Protein AF-A0AAD8YBR2-F1 (afdb_monomer_lite)

Radius of gyration: 37.61 Å; chains: 1; bounding box: 119×108×100 Å

Foldseek 3Di:
DDDDDDDDDDPPPPPVPPDDDDDFDDDPPPDFDWPQKAFDTWDDQDPQFTWTWIAGNVPRAIKIKGKGDDPPPPPVLDDDPQVVVVVVLQQVDDDQAAWHFDDWTQGPPPGIIMTITHDFDAFQLCVLVVPQPDPPPVRRAADDQVLLVQVLLSLLVQLLSCVVSQWAQQADDRRQWGAHPVRRGIHGHDSSQIDGDDDPDFFDDLPRYDLLQAALLSLLAPSDDGSLRSLSSSLQRSLCNLGVDGQQPAPDSVSSLVSLCQAAWHDDCPPQAPCSVVRNRDDPPPDTDDGDQNCVRRPCNSQVDPQSSVLSVLSRGNHSVSRDRSVPSSCTVPDPLPVVVVVVVVVVVVVVPPPPDDDDDDDDDDDDDDDDPQDVVVVVVVLVVLVCLVVPDADFDPPDPPVDDDPVVVDDDDDDDDDDDDDDPDDPVVVVVVVPPPPPDQKPFFPDFAPLVLVLCCQQVPQDDDDDDDDDDDDDDDDDDDDDDDDDDDDDDDDDDDDDFDDRRDYPQQPPVVCQFQKEAEDDDRVVVQVKTKDWQKAAFLALLEIEGMSCCDPPDRNNVSVVVSCVSVCVSVVHDPVFWRTKMKIKHAAFDKNHKDFDGGPCLQFKKKKKAWNDDPDQVQKFKWKALDPVGTDGDRRDHRTIIIHRRNIIIMIGRNDSGMTMMIMTIGGDPVVQVVCVVVVRHRHYYYDDRNWYWYDGSGGIDTPVLQLVDWDQQEEEEEAQQLCLVVLVVQLCLASQEDEFQDAQLCLQHDPPDPVDPDLVSSLCSVCVRHPSVVCNHDVSHHYYHYHHVCLLPVVRRLVNCVSNTVDQHQYEYGYEDLLVQLQVLLCLQLDPDDDPVSNFQSHNVPVPPASVRQVVVQVVLLVVLPQCPQADPVVRDGHPVCVVVCPPDPNNLNSSNSSCVPFPPVRHNRHNSRVSNLNCSSCVVVPVSDPLLSYDYDYSVCLPQDLVSQLVVSQVVCVSSVHDRDRRPDSHDPPDDDDDRSCVVVVVVVVSSCVVCVVSLCVVLCCCCVVNVDDCVVRNQPPPD

Structure (mmCIF, N/CA/C/O backbone):
data_AF-A0AAD8YBR2-F1
#
_entry.id   AF-A0AAD8YBR2-F1
#
loop_
_atom_site.group_PDB
_atom_site.id
_atom_site.type_symbol
_atom_site.label_atom_id
_atom_site.label_alt_id
_atom_site.label_comp_id
_atom_site.label_asym_id
_atom_site.label_entity_id
_atom_site.label_seq_id
_atom_site.pdbx_PDB_ins_code
_atom_site.Cartn_x
_atom_site.Cartn_y
_atom_site.Cartn_z
_atom_site.occupancy
_atom_site.B_iso_or_equiv
_atom_site.auth_seq_id
_atom_site.auth_comp_id
_atom_site.auth_asym_id
_atom_site.auth_atom_id
_atom_site.pdbx_PDB_model_num
ATOM 1 N N . MET A 1 1 ? 20.752 -57.326 47.178 1.00 35.69 1 MET A N 1
ATOM 2 C CA . MET A 1 1 ? 19.973 -57.870 46.045 1.00 35.69 1 MET A CA 1
ATOM 3 C C . MET A 1 1 ? 18.969 -56.809 45.617 1.00 35.69 1 MET A C 1
ATOM 5 O O . MET A 1 1 ? 17.951 -56.674 46.276 1.00 35.69 1 MET A O 1
ATOM 9 N N . ALA A 1 2 ? 19.213 -55.949 44.635 1.00 31.86 2 ALA A N 1
ATOM 10 C CA . ALA A 1 2 ? 20.202 -55.920 43.551 1.00 31.86 2 ALA A CA 1
ATOM 11 C C . ALA A 1 2 ? 20.981 -54.585 43.624 1.00 31.86 2 ALA A C 1
ATOM 13 O O . ALA A 1 2 ? 20.373 -53.575 43.964 1.00 31.86 2 ALA A O 1
ATOM 14 N N . ASP A 1 3 ? 22.307 -54.487 43.525 1.00 27.64 3 ASP A N 1
ATOM 15 C CA . ASP A 1 3 ? 23.320 -55.049 42.609 1.00 27.64 3 ASP A CA 1
ATOM 16 C C . ASP A 1 3 ? 23.183 -54.628 41.136 1.00 27.64 3 ASP A C 1
ATOM 18 O O . ASP A 1 3 ? 22.472 -55.237 40.344 1.00 27.64 3 ASP A O 1
ATOM 22 N N . ASP A 1 4 ? 23.917 -53.545 40.855 1.00 29.38 4 ASP A N 1
ATOM 23 C CA . ASP A 1 4 ? 24.996 -53.433 39.866 1.00 29.38 4 ASP A CA 1
ATOM 24 C C . ASP A 1 4 ? 24.680 -53.411 38.360 1.00 29.38 4 ASP A C 1
ATOM 26 O O . ASP A 1 4 ? 24.530 -54.434 37.698 1.00 29.38 4 ASP A O 1
ATOM 30 N N . MET A 1 5 ? 24.744 -52.196 37.798 1.00 25.94 5 MET A N 1
ATOM 31 C CA . MET A 1 5 ? 25.585 -51.901 36.630 1.00 25.94 5 MET A CA 1
ATOM 32 C C . MET A 1 5 ? 25.817 -50.381 36.515 1.00 25.94 5 MET A C 1
ATOM 34 O O . MET A 1 5 ? 24.972 -49.634 36.022 1.00 25.94 5 MET A O 1
ATOM 38 N N . ARG A 1 6 ? 26.982 -49.916 36.988 1.00 34.50 6 ARG A N 1
ATOM 39 C CA . ARG A 1 6 ? 27.623 -48.666 36.541 1.00 34.50 6 ARG A CA 1
ATOM 40 C C . ARG A 1 6 ? 28.458 -48.978 35.298 1.00 34.50 6 ARG A C 1
ATOM 42 O O . ARG A 1 6 ? 29.219 -49.935 35.347 1.00 34.50 6 ARG A O 1
ATOM 49 N N . MET A 1 7 ? 28.361 -48.160 34.248 1.00 27.19 7 MET A N 1
ATOM 50 C CA . MET A 1 7 ? 29.358 -48.060 33.171 1.00 27.19 7 MET A CA 1
ATOM 51 C C . MET A 1 7 ? 29.301 -46.664 32.527 1.00 27.19 7 MET A C 1
ATOM 53 O O . MET A 1 7 ? 28.348 -46.306 31.839 1.00 27.19 7 MET A O 1
ATOM 57 N N . ASP A 1 8 ? 30.339 -45.909 32.867 1.00 32.56 8 ASP A N 1
ATOM 58 C CA . ASP A 1 8 ? 31.021 -44.775 32.241 1.00 32.56 8 ASP A CA 1
ATOM 59 C C . ASP A 1 8 ? 30.672 -44.346 30.805 1.00 32.56 8 ASP A C 1
ATOM 61 O O . ASP A 1 8 ? 30.575 -45.152 29.880 1.00 32.56 8 ASP A O 1
ATOM 65 N N . GLY A 1 9 ? 30.678 -43.017 30.612 1.00 30.86 9 GLY A N 1
ATOM 66 C CA . GLY A 1 9 ? 31.096 -42.406 29.348 1.00 30.86 9 GLY A CA 1
ATOM 67 C C . GLY A 1 9 ? 30.270 -41.221 28.854 1.00 30.86 9 GLY A C 1
ATOM 68 O O . GLY A 1 9 ? 29.710 -41.334 27.769 1.00 30.86 9 GLY A O 1
ATOM 69 N N . GLN A 1 10 ? 30.214 -40.084 29.575 1.00 30.28 10 GLN A N 1
ATOM 70 C CA . GLN A 1 10 ? 29.824 -38.789 28.967 1.00 30.28 10 GLN A CA 1
ATOM 71 C C . GLN A 1 10 ? 30.054 -37.523 29.826 1.00 30.28 10 GLN A C 1
ATOM 73 O O . GLN A 1 10 ? 29.297 -36.567 29.701 1.00 30.28 10 GLN A O 1
ATOM 78 N N . ASP A 1 11 ? 31.119 -37.464 30.636 1.00 29.09 11 ASP A N 1
ATOM 79 C CA . ASP A 1 11 ? 31.440 -36.270 31.454 1.00 29.09 11 ASP A CA 1
ATOM 80 C C . ASP A 1 11 ? 32.510 -35.320 30.856 1.00 29.09 11 ASP A C 1
ATOM 82 O O . ASP A 1 11 ? 32.863 -34.316 31.470 1.00 29.09 11 ASP A O 1
ATOM 86 N N . ASP A 1 12 ? 32.986 -35.545 29.622 1.00 29.53 12 ASP A N 1
ATOM 87 C CA . ASP A 1 12 ? 34.165 -34.824 29.087 1.00 29.53 12 ASP A CA 1
ATOM 88 C C . ASP A 1 12 ? 33.893 -33.702 28.060 1.00 29.53 12 ASP A C 1
ATOM 90 O O . ASP A 1 12 ? 34.827 -33.213 27.425 1.00 29.53 12 ASP A O 1
ATOM 94 N N . ARG A 1 13 ? 32.648 -33.234 27.871 1.00 30.56 13 ARG A N 1
ATOM 95 C CA . ARG A 1 13 ? 32.380 -32.083 26.963 1.00 30.56 13 ARG A CA 1
ATOM 96 C C . ARG A 1 13 ? 31.852 -30.817 27.629 1.00 30.56 13 ARG A C 1
ATOM 98 O O . ARG A 1 13 ? 32.119 -29.738 27.111 1.00 30.56 13 ARG A O 1
ATOM 105 N N . ASP A 1 14 ? 31.211 -30.920 28.792 1.00 30.62 14 ASP A N 1
ATOM 106 C CA . ASP A 1 14 ? 30.659 -29.753 29.502 1.00 30.62 14 ASP A CA 1
ATOM 107 C C . ASP A 1 14 ? 31.616 -29.166 30.558 1.00 30.62 14 ASP A C 1
ATOM 109 O O . ASP A 1 14 ? 31.382 -28.072 31.077 1.00 30.62 14 ASP A O 1
ATOM 113 N N . ASN A 1 15 ? 32.744 -29.828 30.844 1.00 25.48 15 ASN A N 1
ATOM 114 C CA . ASN A 1 15 ? 33.683 -29.370 31.873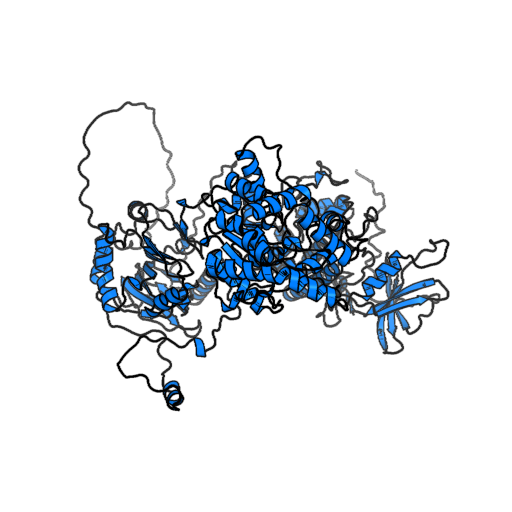 1.00 25.48 15 ASN A CA 1
ATOM 115 C C . ASN A 1 15 ? 34.735 -28.357 31.370 1.00 25.48 15 ASN A C 1
ATOM 117 O O . ASN A 1 15 ? 35.458 -27.770 32.173 1.00 25.48 15 ASN A O 1
ATOM 121 N N . ASN A 1 16 ? 34.799 -28.089 30.057 1.00 27.78 16 ASN A N 1
ATOM 122 C CA . ASN A 1 16 ? 35.773 -27.147 29.480 1.00 27.78 16 ASN A CA 1
ATOM 123 C C . ASN A 1 16 ? 35.244 -25.705 29.322 1.00 27.78 16 ASN A C 1
ATOM 125 O O . ASN A 1 16 ? 35.978 -24.826 28.882 1.00 27.78 16 ASN A O 1
ATOM 129 N N . GLN A 1 17 ? 33.989 -25.439 29.706 1.00 31.44 17 GLN A N 1
ATOM 130 C CA . GLN A 1 17 ? 33.370 -24.102 29.652 1.00 31.44 17 GLN A CA 1
ATOM 131 C C . GLN A 1 17 ? 33.153 -23.452 31.029 1.00 31.44 17 GLN A C 1
ATOM 133 O O . GLN A 1 17 ? 32.717 -22.308 31.105 1.00 31.44 17 GLN A O 1
ATOM 138 N N . ARG A 1 18 ? 33.516 -24.132 32.128 1.00 29.11 18 ARG A N 1
ATOM 139 C CA . ARG A 1 18 ? 33.425 -23.612 33.510 1.00 29.11 18 ARG A CA 1
ATOM 140 C C . ARG A 1 18 ? 34.768 -23.167 34.111 1.00 29.11 18 ARG A C 1
ATOM 142 O O . ARG A 1 18 ? 34.954 -23.203 35.324 1.00 29.11 18 ARG A O 1
ATOM 149 N N . ARG A 1 19 ? 35.711 -22.704 33.284 1.00 30.70 19 ARG A N 1
ATOM 150 C CA . ARG A 1 19 ? 36.956 -22.057 33.743 1.00 30.70 19 ARG A CA 1
ATOM 151 C C . ARG A 1 19 ? 37.280 -20.799 32.939 1.00 30.70 19 ARG A C 1
ATOM 153 O O . ARG A 1 19 ? 38.269 -20.770 32.225 1.00 30.70 19 ARG A O 1
ATOM 160 N N . THR A 1 20 ? 36.498 -19.735 33.097 1.00 31.95 20 THR A N 1
ATOM 161 C CA . THR A 1 20 ? 36.950 -18.382 32.724 1.00 31.95 20 THR A CA 1
ATOM 162 C C . THR A 1 20 ? 36.345 -17.334 33.653 1.00 31.95 20 THR A C 1
ATOM 164 O O . THR A 1 20 ? 35.490 -16.551 33.261 1.00 31.95 20 THR A O 1
ATOM 167 N N . ASN A 1 21 ? 36.823 -17.305 34.895 1.00 31.05 21 ASN A N 1
ATOM 168 C CA . ASN A 1 21 ? 37.020 -16.045 35.602 1.00 31.05 21 ASN A CA 1
ATOM 169 C C . ASN A 1 21 ? 38.521 -15.951 35.923 1.00 31.05 21 ASN A C 1
ATOM 171 O O . ASN A 1 21 ? 39.060 -16.821 36.599 1.00 31.05 21 ASN A O 1
ATOM 175 N N . ALA A 1 22 ? 39.158 -14.902 35.391 1.00 38.25 22 ALA A N 1
ATOM 176 C CA . ALA A 1 22 ? 40.510 -14.401 35.678 1.00 38.25 22 ALA A CA 1
ATOM 177 C C . ALA A 1 22 ? 41.739 -15.286 35.338 1.00 38.25 22 ALA A C 1
ATOM 179 O O . ALA A 1 22 ? 42.266 -15.988 36.194 1.00 38.25 22 ALA A O 1
ATOM 180 N N . ALA A 1 23 ? 42.272 -15.127 34.117 1.00 31.94 23 ALA A N 1
ATOM 181 C CA . ALA A 1 23 ? 43.707 -14.940 33.821 1.00 31.94 23 ALA A CA 1
ATOM 182 C C . ALA A 1 23 ? 43.877 -14.603 32.324 1.00 31.94 23 ALA A C 1
ATOM 184 O O . ALA A 1 23 ? 43.419 -15.362 31.472 1.00 31.94 23 ALA A O 1
ATOM 185 N N . ALA A 1 24 ? 44.519 -13.478 31.990 1.00 42.22 24 ALA A N 1
ATOM 186 C CA . ALA A 1 24 ? 44.941 -13.200 30.617 1.00 42.22 24 ALA A CA 1
ATOM 187 C C . ALA A 1 24 ? 46.003 -14.239 30.221 1.00 42.22 24 ALA A C 1
ATOM 189 O O . ALA A 1 24 ? 47.031 -14.353 30.890 1.00 42.22 24 ALA A O 1
ATOM 190 N N . GLN A 1 25 ? 45.742 -15.040 29.187 1.00 52.16 25 GLN A N 1
ATOM 191 C CA . GLN A 1 25 ? 46.745 -15.963 28.657 1.00 52.16 25 GLN A CA 1
ATOM 192 C C . GLN A 1 25 ? 47.764 -15.171 27.830 1.00 52.16 25 GLN A C 1
ATOM 194 O O . GLN A 1 25 ? 47.381 -14.383 26.962 1.00 52.16 25 GLN A O 1
ATOM 199 N N . ALA A 1 26 ? 49.052 -15.374 28.123 1.00 59.03 26 ALA A N 1
ATOM 200 C CA . ALA A 1 26 ? 50.154 -14.777 27.377 1.00 59.03 26 ALA A CA 1
ATOM 201 C C . ALA A 1 26 ? 50.135 -15.243 25.910 1.00 59.03 26 ALA A C 1
ATOM 203 O O . ALA A 1 26 ? 49.759 -16.379 25.613 1.00 59.03 26 ALA A O 1
ATOM 204 N N . ILE A 1 27 ? 50.517 -14.350 24.995 1.00 64.56 27 ILE A N 1
ATOM 205 C CA . ILE A 1 27 ? 50.578 -14.631 23.555 1.00 64.56 27 ILE A CA 1
ATOM 206 C C . ILE A 1 27 ? 51.658 -15.703 23.303 1.00 64.56 27 ILE A C 1
ATOM 208 O O . ILE A 1 27 ? 52.748 -15.564 23.855 1.00 64.56 27 ILE A O 1
ATOM 212 N N . PRO A 1 28 ? 51.397 -16.740 22.483 1.00 64.31 28 PRO A N 1
ATOM 213 C CA . PRO A 1 28 ? 52.424 -17.700 22.069 1.00 64.31 28 PRO A CA 1
ATOM 214 C C . PRO A 1 28 ? 53.612 -17.005 21.375 1.00 64.31 28 PRO A C 1
ATOM 216 O O . PRO A 1 28 ? 53.400 -16.135 20.526 1.00 64.31 28 PRO A O 1
ATOM 219 N N . ASP A 1 29 ? 54.850 -17.376 21.726 1.00 59.06 29 ASP A N 1
ATOM 220 C CA . ASP A 1 29 ? 56.096 -16.735 21.248 1.00 59.06 29 ASP A CA 1
ATOM 221 C C . ASP A 1 29 ? 56.323 -16.854 19.721 1.00 59.06 29 ASP A C 1
ATOM 223 O O . ASP A 1 29 ? 57.160 -16.161 19.143 1.00 59.06 29 ASP A O 1
ATOM 227 N N . ASP A 1 30 ? 55.573 -17.729 19.057 1.00 66.38 30 ASP A N 1
ATOM 228 C CA . ASP A 1 30 ? 55.678 -18.150 17.658 1.00 66.38 30 ASP A CA 1
ATOM 229 C C . ASP A 1 30 ? 54.711 -17.427 16.695 1.00 66.38 30 ASP A C 1
ATOM 231 O O . ASP A 1 30 ? 54.693 -17.691 15.491 1.00 66.38 30 ASP A O 1
ATOM 235 N N . GLU A 1 31 ? 53.923 -16.470 17.185 1.00 71.69 31 GLU A N 1
ATOM 236 C CA . GLU A 1 31 ? 52.949 -15.735 16.375 1.00 71.69 31 GLU A CA 1
ATOM 237 C C . GLU A 1 31 ? 53.570 -14.505 15.646 1.00 71.69 31 GLU A C 1
ATOM 239 O O . GLU A 1 31 ? 54.184 -13.646 16.286 1.00 71.69 31 GLU A O 1
ATOM 244 N N . PRO A 1 32 ? 53.341 -1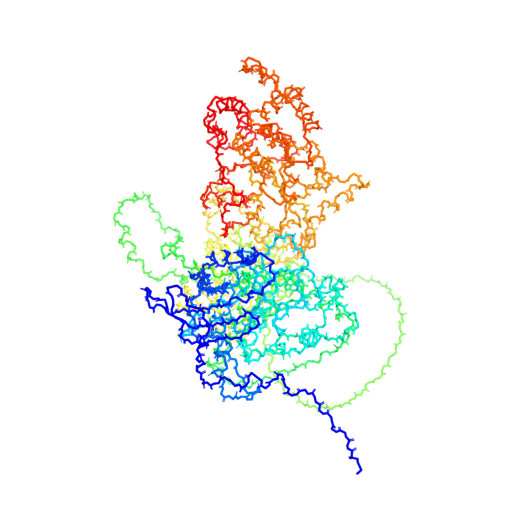4.300 14.328 1.00 76.56 32 PRO A N 1
ATOM 245 C CA . PRO A 1 32 ? 54.050 -13.295 13.519 1.00 76.56 32 PRO A CA 1
ATOM 246 C C . PRO A 1 32 ? 53.717 -11.843 13.891 1.00 76.56 32 PRO A C 1
ATOM 248 O O . PRO A 1 32 ? 52.577 -11.512 14.213 1.00 76.56 32 PRO A O 1
ATOM 251 N N . ALA A 1 33 ? 54.699 -10.940 13.797 1.00 79.19 33 ALA A N 1
ATOM 252 C CA . ALA A 1 33 ? 54.479 -9.509 14.013 1.00 79.19 33 ALA A CA 1
ATOM 253 C C . ALA A 1 33 ? 53.460 -8.935 13.007 1.00 79.19 33 ALA A C 1
ATOM 255 O O . ALA A 1 33 ? 53.516 -9.231 11.816 1.00 79.19 33 ALA A O 1
ATOM 256 N N . LEU A 1 34 ? 52.551 -8.083 13.490 1.00 84.69 34 LEU A N 1
ATOM 257 C CA . LEU A 1 34 ? 51.539 -7.421 12.664 1.00 84.69 34 LEU A CA 1
ATOM 258 C C . LEU A 1 34 ? 51.956 -5.972 12.404 1.00 84.69 34 LEU A C 1
ATOM 260 O O . LEU A 1 34 ? 52.207 -5.207 13.338 1.00 84.69 34 LEU A O 1
ATOM 264 N N . GLU A 1 35 ? 52.047 -5.588 11.134 1.00 82.94 35 GLU A N 1
ATOM 265 C CA . GLU A 1 35 ? 52.431 -4.232 10.744 1.00 82.94 35 GLU A CA 1
ATOM 266 C C . GLU A 1 35 ? 51.429 -3.207 11.293 1.00 82.94 35 GLU A C 1
ATOM 268 O O . GLU A 1 35 ? 50.228 -3.345 11.108 1.00 82.94 35 GLU A O 1
ATOM 273 N N . GLY A 1 36 ? 51.910 -2.186 12.009 1.00 86.19 36 GLY A N 1
ATOM 274 C CA . GLY A 1 36 ? 51.059 -1.121 12.556 1.00 86.19 36 GLY A CA 1
ATOM 275 C C . GLY A 1 36 ? 50.274 -1.459 13.834 1.00 86.19 36 GLY A C 1
ATOM 276 O O . GLY A 1 36 ? 49.681 -0.546 14.414 1.00 86.19 36 GLY A O 1
ATOM 277 N N . TYR A 1 37 ? 50.319 -2.698 14.344 1.00 90.44 37 TYR A N 1
ATOM 278 C CA . TYR A 1 37 ? 49.555 -3.118 15.531 1.00 90.44 37 TYR A CA 1
ATOM 279 C C . TYR A 1 37 ? 50.405 -3.894 16.543 1.00 90.44 37 TYR A C 1
ATOM 281 O O . TYR A 1 37 ? 51.305 -4.651 16.192 1.00 90.44 37 TYR A O 1
ATOM 289 N N . ASN A 1 38 ? 50.096 -3.725 17.827 1.00 88.50 38 ASN A N 1
ATOM 290 C CA . ASN A 1 38 ? 50.655 -4.525 18.916 1.00 88.50 38 ASN A CA 1
ATOM 291 C C . ASN A 1 38 ? 49.548 -5.393 19.508 1.00 88.50 38 ASN A C 1
ATOM 293 O O . ASN A 1 38 ? 48.553 -4.858 19.987 1.00 88.50 38 ASN A O 1
ATOM 297 N N . ARG A 1 39 ? 49.707 -6.718 19.485 1.00 88.06 39 ARG A N 1
ATOM 298 C CA . ARG A 1 39 ? 48.807 -7.629 20.208 1.00 88.06 39 ARG A CA 1
ATOM 299 C C . ARG A 1 39 ? 49.142 -7.583 21.695 1.00 88.06 39 ARG A C 1
ATOM 301 O O . ARG A 1 39 ? 50.319 -7.521 22.039 1.00 88.06 39 ARG A O 1
ATOM 308 N N . THR A 1 40 ? 48.123 -7.591 22.546 1.00 84.12 40 THR A N 1
ATOM 309 C CA . THR A 1 40 ? 48.283 -7.533 24.004 1.00 84.12 40 THR A CA 1
ATOM 310 C C . THR A 1 40 ? 47.897 -8.857 24.648 1.00 84.12 40 THR A C 1
ATOM 312 O O . THR A 1 40 ? 48.755 -9.523 25.213 1.00 84.12 40 THR A O 1
ATOM 315 N N . ASP A 1 41 ? 46.642 -9.282 24.497 1.00 84.25 41 ASP A N 1
ATOM 316 C CA . ASP A 1 41 ? 46.085 -10.418 25.236 1.00 84.25 41 ASP A CA 1
ATOM 317 C C . ASP A 1 41 ? 45.169 -11.255 24.344 1.00 84.25 41 ASP A C 1
ATOM 319 O O . ASP A 1 41 ? 44.483 -10.727 23.464 1.00 84.25 41 ASP A O 1
ATOM 323 N N . LEU A 1 42 ? 45.107 -12.561 24.593 1.00 85.06 42 LEU A N 1
ATOM 324 C CA . LEU A 1 42 ? 44.117 -13.437 23.973 1.00 85.06 42 LEU A CA 1
ATOM 325 C C . LEU A 1 42 ? 42.732 -13.192 24.602 1.00 85.06 42 LEU A C 1
ATOM 327 O O . LEU A 1 42 ? 42.578 -13.339 25.813 1.00 85.06 42 LEU A O 1
ATOM 331 N N . ILE A 1 43 ? 41.727 -12.833 23.793 1.00 80.81 43 ILE A N 1
ATOM 332 C CA . ILE A 1 43 ? 40.358 -12.542 24.271 1.00 80.81 43 ILE A CA 1
ATOM 333 C C . ILE A 1 43 ? 39.310 -13.567 23.829 1.00 80.81 43 ILE A C 1
ATOM 335 O O . ILE A 1 43 ? 38.221 -13.593 24.394 1.00 80.81 43 ILE A O 1
ATOM 339 N N . GLY A 1 44 ? 39.619 -14.437 22.865 1.00 71.81 44 GLY A N 1
ATOM 340 C CA . GLY A 1 44 ? 38.733 -15.540 22.492 1.00 71.81 44 GLY A CA 1
ATOM 341 C C . GLY A 1 44 ? 39.396 -16.547 21.556 1.00 71.81 44 GLY A C 1
ATOM 342 O O . GLY A 1 44 ? 40.178 -16.174 20.686 1.00 71.81 44 GLY A O 1
ATOM 343 N N . GLN A 1 45 ? 39.072 -17.829 21.717 1.00 69.19 45 GLN A N 1
ATOM 344 C CA . GLN A 1 45 ? 39.540 -18.913 20.852 1.00 69.19 45 GLN A CA 1
ATOM 345 C C . GLN A 1 45 ? 38.381 -19.882 20.594 1.00 69.19 45 GLN A C 1
ATOM 347 O O . GLN A 1 45 ? 37.752 -20.361 21.536 1.00 69.19 45 GLN A O 1
ATOM 352 N N . GLY A 1 46 ? 38.071 -20.155 19.325 1.00 60.81 46 GLY A N 1
ATOM 353 C CA . GLY A 1 46 ? 36.960 -21.032 18.948 1.00 60.81 46 GLY A CA 1
ATOM 354 C C . GLY A 1 46 ? 37.089 -21.604 17.537 1.00 60.81 46 GLY A C 1
ATOM 355 O O . GLY A 1 46 ? 38.113 -21.440 16.878 1.00 60.81 46 GLY A O 1
ATOM 356 N N . ALA A 1 47 ? 36.024 -22.253 17.055 1.00 52.50 47 ALA A N 1
ATOM 357 C CA . ALA A 1 47 ? 35.982 -22.909 15.740 1.00 52.50 47 ALA A CA 1
ATOM 358 C C . ALA A 1 47 ? 36.281 -21.967 14.552 1.00 52.50 47 ALA A C 1
ATOM 360 O O . ALA A 1 47 ? 36.701 -22.422 13.494 1.00 52.50 47 ALA A O 1
ATOM 361 N N . TYR A 1 48 ? 36.089 -20.658 14.738 1.00 57.53 48 TYR A N 1
ATOM 362 C CA . TYR A 1 48 ? 36.233 -19.627 13.705 1.00 57.53 48 TYR A CA 1
ATOM 363 C C . TYR A 1 48 ? 37.551 -18.843 13.787 1.00 57.53 48 TYR A C 1
ATOM 365 O O . TYR A 1 48 ? 37.693 -17.813 13.125 1.00 57.53 48 TYR A O 1
ATOM 373 N N . GLY A 1 49 ? 38.497 -19.300 14.611 1.00 69.50 49 GLY A N 1
ATOM 374 C CA . GLY A 1 49 ? 39.817 -18.694 14.766 1.00 69.50 49 GLY A CA 1
ATOM 375 C C . GLY A 1 49 ? 40.077 -18.085 16.141 1.00 69.50 49 GLY A C 1
ATOM 376 O O . GLY A 1 49 ? 39.305 -18.249 17.090 1.00 69.50 49 GLY A O 1
ATOM 377 N N . THR A 1 50 ? 41.202 -17.381 16.225 1.00 80.19 50 THR A N 1
ATOM 378 C CA . THR A 1 50 ? 41.743 -16.817 17.466 1.00 80.19 50 THR A CA 1
ATOM 379 C C . THR A 1 50 ? 41.618 -15.297 17.442 1.00 80.19 50 THR A C 1
ATOM 381 O O . THR A 1 50 ? 41.993 -14.663 16.456 1.00 80.19 50 THR A O 1
ATOM 384 N N . VAL A 1 51 ? 41.089 -14.703 18.510 1.00 86.38 51 VAL A N 1
ATOM 385 C CA . VAL A 1 51 ? 40.863 -13.261 18.642 1.00 86.38 51 VAL A CA 1
ATOM 386 C C . VAL A 1 51 ? 41.734 -12.702 19.759 1.00 86.38 51 VAL A C 1
ATOM 388 O O . VAL A 1 51 ? 41.650 -13.131 20.909 1.00 86.38 51 VAL A O 1
ATOM 391 N N . TYR A 1 52 ? 42.539 -11.703 19.421 1.00 88.94 52 TYR A N 1
ATOM 392 C CA . TYR A 1 52 ? 43.416 -10.987 20.338 1.00 88.94 52 TYR A CA 1
ATOM 393 C C . TYR A 1 52 ? 42.897 -9.569 20.565 1.00 88.94 52 TYR A C 1
ATOM 395 O O . TYR A 1 52 ? 42.382 -8.931 19.647 1.00 88.94 52 TYR A O 1
ATOM 403 N N . ARG A 1 53 ? 43.091 -9.031 21.765 1.00 90.81 53 ARG A N 1
ATOM 404 C CA . ARG A 1 53 ? 43.096 -7.585 21.971 1.00 90.81 53 ARG A CA 1
ATOM 405 C C . ARG A 1 53 ? 44.423 -7.035 21.458 1.00 90.81 53 ARG A C 1
ATOM 407 O O . ARG A 1 53 ? 45.466 -7.676 21.584 1.00 90.81 53 ARG A O 1
ATOM 414 N N . GLY A 1 54 ? 44.387 -5.855 20.860 1.00 92.56 54 GLY A N 1
ATOM 415 C CA . GLY A 1 54 ? 45.586 -5.155 20.428 1.00 92.56 54 GLY A CA 1
ATOM 416 C C . GLY A 1 54 ? 45.439 -3.644 20.487 1.00 92.56 54 GLY A C 1
ATOM 417 O O . GLY A 1 54 ? 44.371 -3.116 20.793 1.00 92.56 54 GLY A O 1
ATOM 418 N N . THR A 1 55 ? 46.521 -2.954 20.152 1.00 92.56 55 THR A N 1
ATOM 419 C CA . THR A 1 55 ? 46.602 -1.496 20.093 1.00 92.56 55 THR A CA 1
ATOM 420 C C . THR A 1 55 ? 47.198 -1.081 18.754 1.00 92.56 55 THR A C 1
ATOM 422 O O . THR A 1 55 ? 48.261 -1.568 18.363 1.00 92.56 55 THR A O 1
ATOM 425 N N . GLN A 1 56 ? 46.529 -0.174 18.045 1.00 92.81 56 GLN A N 1
ATOM 426 C CA . GLN A 1 56 ? 47.055 0.435 16.826 1.00 92.81 56 GLN A CA 1
ATOM 427 C C . GLN A 1 56 ? 48.183 1.410 17.182 1.00 92.81 56 GLN A C 1
ATOM 429 O O . GLN A 1 56 ? 47.968 2.359 17.934 1.00 92.81 56 GLN A O 1
ATOM 434 N N . ARG A 1 57 ? 49.383 1.214 16.622 1.00 89.75 57 ARG A N 1
ATOM 435 C CA . ARG A 1 57 ? 50.586 1.995 16.974 1.00 89.75 57 ARG A CA 1
ATOM 436 C C . ARG A 1 57 ? 50.448 3.486 16.670 1.00 89.75 57 ARG A C 1
ATOM 438 O O . ARG A 1 57 ? 50.948 4.305 17.428 1.00 89.75 57 ARG A O 1
ATOM 445 N N . ALA A 1 58 ? 49.781 3.835 15.570 1.00 88.56 58 ALA A N 1
ATOM 446 C CA . ALA A 1 58 ? 49.668 5.223 15.121 1.00 88.56 58 ALA A CA 1
ATOM 447 C C . ALA A 1 58 ? 48.732 6.077 15.993 1.00 88.56 58 ALA A C 1
ATOM 449 O O . ALA A 1 58 ? 48.953 7.273 16.146 1.00 88.56 58 ALA A O 1
ATOM 450 N N . THR A 1 59 ? 47.677 5.477 16.548 1.00 89.62 59 THR A N 1
ATOM 451 C CA . THR A 1 59 ? 46.583 6.201 17.223 1.00 89.62 59 THR A CA 1
ATOM 452 C C . THR A 1 59 ? 46.445 5.845 18.700 1.00 89.62 59 THR A C 1
ATOM 454 O O . THR A 1 59 ? 45.667 6.477 19.408 1.00 89.62 59 THR A O 1
ATOM 457 N N . ASN A 1 60 ? 47.150 4.809 19.167 1.00 88.81 60 ASN A N 1
ATOM 458 C CA . ASN A 1 60 ? 46.919 4.143 20.450 1.00 88.81 60 ASN A CA 1
ATOM 459 C C . ASN A 1 60 ? 45.477 3.634 20.651 1.00 88.81 60 ASN A C 1
ATOM 461 O O . ASN A 1 60 ? 45.059 3.375 21.779 1.00 88.81 60 ASN A O 1
ATOM 465 N N . ARG A 1 61 ? 44.706 3.444 19.571 1.00 90.50 61 ARG A N 1
ATOM 466 C CA . ARG A 1 61 ? 43.347 2.893 19.640 1.00 90.50 61 ARG A CA 1
ATOM 467 C C . ARG A 1 61 ? 43.383 1.401 19.979 1.00 90.50 61 ARG A C 1
ATOM 469 O O . ARG A 1 61 ? 44.087 0.637 19.319 1.00 90.50 61 ARG A O 1
ATOM 476 N N . THR A 1 62 ? 42.579 0.978 20.954 1.00 92.38 62 THR A N 1
ATOM 477 C CA . THR A 1 62 ? 42.343 -0.445 21.246 1.00 92.38 62 THR A CA 1
ATOM 478 C C . THR A 1 62 ? 41.499 -1.092 20.146 1.00 92.38 62 THR A C 1
ATOM 480 O O . THR A 1 62 ? 40.479 -0.542 19.725 1.00 92.38 62 THR A O 1
ATOM 483 N N . VAL A 1 63 ? 41.921 -2.267 19.687 1.00 93.94 63 VAL A N 1
ATOM 484 C CA . VAL A 1 63 ? 41.323 -3.020 18.576 1.00 93.94 63 VAL A CA 1
ATOM 485 C C . VAL A 1 63 ? 41.164 -4.501 18.928 1.00 93.94 63 VAL A C 1
ATOM 487 O O . VAL A 1 63 ? 41.834 -5.011 19.830 1.00 93.94 63 VAL A O 1
ATOM 490 N N . ALA A 1 64 ? 40.277 -5.191 18.215 1.00 92.25 64 ALA A N 1
ATOM 491 C CA . ALA A 1 64 ? 40.148 -6.644 18.250 1.00 92.25 64 ALA A CA 1
ATOM 492 C C . ALA A 1 64 ? 40.745 -7.231 16.964 1.00 92.25 64 ALA A C 1
ATOM 494 O O . ALA A 1 64 ? 40.356 -6.850 15.867 1.00 92.25 64 ALA A O 1
ATOM 495 N N . ILE A 1 65 ? 41.701 -8.146 17.083 1.00 90.50 65 ILE A N 1
ATOM 496 C CA . ILE A 1 65 ? 42.449 -8.718 15.962 1.00 90.50 65 ILE A CA 1
ATOM 497 C C . ILE A 1 65 ? 42.077 -10.192 15.849 1.00 90.50 65 ILE A C 1
ATOM 499 O O . ILE A 1 65 ? 42.483 -11.002 16.681 1.00 90.50 65 ILE A O 1
ATOM 503 N N . LYS A 1 66 ? 41.305 -10.544 14.822 1.00 86.50 66 LYS A N 1
ATOM 504 C CA . LYS A 1 66 ? 40.854 -11.913 14.561 1.00 86.50 66 LYS A CA 1
ATOM 505 C C . LYS A 1 66 ? 41.732 -12.571 13.500 1.00 86.50 66 LYS A C 1
ATOM 507 O O . LYS A 1 66 ? 41.775 -12.112 12.362 1.00 86.50 66 LYS A O 1
ATOM 512 N N . ARG A 1 67 ? 42.399 -13.667 13.857 1.00 82.56 67 ARG A N 1
ATOM 513 C CA . ARG A 1 67 ? 43.142 -14.524 12.927 1.00 82.56 67 ARG A CA 1
ATOM 514 C C . ARG A 1 67 ? 42.176 -15.477 12.228 1.00 82.56 67 ARG A C 1
ATOM 516 O O . ARG A 1 67 ? 41.463 -16.225 12.895 1.00 82.56 67 ARG A O 1
ATOM 523 N N . ILE A 1 68 ? 42.184 -15.474 10.898 1.00 75.44 68 ILE A N 1
ATOM 524 C CA . ILE A 1 68 ? 41.418 -16.412 10.078 1.00 75.44 68 ILE A CA 1
ATOM 525 C C . ILE A 1 68 ? 42.241 -17.696 9.902 1.00 75.44 68 ILE A C 1
ATOM 527 O O . ILE A 1 68 ? 43.355 -17.634 9.373 1.00 75.44 68 ILE A O 1
ATOM 531 N N . PRO A 1 69 ? 41.729 -18.860 10.338 1.00 60.09 69 PRO A N 1
ATOM 532 C CA . PRO A 1 69 ? 42.387 -20.134 10.111 1.00 60.09 69 PRO A CA 1
ATOM 533 C C . PRO A 1 69 ? 42.166 -20.533 8.651 1.00 60.09 69 PRO A C 1
ATOM 535 O O . PRO A 1 69 ? 41.120 -21.069 8.296 1.00 60.09 69 PRO A O 1
ATOM 538 N N . TYR A 1 70 ? 43.131 -20.244 7.783 1.00 61.09 70 TYR A N 1
ATOM 539 C CA . TYR A 1 70 ? 43.149 -20.834 6.453 1.00 61.09 70 TYR A CA 1
ATOM 540 C C . TYR A 1 70 ? 44.069 -22.054 6.480 1.00 61.09 70 TYR A C 1
ATOM 542 O O . TYR A 1 70 ? 45.263 -21.924 6.728 1.00 61.09 70 TYR A O 1
ATOM 550 N N . ALA A 1 71 ? 43.486 -23.245 6.320 1.00 46.91 71 ALA A N 1
ATOM 551 C CA . ALA A 1 71 ? 44.238 -24.486 6.187 1.00 46.91 71 ALA A CA 1
ATOM 552 C C . ALA A 1 71 ? 45.041 -24.455 4.881 1.00 46.91 71 ALA A C 1
ATOM 554 O O . ALA A 1 71 ? 44.534 -23.920 3.894 1.00 46.91 71 ALA A O 1
ATOM 555 N N . ASP A 1 72 ? 46.222 -25.078 4.871 1.00 47.38 72 ASP A N 1
ATOM 556 C CA . ASP A 1 72 ? 47.174 -25.269 3.755 1.00 47.38 72 ASP A CA 1
ATOM 557 C C . ASP A 1 72 ? 46.585 -26.018 2.528 1.00 47.38 72 ASP A C 1
ATOM 559 O O . ASP A 1 72 ? 47.163 -26.955 1.987 1.00 47.38 72 ASP A O 1
ATOM 563 N N . SER A 1 73 ? 45.378 -25.655 2.102 1.00 43.69 73 SER A N 1
ATOM 564 C CA . SER A 1 73 ? 44.455 -26.474 1.311 1.00 43.69 73 SER A CA 1
ATOM 565 C C . SER A 1 73 ? 44.198 -25.937 -0.097 1.00 43.69 73 SER A C 1
ATOM 567 O O . SER A 1 73 ? 43.532 -26.602 -0.889 1.00 43.69 73 SER A O 1
ATOM 569 N N . THR A 1 74 ? 44.796 -24.802 -0.470 1.00 49.12 74 THR A N 1
ATOM 570 C CA . THR A 1 74 ? 45.038 -24.492 -1.887 1.00 49.12 74 THR A CA 1
ATOM 571 C C . THR A 1 74 ? 46.466 -24.878 -2.253 1.00 49.12 74 THR A C 1
ATOM 573 O O . THR A 1 74 ? 47.386 -24.329 -1.643 1.00 49.12 74 THR A O 1
ATOM 576 N N . PRO A 1 75 ? 46.672 -25.712 -3.290 1.00 47.44 75 PRO A N 1
ATOM 577 C CA . PRO A 1 75 ? 47.997 -26.040 -3.831 1.00 47.44 75 PRO A CA 1
ATOM 578 C C . PRO A 1 75 ? 48.859 -24.815 -4.198 1.00 47.44 75 PRO A C 1
ATOM 580 O O . PRO A 1 75 ? 50.069 -24.938 -4.350 1.00 47.44 75 PRO A O 1
ATOM 583 N N . GLU A 1 76 ? 48.234 -23.640 -4.335 1.00 51.94 76 GLU A N 1
ATOM 584 C CA . GLU A 1 76 ? 48.819 -22.373 -4.794 1.00 51.94 76 GLU A CA 1
ATOM 585 C C . GLU A 1 76 ? 49.081 -21.349 -3.662 1.00 51.94 76 GLU A C 1
ATOM 587 O O . GLU A 1 76 ? 49.553 -20.249 -3.934 1.00 51.94 76 GLU A O 1
ATOM 592 N N . GLY A 1 77 ? 48.798 -21.678 -2.391 1.00 52.91 77 GLY A N 1
ATOM 593 C CA . GLY A 1 77 ? 49.202 -20.850 -1.236 1.00 52.91 77 GLY A CA 1
ATOM 594 C C . GLY A 1 77 ? 48.523 -19.473 -1.082 1.00 52.91 77 GLY A C 1
ATOM 595 O O . GLY A 1 77 ? 49.086 -18.596 -0.428 1.00 52.91 77 GLY A O 1
ATOM 596 N N . GLY A 1 78 ? 47.336 -19.255 -1.664 1.00 59.50 78 GLY A N 1
ATOM 597 C CA . GLY A 1 78 ? 46.609 -17.974 -1.622 1.00 59.50 78 GLY A CA 1
ATOM 598 C C . GLY A 1 78 ? 45.343 -17.973 -0.753 1.00 59.50 78 GLY A C 1
ATOM 599 O O . GLY A 1 78 ? 44.773 -19.020 -0.458 1.00 59.50 78 GLY A O 1
ATOM 600 N N . VAL A 1 79 ? 44.863 -16.780 -0.375 1.00 63.75 79 VAL A N 1
ATOM 601 C CA . VAL A 1 79 ? 43.562 -16.600 0.299 1.00 63.75 79 VAL A CA 1
ATOM 602 C C . VAL A 1 79 ? 42.425 -16.922 -0.690 1.00 63.75 79 VAL A C 1
ATOM 604 O O . VAL A 1 79 ? 42.406 -16.347 -1.781 1.00 63.75 79 VAL A O 1
ATOM 607 N N . PRO A 1 80 ? 41.441 -17.776 -0.347 1.00 61.25 80 PRO A N 1
ATOM 608 C CA . PRO A 1 80 ? 40.334 -18.107 -1.242 1.00 61.25 80 PRO A CA 1
ATOM 609 C C . PRO A 1 80 ? 39.533 -16.883 -1.694 1.00 61.25 80 PRO A C 1
ATOM 611 O O . PRO A 1 80 ? 39.211 -16.001 -0.895 1.00 61.25 80 PRO A O 1
ATOM 614 N N . CYS A 1 81 ? 39.111 -16.854 -2.962 1.00 62.41 81 CYS A N 1
ATOM 615 C CA . CYS A 1 81 ? 38.355 -15.725 -3.517 1.00 62.41 81 CYS A CA 1
ATOM 616 C C . CYS A 1 81 ? 37.027 -15.449 -2.787 1.00 62.41 81 CYS A C 1
ATOM 618 O O . CYS A 1 81 ? 36.570 -14.307 -2.760 1.00 62.41 81 CYS A O 1
ATOM 620 N N . ASN A 1 82 ? 36.396 -16.468 -2.190 1.00 58.38 82 ASN A N 1
ATOM 621 C CA . ASN A 1 82 ? 35.202 -16.281 -1.360 1.00 58.38 82 ASN A CA 1
ATOM 622 C C . ASN A 1 82 ? 35.518 -15.512 -0.071 1.00 58.38 82 ASN A C 1
ATOM 624 O O . ASN A 1 82 ? 34.750 -14.626 0.281 1.00 58.38 82 ASN A O 1
ATOM 628 N N . VAL A 1 83 ? 36.667 -15.772 0.561 1.00 67.00 83 VAL A N 1
ATOM 629 C CA . VAL A 1 83 ? 37.116 -15.055 1.765 1.00 67.00 83 VAL A CA 1
ATOM 630 C C . VAL A 1 83 ? 37.425 -13.594 1.433 1.00 67.00 83 VAL A C 1
ATOM 632 O O . VAL A 1 83 ? 36.985 -12.697 2.145 1.00 67.00 83 VAL A O 1
ATOM 635 N N . ILE A 1 84 ? 38.097 -13.330 0.306 1.00 70.19 84 ILE A N 1
ATOM 636 C CA . ILE A 1 84 ? 38.359 -11.957 -0.165 1.00 70.19 84 ILE A CA 1
ATOM 637 C C . ILE A 1 84 ? 37.043 -11.206 -0.406 1.00 70.19 84 ILE A C 1
ATOM 639 O O . ILE A 1 84 ? 36.879 -10.085 0.068 1.00 70.19 84 ILE A O 1
ATOM 643 N N . ARG A 1 85 ? 36.084 -11.832 -1.103 1.00 65.06 85 ARG A N 1
ATOM 644 C CA . ARG A 1 85 ? 34.772 -11.231 -1.382 1.00 65.06 85 ARG A CA 1
ATOM 645 C C . ARG A 1 85 ? 33.984 -10.943 -0.101 1.00 65.06 85 ARG A C 1
ATOM 647 O O . ARG A 1 85 ? 33.362 -9.890 -0.009 1.00 65.06 85 ARG A O 1
ATOM 654 N N . GLU A 1 86 ? 34.007 -11.852 0.869 1.00 66.44 86 GLU A N 1
ATOM 655 C CA . GLU A 1 86 ? 33.362 -11.659 2.173 1.00 66.44 86 GLU A CA 1
ATOM 656 C C . GLU A 1 86 ? 33.994 -10.485 2.935 1.00 66.44 86 GLU A C 1
ATOM 658 O O . GLU A 1 86 ? 33.276 -9.616 3.422 1.00 66.44 86 GLU A O 1
ATOM 663 N N . ILE A 1 87 ? 35.325 -10.378 2.945 1.00 75.88 87 ILE A N 1
ATOM 664 C CA . ILE A 1 87 ? 36.046 -9.258 3.568 1.00 75.88 87 ILE A CA 1
ATOM 665 C C . ILE A 1 87 ? 35.737 -7.921 2.881 1.00 75.88 87 ILE A C 1
ATOM 667 O O . ILE A 1 87 ? 35.533 -6.921 3.570 1.00 75.88 87 ILE A O 1
ATOM 671 N N . SER A 1 88 ? 35.666 -7.882 1.545 1.00 74.06 88 SER A N 1
ATOM 672 C CA . SER A 1 88 ? 35.293 -6.666 0.806 1.00 74.06 88 SER A CA 1
ATOM 673 C C . SER A 1 88 ? 33.904 -6.164 1.202 1.00 74.06 88 SER A C 1
ATOM 675 O O . SER A 1 88 ? 33.737 -4.971 1.426 1.00 74.06 88 SER A O 1
ATOM 677 N N . LEU A 1 89 ? 32.935 -7.068 1.369 1.00 70.69 89 LEU A N 1
ATOM 678 C CA . LEU A 1 89 ? 31.581 -6.714 1.805 1.00 70.69 89 LEU A CA 1
ATOM 679 C C . LEU A 1 89 ? 31.553 -6.259 3.265 1.00 70.69 89 LEU A C 1
ATOM 681 O O . LEU A 1 89 ? 30.888 -5.280 3.587 1.00 70.69 89 LEU A O 1
ATOM 685 N N . LEU A 1 90 ? 32.301 -6.927 4.149 1.00 76.19 90 LEU A N 1
ATOM 686 C CA . LEU A 1 90 ? 32.422 -6.517 5.551 1.00 76.19 90 LEU A CA 1
ATOM 687 C C . LEU A 1 90 ? 33.037 -5.122 5.698 1.00 76.19 90 LEU A C 1
ATOM 689 O O . LEU A 1 90 ? 32.672 -4.394 6.616 1.00 76.19 90 LEU A O 1
ATOM 693 N N . ARG A 1 91 ? 33.928 -4.729 4.781 1.00 80.75 91 ARG A N 1
ATOM 694 C CA . ARG A 1 91 ? 34.511 -3.382 4.741 1.00 80.75 91 ARG A CA 1
ATOM 695 C C . ARG A 1 91 ? 33.493 -2.304 4.352 1.00 80.75 91 ARG A C 1
ATOM 697 O O . ARG A 1 91 ? 33.647 -1.159 4.764 1.00 80.75 91 ARG A O 1
ATOM 704 N N . GLU A 1 92 ? 32.464 -2.657 3.584 1.00 80.50 92 GLU A N 1
ATOM 705 C CA . GLU A 1 92 ? 31.384 -1.743 3.188 1.00 80.50 92 GLU A CA 1
ATOM 706 C C . GLU A 1 92 ? 30.313 -1.577 4.282 1.00 80.50 92 GLU A C 1
ATOM 708 O O . GLU A 1 92 ? 29.574 -0.591 4.277 1.00 80.50 92 GLU A O 1
ATOM 713 N N . LEU A 1 93 ? 30.239 -2.491 5.259 1.00 85.56 93 LEU A N 1
ATOM 714 C CA . LEU A 1 93 ? 29.274 -2.403 6.356 1.00 85.56 93 LEU A CA 1
ATOM 715 C C . LEU A 1 93 ? 29.689 -1.341 7.383 1.00 85.56 93 LEU A C 1
ATOM 717 O O . LEU A 1 93 ? 30.496 -1.589 8.277 1.00 85.56 93 LEU A O 1
ATOM 721 N N . THR A 1 94 ? 29.072 -0.161 7.297 1.00 89.31 94 THR A N 1
ATOM 722 C CA . THR A 1 94 ? 29.271 0.935 8.255 1.00 89.31 94 THR A CA 1
ATOM 723 C C . THR A 1 94 ? 27.952 1.287 8.934 1.00 89.31 94 THR A C 1
ATOM 725 O O . THR A 1 94 ? 27.104 1.973 8.365 1.00 89.31 94 THR A O 1
ATOM 728 N N . HIS A 1 95 ? 27.766 0.815 10.168 1.00 93.19 95 HIS A N 1
ATOM 729 C CA . HIS A 1 95 ? 26.542 1.039 10.935 1.00 93.19 95 HIS A CA 1
ATOM 730 C C . HIS A 1 95 ? 26.808 1.047 12.446 1.00 93.19 95 HIS A C 1
ATOM 732 O O . HIS A 1 95 ? 27.644 0.299 12.945 1.00 93.19 95 HIS A O 1
ATOM 738 N N . ASN A 1 96 ? 26.050 1.846 13.204 1.00 93.62 96 ASN A N 1
ATOM 739 C CA . ASN A 1 96 ? 26.245 1.996 14.653 1.00 93.62 96 ASN A CA 1
ATOM 740 C C . ASN A 1 96 ? 26.098 0.679 15.428 1.00 93.62 96 ASN A C 1
ATOM 742 O O . ASN A 1 96 ? 26.777 0.489 16.432 1.00 93.62 96 ASN A O 1
ATOM 746 N N . ASN A 1 97 ? 25.254 -0.233 14.939 1.00 96.25 97 ASN A N 1
ATOM 747 C CA . ASN A 1 97 ? 25.001 -1.545 15.542 1.00 96.25 97 ASN A CA 1
ATOM 748 C C . ASN A 1 97 ? 25.703 -2.704 14.818 1.00 96.25 97 ASN A C 1
ATOM 750 O O . ASN A 1 97 ? 25.303 -3.851 14.980 1.00 96.25 97 ASN A O 1
ATOM 754 N N . VAL A 1 98 ? 26.731 -2.434 14.013 1.00 93.94 98 VAL A N 1
ATOM 755 C CA . VAL A 1 98 ? 27.593 -3.455 13.397 1.00 93.94 98 VAL A CA 1
ATOM 756 C C . VAL A 1 98 ? 29.040 -3.130 13.767 1.00 93.94 98 VAL A C 1
ATOM 758 O O . VAL A 1 98 ? 29.420 -1.960 13.772 1.00 93.94 98 VAL A O 1
ATOM 761 N N . VAL A 1 99 ? 29.830 -4.138 14.142 1.00 91.75 99 VAL A N 1
ATOM 762 C CA . VAL A 1 99 ? 31.255 -3.950 14.438 1.00 91.75 99 VAL A CA 1
ATOM 763 C C . VAL A 1 99 ? 31.998 -3.602 13.153 1.00 91.75 99 VAL A C 1
ATOM 765 O O . VAL A 1 99 ? 31.942 -4.339 12.169 1.00 91.75 99 VAL A O 1
ATOM 768 N N . GLN A 1 100 ? 32.714 -2.483 13.173 1.00 91.06 100 GLN A N 1
ATOM 769 C CA . GLN A 1 100 ? 33.455 -1.990 12.023 1.00 91.06 100 GLN A CA 1
ATOM 770 C C . GLN A 1 100 ? 34.755 -2.774 11.800 1.00 91.06 100 GLN A C 1
ATOM 772 O O . GLN A 1 100 ? 35.583 -2.892 12.709 1.00 91.06 100 GLN A O 1
ATOM 777 N N . LEU A 1 101 ? 34.960 -3.243 10.566 1.00 90.50 101 LEU A N 1
ATOM 778 C CA . LEU A 1 101 ? 36.257 -3.712 10.083 1.00 90.50 101 LEU A CA 1
ATOM 779 C C . LEU A 1 101 ? 37.142 -2.496 9.775 1.00 90.50 101 LEU A C 1
ATOM 781 O O . LEU A 1 101 ? 36.831 -1.697 8.894 1.00 90.50 101 LEU A O 1
ATOM 785 N N . LEU A 1 102 ? 38.230 -2.346 10.523 1.00 89.69 102 LEU A N 1
ATOM 786 C CA . LEU A 1 102 ? 39.169 -1.233 10.407 1.00 89.69 102 LEU A CA 1
ATOM 787 C C . LEU A 1 102 ? 40.282 -1.536 9.403 1.00 89.69 102 LEU A C 1
ATOM 789 O O . LEU A 1 102 ? 40.678 -0.647 8.654 1.00 89.69 102 LEU A O 1
ATOM 793 N N . ASP A 1 103 ? 40.788 -2.771 9.404 1.00 88.44 103 ASP A N 1
ATOM 794 C CA . ASP A 1 103 ? 41.961 -3.146 8.616 1.00 88.44 103 ASP A CA 1
ATOM 795 C C . ASP A 1 103 ? 42.024 -4.651 8.320 1.00 88.44 103 ASP A C 1
ATOM 797 O O . ASP A 1 103 ? 41.386 -5.464 8.996 1.00 88.44 103 ASP A O 1
ATOM 801 N N . VAL A 1 104 ? 42.816 -5.020 7.315 1.00 87.81 104 VAL A N 1
ATOM 802 C CA . VAL A 1 104 ? 43.048 -6.403 6.883 1.00 87.81 104 VAL A CA 1
ATOM 803 C C . VAL A 1 104 ? 44.542 -6.592 6.661 1.00 87.81 104 VAL A C 1
ATOM 805 O O . VAL A 1 104 ? 45.122 -5.986 5.765 1.00 87.81 104 VAL A O 1
ATOM 808 N N . ILE A 1 105 ? 45.163 -7.456 7.460 1.00 85.81 105 ILE A N 1
ATOM 809 C CA . ILE A 1 105 ? 46.612 -7.661 7.473 1.00 85.81 105 ILE A CA 1
ATOM 810 C C . ILE A 1 105 ? 46.923 -9.079 7.014 1.00 85.81 105 ILE A C 1
ATOM 812 O O . ILE A 1 105 ? 46.388 -10.050 7.549 1.00 85.81 105 ILE A O 1
ATOM 816 N N . GLN A 1 106 ? 47.838 -9.205 6.060 1.00 79.69 106 GLN A N 1
ATOM 817 C CA . GLN A 1 106 ? 48.423 -10.483 5.675 1.00 79.69 106 GLN A CA 1
ATOM 818 C C . GLN A 1 106 ? 49.816 -10.598 6.301 1.00 79.69 106 GLN A C 1
ATOM 820 O O . GLN A 1 106 ? 50.724 -9.847 5.951 1.00 79.69 106 GLN A O 1
ATOM 825 N N . ALA A 1 107 ? 49.987 -11.513 7.255 1.00 70.31 107 ALA A N 1
ATOM 826 C CA . ALA A 1 107 ? 51.258 -11.673 7.952 1.00 70.31 107 ALA A CA 1
ATOM 827 C C . ALA A 1 107 ? 52.286 -12.430 7.097 1.00 70.31 107 ALA A C 1
ATOM 829 O O . ALA A 1 107 ? 51.981 -13.462 6.493 1.00 70.31 107 ALA A O 1
ATOM 830 N N . THR A 1 108 ? 53.528 -11.937 7.099 1.00 62.38 108 THR A N 1
ATOM 831 C CA . THR A 1 108 ? 54.686 -12.576 6.456 1.00 62.38 108 THR A CA 1
ATOM 832 C C . THR A 1 108 ? 55.862 -12.594 7.442 1.00 62.38 108 THR A C 1
ATOM 834 O O . THR A 1 108 ? 56.174 -11.530 7.979 1.00 62.38 108 THR A O 1
ATOM 837 N N . PRO A 1 109 ? 56.539 -13.740 7.686 1.00 54.97 109 PRO A N 1
ATOM 838 C CA . PRO A 1 109 ? 56.299 -15.086 7.143 1.00 54.97 109 PRO A CA 1
ATOM 839 C C . PRO A 1 109 ? 55.095 -15.789 7.803 1.00 54.97 109 PRO A C 1
ATOM 841 O O . PRO A 1 109 ? 54.735 -15.464 8.929 1.00 54.97 109 PRO A O 1
ATOM 844 N N . GLY A 1 110 ? 54.491 -16.774 7.123 1.00 59.78 110 GLY A N 1
ATOM 845 C CA . GLY A 1 110 ? 53.464 -17.653 7.714 1.00 59.78 110 GLY A CA 1
ATOM 846 C C . GLY A 1 110 ? 52.039 -17.519 7.159 1.00 59.78 110 GLY A C 1
ATOM 847 O O . GLY A 1 110 ? 51.167 -18.267 7.585 1.00 59.78 110 GLY A O 1
ATOM 848 N N . GLY A 1 111 ? 51.783 -16.606 6.212 1.00 62.78 111 GLY A N 1
ATOM 849 C CA . GLY A 1 111 ? 50.587 -16.631 5.349 1.00 62.78 111 GLY A CA 1
ATOM 850 C C . GLY A 1 111 ? 49.232 -16.411 6.038 1.00 62.78 111 GLY A C 1
ATOM 851 O O . GLY A 1 111 ? 48.193 -16.599 5.408 1.00 62.78 111 GLY A O 1
ATOM 852 N N . GLY A 1 112 ? 49.214 -16.016 7.314 1.00 70.56 112 GLY A N 1
ATOM 853 C CA . GLY A 1 112 ? 47.985 -15.819 8.083 1.00 70.56 112 GLY A CA 1
ATOM 854 C C . GLY A 1 112 ? 47.259 -14.521 7.724 1.00 70.56 112 GLY A C 1
ATOM 855 O O . GLY A 1 112 ? 47.884 -13.464 7.620 1.00 70.56 112 GLY A O 1
ATOM 856 N N . LEU A 1 113 ? 45.934 -14.590 7.579 1.00 78.88 113 LEU A N 1
ATOM 857 C CA . LEU A 1 113 ? 45.072 -13.429 7.362 1.00 78.88 113 LEU A CA 1
ATOM 858 C C . LEU A 1 113 ? 44.475 -12.959 8.693 1.00 78.88 113 LEU A C 1
ATOM 860 O O . LEU A 1 113 ? 43.863 -13.745 9.417 1.00 78.88 113 LEU A O 1
ATOM 864 N N . TYR A 1 114 ? 44.640 -11.678 9.008 1.00 85.00 114 TYR A N 1
ATOM 865 C CA . TYR A 1 114 ? 44.189 -11.062 10.251 1.00 85.00 114 TYR A CA 1
ATOM 866 C C . TYR A 1 114 ? 43.224 -9.920 9.939 1.00 85.00 114 TYR A C 1
ATOM 868 O O . TYR A 1 114 ? 43.537 -9.015 9.170 1.00 85.00 114 TYR A O 1
ATOM 876 N N . LEU A 1 115 ? 42.049 -9.956 10.555 1.00 87.38 115 LEU A N 1
ATOM 877 C CA . LEU A 1 115 ? 41.034 -8.914 10.451 1.00 87.38 115 LEU A CA 1
ATOM 878 C C . LEU A 1 115 ? 41.073 -8.056 11.711 1.00 87.38 115 LEU A C 1
ATOM 880 O O . LEU A 1 115 ? 40.941 -8.576 12.822 1.00 87.38 115 LEU A O 1
ATOM 884 N N . VAL A 1 116 ? 41.260 -6.751 11.543 1.00 90.38 116 VAL A N 1
ATOM 885 C CA . VAL A 1 116 ? 41.291 -5.792 12.647 1.00 90.38 116 VAL A CA 1
ATOM 886 C C . VAL A 1 116 ? 39.941 -5.106 12.737 1.00 90.38 116 VAL A C 1
ATOM 888 O O . VAL A 1 116 ? 39.548 -4.365 11.842 1.00 90.38 116 VAL A O 1
ATOM 891 N N . PHE A 1 117 ? 39.244 -5.322 13.839 1.00 91.94 117 PHE A N 1
ATOM 892 C CA . PHE A 1 117 ? 37.955 -4.727 14.150 1.00 91.94 117 PHE A CA 1
ATOM 893 C C . PHE A 1 117 ? 38.081 -3.684 15.259 1.00 91.94 117 PHE A C 1
ATOM 895 O O . PHE A 1 117 ? 39.041 -3.675 16.039 1.00 91.94 117 PHE A O 1
ATOM 902 N N . GLU A 1 118 ? 37.079 -2.815 15.373 1.00 91.31 118 GLU A N 1
ATOM 903 C CA . GLU A 1 118 ? 36.915 -2.030 16.594 1.00 91.31 118 GLU A CA 1
ATOM 904 C C . GLU A 1 118 ? 36.750 -2.947 17.820 1.00 91.31 118 GLU A C 1
ATOM 906 O O . GLU A 1 118 ? 36.115 -4.001 17.752 1.00 91.31 118 GLU A O 1
ATOM 911 N N . TYR A 1 119 ? 37.345 -2.556 18.949 1.00 91.62 119 TYR A N 1
ATOM 912 C CA . TYR A 1 119 ? 37.196 -3.288 20.203 1.00 91.62 119 TYR A CA 1
ATOM 913 C C . TYR A 1 119 ? 35.922 -2.851 20.936 1.00 91.62 119 TYR A C 1
ATOM 915 O O . TYR A 1 119 ? 35.702 -1.656 21.141 1.00 91.62 119 TYR A O 1
ATOM 923 N N . VAL A 1 120 ? 35.121 -3.820 21.384 1.00 91.12 120 VAL A N 1
ATOM 924 C CA . VAL A 1 120 ? 33.924 -3.607 22.209 1.00 91.12 120 VAL A CA 1
ATOM 925 C C . VAL A 1 120 ? 34.048 -4.460 23.477 1.00 91.12 120 VAL A C 1
ATOM 927 O O . VAL A 1 120 ? 34.538 -5.585 23.422 1.00 91.12 120 VAL A O 1
ATOM 930 N N . SER A 1 121 ? 33.679 -3.898 24.631 1.00 85.12 121 SER A N 1
ATOM 931 C CA . SER A 1 121 ? 34.156 -4.364 25.942 1.00 85.12 121 SER A CA 1
ATOM 932 C C . SER A 1 121 ? 33.604 -5.700 26.424 1.00 85.12 121 SER A C 1
ATOM 934 O O . SER A 1 121 ? 34.353 -6.456 27.042 1.00 85.12 121 SER A O 1
ATOM 936 N N . HIS A 1 122 ? 32.320 -5.963 26.192 1.00 86.69 122 HIS A N 1
ATOM 937 C CA . HIS A 1 122 ? 31.619 -7.143 26.700 1.00 86.69 122 HIS A CA 1
ATOM 938 C C . HIS A 1 122 ? 30.835 -7.811 25.576 1.00 86.69 122 HIS A C 1
ATOM 940 O O . HIS A 1 122 ? 30.464 -7.146 24.614 1.00 86.69 122 HIS A O 1
ATOM 946 N N . ASP A 1 123 ? 30.535 -9.097 25.702 1.00 91.38 123 ASP A N 1
ATOM 947 C CA . ASP A 1 123 ? 29.498 -9.755 24.906 1.00 91.38 123 ASP A CA 1
ATOM 948 C C . ASP A 1 123 ? 28.201 -9.878 25.725 1.00 91.38 123 ASP A C 1
ATOM 950 O O . ASP A 1 123 ? 28.205 -9.794 26.956 1.00 91.38 123 ASP A O 1
ATOM 954 N N . LEU A 1 124 ? 27.060 -10.057 25.058 1.00 92.81 124 LEU A N 1
ATOM 955 C CA . LEU A 1 124 ? 25.760 -10.116 25.722 1.00 92.81 124 LEU A CA 1
ATOM 956 C C . LEU A 1 124 ? 25.666 -11.308 26.680 1.00 92.81 124 LEU A C 1
ATOM 958 O O . LEU A 1 124 ? 24.970 -11.200 27.689 1.00 92.81 124 LEU A O 1
ATOM 962 N N . LYS A 1 125 ? 26.363 -12.425 26.418 1.00 90.44 125 LYS A N 1
ATOM 963 C CA . LYS A 1 125 ? 26.330 -13.580 27.322 1.00 90.44 125 LYS A CA 1
ATOM 964 C C . LYS A 1 125 ? 26.991 -13.241 28.650 1.00 90.44 125 LYS A C 1
ATOM 966 O O . LYS A 1 125 ? 26.343 -13.351 29.691 1.00 90.44 125 LYS A O 1
ATOM 971 N N . THR A 1 126 ? 28.233 -12.767 28.607 1.00 89.38 126 THR A N 1
ATOM 972 C CA . THR A 1 126 ? 28.980 -12.381 29.811 1.00 89.38 126 THR A CA 1
ATOM 973 C C . THR A 1 126 ? 28.308 -11.223 30.549 1.00 89.38 126 THR A C 1
ATOM 975 O O . THR A 1 126 ? 28.266 -11.217 31.779 1.00 89.38 126 THR A O 1
ATOM 978 N N . PHE A 1 127 ? 27.686 -10.291 29.823 1.00 89.94 127 PHE A N 1
ATOM 979 C CA . PHE A 1 127 ? 26.904 -9.200 30.405 1.00 89.94 127 PHE A CA 1
ATOM 980 C C . PHE A 1 127 ? 25.638 -9.672 31.142 1.00 89.94 127 PHE A C 1
ATOM 982 O O . PHE A 1 127 ? 25.306 -9.134 32.200 1.00 89.94 127 PHE A O 1
ATOM 989 N N . MET A 1 128 ? 24.921 -10.667 30.606 1.00 91.38 128 MET A N 1
ATOM 990 C CA . MET A 1 128 ? 23.760 -11.264 31.280 1.00 91.38 128 MET A CA 1
ATOM 991 C C . MET A 1 128 ? 24.173 -12.113 32.483 1.00 91.38 128 MET A C 1
ATOM 993 O O . MET A 1 128 ? 23.525 -12.031 33.527 1.00 91.38 128 MET A O 1
ATOM 997 N N . ASP A 1 129 ? 25.239 -12.906 32.349 1.00 86.56 129 ASP A N 1
ATOM 998 C CA . ASP A 1 129 ? 25.732 -13.779 33.416 1.00 86.56 129 ASP A CA 1
ATOM 999 C C . ASP A 1 129 ? 26.292 -12.960 34.593 1.00 86.56 129 ASP A C 1
ATOM 1001 O O . ASP A 1 129 ? 25.974 -13.249 35.743 1.00 86.56 129 ASP A O 1
ATOM 1005 N N . GLY A 1 130 ? 27.010 -11.862 34.329 1.00 85.06 130 GLY A N 1
ATOM 1006 C CA . GLY A 1 130 ? 27.535 -10.961 35.366 1.00 85.06 130 GLY A CA 1
ATOM 1007 C C . GLY A 1 130 ? 26.473 -10.199 36.171 1.00 85.06 130 GLY A C 1
ATOM 1008 O O . GLY A 1 130 ? 26.806 -9.512 37.134 1.00 85.06 130 GLY A O 1
ATOM 1009 N N . ARG A 1 131 ? 25.196 -10.297 35.785 1.00 82.94 131 ARG A N 1
ATOM 1010 C CA . ARG A 1 131 ? 24.053 -9.699 36.496 1.00 82.94 131 ARG A CA 1
ATOM 1011 C C . ARG A 1 131 ? 23.214 -10.715 37.257 1.00 82.94 131 ARG A C 1
ATOM 1013 O O . ARG A 1 131 ? 22.260 -10.321 37.929 1.00 82.94 131 ARG A O 1
ATOM 1020 N N . GLN A 1 132 ? 23.549 -11.997 37.151 1.00 84.31 132 GLN A N 1
ATOM 1021 C CA . GLN A 1 132 ? 22.889 -13.031 37.929 1.00 84.31 132 GLN A CA 1
ATOM 1022 C C . GLN A 1 132 ? 23.364 -12.961 39.379 1.00 84.31 132 GLN A C 1
ATOM 1024 O O . GLN A 1 132 ? 24.541 -12.747 39.657 1.00 84.31 132 GLN A O 1
ATOM 1029 N N . GLN A 1 133 ? 22.427 -13.125 40.308 1.00 74.50 133 GLN A N 1
ATOM 1030 C CA . GLN A 1 133 ? 22.720 -13.170 41.745 1.00 74.50 133 GLN A CA 1
ATOM 1031 C C . GLN A 1 133 ? 22.955 -14.605 42.240 1.00 74.50 133 GLN A C 1
ATOM 1033 O O . GLN A 1 133 ? 23.442 -14.794 43.351 1.00 74.50 133 GLN A O 1
ATOM 1038 N N . SER A 1 134 ? 22.614 -15.602 41.417 1.00 74.56 134 SER A N 1
ATOM 1039 C CA . SER A 1 134 ? 22.711 -17.028 41.717 1.00 74.56 134 SER A CA 1
ATOM 1040 C C . SER A 1 134 ? 23.134 -17.804 40.471 1.00 74.56 134 SER A C 1
ATOM 1042 O O . SER A 1 134 ? 22.724 -17.483 39.352 1.00 74.56 134 SER A O 1
ATOM 1044 N N . ASP A 1 135 ? 23.945 -18.841 40.679 1.00 74.25 135 ASP A N 1
ATOM 1045 C CA . ASP A 1 135 ? 24.313 -19.805 39.640 1.00 74.25 135 ASP A CA 1
ATOM 1046 C C . ASP A 1 135 ? 23.222 -20.870 39.421 1.00 74.25 135 ASP A C 1
ATOM 1048 O O . ASP A 1 135 ? 23.278 -21.607 38.429 1.00 74.25 135 ASP A O 1
ATOM 1052 N N . ASP A 1 136 ? 22.216 -20.955 40.306 1.00 76.75 136 ASP A N 1
ATOM 1053 C CA . ASP A 1 136 ? 21.063 -21.828 40.091 1.00 76.75 136 ASP A CA 1
ATOM 1054 C C . ASP A 1 136 ? 20.222 -21.298 38.921 1.00 76.75 136 ASP A C 1
ATOM 1056 O O . ASP A 1 136 ? 19.694 -20.186 38.928 1.00 76.75 136 ASP A O 1
ATOM 1060 N N . ILE A 1 137 ? 20.065 -22.142 37.902 1.00 71.94 137 ILE A N 1
ATOM 1061 C CA . ILE A 1 137 ? 19.275 -21.888 36.694 1.00 71.94 137 ILE A CA 1
ATOM 1062 C C . ILE A 1 137 ? 17.834 -21.480 37.042 1.00 71.94 137 ILE A C 1
ATOM 1064 O O . ILE A 1 137 ? 17.235 -20.693 36.314 1.00 71.94 137 ILE A O 1
ATOM 1068 N N . ARG A 1 138 ? 17.274 -21.993 38.145 1.00 70.94 138 ARG A N 1
ATOM 1069 C CA . ARG A 1 138 ? 15.900 -21.693 38.589 1.00 70.94 138 ARG A CA 1
ATOM 1070 C C . ARG A 1 138 ? 15.740 -20.292 39.169 1.00 70.94 138 ARG A C 1
ATOM 1072 O O . ARG A 1 138 ? 14.619 -19.799 39.242 1.00 70.94 138 ARG A O 1
ATOM 1079 N N . GLU A 1 139 ? 16.843 -19.679 39.574 1.00 76.62 139 GLU A N 1
ATOM 1080 C CA . GLU A 1 139 ? 16.891 -18.357 40.199 1.00 76.62 139 GLU A CA 1
ATOM 1081 C C . GLU A 1 139 ? 17.433 -17.291 39.240 1.00 76.62 139 GLU A C 1
ATOM 1083 O O . GLU A 1 139 ? 17.589 -16.131 39.624 1.00 76.62 139 GLU A O 1
ATOM 1088 N N . ARG A 1 140 ? 17.713 -17.665 37.984 1.00 80.50 140 ARG A N 1
ATOM 1089 C CA . ARG A 1 140 ? 18.148 -16.720 36.957 1.00 80.50 140 ARG A CA 1
ATOM 1090 C C . ARG A 1 140 ? 17.036 -15.736 36.614 1.00 80.50 140 ARG A C 1
ATOM 1092 O O . ARG A 1 140 ? 15.871 -16.103 36.474 1.00 80.50 140 ARG A O 1
ATOM 1099 N N . ILE A 1 141 ? 17.428 -14.478 36.441 1.00 84.88 141 ILE A N 1
ATOM 1100 C CA . ILE A 1 141 ? 16.534 -13.365 36.123 1.00 84.88 141 ILE A CA 1
ATOM 1101 C C . ILE A 1 141 ? 17.009 -12.720 34.821 1.00 84.88 141 ILE A C 1
ATOM 1103 O O . ILE A 1 141 ? 18.207 -12.537 34.592 1.00 84.88 141 ILE A O 1
ATOM 1107 N N . GLY A 1 142 ? 16.062 -12.370 33.952 1.00 88.88 142 GLY A N 1
ATOM 1108 C CA . GLY A 1 142 ? 16.348 -11.635 32.724 1.00 88.88 142 GLY A CA 1
ATOM 1109 C C . GLY A 1 142 ? 16.828 -10.203 32.956 1.00 88.88 142 GLY A C 1
ATOM 1110 O O . GLY A 1 142 ? 16.842 -9.671 34.067 1.00 88.88 142 GLY A O 1
ATOM 1111 N N . LEU A 1 143 ? 17.213 -9.547 31.866 1.00 91.81 143 LEU A N 1
ATOM 1112 C CA . LEU A 1 143 ? 17.581 -8.139 31.881 1.00 91.81 143 LEU A CA 1
ATOM 1113 C C . LEU A 1 143 ? 16.352 -7.250 32.149 1.00 91.81 143 LEU A C 1
ATOM 1115 O O . LEU A 1 143 ? 15.226 -7.611 31.801 1.00 91.81 143 LEU A O 1
ATOM 1119 N N . PRO A 1 144 ? 16.548 -6.034 32.693 1.00 90.81 144 PRO A N 1
ATOM 1120 C CA . PRO A 1 144 ? 15.460 -5.076 32.850 1.00 90.81 144 PRO A CA 1
ATOM 1121 C C . PRO A 1 144 ? 14.761 -4.785 31.516 1.00 90.81 144 PRO A C 1
ATOM 1123 O O . PRO A 1 144 ? 15.421 -4.489 30.519 1.00 90.81 144 PRO A O 1
ATOM 1126 N N . GLN A 1 145 ? 13.427 -4.787 31.502 1.00 90.25 145 GLN A N 1
ATOM 1127 C CA . GLN A 1 145 ? 12.620 -4.625 30.282 1.00 90.25 145 GLN A CA 1
ATOM 1128 C C . GLN A 1 145 ? 12.998 -3.402 29.414 1.00 90.25 145 GLN A C 1
ATOM 1130 O O . GLN A 1 145 ? 13.061 -3.553 28.191 1.00 90.25 145 GLN A O 1
ATOM 1135 N N . PRO A 1 146 ? 13.311 -2.206 29.966 1.00 89.69 146 PRO A N 1
ATOM 1136 C CA . PRO A 1 146 ? 13.765 -1.078 29.146 1.00 89.69 146 PRO A CA 1
ATOM 1137 C C . PRO A 1 146 ? 15.070 -1.368 28.393 1.00 89.69 146 PRO A C 1
ATOM 1139 O O . PRO A 1 146 ? 15.246 -0.928 27.258 1.00 89.69 146 PRO A O 1
ATOM 1142 N N . MET A 1 147 ? 15.967 -2.146 29.004 1.00 92.31 147 MET A N 1
ATOM 1143 C CA . MET A 1 147 ? 17.223 -2.563 28.389 1.00 92.31 147 MET A CA 1
ATOM 1144 C C . MET A 1 147 ? 16.993 -3.624 27.320 1.00 92.31 147 MET A C 1
ATOM 1146 O O . MET A 1 147 ? 17.538 -3.494 26.230 1.00 92.31 147 MET A O 1
ATOM 1150 N N . VAL A 1 148 ? 16.128 -4.609 27.590 1.00 94.62 148 VAL A N 1
ATOM 1151 C CA . VAL A 1 148 ? 15.708 -5.598 26.584 1.00 94.62 148 VAL A CA 1
ATOM 1152 C C . VAL A 1 148 ? 15.137 -4.887 25.358 1.00 94.62 148 VAL A C 1
ATOM 1154 O O . VAL A 1 148 ? 15.546 -5.172 24.238 1.00 94.62 148 VAL A O 1
ATOM 1157 N N . LYS A 1 149 ? 14.255 -3.898 25.553 1.00 92.31 149 LYS A N 1
ATOM 1158 C CA . LYS A 1 149 ? 13.688 -3.097 24.459 1.00 92.31 149 LYS A CA 1
ATOM 1159 C C . LYS A 1 149 ? 14.763 -2.337 23.675 1.00 92.31 149 LYS A C 1
ATOM 1161 O O . LYS A 1 149 ? 14.736 -2.363 22.447 1.00 92.31 149 LYS A O 1
ATOM 1166 N N . SER A 1 150 ? 15.700 -1.685 24.368 1.00 94.25 150 SER A N 1
ATOM 1167 C CA . SER A 1 150 ? 16.814 -0.966 23.731 1.00 94.25 150 SER A CA 1
ATOM 1168 C C . SER A 1 150 ? 17.692 -1.908 22.901 1.00 94.25 150 SER A C 1
ATOM 1170 O O . SER A 1 150 ? 17.920 -1.663 21.717 1.00 94.25 150 SER A O 1
ATOM 1172 N N . PHE A 1 151 ? 18.125 -3.030 23.477 1.00 96.81 151 PHE A N 1
ATOM 1173 C CA . PHE A 1 151 ? 18.944 -4.016 22.775 1.00 96.81 151 PHE A CA 1
ATOM 1174 C C . PHE A 1 151 ? 18.202 -4.656 21.605 1.00 96.81 151 PHE A C 1
ATOM 1176 O O . PHE A 1 151 ? 18.790 -4.797 20.539 1.00 96.81 151 PHE A O 1
ATOM 1183 N N . MET A 1 152 ? 16.905 -4.941 21.731 1.00 97.12 152 MET A N 1
ATOM 1184 C CA . MET A 1 152 ? 16.100 -5.432 20.610 1.00 97.12 152 MET A CA 1
ATOM 1185 C C . MET A 1 152 ? 16.045 -4.445 19.444 1.00 97.12 152 MET A C 1
ATOM 1187 O O . MET A 1 152 ? 16.215 -4.856 18.299 1.00 97.12 152 MET A O 1
ATOM 1191 N N . GLN A 1 153 ? 15.866 -3.147 19.707 1.00 95.44 153 GLN A N 1
ATOM 1192 C CA . GLN A 1 153 ? 15.907 -2.127 18.652 1.00 95.44 153 GLN A CA 1
ATOM 1193 C C . GLN A 1 153 ? 17.274 -2.091 17.957 1.00 95.44 153 GLN A C 1
ATOM 1195 O O . GLN A 1 153 ? 17.346 -2.043 16.732 1.00 95.44 153 GLN A O 1
ATOM 1200 N N . GLN A 1 154 ? 18.358 -2.169 18.727 1.00 97.44 154 GLN A N 1
ATOM 1201 C CA . GLN A 1 154 ? 19.726 -2.144 18.208 1.00 97.44 154 GLN A CA 1
ATOM 1202 C C . GLN A 1 154 ? 20.078 -3.399 17.396 1.00 97.44 154 GLN A C 1
ATOM 1204 O O . GLN A 1 154 ? 20.639 -3.283 16.306 1.00 97.44 154 GLN A O 1
ATOM 1209 N N . ILE A 1 155 ? 19.681 -4.585 17.871 1.00 97.81 155 ILE A N 1
ATOM 1210 C CA . ILE A 1 155 ? 19.833 -5.856 17.148 1.00 97.81 155 ILE A CA 1
ATOM 1211 C C . ILE A 1 155 ? 19.056 -5.797 15.830 1.00 97.81 155 ILE A C 1
ATOM 1213 O O . ILE A 1 155 ? 19.622 -6.072 14.776 1.00 97.81 155 ILE A O 1
ATOM 1217 N N . LEU A 1 156 ? 17.781 -5.394 15.857 1.00 97.31 156 LEU A N 1
ATOM 1218 C CA . LEU A 1 156 ? 16.949 -5.327 14.653 1.00 97.31 156 LEU A CA 1
ATOM 1219 C C . LEU A 1 156 ? 17.452 -4.287 13.640 1.00 97.31 156 LEU A C 1
ATOM 1221 O O . LEU A 1 156 ? 17.406 -4.555 12.440 1.00 97.31 156 LEU A O 1
ATOM 1225 N N . ASN A 1 157 ? 17.967 -3.139 14.097 1.00 95.44 157 ASN A N 1
ATOM 1226 C CA . ASN A 1 157 ? 18.610 -2.148 13.228 1.00 95.44 157 ASN A CA 1
ATOM 1227 C C . ASN A 1 157 ? 19.879 -2.712 12.574 1.00 95.44 157 ASN A C 1
ATOM 1229 O O . ASN A 1 157 ? 20.040 -2.599 11.361 1.00 95.44 157 ASN A O 1
ATOM 1233 N N . GLY A 1 158 ? 20.757 -3.357 13.352 1.00 95.38 158 GLY A N 1
ATOM 1234 C CA . GLY A 1 158 ? 21.979 -3.976 12.833 1.00 95.38 158 GLY A CA 1
ATOM 1235 C C . GLY A 1 158 ? 21.692 -5.091 11.826 1.00 95.38 158 GLY A C 1
ATOM 1236 O O . GLY A 1 158 ? 22.220 -5.070 10.717 1.00 95.38 158 GLY A O 1
ATOM 1237 N N . VAL A 1 159 ? 20.804 -6.029 12.174 1.00 94.75 159 VAL A N 1
ATOM 1238 C CA . VAL A 1 159 ? 20.458 -7.171 11.310 1.00 94.75 159 VAL A CA 1
ATOM 1239 C C . VAL A 1 159 ? 19.735 -6.680 10.056 1.00 94.75 159 VAL A C 1
ATOM 1241 O O . VAL A 1 159 ? 20.075 -7.087 8.946 1.00 94.75 159 VAL A O 1
ATOM 1244 N N . GLY A 1 160 ? 18.794 -5.743 10.209 1.00 94.50 160 GLY A N 1
ATOM 1245 C CA . GLY A 1 160 ? 18.092 -5.122 9.089 1.00 94.50 160 GLY A CA 1
ATOM 1246 C C . GLY A 1 160 ? 19.040 -4.417 8.118 1.00 94.50 160 GLY A C 1
ATOM 1247 O O . GLY A 1 160 ? 18.888 -4.577 6.908 1.00 94.50 160 GLY A O 1
ATOM 1248 N N . TYR A 1 161 ? 20.046 -3.701 8.628 1.00 93.62 161 TYR A N 1
ATOM 1249 C CA . TYR A 1 161 ? 21.084 -3.072 7.809 1.00 93.62 161 TYR A CA 1
ATOM 1250 C C . TYR A 1 161 ? 21.916 -4.107 7.034 1.00 93.62 161 TYR A C 1
ATOM 1252 O O . TYR A 1 161 ? 22.139 -3.946 5.833 1.00 93.62 161 TYR A O 1
ATOM 1260 N N . CYS A 1 162 ? 22.329 -5.208 7.669 1.00 89.00 162 CYS A N 1
ATOM 1261 C CA . CYS A 1 162 ? 23.026 -6.296 6.975 1.00 89.00 162 CYS A CA 1
ATOM 1262 C C . CYS A 1 162 ? 22.163 -6.896 5.851 1.00 89.00 162 CYS A C 1
ATOM 1264 O O . CYS A 1 162 ? 22.640 -7.081 4.727 1.00 89.00 162 CYS A O 1
ATOM 1266 N N . HIS A 1 163 ? 20.870 -7.117 6.112 1.00 89.69 163 HIS A N 1
ATOM 1267 C CA . HIS A 1 163 ? 19.935 -7.673 5.130 1.00 89.69 163 HIS A CA 1
ATOM 1268 C C . HIS A 1 163 ? 19.743 -6.765 3.910 1.00 89.69 163 HIS A C 1
ATOM 1270 O O . HIS A 1 163 ? 19.694 -7.273 2.788 1.00 89.69 163 HIS A O 1
ATOM 1276 N N . THR A 1 164 ? 19.702 -5.435 4.075 1.00 85.25 164 THR A N 1
ATOM 1277 C CA . THR A 1 164 ? 19.616 -4.508 2.926 1.00 85.25 164 THR A CA 1
ATOM 1278 C C . THR A 1 164 ? 20.884 -4.500 2.072 1.00 85.25 164 THR A C 1
ATOM 1280 O O . THR A 1 164 ? 20.799 -4.239 0.874 1.00 85.25 164 THR A O 1
ATOM 1283 N N . HIS A 1 165 ? 22.033 -4.858 2.654 1.00 82.19 165 HIS A N 1
ATOM 1284 C CA . HIS A 1 165 ? 23.314 -5.029 1.956 1.00 82.19 165 HIS A CA 1
ATOM 1285 C C . HIS A 1 165 ? 23.544 -6.476 1.479 1.00 82.19 165 HIS A C 1
ATOM 1287 O O . HIS A 1 165 ? 24.642 -6.832 1.062 1.00 82.19 165 HIS A O 1
ATOM 1293 N N . ARG A 1 166 ? 22.497 -7.320 1.497 1.00 80.38 166 ARG A N 1
ATOM 1294 C CA . ARG A 1 166 ? 22.520 -8.732 1.057 1.00 80.38 166 ARG A CA 1
ATOM 1295 C C . ARG A 1 166 ? 23.487 -9.624 1.850 1.00 80.38 166 ARG A C 1
ATOM 1297 O O . ARG A 1 166 ? 23.896 -10.678 1.353 1.00 80.38 166 ARG A O 1
ATOM 1304 N N . VAL A 1 167 ? 23.798 -9.241 3.087 1.00 79.94 167 VAL A N 1
ATOM 1305 C CA . VAL A 1 167 ? 24.628 -10.003 4.027 1.00 79.94 167 VAL A CA 1
ATOM 1306 C C . VAL A 1 167 ? 23.723 -10.712 5.036 1.00 79.94 167 VAL A C 1
ATOM 1308 O O . VAL A 1 167 ? 22.896 -10.078 5.687 1.00 79.94 167 VAL A O 1
ATOM 1311 N N . LEU A 1 168 ? 23.875 -12.032 5.162 1.00 83.25 168 LEU A N 1
ATOM 1312 C CA . LEU A 1 168 ? 23.199 -12.852 6.175 1.00 83.25 168 LEU A CA 1
ATOM 1313 C C . LEU A 1 168 ? 24.177 -13.161 7.304 1.00 83.25 168 LEU A C 1
ATOM 1315 O O . LEU A 1 168 ? 25.294 -13.569 7.011 1.00 83.25 168 LEU A O 1
ATOM 1319 N N . HIS A 1 169 ? 23.776 -13.022 8.565 1.00 84.94 169 HIS A N 1
ATOM 1320 C CA . HIS A 1 169 ? 24.699 -13.213 9.688 1.00 84.94 169 HIS A CA 1
ATOM 1321 C C . HIS A 1 169 ? 24.959 -14.697 9.986 1.00 84.94 169 HIS A C 1
ATOM 1323 O O . HIS A 1 169 ? 26.104 -15.120 10.131 1.00 84.94 169 HIS A O 1
ATOM 1329 N N . ARG A 1 170 ? 23.892 -15.501 10.061 1.00 79.31 170 ARG A N 1
ATOM 1330 C CA . ARG A 1 170 ? 23.848 -16.964 10.246 1.00 79.31 170 ARG A CA 1
ATOM 1331 C C . ARG A 1 170 ? 24.355 -17.510 11.581 1.00 79.31 170 ARG A C 1
ATOM 1333 O O . ARG A 1 170 ? 23.925 -18.583 11.960 1.00 79.31 170 ARG A O 1
ATOM 1340 N N . ASP A 1 171 ? 25.182 -16.786 12.329 1.00 81.50 171 ASP A N 1
ATOM 1341 C CA . ASP A 1 171 ? 25.622 -17.196 13.678 1.00 81.50 171 ASP A CA 1
ATOM 1342 C C . ASP A 1 171 ? 25.190 -16.204 14.769 1.00 81.50 171 ASP A C 1
ATOM 1344 O O . ASP A 1 171 ? 25.973 -15.823 15.636 1.00 81.50 171 ASP A O 1
ATOM 1348 N N . LEU A 1 172 ? 23.951 -15.706 14.705 1.00 91.19 172 LEU A N 1
ATOM 1349 C CA . LEU A 1 172 ? 23.440 -14.813 15.748 1.00 91.19 172 LEU A CA 1
ATOM 1350 C C . LEU A 1 172 ? 23.242 -15.590 17.055 1.00 91.19 172 LEU A C 1
ATOM 1352 O O . LEU A 1 172 ? 22.449 -16.527 17.133 1.00 91.19 172 LEU A O 1
ATOM 1356 N N . LYS A 1 173 ? 23.963 -15.162 18.090 1.00 89.81 173 LYS A N 1
ATOM 1357 C CA . LYS A 1 173 ? 23.903 -15.674 19.465 1.00 89.81 173 LYS A CA 1
ATOM 1358 C C . LYS A 1 173 ? 24.428 -14.607 20.430 1.00 89.81 173 LYS A C 1
ATOM 1360 O O . LYS A 1 173 ? 25.173 -13.736 19.986 1.00 89.81 173 LYS A O 1
ATOM 1365 N N . PRO A 1 174 ? 24.143 -14.686 21.741 1.00 92.31 174 PRO A N 1
ATOM 1366 C CA . PRO A 1 174 ? 24.580 -13.680 22.710 1.00 92.31 174 PRO A CA 1
ATOM 1367 C C . PRO A 1 174 ? 26.095 -13.406 22.710 1.00 92.31 174 PRO A C 1
ATOM 1369 O O . PRO A 1 174 ? 26.503 -12.260 22.841 1.00 92.31 174 PRO A O 1
ATOM 1372 N N . HIS A 1 175 ? 26.934 -14.414 22.458 1.00 88.56 175 HIS A N 1
ATOM 1373 C CA . HIS A 1 175 ? 28.396 -14.250 22.363 1.00 88.56 175 HIS A CA 1
ATOM 1374 C C . HIS A 1 175 ? 28.855 -13.376 21.180 1.00 88.56 175 HIS A C 1
ATOM 1376 O O . HIS A 1 175 ? 29.946 -12.820 21.212 1.00 88.56 175 HIS A O 1
ATOM 1382 N N . ASN A 1 176 ? 28.021 -13.253 20.143 1.00 91.19 176 ASN A N 1
ATOM 1383 C CA . ASN A 1 176 ? 28.300 -12.480 18.931 1.00 91.19 176 ASN A CA 1
ATOM 1384 C C . ASN A 1 176 ? 27.608 -11.101 18.951 1.00 91.19 176 ASN A C 1
ATOM 1386 O O . ASN A 1 176 ? 27.616 -10.376 17.959 1.00 91.19 176 ASN A O 1
ATOM 1390 N N . LEU A 1 177 ? 26.992 -10.726 20.076 1.00 94.50 177 LEU A N 1
ATOM 1391 C CA . LEU A 1 177 ? 26.394 -9.413 20.294 1.00 94.50 177 LEU A CA 1
ATOM 1392 C C . LEU A 1 177 ? 27.243 -8.671 21.319 1.00 94.50 177 LEU A C 1
ATOM 1394 O O . LEU A 1 177 ? 27.196 -8.988 22.503 1.00 94.50 177 LEU A O 1
ATOM 1398 N N . LEU A 1 178 ? 28.040 -7.709 20.869 1.00 94.06 178 LEU A N 1
ATOM 1399 C CA . LEU A 1 178 ? 28.964 -6.985 21.734 1.00 94.06 178 LEU A CA 1
ATOM 1400 C C . LEU A 1 178 ? 28.312 -5.735 22.318 1.00 94.06 178 LEU A C 1
ATOM 1402 O O . LEU A 1 178 ? 27.538 -5.063 21.642 1.00 94.06 178 LEU A O 1
ATOM 1406 N N . ILE A 1 179 ? 28.651 -5.406 23.558 1.00 93.06 179 ILE A N 1
ATOM 1407 C CA . ILE A 1 179 ? 28.095 -4.307 24.342 1.00 93.06 179 ILE A CA 1
ATOM 1408 C C . ILE A 1 179 ? 29.228 -3.381 24.794 1.00 93.06 179 ILE A C 1
ATOM 1410 O O . ILE A 1 179 ? 30.262 -3.821 25.311 1.00 93.06 179 ILE A O 1
ATOM 1414 N N . SER A 1 180 ? 29.033 -2.080 24.592 1.00 89.44 180 SER A N 1
ATOM 1415 C CA . SER A 1 180 ? 29.953 -1.037 25.047 1.00 89.44 180 SER A CA 1
ATOM 1416 C C . SER A 1 180 ? 30.113 -1.033 26.573 1.00 89.44 180 SER A C 1
ATOM 1418 O O . SER A 1 180 ? 29.249 -1.499 27.312 1.00 89.44 180 SER A O 1
ATOM 1420 N N . ALA A 1 181 ? 31.228 -0.488 27.072 1.00 86.00 181 ALA A N 1
ATOM 1421 C CA . ALA A 1 181 ? 31.534 -0.465 28.509 1.00 86.00 181 ALA A CA 1
ATOM 1422 C C . ALA A 1 181 ? 30.449 0.218 29.368 1.00 86.00 181 ALA A C 1
ATOM 1424 O O . ALA A 1 181 ? 30.223 -0.169 30.509 1.00 86.00 181 ALA A O 1
ATOM 1425 N N . ASP A 1 182 ? 29.776 1.227 28.816 1.00 86.12 182 ASP A N 1
ATOM 1426 C CA . ASP A 1 182 ? 28.682 1.958 29.465 1.00 86.12 182 ASP A CA 1
ATOM 1427 C C . ASP A 1 182 ? 27.326 1.225 29.389 1.00 86.12 182 ASP A C 1
ATOM 1429 O O . ASP A 1 182 ? 26.338 1.683 29.962 1.00 86.12 182 ASP A O 1
ATOM 1433 N N . GLY A 1 183 ? 27.258 0.092 28.682 1.00 84.50 183 GLY A N 1
ATOM 1434 C CA . GLY A 1 183 ? 26.041 -0.696 28.501 1.00 84.50 183 GLY A CA 1
ATOM 1435 C C . GLY A 1 183 ? 24.988 -0.053 27.594 1.00 84.50 183 GLY A C 1
ATOM 1436 O O . GLY A 1 183 ? 23.851 -0.529 27.580 1.00 84.50 183 GLY A O 1
ATOM 1437 N N . SER A 1 184 ? 25.321 1.025 26.872 1.00 87.31 184 SER A N 1
ATOM 1438 C CA . SER A 1 184 ? 24.357 1.792 26.067 1.00 87.31 184 SER A CA 1
ATOM 1439 C C . SER A 1 184 ? 24.211 1.274 24.634 1.00 87.31 184 SER A C 1
ATOM 1441 O O . SER A 1 184 ? 23.114 1.311 24.069 1.00 87.31 184 SER A O 1
ATOM 1443 N N . THR A 1 185 ? 25.301 0.765 24.055 1.00 92.06 185 THR A N 1
ATOM 1444 C CA . THR A 1 185 ? 25.404 0.438 22.631 1.00 92.06 185 THR A CA 1
ATOM 1445 C C . THR A 1 185 ? 25.675 -1.047 22.431 1.00 92.06 185 THR A C 1
ATOM 1447 O O . THR A 1 185 ? 26.603 -1.599 23.018 1.00 92.06 185 THR A O 1
ATOM 1450 N N . LEU A 1 186 ? 24.888 -1.680 21.561 1.00 96.38 186 LEU A N 1
ATOM 1451 C CA . LEU A 1 186 ? 25.027 -3.069 21.138 1.00 96.38 186 LEU A CA 1
ATOM 1452 C C . LEU A 1 186 ? 25.418 -3.133 19.657 1.00 96.38 186 LEU A C 1
ATOM 1454 O O . LEU A 1 186 ? 24.802 -2.474 18.815 1.00 96.38 186 LEU A O 1
ATOM 1458 N N . LYS A 1 187 ? 26.426 -3.947 19.334 1.00 95.56 187 LYS A N 1
ATOM 1459 C CA . LYS A 1 187 ? 26.950 -4.160 17.979 1.00 95.56 187 LYS A CA 1
ATOM 1460 C C . LYS A 1 187 ? 27.002 -5.643 17.614 1.00 95.56 187 LYS A C 1
ATOM 1462 O O . LYS A 1 187 ? 27.427 -6.468 18.418 1.00 95.56 187 LYS A O 1
ATOM 1467 N N . LEU A 1 188 ? 26.604 -5.971 16.386 1.00 94.19 188 LEU A N 1
ATOM 1468 C CA . LEU A 1 188 ? 26.751 -7.310 15.810 1.00 94.19 188 LEU A CA 1
ATOM 1469 C C . LEU A 1 188 ? 28.216 -7.588 15.471 1.00 94.19 188 LEU A C 1
ATOM 1471 O O . LEU A 1 188 ? 28.852 -6.769 14.802 1.00 94.19 188 LEU A O 1
ATOM 1475 N N . ALA A 1 189 ? 28.723 -8.742 15.887 1.00 88.38 189 ALA A N 1
ATOM 1476 C CA . ALA A 1 189 ? 30.082 -9.193 15.631 1.00 88.38 189 ALA A CA 1
ATOM 1477 C C . ALA A 1 189 ? 30.107 -10.615 15.068 1.00 88.38 189 ALA A C 1
ATOM 1479 O O . ALA A 1 189 ? 29.140 -11.357 15.155 1.00 88.38 189 ALA A O 1
ATOM 1480 N N . ASP A 1 190 ? 31.267 -11.000 14.544 1.00 76.56 190 ASP A N 1
ATOM 1481 C CA . ASP A 1 190 ? 31.542 -12.346 14.046 1.00 76.56 190 ASP A CA 1
ATOM 1482 C C . ASP A 1 190 ? 30.591 -12.835 12.934 1.00 76.56 190 ASP A C 1
ATOM 1484 O O . ASP A 1 190 ? 29.847 -13.807 13.058 1.00 76.56 190 ASP A O 1
ATOM 1488 N N . PHE A 1 191 ? 30.707 -12.184 11.775 1.00 70.00 191 PHE A N 1
ATOM 1489 C CA . PHE A 1 191 ? 30.084 -12.584 10.509 1.00 70.00 191 PHE A CA 1
ATOM 1490 C C . PHE A 1 191 ? 30.731 -13.831 9.878 1.00 70.00 191 PHE A C 1
ATOM 1492 O O . PHE A 1 191 ? 30.635 -14.018 8.667 1.00 70.00 191 PHE A O 1
ATOM 1499 N N . GLY A 1 192 ? 31.406 -14.685 10.657 1.00 53.88 192 GLY A N 1
ATOM 1500 C CA . GLY A 1 192 ? 32.265 -15.786 10.194 1.00 53.88 192 GLY A CA 1
ATOM 1501 C C . GLY A 1 192 ? 31.592 -16.892 9.369 1.00 53.88 192 GLY A C 1
ATOM 1502 O O . GLY A 1 192 ? 32.229 -17.901 9.084 1.00 53.88 192 GLY A O 1
ATOM 1503 N N . LEU A 1 193 ? 30.324 -16.719 8.987 1.00 49.72 193 LEU A N 1
ATOM 1504 C CA . LEU A 1 193 ? 29.515 -17.622 8.163 1.00 49.72 193 LEU A CA 1
ATOM 1505 C C . LEU A 1 193 ? 28.701 -16.883 7.077 1.00 49.72 193 LEU A C 1
ATOM 1507 O O . LEU A 1 193 ? 27.867 -17.494 6.390 1.00 49.72 193 LEU A O 1
ATOM 1511 N N . ALA A 1 194 ? 28.909 -15.572 6.925 1.00 45.69 194 ALA A N 1
ATOM 1512 C CA . ALA A 1 194 ? 28.086 -14.695 6.109 1.00 45.69 194 ALA A CA 1
ATOM 1513 C C . ALA A 1 194 ? 28.323 -14.897 4.606 1.00 45.69 194 ALA A C 1
ATOM 1515 O O . ALA A 1 194 ? 29.165 -14.248 3.996 1.00 45.69 194 ALA A O 1
ATOM 1516 N N . ARG A 1 195 ? 27.527 -15.766 3.967 1.00 49.06 195 ARG A N 1
ATOM 1517 C CA . ARG A 1 195 ? 27.459 -15.808 2.496 1.00 49.06 195 ARG A CA 1
ATOM 1518 C C . ARG A 1 195 ? 26.468 -14.777 1.966 1.00 49.06 195 ARG A C 1
ATOM 1520 O O . ARG A 1 195 ? 25.400 -14.569 2.543 1.00 49.06 195 ARG A O 1
ATOM 1527 N N . LEU A 1 196 ? 26.792 -14.240 0.793 1.00 40.88 196 LEU A N 1
ATOM 1528 C CA . LEU A 1 196 ? 25.898 -13.431 -0.033 1.00 40.88 196 LEU A CA 1
ATOM 1529 C C . LEU A 1 196 ? 24.532 -14.102 -0.232 1.00 40.88 196 LEU A C 1
ATOM 1531 O O . LEU A 1 196 ? 24.440 -15.240 -0.702 1.00 40.88 196 LEU A O 1
ATOM 1535 N N . SER A 1 197 ? 23.468 -13.354 0.052 1.00 35.78 197 SER A N 1
ATOM 1536 C CA . SER A 1 197 ? 22.121 -13.685 -0.409 1.00 35.78 197 SER A CA 1
ATOM 1537 C C . SER A 1 197 ? 21.998 -13.319 -1.895 1.00 35.78 197 SER A C 1
ATOM 1539 O O . SER A 1 197 ? 22.156 -12.154 -2.262 1.00 35.78 197 SER A O 1
ATOM 1541 N N . GLY A 1 198 ? 21.733 -14.305 -2.762 1.00 35.44 198 GLY A N 1
ATOM 1542 C CA . GLY A 1 198 ? 21.331 -14.055 -4.155 1.00 35.44 198 GLY A CA 1
ATOM 1543 C C . GLY A 1 198 ? 22.319 -14.400 -5.279 1.00 35.44 198 GLY A C 1
ATOM 1544 O O . GLY A 1 198 ? 22.063 -14.001 -6.411 1.00 35.44 198 GLY A O 1
ATOM 1545 N N . LEU A 1 199 ? 23.399 -15.155 -5.036 1.00 31.69 199 LEU A N 1
ATOM 1546 C CA . LEU A 1 199 ? 24.180 -15.775 -6.123 1.00 31.69 199 LEU A CA 1
ATOM 1547 C C . LEU A 1 199 ? 23.853 -17.278 -6.236 1.00 31.69 199 LEU A C 1
ATOM 1549 O O . LEU A 1 199 ? 23.860 -17.970 -5.216 1.00 31.69 199 LEU A O 1
ATOM 1553 N N . PRO A 1 200 ? 23.574 -17.806 -7.444 1.00 28.89 200 PRO A N 1
ATOM 1554 C CA . PRO A 1 200 ? 23.186 -19.196 -7.642 1.00 28.89 200 PRO A CA 1
ATOM 1555 C C . PRO A 1 200 ? 24.424 -20.097 -7.631 1.00 28.89 200 PRO A C 1
ATOM 1557 O O . PRO A 1 200 ? 24.887 -20.486 -8.689 1.00 28.89 200 PRO A O 1
ATOM 1560 N N . ASN A 1 201 ? 24.977 -20.430 -6.462 1.00 31.83 201 ASN A N 1
ATOM 1561 C CA . ASN A 1 201 ? 26.046 -21.430 -6.363 1.00 31.83 201 ASN A CA 1
ATOM 1562 C C . ASN A 1 201 ? 25.848 -22.352 -5.147 1.00 31.83 201 ASN A C 1
ATOM 1564 O O . ASN A 1 201 ? 26.228 -22.010 -4.029 1.00 31.83 201 ASN A O 1
ATOM 1568 N N . GLY A 1 202 ? 25.307 -23.545 -5.424 1.00 35.34 202 GLY A N 1
ATOM 1569 C CA . GLY A 1 202 ? 25.444 -24.772 -4.626 1.00 35.34 202 GLY A CA 1
ATOM 1570 C C . GLY A 1 202 ? 24.587 -24.909 -3.354 1.00 35.34 202 GLY A C 1
ATOM 1571 O O . GLY A 1 202 ? 24.152 -23.908 -2.786 1.00 35.34 202 GLY A O 1
ATOM 1572 N N . PRO A 1 203 ? 24.340 -26.156 -2.893 1.00 32.97 203 PRO A N 1
ATOM 1573 C CA . PRO A 1 203 ? 23.694 -26.414 -1.611 1.00 32.97 203 PRO A CA 1
ATOM 1574 C C . PRO A 1 203 ? 24.519 -25.785 -0.484 1.00 32.97 203 PRO A C 1
ATOM 1576 O O . PRO A 1 203 ? 25.742 -25.929 -0.409 1.00 32.97 203 PRO A O 1
ATOM 1579 N N . TYR A 1 204 ? 23.842 -25.035 0.375 1.00 44.72 204 TYR A N 1
ATOM 1580 C CA . TYR A 1 204 ? 24.446 -24.454 1.563 1.00 44.72 204 TYR A CA 1
ATOM 1581 C C . TYR A 1 204 ? 24.787 -25.565 2.571 1.00 44.72 204 TYR A C 1
ATOM 1583 O O . TYR A 1 204 ? 24.018 -26.510 2.736 1.00 44.72 204 TYR A O 1
ATOM 1591 N N . THR A 1 205 ? 25.942 -25.475 3.234 1.00 43.69 205 THR A N 1
ATOM 1592 C CA . THR A 1 205 ? 26.336 -26.432 4.277 1.00 43.69 205 THR A CA 1
ATOM 1593 C C . THR A 1 205 ? 25.394 -26.307 5.477 1.00 43.69 205 THR A C 1
ATOM 1595 O O . THR A 1 205 ? 25.141 -25.209 5.966 1.00 43.69 205 THR A O 1
ATOM 1598 N N . TYR A 1 206 ? 24.859 -27.440 5.927 1.00 40.88 206 TYR A N 1
ATOM 1599 C CA . TYR A 1 206 ? 23.791 -27.564 6.929 1.00 40.88 206 TYR A CA 1
ATOM 1600 C C . TYR A 1 206 ? 24.261 -27.327 8.382 1.00 40.88 206 TYR A C 1
ATOM 1602 O O . TYR A 1 206 ? 23.446 -27.109 9.273 1.00 40.88 206 TYR A O 1
ATOM 1610 N N . GLU A 1 207 ? 25.573 -27.290 8.638 1.00 45.59 207 GLU A N 1
ATOM 1611 C CA . GLU A 1 207 ? 26.158 -27.281 9.996 1.00 45.59 207 GLU A CA 1
ATOM 1612 C C . GLU A 1 207 ? 26.377 -25.884 10.621 1.00 45.59 207 GLU A C 1
ATOM 1614 O O . GLU A 1 207 ? 27.178 -25.717 11.535 1.00 45.59 207 GLU A O 1
ATOM 1619 N N . VAL A 1 208 ? 25.686 -24.845 10.153 1.00 52.00 208 VAL A N 1
ATOM 1620 C CA . VAL A 1 208 ? 26.223 -23.468 10.203 1.00 52.00 208 VAL A CA 1
ATOM 1621 C C . VAL A 1 208 ? 25.585 -22.549 11.273 1.00 52.00 208 VAL A C 1
ATOM 1623 O O . VAL A 1 208 ? 25.560 -21.339 11.124 1.00 52.00 208 VAL A O 1
ATOM 1626 N N . VAL A 1 209 ? 25.084 -23.071 12.397 1.00 50.94 209 VAL A N 1
ATOM 1627 C CA . VAL A 1 209 ? 24.593 -22.221 13.519 1.00 50.94 209 VAL A CA 1
ATOM 1628 C C . VAL A 1 209 ? 24.855 -22.904 14.857 1.00 50.94 209 VAL A C 1
ATOM 1630 O O . VAL A 1 209 ? 24.642 -24.115 14.951 1.00 50.94 209 VAL A O 1
ATOM 1633 N N . THR A 1 210 ? 25.226 -22.171 15.914 1.00 63.38 210 THR A N 1
ATOM 1634 C CA . THR A 1 210 ? 25.116 -22.703 17.286 1.00 63.38 210 THR A CA 1
ATOM 1635 C C . THR A 1 210 ? 23.693 -23.227 17.527 1.00 63.38 210 THR A C 1
ATOM 1637 O O . THR A 1 210 ? 22.719 -22.489 17.386 1.00 63.38 210 THR A O 1
ATOM 1640 N N . LEU A 1 211 ? 23.580 -24.514 17.874 1.00 82.19 211 LEU A N 1
ATOM 1641 C CA . LEU A 1 211 ? 22.349 -25.310 17.788 1.00 82.19 211 LEU A CA 1
ATOM 1642 C C . LEU A 1 211 ? 21.106 -24.639 18.406 1.00 82.19 211 LEU A C 1
ATOM 1644 O O . LEU A 1 211 ? 20.027 -24.706 17.824 1.00 82.19 211 LEU A O 1
ATOM 1648 N N . TRP A 1 212 ? 21.263 -23.934 19.530 1.00 92.06 212 TRP A N 1
ATOM 1649 C CA . TRP A 1 212 ? 20.153 -23.342 20.291 1.00 92.06 212 TRP A CA 1
ATOM 1650 C C . TRP A 1 212 ? 19.399 -22.218 19.567 1.00 92.06 212 TRP A C 1
ATOM 1652 O O . TRP A 1 212 ? 18.229 -21.972 19.861 1.00 92.06 212 TRP A O 1
ATOM 1662 N N . TYR A 1 213 ? 20.049 -21.555 18.608 1.00 92.88 213 TYR A N 1
ATOM 1663 C CA . TYR A 1 213 ? 19.497 -20.419 17.855 1.00 92.88 213 TYR A CA 1
ATOM 1664 C C . TYR A 1 213 ? 19.196 -20.781 16.398 1.00 92.88 213 TYR A C 1
ATOM 1666 O O . TYR A 1 213 ? 18.850 -19.904 15.605 1.00 92.88 213 TYR A O 1
ATOM 1674 N N . ARG A 1 214 ? 19.345 -22.060 16.032 1.00 90.19 214 ARG A N 1
ATOM 1675 C CA . ARG A 1 214 ? 19.151 -22.558 14.670 1.00 90.19 214 ARG A CA 1
ATOM 1676 C C . ARG A 1 214 ? 17.663 -22.604 14.320 1.00 90.19 214 ARG A C 1
ATOM 1678 O O . ARG A 1 214 ? 16.853 -23.117 15.092 1.00 90.19 214 ARG A O 1
ATOM 1685 N N . ALA A 1 215 ? 17.326 -22.073 13.148 1.00 93.62 215 ALA A N 1
ATOM 1686 C CA . ALA A 1 215 ? 15.963 -22.054 12.630 1.00 93.62 215 ALA A CA 1
ATOM 1687 C C . ALA A 1 215 ? 15.485 -23.465 12.222 1.00 93.62 215 ALA A C 1
ATOM 1689 O O . ALA A 1 215 ? 16.300 -24.278 11.767 1.00 93.62 215 ALA A O 1
ATOM 1690 N N . PRO A 1 216 ? 14.184 -23.779 12.360 1.00 94.56 216 PRO A N 1
ATOM 1691 C CA . PRO A 1 216 ? 13.659 -25.117 12.102 1.00 94.56 216 PRO A CA 1
ATOM 1692 C C . PRO A 1 216 ? 13.822 -25.552 10.641 1.00 94.56 216 PRO A C 1
ATOM 1694 O O . PRO A 1 216 ? 14.023 -26.733 10.382 1.00 94.56 216 PRO A O 1
ATOM 1697 N N . GLU A 1 217 ? 13.810 -24.625 9.680 1.00 92.88 217 GLU A N 1
ATOM 1698 C CA . GLU A 1 217 ? 14.022 -24.939 8.262 1.00 92.88 217 GLU A CA 1
ATOM 1699 C C . GLU A 1 217 ? 15.426 -25.489 7.991 1.00 92.88 217 GLU A C 1
ATOM 1701 O O . GLU A 1 217 ? 15.587 -26.387 7.166 1.00 92.88 217 GLU A O 1
ATOM 1706 N N . LEU A 1 218 ? 16.434 -25.018 8.733 1.00 89.62 218 LEU A N 1
ATOM 1707 C CA . LEU A 1 218 ? 17.799 -25.533 8.637 1.00 89.62 218 LEU A CA 1
ATOM 1708 C C . LEU A 1 218 ? 17.898 -26.930 9.255 1.00 89.62 218 LEU A C 1
ATOM 1710 O O . LEU A 1 218 ? 18.489 -27.822 8.656 1.00 89.62 218 LEU A O 1
ATOM 1714 N N . LEU A 1 219 ? 17.266 -27.134 10.416 1.00 90.75 219 LEU A N 1
ATOM 1715 C CA . LEU A 1 219 ? 17.206 -28.433 11.097 1.00 90.75 219 LEU A CA 1
ATOM 1716 C C . LEU A 1 219 ? 16.473 -29.501 10.267 1.00 90.75 219 LEU A C 1
ATOM 1718 O O . LEU A 1 219 ? 16.803 -30.680 10.342 1.00 90.75 219 LEU A O 1
ATOM 1722 N N . LEU A 1 220 ? 15.494 -29.088 9.457 1.00 91.50 220 LEU A N 1
ATOM 1723 C CA . LEU A 1 220 ? 14.740 -29.967 8.560 1.00 91.50 220 LEU A CA 1
ATOM 1724 C C . LEU A 1 220 ? 15.408 -30.172 7.185 1.00 91.50 220 LEU A C 1
ATOM 1726 O O . LEU A 1 220 ? 14.853 -30.867 6.332 1.00 91.50 220 LEU A O 1
ATOM 1730 N N . GLY A 1 221 ? 16.601 -29.609 6.966 1.00 86.06 221 GLY A N 1
ATOM 1731 C CA . GLY A 1 221 ? 17.408 -29.847 5.766 1.00 86.06 221 GLY A CA 1
ATOM 1732 C C . GLY A 1 221 ? 17.054 -28.972 4.560 1.00 86.06 221 GLY A C 1
ATOM 1733 O O . GLY A 1 221 ? 17.297 -29.375 3.422 1.00 86.06 221 GLY A O 1
ATOM 1734 N N . ALA A 1 222 ? 16.464 -27.787 4.758 1.00 84.75 222 ALA A N 1
ATOM 1735 C CA . ALA A 1 222 ? 16.162 -26.880 3.652 1.00 84.75 222 ALA A CA 1
ATOM 1736 C C . ALA A 1 222 ? 17.445 -26.471 2.902 1.00 84.75 222 ALA A C 1
ATOM 1738 O O . ALA A 1 222 ? 18.352 -25.856 3.460 1.00 84.75 222 ALA A O 1
ATOM 1739 N N . SER A 1 223 ? 17.504 -26.765 1.599 1.00 69.69 223 SER A N 1
ATOM 1740 C CA . SER A 1 223 ? 18.667 -26.454 0.749 1.00 69.69 223 SER A CA 1
ATOM 1741 C C . SER A 1 223 ? 18.739 -24.989 0.309 1.00 69.69 223 SER A C 1
ATOM 1743 O O . SER A 1 223 ? 19.758 -24.554 -0.230 1.00 69.69 223 SER A O 1
ATOM 1745 N N . ARG A 1 224 ? 17.664 -24.222 0.525 1.00 71.44 224 ARG A N 1
ATOM 1746 C CA . ARG A 1 224 ? 17.558 -22.786 0.253 1.00 71.44 224 ARG A CA 1
ATOM 1747 C C . ARG A 1 224 ? 16.934 -22.104 1.461 1.00 71.44 224 ARG A C 1
ATOM 1749 O O . ARG A 1 224 ? 15.878 -22.525 1.919 1.00 71.44 224 ARG A O 1
ATOM 1756 N N . TYR A 1 225 ? 17.568 -21.043 1.940 1.00 74.88 225 TYR A N 1
ATOM 1757 C CA . TYR A 1 225 ? 17.086 -20.255 3.069 1.00 74.88 225 TYR A CA 1
ATOM 1758 C C . TYR A 1 225 ? 17.365 -18.767 2.847 1.00 74.88 225 TYR A C 1
ATOM 1760 O O . TYR A 1 225 ? 18.202 -18.390 2.023 1.00 74.88 225 TYR A O 1
ATOM 1768 N N . SER A 1 226 ? 16.627 -17.923 3.562 1.00 82.19 226 SER A N 1
ATOM 1769 C CA . SER A 1 226 ? 16.606 -16.470 3.387 1.00 82.19 226 SER A CA 1
ATOM 1770 C C . SER A 1 226 ? 17.080 -15.747 4.654 1.00 82.19 226 SER A C 1
ATOM 1772 O O . SER A 1 226 ? 17.544 -16.370 5.606 1.00 82.19 226 SER A O 1
ATOM 1774 N N . ALA A 1 227 ? 16.916 -14.423 4.680 1.00 87.88 227 ALA A N 1
ATOM 1775 C CA . ALA A 1 227 ? 17.072 -13.575 5.864 1.00 87.88 227 ALA A CA 1
ATOM 1776 C C . ALA A 1 227 ? 16.278 -14.047 7.097 1.00 87.88 227 ALA A C 1
ATOM 1778 O O . ALA A 1 227 ? 16.639 -13.711 8.224 1.00 87.88 227 ALA A O 1
ATOM 1779 N N . ALA A 1 228 ? 15.232 -14.857 6.904 1.00 91.19 228 ALA A N 1
ATOM 1780 C CA . ALA A 1 228 ? 14.393 -15.366 7.980 1.00 91.19 228 ALA A CA 1
ATOM 1781 C C . ALA A 1 228 ? 15.169 -16.185 9.029 1.00 91.19 228 ALA A C 1
ATOM 1783 O O . ALA A 1 228 ? 14.770 -16.182 10.195 1.00 91.19 228 ALA A O 1
ATOM 1784 N N . VAL A 1 229 ? 16.276 -16.850 8.666 1.00 91.94 229 VAL A N 1
ATOM 1785 C CA . VAL A 1 229 ? 17.068 -17.645 9.628 1.00 91.94 229 VAL A CA 1
ATOM 1786 C C . VAL A 1 229 ? 17.679 -16.771 10.725 1.00 91.94 229 VAL A C 1
ATOM 1788 O O . VAL A 1 229 ? 17.657 -17.156 11.890 1.00 91.94 229 VAL A O 1
ATOM 1791 N N . ASP A 1 230 ? 18.130 -15.562 10.373 1.00 92.62 230 ASP A N 1
ATOM 1792 C CA . ASP A 1 230 ? 18.673 -14.594 11.331 1.00 92.62 230 ASP A CA 1
ATOM 1793 C C . ASP A 1 230 ? 17.570 -14.073 12.258 1.00 92.62 230 ASP A C 1
ATOM 1795 O O . ASP A 1 230 ? 17.770 -13.930 13.463 1.00 92.62 230 ASP A O 1
ATOM 1799 N N . VAL A 1 231 ? 16.375 -13.832 11.711 1.00 96.69 231 VAL A N 1
ATOM 1800 C CA . VAL A 1 231 ? 15.211 -13.362 12.477 1.00 96.69 231 VAL A CA 1
ATOM 1801 C C . VAL A 1 231 ? 14.798 -14.378 13.545 1.00 96.69 231 VAL A C 1
ATOM 1803 O O . VAL A 1 231 ? 14.480 -13.988 14.669 1.00 96.69 231 VAL A O 1
ATOM 1806 N N . TRP A 1 232 ? 14.843 -15.677 13.231 1.00 96.69 232 TRP A N 1
ATOM 1807 C CA . TRP A 1 232 ? 14.572 -16.725 14.218 1.00 96.69 232 TRP A CA 1
ATOM 1808 C C . TRP A 1 232 ? 15.558 -16.657 15.386 1.00 96.69 232 TRP A C 1
ATOM 1810 O O . TRP A 1 232 ? 15.152 -16.656 16.549 1.00 96.69 232 TRP A O 1
ATOM 1820 N N . SER A 1 233 ? 16.853 -16.533 15.083 1.00 95.62 233 SER A N 1
ATOM 1821 C CA . SER A 1 233 ? 17.890 -16.381 16.103 1.00 95.62 233 SER A CA 1
ATOM 1822 C C . SER A 1 233 ? 17.658 -15.134 16.966 1.00 95.62 233 SER A C 1
ATOM 1824 O O . SER A 1 233 ? 17.784 -15.216 18.187 1.00 95.62 233 SER A O 1
ATOM 1826 N N . VAL A 1 234 ? 17.231 -14.010 16.371 1.00 97.75 234 VAL A N 1
ATOM 1827 C CA . VAL A 1 234 ? 16.821 -12.801 17.112 1.00 97.75 234 VAL A CA 1
ATOM 1828 C C . VAL A 1 234 ? 15.658 -13.093 18.068 1.00 97.75 234 VAL A C 1
ATOM 1830 O O . VAL A 1 234 ? 15.698 -12.649 19.214 1.00 97.75 234 VAL A O 1
ATOM 1833 N N . GLY A 1 235 ? 14.658 -13.875 17.651 1.00 97.31 235 GLY A N 1
ATOM 1834 C CA . GLY A 1 235 ? 13.561 -14.318 18.520 1.00 97.31 235 GLY A CA 1
ATOM 1835 C C . GLY A 1 235 ? 14.041 -15.145 19.720 1.00 97.31 235 GLY A C 1
ATOM 1836 O O . GLY A 1 235 ? 13.644 -14.885 20.856 1.00 97.31 235 GLY A O 1
ATOM 1837 N N . CYS A 1 236 ? 14.956 -16.093 19.504 1.00 97.25 236 CYS A N 1
ATOM 1838 C CA . CYS A 1 236 ? 15.558 -16.873 20.590 1.00 97.25 236 CYS A CA 1
ATOM 1839 C C . CYS A 1 236 ? 16.339 -15.990 21.579 1.00 97.25 236 CYS A C 1
ATOM 1841 O O . CYS A 1 236 ? 16.194 -16.149 22.791 1.00 97.25 236 CYS A O 1
ATOM 1843 N N . ILE A 1 237 ? 17.131 -15.039 21.071 1.00 97.38 237 ILE A N 1
ATOM 1844 C CA . ILE A 1 237 ? 17.916 -14.101 21.890 1.00 97.38 237 ILE A CA 1
ATOM 1845 C C . ILE A 1 237 ? 16.995 -13.164 22.678 1.00 97.38 237 ILE A C 1
ATOM 1847 O O . ILE A 1 237 ? 17.265 -12.881 23.841 1.00 97.38 237 ILE A O 1
ATOM 1851 N N . PHE A 1 238 ? 15.888 -12.714 22.083 1.00 97.69 238 PHE A N 1
ATOM 1852 C CA . PHE A 1 238 ? 14.895 -11.896 22.774 1.00 97.69 238 PHE A CA 1
ATOM 1853 C C . PHE A 1 238 ? 14.335 -12.614 24.009 1.00 97.69 238 PHE A C 1
ATOM 1855 O O . PHE A 1 238 ? 14.328 -12.053 25.106 1.00 97.69 238 PHE A O 1
ATOM 1862 N N . ALA A 1 239 ? 13.924 -13.873 23.848 1.00 96.31 239 ALA A N 1
ATOM 1863 C CA . ALA A 1 239 ? 13.434 -14.684 24.956 1.00 96.31 239 ALA A CA 1
ATOM 1864 C C . ALA A 1 239 ? 14.506 -14.911 26.037 1.00 96.31 239 ALA A C 1
ATOM 1866 O O . ALA A 1 239 ? 14.198 -14.828 27.228 1.00 96.31 239 ALA A O 1
ATOM 1867 N N . GLU A 1 240 ? 15.763 -15.142 25.644 1.00 95.62 240 GLU A N 1
ATOM 1868 C CA . GLU A 1 240 ? 16.869 -15.310 26.595 1.00 95.62 240 GLU A CA 1
ATOM 1869 C C . GLU A 1 240 ? 17.186 -14.019 27.353 1.00 95.62 240 GLU A C 1
ATOM 1871 O O . GLU A 1 240 ? 17.358 -14.063 28.566 1.00 95.62 240 GLU A O 1
ATOM 1876 N N . MET A 1 241 ? 17.162 -12.855 26.699 1.00 96.12 241 MET A N 1
ATOM 1877 C CA . MET A 1 241 ? 17.314 -11.571 27.391 1.00 96.12 241 MET A CA 1
ATOM 1878 C C . MET A 1 241 ? 16.174 -11.310 28.379 1.00 96.12 241 MET A C 1
ATOM 1880 O O . MET A 1 241 ? 16.417 -10.770 29.455 1.00 96.12 241 MET A O 1
ATOM 1884 N N . ALA A 1 242 ? 14.941 -11.686 28.030 1.00 94.81 242 ALA A N 1
ATOM 1885 C CA . ALA A 1 242 ? 13.773 -11.479 28.884 1.00 94.81 242 ALA A CA 1
ATOM 1886 C C . ALA A 1 242 ? 13.755 -12.409 30.110 1.00 94.81 242 ALA A C 1
ATOM 1888 O O . ALA A 1 242 ? 13.279 -12.018 31.174 1.00 94.81 242 ALA A O 1
ATOM 1889 N N . THR A 1 243 ? 14.272 -13.634 29.981 1.00 91.50 243 THR A N 1
ATOM 1890 C CA . THR A 1 243 ? 14.158 -14.679 31.021 1.00 91.50 243 THR A CA 1
ATOM 1891 C C . THR A 1 243 ? 15.472 -15.017 31.719 1.00 91.50 243 THR A C 1
ATOM 1893 O O . THR A 1 243 ? 15.452 -15.622 32.783 1.00 91.50 243 THR A O 1
ATOM 1896 N N . GLY A 1 244 ? 16.613 -14.651 31.137 1.00 90.62 244 GLY A N 1
ATOM 1897 C CA . GLY A 1 244 ? 17.941 -15.095 31.569 1.00 90.62 244 GLY A CA 1
ATOM 1898 C C . GLY A 1 244 ? 18.274 -16.538 31.163 1.00 90.62 244 GLY A C 1
ATOM 1899 O O . GLY A 1 244 ? 19.341 -17.041 31.531 1.00 90.62 244 GLY A O 1
ATOM 1900 N N . LEU A 1 245 ? 17.381 -17.211 30.422 1.00 89.75 245 LEU A N 1
ATOM 1901 C CA . LEU A 1 245 ? 17.475 -18.630 30.083 1.00 89.75 245 LEU A CA 1
ATOM 1902 C C . LEU A 1 245 ? 17.341 -18.878 28.573 1.00 89.75 245 LEU A C 1
ATOM 1904 O O . LEU A 1 245 ? 16.460 -18.304 27.931 1.00 89.75 245 LEU A O 1
ATOM 1908 N N . PRO A 1 246 ? 18.152 -19.780 27.990 1.00 91.69 246 PRO A N 1
ATOM 1909 C CA . PRO A 1 246 ? 18.041 -20.116 26.576 1.00 91.69 246 PRO A CA 1
ATOM 1910 C C . PRO A 1 246 ? 16.678 -20.746 26.265 1.00 91.69 246 PRO A C 1
ATOM 1912 O O . PRO A 1 246 ? 16.206 -21.646 26.968 1.00 91.69 246 PRO A O 1
ATOM 1915 N N . LEU A 1 247 ? 16.053 -20.299 25.171 1.00 93.81 247 LEU A N 1
ATOM 1916 C CA . LEU A 1 247 ? 14.700 -20.725 24.807 1.00 93.81 247 LEU A CA 1
ATOM 1917 C C . LEU A 1 247 ? 14.645 -22.192 24.348 1.00 93.81 247 LEU A C 1
ATOM 1919 O O . LEU A 1 247 ? 13.739 -22.927 24.734 1.00 93.81 247 LEU A O 1
ATOM 1923 N N . PHE A 1 248 ? 15.623 -22.645 23.562 1.00 94.62 248 PHE A N 1
ATOM 1924 C CA . PHE A 1 248 ? 15.661 -24.008 23.023 1.00 94.62 248 PHE A CA 1
ATOM 1925 C C . PHE A 1 248 ? 17.054 -24.630 23.213 1.00 94.62 248 PHE A C 1
ATOM 1927 O O . PHE A 1 248 ? 17.858 -24.623 22.286 1.00 94.62 248 PHE A O 1
ATOM 1934 N N . PRO A 1 249 ? 17.382 -25.158 24.406 1.00 91.56 249 PRO A N 1
ATOM 1935 C CA . PRO A 1 249 ? 18.724 -25.658 24.702 1.00 91.56 249 PRO A CA 1
ATOM 1936 C C . PRO A 1 249 ? 18.925 -27.111 24.235 1.00 91.56 249 PRO A C 1
ATOM 1938 O O . PRO A 1 249 ? 19.089 -28.010 25.061 1.00 91.56 249 PRO A O 1
ATOM 1941 N N . GLY A 1 250 ? 18.831 -27.392 22.932 1.00 90.50 250 GLY A N 1
ATOM 1942 C CA . GLY A 1 250 ? 19.020 -28.729 22.351 1.00 90.50 250 GLY A CA 1
ATOM 1943 C C . GLY A 1 250 ? 20.455 -29.252 22.416 1.00 90.50 250 GLY A C 1
ATOM 1944 O O . GLY A 1 250 ? 21.414 -28.482 22.456 1.00 90.50 250 GLY A O 1
ATOM 1945 N N . ARG A 1 251 ? 20.598 -30.581 22.438 1.00 87.50 251 ARG A N 1
ATOM 1946 C CA . ARG A 1 251 ? 21.881 -31.310 22.455 1.00 87.50 251 ARG A CA 1
ATOM 1947 C C . ARG A 1 251 ? 22.225 -31.963 21.111 1.00 87.50 251 ARG A C 1
ATOM 1949 O O . ARG A 1 251 ? 23.373 -32.326 20.885 1.00 87.50 251 ARG A O 1
ATOM 1956 N N . SER A 1 252 ? 21.242 -32.117 20.230 1.00 87.69 252 SER A N 1
ATOM 1957 C CA . SER A 1 252 ? 21.369 -32.635 18.861 1.00 87.69 252 SER A CA 1
ATOM 1958 C C . SER A 1 252 ? 20.314 -31.985 17.963 1.00 87.69 252 SER A C 1
ATOM 1960 O O . SER A 1 252 ? 19.367 -31.397 18.483 1.00 87.69 252 SER A O 1
ATOM 1962 N N . ASP A 1 253 ? 20.430 -32.094 16.636 1.00 87.25 253 ASP A N 1
ATOM 1963 C CA . ASP A 1 253 ? 19.440 -31.511 15.710 1.00 87.25 253 ASP A CA 1
ATOM 1964 C C . ASP A 1 253 ? 18.017 -32.017 15.987 1.00 87.25 253 ASP A C 1
ATOM 1966 O O . ASP A 1 253 ? 17.064 -31.238 16.018 1.00 87.25 253 ASP A O 1
ATOM 1970 N N . ILE A 1 254 ? 17.879 -33.312 16.287 1.00 90.25 254 ILE A N 1
ATOM 1971 C CA . ILE A 1 254 ? 16.586 -33.905 16.633 1.00 90.25 254 ILE A CA 1
ATOM 1972 C C . ILE A 1 254 ? 16.073 -33.432 17.998 1.00 90.25 254 ILE A C 1
ATOM 1974 O O . ILE A 1 254 ? 14.896 -33.113 18.129 1.00 90.25 254 ILE A O 1
ATOM 1978 N N . ASP A 1 255 ? 16.938 -33.325 19.011 1.00 91.31 255 ASP A N 1
ATOM 1979 C CA . ASP A 1 255 ? 16.553 -32.816 20.334 1.00 91.31 255 ASP A CA 1
ATOM 1980 C C . ASP A 1 255 ? 16.196 -31.320 20.278 1.00 91.31 255 ASP A C 1
ATOM 1982 O O . ASP A 1 255 ? 15.272 -30.863 20.950 1.00 91.31 255 ASP A O 1
ATOM 1986 N N . GLN A 1 256 ? 16.879 -30.557 19.423 1.00 94.06 256 GLN A N 1
ATOM 1987 C CA . GLN A 1 256 ? 16.562 -29.164 19.138 1.00 94.06 256 GLN A CA 1
ATOM 1988 C C . GLN A 1 256 ? 15.172 -29.041 18.502 1.00 94.06 256 GLN A C 1
ATOM 1990 O O . GLN A 1 256 ? 14.357 -28.259 18.991 1.00 94.06 256 GLN A O 1
ATOM 1995 N N . LEU A 1 257 ? 14.865 -29.848 17.477 1.00 93.94 257 LEU A N 1
ATOM 1996 C CA . LEU A 1 257 ? 13.525 -29.912 16.883 1.00 93.94 257 LEU A CA 1
ATOM 1997 C C . LEU A 1 257 ? 12.466 -30.297 17.918 1.00 93.94 257 LEU A C 1
ATOM 1999 O O . LEU A 1 257 ? 11.445 -29.625 18.013 1.00 93.94 257 LEU A O 1
ATOM 2003 N N . ILE A 1 258 ? 12.724 -31.315 18.744 1.00 92.12 258 ILE A N 1
ATOM 2004 C CA . ILE A 1 258 ? 11.804 -31.735 19.809 1.00 92.12 258 ILE A CA 1
ATOM 2005 C C . ILE A 1 258 ? 11.533 -30.586 20.785 1.00 92.12 258 ILE A C 1
ATOM 2007 O O . ILE A 1 258 ? 10.378 -30.340 21.119 1.00 92.12 258 ILE A O 1
ATOM 2011 N N . LYS A 1 259 ? 12.555 -29.839 21.215 1.00 93.44 259 LYS A N 1
ATOM 2012 C CA . LYS A 1 259 ? 12.385 -28.683 22.115 1.00 93.44 259 LYS A CA 1
ATOM 2013 C C . LYS A 1 259 ? 11.607 -27.544 21.471 1.00 93.44 259 LYS A C 1
ATOM 2015 O O . LYS A 1 259 ? 10.788 -26.916 22.146 1.00 93.44 259 LYS A O 1
ATOM 2020 N N . ILE A 1 260 ? 11.832 -27.293 20.182 1.00 95.19 260 ILE A N 1
ATOM 2021 C CA . ILE A 1 260 ? 11.040 -26.332 19.411 1.00 95.19 260 ILE A CA 1
ATOM 2022 C C . ILE A 1 260 ? 9.577 -26.797 19.375 1.00 95.19 260 ILE A C 1
ATOM 2024 O O . ILE A 1 260 ? 8.688 -26.035 19.753 1.00 95.19 260 ILE A O 1
ATOM 2028 N N . PHE A 1 261 ? 9.324 -28.066 19.041 1.00 94.00 261 PHE A N 1
ATOM 2029 C CA . PHE A 1 261 ? 7.974 -28.623 18.929 1.00 94.00 261 PHE A CA 1
ATOM 2030 C C . PHE A 1 261 ? 7.244 -28.677 20.275 1.00 94.00 261 PHE A C 1
ATOM 2032 O O . PHE A 1 261 ? 6.058 -28.376 20.344 1.00 94.00 261 PHE A O 1
ATOM 2039 N N . GLN A 1 262 ? 7.937 -28.981 21.373 1.00 90.00 262 GLN A N 1
ATOM 2040 C CA . GLN A 1 262 ? 7.357 -28.986 22.719 1.00 90.00 262 GLN A CA 1
ATOM 2041 C C . GLN A 1 262 ? 6.832 -27.612 23.150 1.00 90.00 262 GLN A C 1
ATOM 2043 O O . GLN A 1 262 ? 5.861 -27.542 23.904 1.00 90.00 262 GLN A O 1
ATOM 2048 N N . ARG A 1 263 ? 7.473 -26.526 22.695 1.00 88.75 263 ARG A N 1
ATOM 2049 C CA . ARG A 1 263 ? 7.090 -25.157 23.066 1.00 88.75 263 ARG A CA 1
ATOM 2050 C C . ARG A 1 263 ? 6.172 -24.483 22.046 1.00 88.75 263 ARG A C 1
ATOM 2052 O O . ARG A 1 263 ? 5.272 -23.752 22.438 1.00 88.75 263 ARG A O 1
ATOM 2059 N N . ARG A 1 264 ? 6.388 -24.701 20.745 1.00 88.62 264 ARG A N 1
ATOM 2060 C CA . ARG A 1 264 ? 5.626 -24.058 19.653 1.00 88.62 264 ARG A CA 1
ATOM 2061 C C . ARG A 1 264 ? 4.581 -24.976 19.004 1.00 88.62 264 ARG A C 1
ATOM 2063 O O . ARG A 1 264 ? 3.839 -24.518 18.146 1.00 88.62 264 ARG A O 1
ATOM 2070 N N . GLY A 1 265 ? 4.493 -26.240 19.416 1.00 90.81 265 GLY A N 1
ATOM 2071 C CA . GLY A 1 265 ? 3.686 -27.275 18.761 1.00 90.81 265 GLY A CA 1
ATOM 2072 C C . GLY A 1 265 ? 4.403 -27.891 17.558 1.00 90.81 265 GLY A C 1
ATOM 2073 O O . GLY A 1 265 ? 5.346 -27.309 17.034 1.00 90.81 265 GLY A O 1
ATOM 2074 N N . THR A 1 266 ? 3.994 -29.070 17.101 1.00 91.56 266 THR A N 1
ATOM 2075 C CA . THR A 1 266 ? 4.607 -29.726 15.928 1.00 91.56 266 THR A CA 1
ATOM 2076 C C . THR A 1 266 ? 4.129 -29.053 14.630 1.00 91.56 266 THR A C 1
ATOM 2078 O O . THR A 1 266 ? 2.925 -28.823 14.496 1.00 91.56 266 THR A O 1
ATOM 2081 N N . PRO A 1 267 ? 5.010 -28.740 13.656 1.00 91.00 267 PRO A N 1
ATOM 2082 C CA . PRO A 1 267 ? 4.599 -28.088 12.414 1.00 91.00 267 PRO A CA 1
ATOM 2083 C C . PRO A 1 267 ? 3.670 -28.982 11.583 1.00 91.00 267 PRO A C 1
ATOM 2085 O O . PRO A 1 267 ? 3.848 -30.202 11.510 1.00 91.00 267 PRO A O 1
ATOM 2088 N N . ASN A 1 268 ? 2.679 -28.358 10.950 1.00 83.38 268 ASN A N 1
ATOM 2089 C CA . ASN A 1 268 ? 1.642 -29.002 10.156 1.00 83.38 268 ASN A CA 1
ATOM 2090 C C . ASN A 1 268 ? 1.611 -28.392 8.737 1.00 83.38 268 ASN A C 1
ATOM 2092 O O . ASN A 1 268 ? 1.407 -27.178 8.610 1.00 83.38 268 ASN A O 1
ATOM 2096 N N . PRO A 1 269 ? 1.749 -29.220 7.678 1.00 83.50 269 PRO A N 1
ATOM 2097 C CA . PRO A 1 269 ? 1.697 -28.779 6.282 1.00 83.50 269 PRO A CA 1
ATOM 2098 C C . PRO A 1 269 ? 0.445 -27.991 5.882 1.00 83.50 269 PRO A C 1
ATOM 2100 O O . PRO A 1 269 ? 0.498 -27.237 4.915 1.00 83.50 269 PRO A O 1
ATOM 2103 N N . ASN A 1 270 ? -0.671 -28.169 6.596 1.00 77.38 270 ASN A N 1
ATOM 2104 C CA . ASN A 1 270 ? -1.977 -27.625 6.222 1.00 77.38 270 ASN A CA 1
ATOM 2105 C C . ASN A 1 270 ? -2.389 -26.359 6.988 1.00 77.38 270 ASN A C 1
ATOM 2107 O O . ASN A 1 270 ? -3.438 -25.810 6.669 1.00 77.38 270 ASN A O 1
ATOM 2111 N N . SER A 1 271 ? -1.625 -25.912 7.992 1.00 76.81 271 SER A N 1
ATOM 2112 C CA . SER A 1 271 ? -2.010 -24.749 8.814 1.00 76.81 271 SER A CA 1
ATOM 2113 C C . SER A 1 271 ? -0.865 -23.756 9.034 1.00 76.81 271 SER A C 1
ATOM 2115 O O . SER A 1 271 ? -0.912 -22.606 8.579 1.00 76.81 271 SER A O 1
ATOM 2117 N N . ASN A 1 272 ? 0.207 -24.188 9.706 1.00 77.94 272 ASN A N 1
ATOM 2118 C CA . ASN A 1 272 ? 1.250 -23.284 10.204 1.00 77.94 272 ASN A CA 1
ATOM 2119 C C . ASN A 1 272 ? 2.565 -23.300 9.404 1.00 77.94 272 ASN A C 1
ATOM 2121 O O . ASN A 1 272 ? 3.352 -22.366 9.560 1.00 77.94 272 ASN A O 1
ATOM 2125 N N . TRP A 1 273 ? 2.790 -24.287 8.525 1.00 89.62 273 TRP A N 1
ATOM 2126 C CA . TRP A 1 273 ? 3.954 -24.308 7.633 1.00 89.62 273 TRP A CA 1
ATOM 2127 C C . TRP A 1 273 ? 3.706 -25.084 6.336 1.00 89.62 273 TRP A C 1
ATOM 2129 O O . TRP A 1 273 ? 3.939 -26.290 6.247 1.00 89.62 273 TRP A O 1
ATOM 2139 N N . HIS A 1 274 ? 3.282 -24.371 5.291 1.00 83.94 274 HIS A N 1
ATOM 2140 C CA . HIS A 1 274 ? 3.034 -24.978 3.985 1.00 83.94 274 HIS A CA 1
ATOM 2141 C C . HIS A 1 274 ? 4.324 -25.520 3.357 1.00 83.94 274 HIS A C 1
ATOM 2143 O O . HIS A 1 274 ? 5.326 -24.817 3.253 1.00 83.94 274 HIS A O 1
ATOM 2149 N N . GLY A 1 275 ? 4.289 -26.773 2.899 1.00 83.81 275 GLY A N 1
ATOM 2150 C CA . GLY A 1 275 ? 5.427 -27.418 2.238 1.00 83.81 275 GLY A CA 1
ATOM 2151 C C . GLY A 1 275 ? 6.492 -27.986 3.181 1.00 83.81 275 GLY A C 1
ATOM 2152 O O . GLY A 1 275 ? 7.521 -28.454 2.691 1.00 83.81 275 GLY A O 1
ATOM 2153 N N . VAL A 1 276 ? 6.267 -27.984 4.503 1.00 89.81 276 VAL A N 1
ATOM 2154 C CA . VAL A 1 276 ? 7.183 -28.610 5.478 1.00 89.81 276 VAL A CA 1
ATOM 2155 C C . VAL A 1 276 ? 7.366 -30.113 5.224 1.00 89.81 276 VAL A C 1
ATOM 2157 O O . VAL A 1 276 ? 8.451 -30.644 5.427 1.00 89.81 276 VAL A O 1
ATOM 2160 N N . ASP A 1 277 ? 6.342 -30.780 4.687 1.00 89.75 277 ASP A N 1
ATOM 2161 C CA . ASP A 1 277 ? 6.345 -32.187 4.268 1.00 89.75 277 ASP A CA 1
ATOM 2162 C C . ASP A 1 277 ? 7.317 -32.500 3.123 1.00 89.75 277 ASP A C 1
ATOM 2164 O O . ASP A 1 277 ? 7.665 -33.658 2.904 1.00 89.75 277 ASP A O 1
ATOM 2168 N N . ARG A 1 278 ? 7.774 -31.472 2.403 1.00 88.56 278 ARG A N 1
ATOM 2169 C CA . ARG A 1 278 ? 8.745 -31.595 1.309 1.00 88.56 278 ARG A CA 1
ATOM 2170 C C . ARG A 1 278 ? 10.186 -31.405 1.774 1.00 88.56 278 ARG A C 1
ATOM 2172 O O . ARG A 1 278 ? 11.099 -31.533 0.956 1.00 88.56 278 ARG A O 1
ATOM 2179 N N . LEU A 1 279 ? 10.403 -31.051 3.043 1.00 90.25 279 LEU A N 1
ATOM 2180 C CA . LEU A 1 279 ? 11.745 -30.858 3.576 1.00 90.25 279 LEU A CA 1
ATOM 2181 C C . LEU A 1 279 ? 12.425 -32.214 3.828 1.00 90.25 279 LEU A C 1
ATOM 2183 O O . LEU A 1 279 ? 11.781 -33.120 4.357 1.00 90.25 279 LEU A O 1
ATOM 2187 N N . PRO A 1 280 ? 13.721 -32.365 3.489 1.00 91.38 280 PRO A N 1
ATOM 2188 C CA . PRO A 1 280 ? 14.405 -33.661 3.502 1.00 91.38 280 PRO A CA 1
ATOM 2189 C C . PRO A 1 280 ? 14.357 -34.430 4.823 1.00 91.38 280 PRO A C 1
ATOM 2191 O O . PRO A 1 280 ? 14.439 -35.656 4.814 1.00 91.38 280 PRO A O 1
ATOM 2194 N N . HIS A 1 281 ? 14.280 -33.732 5.957 1.00 90.56 281 HIS A N 1
ATOM 2195 C CA . HIS A 1 281 ? 14.308 -34.350 7.284 1.00 90.56 281 HIS A CA 1
ATOM 2196 C C . HIS A 1 281 ? 12.979 -34.219 8.032 1.00 90.56 281 HIS A C 1
ATOM 2198 O O . HIS A 1 281 ? 12.919 -34.472 9.236 1.00 90.56 281 HIS A O 1
ATOM 2204 N N . PHE A 1 282 ? 11.898 -33.838 7.345 1.00 91.31 282 PHE A N 1
ATOM 2205 C CA . PHE A 1 282 ? 10.572 -33.889 7.943 1.00 91.31 282 PHE A CA 1
ATOM 2206 C C . PHE A 1 282 ? 10.076 -35.334 8.038 1.00 91.31 282 PHE A C 1
ATOM 2208 O O . PHE A 1 282 ? 10.020 -36.052 7.043 1.00 91.31 282 PHE A O 1
ATOM 2215 N N . ASN A 1 283 ? 9.675 -35.750 9.241 1.00 88.62 283 ASN A N 1
ATOM 2216 C CA . ASN A 1 283 ? 9.061 -37.047 9.482 1.00 88.62 283 ASN A CA 1
ATOM 2217 C C . ASN A 1 283 ? 7.612 -36.863 9.983 1.00 88.62 283 ASN A C 1
ATOM 2219 O O . ASN A 1 283 ? 7.400 -36.289 11.057 1.00 88.62 283 ASN A O 1
ATOM 2223 N N . PRO A 1 284 ? 6.598 -37.379 9.261 1.00 83.94 284 PRO A N 1
ATOM 2224 C CA . PRO A 1 284 ? 5.210 -37.375 9.719 1.00 83.94 284 PRO A CA 1
ATOM 2225 C C . PRO A 1 284 ? 5.002 -38.026 11.094 1.00 83.94 284 PRO A C 1
ATOM 2227 O O . PRO A 1 284 ? 4.071 -37.639 11.801 1.00 83.94 284 PRO A O 1
ATOM 2230 N N . GLU A 1 285 ? 5.875 -38.953 11.494 1.00 86.19 285 GLU A N 1
ATOM 2231 C CA . GLU A 1 285 ? 5.850 -39.662 12.779 1.00 86.19 285 GLU A CA 1
ATOM 2232 C C . GLU A 1 285 ? 6.435 -38.858 13.948 1.00 86.19 285 GLU A C 1
ATOM 2234 O O . GLU A 1 285 ? 6.436 -39.345 15.080 1.00 86.19 285 GLU A O 1
ATOM 2239 N N . PHE A 1 286 ? 6.915 -37.626 13.726 1.00 89.06 286 PHE A N 1
ATOM 2240 C CA . PHE A 1 286 ? 7.324 -36.776 14.843 1.00 89.06 286 PHE A CA 1
ATOM 2241 C C . PHE A 1 286 ? 6.195 -36.661 15.873 1.00 89.06 286 PHE A C 1
ATOM 2243 O O . PHE A 1 286 ? 5.032 -36.488 15.471 1.00 89.06 286 PHE A O 1
ATOM 2250 N N . PRO A 1 287 ? 6.513 -36.705 17.184 1.00 89.00 287 PRO A N 1
ATOM 2251 C CA . PRO A 1 287 ? 5.479 -36.618 18.198 1.00 89.00 287 PRO A CA 1
ATOM 2252 C C . PRO A 1 287 ? 4.681 -35.326 18.024 1.00 89.00 287 PRO A C 1
ATOM 2254 O O . PRO A 1 287 ? 5.214 -34.292 17.611 1.00 89.00 287 PRO A O 1
ATOM 2257 N N . LYS A 1 288 ? 3.374 -35.407 18.270 1.00 89.69 288 LYS A N 1
ATOM 2258 C CA . LYS A 1 288 ? 2.435 -34.311 18.026 1.00 89.69 288 LYS A CA 1
ATOM 2259 C C . LYS A 1 288 ? 2.220 -33.533 19.316 1.00 89.69 288 LYS A C 1
ATOM 2261 O O . LYS A 1 288 ? 1.553 -34.009 20.230 1.00 89.69 288 LYS A O 1
ATOM 2266 N N . TRP A 1 289 ? 2.796 -32.340 19.381 1.00 91.56 289 TRP A N 1
ATOM 2267 C CA . TRP A 1 289 ? 2.537 -31.366 20.431 1.00 91.56 289 TRP A CA 1
ATOM 2268 C C . TRP A 1 289 ? 1.588 -30.292 19.909 1.00 91.56 289 TRP A C 1
ATOM 2270 O O . TRP A 1 289 ? 1.733 -29.827 18.778 1.00 91.56 289 TRP A O 1
ATOM 2280 N N . ASN A 1 290 ? 0.632 -29.893 20.744 1.00 85.62 290 ASN A N 1
ATOM 2281 C CA . ASN A 1 290 ? -0.266 -28.783 20.438 1.00 85.62 290 ASN A CA 1
ATOM 2282 C C . ASN A 1 290 ? 0.494 -27.458 20.511 1.00 85.62 290 ASN A C 1
ATOM 2284 O O . ASN A 1 290 ? 1.378 -27.297 21.358 1.00 85.62 290 ASN A O 1
ATOM 2288 N N . GLU A 1 291 ? 0.121 -26.506 19.657 1.00 81.94 291 GLU A N 1
ATOM 2289 C CA . GLU A 1 291 ? 0.610 -25.138 19.787 1.00 81.94 291 GLU A CA 1
ATOM 2290 C C . GLU A 1 291 ? 0.146 -24.545 21.122 1.00 81.94 291 GLU A C 1
ATOM 2292 O O . GLU A 1 291 ? -0.989 -24.745 21.561 1.00 81.94 291 GLU A O 1
ATOM 2297 N N . ARG A 1 292 ? 1.060 -23.839 21.785 1.00 81.06 292 ARG A N 1
ATOM 2298 C CA . ARG A 1 292 ? 0.818 -23.160 23.054 1.00 81.06 292 ARG A CA 1
ATOM 2299 C C . ARG A 1 292 ? 1.203 -21.687 22.931 1.00 81.06 292 ARG A C 1
ATOM 2301 O O . ARG A 1 292 ? 2.125 -21.369 22.169 1.00 81.06 292 ARG A O 1
ATOM 2308 N N . PRO A 1 293 ? 0.529 -20.789 23.669 1.00 82.25 293 PRO A N 1
ATOM 2309 C CA . PRO A 1 293 ? 0.919 -19.388 23.740 1.00 82.25 293 PRO A CA 1
ATOM 2310 C C . PRO A 1 293 ? 2.384 -19.244 24.156 1.00 82.25 293 PRO A C 1
ATOM 2312 O O . PRO A 1 293 ? 2.860 -19.950 25.045 1.00 82.25 293 PRO A O 1
ATOM 2315 N N . ILE A 1 294 ? 3.105 -18.292 23.556 1.00 85.31 294 ILE A N 1
ATOM 2316 C CA . ILE A 1 294 ? 4.521 -18.078 23.891 1.00 85.31 294 ILE A CA 1
ATOM 2317 C C . ILE A 1 294 ? 4.724 -17.724 25.375 1.00 85.31 294 ILE A C 1
ATOM 2319 O O . ILE A 1 294 ? 5.763 -18.035 25.958 1.00 85.31 294 ILE A O 1
ATOM 2323 N N . THR A 1 295 ? 3.696 -17.132 25.991 1.00 87.69 295 THR A N 1
ATOM 2324 C CA . THR A 1 295 ? 3.651 -16.742 27.402 1.00 87.69 295 THR A CA 1
ATOM 2325 C C . THR A 1 295 ? 3.707 -17.912 28.381 1.00 87.69 295 THR A C 1
ATOM 2327 O O . THR A 1 295 ? 4.069 -17.701 29.533 1.00 87.69 295 THR A O 1
ATOM 2330 N N . ASP A 1 296 ? 3.420 -19.141 27.937 1.00 85.81 296 ASP A N 1
ATOM 2331 C CA . ASP A 1 296 ? 3.536 -20.344 28.775 1.00 85.81 296 ASP A CA 1
ATOM 2332 C C . ASP A 1 296 ? 5.002 -20.691 29.087 1.00 85.81 296 ASP A C 1
ATOM 2334 O O . ASP A 1 296 ? 5.295 -21.367 30.073 1.00 85.81 296 ASP A O 1
ATOM 2338 N N . PHE A 1 297 ? 5.932 -20.241 28.239 1.00 85.38 297 PHE A N 1
ATOM 2339 C CA . PHE A 1 297 ? 7.363 -20.548 28.348 1.00 85.38 297 PHE A CA 1
ATOM 2340 C C . PHE A 1 297 ? 8.238 -19.310 28.513 1.00 85.38 297 PHE A C 1
ATOM 2342 O O . PHE A 1 297 ? 9.398 -19.429 28.906 1.00 85.38 297 PHE A O 1
ATOM 2349 N N . VAL A 1 298 ? 7.697 -18.138 28.189 1.00 89.25 298 VAL A N 1
ATOM 2350 C CA . VAL A 1 298 ? 8.325 -16.837 28.394 1.00 89.25 298 VAL A CA 1
ATOM 2351 C C . VAL A 1 298 ? 7.320 -15.976 29.158 1.00 89.25 298 VAL A C 1
ATOM 2353 O O . VAL A 1 298 ? 6.451 -15.375 28.526 1.00 89.25 298 VAL A O 1
ATOM 2356 N N . PRO A 1 299 ? 7.390 -15.947 30.502 1.00 87.00 299 PRO A N 1
ATOM 2357 C CA . PRO A 1 299 ? 6.366 -15.325 31.333 1.00 87.00 299 PRO A CA 1
ATOM 2358 C C . PRO A 1 299 ? 6.075 -13.879 30.934 1.00 87.00 299 PRO A C 1
ATOM 2360 O O . PRO A 1 299 ? 6.967 -13.126 30.524 1.00 87.00 299 PRO A O 1
ATOM 2363 N N . TYR A 1 300 ? 4.817 -13.471 31.076 1.00 85.12 300 TYR A N 1
ATOM 2364 C CA . TYR A 1 300 ? 4.388 -12.118 30.729 1.00 85.12 300 TYR A CA 1
ATOM 2365 C C . TYR A 1 300 ? 5.170 -11.054 31.516 1.00 85.12 300 TYR A C 1
ATOM 2367 O O . TYR A 1 300 ? 5.521 -10.003 30.981 1.00 85.12 300 TYR A O 1
ATOM 2375 N N . GLU A 1 301 ? 5.509 -11.357 32.766 1.00 82.81 301 GLU A N 1
ATOM 2376 C CA . GLU A 1 301 ? 6.291 -10.520 33.672 1.00 82.81 301 GLU A CA 1
ATOM 2377 C C . GLU A 1 301 ? 7.711 -10.274 33.141 1.00 82.81 301 GLU A C 1
ATOM 2379 O O . GLU A 1 301 ? 8.250 -9.177 33.294 1.00 82.81 301 GLU A O 1
ATOM 2384 N N . SER A 1 302 ? 8.295 -11.262 32.459 1.00 86.12 302 SER A N 1
ATOM 2385 C CA . SER A 1 302 ? 9.604 -11.158 31.808 1.00 86.12 302 SER A CA 1
ATOM 2386 C C . SER A 1 302 ? 9.558 -10.282 30.551 1.00 86.12 302 SER A C 1
ATOM 2388 O O . SER A 1 302 ? 10.471 -9.496 30.306 1.00 86.12 302 SER A O 1
ATOM 2390 N N . LEU A 1 303 ? 8.483 -10.373 29.759 1.00 85.00 303 LEU A N 1
ATOM 2391 C CA . LEU A 1 303 ? 8.316 -9.613 28.509 1.00 85.00 303 LEU A CA 1
ATOM 2392 C C . LEU A 1 303 ? 7.812 -8.179 28.725 1.00 85.00 303 LEU A C 1
ATOM 2394 O O . LEU A 1 303 ? 8.075 -7.292 27.912 1.00 85.00 303 LEU A O 1
ATOM 2398 N N . GLY A 1 304 ? 7.055 -7.945 29.796 1.00 79.31 304 GLY A N 1
ATOM 2399 C CA . GLY A 1 304 ? 6.554 -6.635 30.212 1.00 79.31 304 GLY A CA 1
ATOM 2400 C C . GLY A 1 304 ? 5.348 -6.090 29.450 1.00 79.31 304 GLY A C 1
ATOM 2401 O O . GLY A 1 304 ? 4.715 -5.145 29.920 1.00 79.31 304 GLY A O 1
ATOM 2402 N N . SER A 1 305 ? 4.999 -6.645 28.284 1.00 81.69 305 SER A N 1
ATOM 2403 C CA . SER A 1 305 ? 3.834 -6.196 27.510 1.00 81.69 305 SER A CA 1
ATOM 2404 C C . SER A 1 305 ? 3.308 -7.245 26.528 1.00 81.69 305 SER A C 1
ATOM 2406 O O . SER A 1 305 ? 4.059 -8.084 26.034 1.00 81.69 305 SER A O 1
ATOM 2408 N N . ASN A 1 306 ? 2.026 -7.135 26.161 1.00 77.38 306 ASN A N 1
ATOM 2409 C CA . ASN A 1 306 ? 1.422 -7.974 25.117 1.00 77.38 306 ASN A CA 1
ATOM 2410 C C . ASN A 1 306 ? 2.086 -7.760 23.749 1.00 77.38 306 ASN A C 1
ATOM 2412 O O . ASN A 1 306 ? 2.236 -8.709 22.991 1.00 77.38 306 ASN A O 1
ATOM 2416 N N . ASN A 1 307 ? 2.539 -6.537 23.453 1.00 83.12 307 ASN A N 1
ATOM 2417 C CA . ASN A 1 307 ? 3.245 -6.242 22.205 1.00 83.12 307 ASN A CA 1
ATOM 2418 C C . ASN A 1 307 ? 4.592 -6.976 22.141 1.00 83.12 307 ASN A C 1
ATOM 2420 O O . ASN A 1 307 ? 4.964 -7.479 21.091 1.00 83.12 307 ASN A O 1
ATOM 2424 N N . ALA A 1 308 ? 5.303 -7.085 23.266 1.00 85.06 308 ALA A N 1
ATOM 2425 C CA . ALA A 1 308 ? 6.538 -7.861 23.346 1.00 85.06 308 ALA A CA 1
ATOM 2426 C C . ALA A 1 308 ? 6.289 -9.364 23.114 1.00 85.06 308 ALA A C 1
ATOM 2428 O O . ALA A 1 308 ? 7.045 -10.000 22.382 1.00 85.06 308 ALA A O 1
ATOM 2429 N N . ALA A 1 309 ? 5.210 -9.919 23.677 1.00 87.44 309 ALA A N 1
ATOM 2430 C CA . ALA A 1 309 ? 4.811 -11.309 23.437 1.00 87.44 309 ALA A CA 1
ATOM 2431 C C . ALA A 1 309 ? 4.393 -11.562 21.977 1.00 87.44 309 ALA A C 1
ATOM 2433 O O . ALA A 1 309 ? 4.780 -12.571 21.382 1.00 87.44 309 ALA A O 1
ATOM 2434 N N . ASP A 1 310 ? 3.651 -10.631 21.378 1.00 88.25 310 ASP A N 1
ATOM 2435 C CA . ASP A 1 310 ? 3.244 -10.700 19.974 1.00 88.25 310 ASP A CA 1
ATOM 2436 C C . ASP A 1 310 ? 4.449 -10.577 19.027 1.00 88.25 310 ASP A C 1
ATOM 2438 O O . ASP A 1 310 ? 4.601 -11.384 18.110 1.00 88.25 310 ASP A O 1
ATOM 2442 N N . LEU A 1 311 ? 5.377 -9.649 19.292 1.00 92.19 311 LEU A N 1
ATOM 2443 C CA . LEU A 1 311 ? 6.630 -9.537 18.543 1.00 92.19 311 LEU A CA 1
ATOM 2444 C C . LEU A 1 311 ? 7.416 -10.851 18.599 1.00 92.19 311 LEU A C 1
ATOM 2446 O O . LEU A 1 311 ? 7.817 -11.368 17.560 1.00 92.19 311 LEU A O 1
ATOM 2450 N N . LEU A 1 312 ? 7.595 -11.423 19.794 1.00 95.00 312 LEU A N 1
ATOM 2451 C CA . LEU A 1 312 ? 8.316 -12.684 19.971 1.00 95.00 312 LEU A CA 1
ATOM 2452 C C . LEU A 1 312 ? 7.650 -13.842 19.210 1.00 95.00 312 LEU A C 1
ATOM 2454 O O . LEU A 1 312 ? 8.340 -14.625 18.559 1.00 95.00 312 LEU A O 1
ATOM 2458 N N . THR A 1 313 ? 6.318 -13.918 19.236 1.00 92.50 313 THR A N 1
ATOM 2459 C CA . THR A 1 313 ? 5.545 -14.921 18.483 1.00 92.50 313 THR A CA 1
ATOM 2460 C C . THR A 1 313 ? 5.796 -14.798 16.981 1.00 92.50 313 THR A C 1
ATOM 2462 O O . THR A 1 313 ? 6.040 -15.795 16.302 1.00 92.50 313 THR A O 1
ATOM 2465 N N . ASN A 1 314 ? 5.805 -13.570 16.463 1.00 92.75 314 ASN A N 1
ATOM 2466 C CA . ASN A 1 314 ? 5.987 -13.300 15.042 1.00 92.75 314 ASN A CA 1
ATOM 2467 C C . ASN A 1 314 ? 7.451 -13.420 14.559 1.00 92.75 314 ASN A C 1
ATOM 2469 O O . ASN A 1 314 ? 7.694 -13.700 13.382 1.00 92.75 314 ASN A O 1
ATOM 2473 N N . LEU A 1 315 ? 8.434 -13.273 15.456 1.00 95.19 315 LEU A N 1
ATOM 2474 C CA . LEU A 1 315 ? 9.841 -13.608 15.192 1.00 95.19 315 LEU A CA 1
ATOM 2475 C C . LEU A 1 315 ? 10.082 -15.131 15.153 1.00 95.19 315 LEU A C 1
ATOM 2477 O O . LEU A 1 315 ? 11.018 -15.581 14.497 1.00 95.19 315 LEU A O 1
ATOM 2481 N N . LEU A 1 316 ? 9.232 -15.927 15.816 1.00 95.06 316 LEU A N 1
ATOM 2482 C CA . LEU A 1 316 ? 9.344 -17.389 15.954 1.00 95.06 316 LEU A CA 1
ATOM 2483 C C . LEU A 1 316 ? 8.256 -18.157 15.178 1.00 95.06 316 LEU A C 1
ATOM 2485 O O . LEU A 1 316 ? 7.781 -19.214 15.612 1.00 95.06 316 LEU A O 1
ATOM 2489 N N . GLN A 1 317 ? 7.851 -17.628 14.020 1.00 93.12 317 GLN A N 1
ATOM 2490 C CA . GLN A 1 317 ? 6.997 -18.340 13.063 1.00 93.12 317 GLN A CA 1
ATOM 2491 C C . GLN A 1 317 ? 7.763 -19.495 12.401 1.00 93.12 317 GLN A C 1
ATOM 2493 O O . GLN A 1 317 ? 8.938 -19.345 12.045 1.00 93.12 317 GLN A O 1
ATOM 2498 N N . TYR A 1 318 ? 7.087 -20.636 12.229 1.00 92.00 318 TYR A N 1
ATOM 2499 C CA . TYR A 1 318 ? 7.646 -21.822 11.572 1.00 92.00 318 TYR A CA 1
ATOM 2500 C C . TYR A 1 318 ? 7.961 -21.558 10.105 1.00 92.00 318 TYR A C 1
ATOM 2502 O O . TYR A 1 318 ? 9.110 -21.703 9.697 1.00 92.00 318 TYR A O 1
ATOM 2510 N N . ASP A 1 319 ? 6.947 -21.131 9.350 1.00 89.06 319 ASP A N 1
ATOM 2511 C CA . ASP A 1 319 ? 7.079 -20.778 7.942 1.00 89.06 319 ASP A CA 1
ATOM 2512 C C . ASP A 1 319 ? 8.009 -19.557 7.781 1.00 89.06 319 ASP A C 1
ATOM 2514 O O . ASP A 1 319 ? 7.663 -18.463 8.253 1.00 89.06 319 ASP A O 1
ATOM 2518 N N . PRO A 1 320 ? 9.175 -19.709 7.122 1.00 88.25 320 PRO A N 1
ATOM 2519 C CA . PRO A 1 320 ? 10.119 -18.615 6.917 1.00 88.25 320 PRO A CA 1
ATOM 2520 C C . PRO A 1 320 ? 9.507 -17.417 6.181 1.00 88.25 320 PRO A C 1
ATOM 2522 O O . PRO A 1 320 ? 9.910 -16.286 6.446 1.00 88.25 320 PRO A O 1
ATOM 2525 N N . ASP A 1 321 ? 8.516 -17.643 5.311 1.00 84.38 321 ASP A N 1
ATOM 2526 C CA . ASP A 1 321 ? 7.860 -16.586 4.529 1.00 84.38 321 ASP A CA 1
ATOM 2527 C C . ASP A 1 321 ? 6.824 -15.798 5.351 1.00 84.38 321 ASP A C 1
ATOM 2529 O O . ASP A 1 321 ? 6.427 -14.695 4.970 1.00 84.38 321 ASP A O 1
ATOM 2533 N N . ARG A 1 322 ? 6.393 -16.339 6.501 1.00 84.38 322 ARG A N 1
ATOM 2534 C CA . ARG A 1 322 ? 5.484 -15.668 7.449 1.00 84.38 322 ARG A CA 1
ATOM 2535 C C . ARG A 1 322 ? 6.217 -14.971 8.597 1.00 84.38 322 ARG A C 1
ATOM 2537 O O . ARG A 1 322 ? 5.582 -14.239 9.355 1.00 84.38 322 ARG A O 1
ATOM 2544 N N . ARG A 1 323 ? 7.520 -15.211 8.761 1.00 91.88 323 ARG A N 1
ATOM 2545 C CA . ARG A 1 323 ? 8.344 -14.630 9.830 1.00 91.88 323 ARG A CA 1
ATOM 2546 C C . ARG A 1 323 ? 8.606 -13.146 9.548 1.00 91.88 323 ARG A C 1
ATOM 2548 O O . ARG A 1 323 ? 8.903 -12.777 8.413 1.00 91.88 323 ARG A O 1
ATOM 2555 N N . LEU A 1 324 ? 8.503 -12.282 10.564 1.00 88.88 324 LEU A N 1
ATOM 2556 C CA . LEU A 1 324 ? 8.668 -10.831 10.364 1.00 88.88 324 LEU A CA 1
ATOM 2557 C C . LEU A 1 324 ? 10.050 -10.478 9.817 1.00 88.88 324 LEU A C 1
ATOM 2559 O O . LEU A 1 324 ? 11.067 -10.897 10.356 1.00 88.88 324 LEU A O 1
ATOM 2563 N N . VAL A 1 325 ? 10.113 -9.593 8.827 1.00 88.19 325 VAL A N 1
ATOM 2564 C CA . VAL A 1 325 ? 11.398 -8.979 8.452 1.00 88.19 325 VAL A CA 1
ATOM 2565 C C . VAL A 1 325 ? 11.774 -7.888 9.460 1.00 88.19 325 VAL A C 1
ATOM 2567 O O . VAL A 1 325 ? 10.898 -7.231 10.027 1.00 88.19 325 VAL A O 1
ATOM 2570 N N . CYS A 1 326 ? 13.072 -7.628 9.663 1.00 89.88 326 CYS A N 1
ATOM 2571 C CA . CYS A 1 326 ? 13.551 -6.700 10.702 1.00 89.88 326 CYS A CA 1
ATOM 2572 C C . CYS A 1 326 ? 12.909 -5.304 10.636 1.00 89.88 326 CYS A C 1
ATOM 2574 O O . CYS A 1 326 ? 12.599 -4.724 11.673 1.00 89.88 326 CYS A O 1
ATOM 2576 N N . ARG A 1 327 ? 12.630 -4.784 9.430 1.00 84.19 327 ARG A N 1
ATOM 2577 C CA . ARG A 1 327 ? 11.926 -3.501 9.250 1.00 84.19 327 ARG A CA 1
ATOM 2578 C C . ARG A 1 327 ? 10.513 -3.516 9.844 1.00 84.19 327 ARG A C 1
ATOM 2580 O O . ARG A 1 327 ? 10.124 -2.545 10.480 1.00 84.19 327 ARG A O 1
ATOM 2587 N N . GLN A 1 328 ? 9.761 -4.601 9.654 1.00 83.44 328 GLN A N 1
ATOM 2588 C CA . GLN A 1 328 ? 8.420 -4.749 10.229 1.00 83.44 328 GLN A CA 1
ATOM 2589 C C . GLN A 1 328 ? 8.492 -4.946 11.749 1.00 83.44 328 GLN A C 1
ATOM 2591 O O . GLN A 1 328 ? 7.690 -4.375 12.479 1.00 83.44 328 GLN A O 1
ATOM 2596 N N . ALA A 1 329 ? 9.489 -5.694 12.233 1.00 88.44 329 ALA A N 1
ATOM 2597 C CA . ALA A 1 329 ? 9.730 -5.883 13.663 1.00 88.44 329 ALA A CA 1
ATOM 2598 C C . ALA A 1 329 ? 10.084 -4.567 14.391 1.00 88.44 329 ALA A C 1
ATOM 2600 O O . ALA A 1 329 ? 9.623 -4.342 15.505 1.00 88.44 329 ALA A O 1
ATOM 2601 N N . LEU A 1 330 ? 10.846 -3.661 13.760 1.00 83.88 330 LEU A N 1
ATOM 2602 C CA . LEU A 1 330 ? 11.145 -2.321 14.302 1.00 83.88 330 LEU A CA 1
ATOM 2603 C C . LEU A 1 330 ? 9.910 -1.424 14.410 1.00 83.88 330 LEU A C 1
ATOM 2605 O O . LEU A 1 330 ? 9.868 -0.518 15.239 1.00 83.88 330 LEU A O 1
ATOM 2609 N N . GLN A 1 331 ? 8.913 -1.680 13.569 1.00 79.88 331 GLN A N 1
ATOM 2610 C CA . GLN A 1 331 ? 7.639 -0.975 13.564 1.00 79.88 331 GLN A CA 1
ATOM 2611 C C . GLN A 1 331 ? 6.605 -1.661 14.462 1.00 79.88 331 GLN A C 1
ATOM 2613 O O . GLN A 1 331 ? 5.440 -1.304 14.376 1.00 79.88 331 GLN A O 1
ATOM 2618 N N . HIS A 1 332 ? 6.995 -2.639 15.292 1.00 72.75 332 HIS A N 1
ATOM 2619 C CA . HIS A 1 332 ? 6.071 -3.437 16.097 1.00 72.75 332 HIS A CA 1
ATOM 2620 C C . HIS A 1 332 ? 5.619 -2.717 17.393 1.00 72.75 332 HIS A C 1
ATOM 2622 O O . HIS A 1 332 ? 6.464 -2.177 18.116 1.00 72.75 332 HIS A O 1
ATOM 2628 N N . PRO A 1 333 ? 4.311 -2.716 17.731 1.00 53.44 333 PRO A N 1
ATOM 2629 C CA . PRO A 1 333 ? 3.210 -3.284 16.949 1.00 53.44 333 PRO A CA 1
ATOM 2630 C C . PRO A 1 333 ? 2.999 -2.475 15.664 1.00 53.44 333 PRO A C 1
ATOM 2632 O O . PRO A 1 333 ? 3.034 -1.242 15.739 1.00 53.44 333 PRO A O 1
ATOM 2635 N N . PRO A 1 334 ? 2.802 -3.137 14.501 1.00 42.22 334 PRO A N 1
ATOM 2636 C CA . PRO A 1 334 ? 2.661 -2.442 13.228 1.00 42.22 334 PRO A CA 1
ATOM 2637 C C . PRO A 1 334 ? 1.588 -1.359 13.358 1.00 42.22 334 PRO A C 1
ATOM 2639 O O . PRO A 1 334 ? 0.588 -1.575 14.056 1.00 42.22 334 PRO A O 1
ATOM 2642 N N . PRO A 1 335 ? 1.744 -0.197 12.697 1.00 41.84 335 PRO A N 1
ATOM 2643 C CA . PRO A 1 335 ? 0.680 0.795 12.666 1.00 41.84 335 PRO A CA 1
ATOM 2644 C C . PRO A 1 335 ? -0.624 0.085 12.272 1.00 41.84 335 PRO A C 1
ATOM 2646 O O . PRO A 1 335 ? -0.636 -0.694 11.319 1.00 41.84 335 PRO A O 1
ATOM 2649 N N . LEU A 1 336 ? -1.691 0.304 13.058 1.00 38.03 336 LEU A N 1
ATOM 2650 C CA . LEU A 1 336 ? -2.946 -0.480 13.170 1.00 38.03 336 LEU A CA 1
ATOM 2651 C C . LEU A 1 336 ? -3.677 -0.861 11.854 1.00 38.03 336 LEU A C 1
ATOM 2653 O O . LEU A 1 336 ? -4.715 -1.523 11.894 1.00 38.03 336 LEU A O 1
ATOM 2657 N N . GLN A 1 337 ? -3.168 -0.461 10.690 1.00 35.00 337 GLN A N 1
ATOM 2658 C CA . GLN A 1 337 ? -3.622 -0.860 9.360 1.00 35.00 337 GLN A CA 1
ATOM 2659 C C . GLN A 1 337 ? -3.196 -2.286 8.949 1.00 35.00 337 GLN A C 1
ATOM 2661 O O . GLN A 1 337 ? -3.958 -2.926 8.231 1.00 35.00 337 GLN A O 1
ATOM 2666 N N . GLN A 1 338 ? -2.050 -2.821 9.404 1.00 27.83 338 GLN A N 1
ATOM 2667 C CA . GLN A 1 338 ? -1.526 -4.116 8.908 1.00 27.83 338 GLN A CA 1
ATOM 2668 C C . GLN A 1 338 ? -1.951 -5.339 9.753 1.00 27.83 338 GLN A C 1
ATOM 2670 O O . GLN A 1 338 ? -2.155 -6.426 9.212 1.00 27.83 338 GLN A O 1
ATOM 2675 N N . GLN A 1 339 ? -2.172 -5.162 11.062 1.00 33.91 339 GLN A N 1
ATOM 2676 C CA . GLN A 1 339 ? -2.463 -6.261 12.001 1.00 33.91 339 GLN A CA 1
ATOM 2677 C C . GLN A 1 339 ? -3.877 -6.850 11.848 1.00 33.91 339 GLN A C 1
ATOM 2679 O O . GLN A 1 339 ? -4.079 -8.051 11.999 1.00 33.91 339 GLN A O 1
ATOM 2684 N N . ARG A 1 340 ? -4.865 -6.050 11.417 1.00 35.50 340 ARG A N 1
ATOM 2685 C CA . ARG A 1 340 ? -6.239 -6.544 11.199 1.00 35.50 340 ARG A CA 1
ATOM 2686 C C . ARG A 1 340 ? -6.358 -7.585 10.089 1.00 35.50 340 ARG A C 1
ATOM 2688 O O . ARG A 1 340 ? -7.300 -8.364 10.123 1.00 35.50 340 ARG A O 1
ATOM 2695 N N . PHE A 1 341 ? -5.440 -7.607 9.125 1.00 32.66 341 PHE A N 1
ATOM 2696 C CA . PHE A 1 341 ? -5.463 -8.598 8.048 1.00 32.66 341 PHE A CA 1
ATOM 2697 C C . PHE A 1 341 ? -4.876 -9.949 8.492 1.00 32.66 341 PHE A C 1
ATOM 2699 O O . PHE A 1 341 ? -5.340 -10.982 8.022 1.00 32.66 341 PHE A O 1
ATOM 2706 N N . TYR A 1 342 ? -3.913 -9.949 9.425 1.00 30.92 342 TYR A N 1
ATOM 2707 C CA . TYR A 1 342 ? -3.283 -11.161 9.968 1.00 30.92 342 TYR A CA 1
ATOM 2708 C C . TYR A 1 342 ? -4.096 -11.777 11.122 1.00 30.92 342 TYR A C 1
ATOM 2710 O O . TYR A 1 342 ? -4.315 -12.988 11.132 1.00 30.92 342 TYR A O 1
ATOM 2718 N N . ASP A 1 343 ? -4.652 -10.958 12.023 1.00 34.69 343 ASP A N 1
ATOM 2719 C CA . ASP A 1 343 ? -5.427 -11.447 13.177 1.00 34.69 343 ASP A CA 1
ATOM 2720 C C . ASP A 1 343 ? -6.784 -12.043 12.769 1.00 34.69 343 ASP A C 1
ATOM 2722 O O . ASP A 1 343 ? -7.204 -13.063 13.312 1.00 34.69 343 ASP A O 1
ATOM 2726 N N . LEU A 1 344 ? -7.466 -11.461 11.770 1.00 36.25 344 LEU A N 1
ATOM 2727 C CA . LEU A 1 344 ? -8.699 -12.036 11.206 1.00 36.25 344 LEU A CA 1
ATOM 2728 C C . LEU A 1 344 ? -8.437 -13.300 10.379 1.00 36.25 344 LEU A C 1
ATOM 2730 O O . LEU A 1 344 ? -9.357 -14.094 10.206 1.00 36.25 344 LEU A O 1
ATOM 2734 N N . TYR A 1 345 ? -7.215 -13.490 9.874 1.00 33.62 345 TYR A N 1
ATOM 2735 C CA . TYR A 1 345 ? -6.816 -14.693 9.146 1.00 33.62 345 TYR A CA 1
ATOM 2736 C C . TYR A 1 345 ? -6.512 -15.848 10.119 1.00 33.62 345 TYR A C 1
ATOM 2738 O O . TYR A 1 345 ? -7.009 -16.952 9.913 1.00 33.62 345 TYR A O 1
ATOM 2746 N N . LEU A 1 346 ? -5.817 -15.580 11.235 1.00 34.22 346 LEU A N 1
ATOM 2747 C CA . LEU A 1 346 ? -5.535 -16.574 12.286 1.00 34.22 346 LEU A CA 1
ATOM 2748 C C . LEU A 1 346 ? -6.762 -16.944 13.141 1.00 34.22 346 LEU A C 1
ATOM 2750 O O . LEU A 1 346 ? -6.950 -18.117 13.462 1.00 34.22 346 LEU A O 1
ATOM 2754 N N . LEU A 1 347 ? -7.652 -15.993 13.459 1.00 33.06 347 LEU A N 1
ATOM 2755 C CA . LEU A 1 347 ? -8.913 -16.300 14.160 1.00 33.06 347 LEU A CA 1
ATOM 2756 C C . LEU A 1 347 ? -9.854 -17.182 13.323 1.00 33.06 347 LEU A C 1
ATOM 2758 O O . LEU A 1 347 ? -10.685 -17.895 13.886 1.00 33.06 347 LEU A O 1
ATOM 2762 N N . LYS A 1 348 ? -9.729 -17.160 11.989 1.00 34.41 348 LYS A N 1
ATOM 2763 C CA . LYS A 1 348 ? -10.580 -17.941 11.081 1.00 34.41 348 LYS A CA 1
ATOM 2764 C C . LYS A 1 348 ? -10.178 -19.415 11.013 1.00 34.41 348 LYS A C 1
ATOM 2766 O O . LYS A 1 348 ? -11.064 -20.244 10.845 1.00 34.41 348 LYS A O 1
ATOM 2771 N N . GLU A 1 349 ? -8.900 -19.755 11.193 1.00 30.84 349 GLU A N 1
ATOM 2772 C CA . GLU A 1 349 ? -8.481 -21.166 11.255 1.00 30.84 349 GLU A CA 1
ATOM 2773 C C . GLU A 1 349 ? -8.837 -21.822 12.598 1.00 30.84 349 GLU A C 1
ATOM 2775 O O . GLU A 1 349 ? -9.303 -22.957 12.613 1.00 30.84 349 GLU A O 1
ATOM 2780 N N . LEU A 1 350 ? -8.764 -21.089 13.716 1.00 30.89 350 LEU A N 1
ATOM 2781 C CA . LEU A 1 350 ? -9.108 -21.626 15.044 1.00 30.89 350 LEU A CA 1
ATOM 2782 C C . LEU A 1 350 ? -10.620 -21.832 15.273 1.00 30.89 350 LEU A C 1
ATOM 2784 O O . LEU A 1 350 ? -11.015 -22.655 16.098 1.00 30.89 350 LEU A O 1
ATOM 2788 N N . LEU A 1 351 ? -11.485 -21.107 14.554 1.00 30.36 351 LEU A N 1
ATOM 2789 C CA . LEU A 1 351 ? -12.947 -21.204 14.705 1.00 30.36 351 LEU A CA 1
ATOM 2790 C C . LEU A 1 351 ? -13.599 -22.286 13.828 1.00 30.36 351 LEU A C 1
ATOM 2792 O O . LEU A 1 351 ? -14.760 -22.628 14.057 1.00 30.36 351 LEU A O 1
ATOM 2796 N N . ILE A 1 352 ? -12.878 -22.846 12.850 1.00 30.89 352 ILE A N 1
ATOM 2797 C CA . ILE A 1 352 ? -13.412 -23.909 11.983 1.00 30.89 352 ILE A CA 1
ATOM 2798 C C . ILE A 1 352 ? -13.313 -25.290 12.659 1.00 30.89 352 ILE A C 1
ATOM 2800 O O . ILE A 1 352 ? -14.163 -26.140 12.406 1.00 30.89 352 ILE A O 1
ATOM 2804 N N . GLU A 1 353 ? -12.388 -25.500 13.603 1.00 28.78 353 GLU A N 1
ATOM 2805 C CA . GLU A 1 353 ? -12.246 -26.796 14.294 1.00 28.78 353 GLU A CA 1
ATOM 2806 C C . GLU A 1 353 ? -13.114 -26.953 15.561 1.00 28.78 353 GLU A C 1
ATOM 2808 O O . GLU A 1 353 ? -13.375 -28.078 15.986 1.00 28.78 353 GLU A O 1
ATOM 2813 N N . SER A 1 354 ? -13.638 -25.872 16.158 1.00 28.62 354 SER A N 1
ATOM 2814 C CA . SER A 1 354 ? -14.361 -25.961 17.445 1.00 28.62 354 SER A CA 1
ATOM 2815 C C . SER A 1 354 ? -15.885 -26.106 17.344 1.00 28.62 354 SER A C 1
ATOM 2817 O O . SER A 1 354 ? -16.550 -26.335 18.355 1.00 28.62 354 SER A O 1
ATOM 2819 N N . THR A 1 355 ? -16.469 -26.072 16.139 1.00 28.17 355 THR A N 1
ATOM 2820 C CA . THR A 1 355 ? -17.928 -26.241 15.958 1.00 28.17 355 THR A CA 1
ATOM 2821 C C . THR A 1 355 ? -18.431 -27.680 16.162 1.00 28.17 355 THR A C 1
ATOM 2823 O O . THR A 1 355 ? -19.629 -27.932 16.038 1.00 28.17 355 THR A O 1
ATOM 2826 N N . ALA A 1 356 ? -17.562 -28.618 16.562 1.00 28.61 356 ALA A N 1
ATOM 2827 C CA . ALA A 1 356 ? -17.937 -30.001 16.865 1.00 28.61 356 ALA A CA 1
ATOM 2828 C C . ALA A 1 356 ? -18.091 -30.343 18.366 1.00 28.61 356 ALA A C 1
ATOM 2830 O O . ALA A 1 356 ? -18.531 -31.450 18.672 1.00 28.61 356 ALA A O 1
ATOM 2831 N N . ALA A 1 357 ? -17.808 -29.443 19.318 1.00 25.69 357 ALA A N 1
ATOM 2832 C CA . ALA A 1 357 ? -17.900 -29.768 20.750 1.00 25.69 357 ALA A CA 1
ATOM 2833 C C . ALA A 1 357 ? -18.946 -28.918 21.497 1.00 25.69 357 ALA A C 1
ATOM 2835 O O . ALA A 1 357 ? -18.708 -27.772 21.870 1.00 25.69 357 ALA A O 1
ATOM 2836 N N . LYS A 1 358 ? -20.113 -29.519 21.763 1.00 34.03 358 LYS A N 1
ATOM 2837 C CA . LYS A 1 358 ? -21.036 -29.097 22.832 1.00 34.03 358 LYS A CA 1
ATOM 2838 C C . LYS A 1 358 ? -20.304 -29.136 24.178 1.00 34.03 358 LYS A C 1
ATOM 2840 O O . LYS A 1 358 ? -19.859 -30.215 24.549 1.00 34.03 358 LYS A O 1
ATOM 2845 N N . MET A 1 359 ? -20.306 -28.046 24.946 1.00 25.22 359 MET A N 1
ATOM 2846 C CA . MET A 1 359 ? -20.287 -28.093 26.416 1.00 25.22 359 MET A CA 1
ATOM 2847 C C . MET A 1 359 ? -20.916 -26.823 27.003 1.00 25.22 359 MET A C 1
ATOM 2849 O O . MET A 1 359 ? -20.701 -25.714 26.520 1.00 25.22 359 MET A O 1
ATOM 2853 N N . GLU A 1 360 ? -21.757 -27.042 28.009 1.00 30.69 360 GLU A N 1
ATOM 2854 C CA . GLU A 1 360 ? -22.481 -26.055 28.806 1.00 30.69 360 GLU A CA 1
ATOM 2855 C C . GLU A 1 360 ? -21.505 -25.119 29.537 1.00 30.69 360 GLU A C 1
ATOM 2857 O O . GLU A 1 360 ? -20.525 -25.576 30.122 1.00 30.69 360 GLU A O 1
ATOM 2862 N N . LEU A 1 361 ? -21.774 -23.810 29.519 1.00 23.97 361 LEU A N 1
ATOM 2863 C CA . LEU A 1 361 ? -21.058 -22.819 30.325 1.00 23.97 361 LEU A CA 1
ATOM 2864 C C . LEU A 1 361 ? -21.967 -22.371 31.471 1.00 23.97 361 LEU A C 1
ATOM 2866 O O . LEU A 1 361 ? -22.960 -21.671 31.262 1.00 23.97 361 LEU A O 1
ATOM 2870 N N . GLU A 1 362 ? -21.616 -22.810 32.678 1.00 23.17 362 GLU A N 1
ATOM 2871 C CA . GLU A 1 362 ? -22.171 -22.320 33.934 1.00 23.17 362 GLU A CA 1
ATOM 2872 C C . GLU A 1 362 ? -21.894 -20.818 34.099 1.00 23.17 362 GLU A C 1
ATOM 2874 O O . GLU A 1 362 ? -20.787 -20.320 33.880 1.00 23.17 362 GLU A O 1
ATOM 2879 N N . LEU A 1 363 ? -22.937 -20.094 34.502 1.00 21.95 363 LEU A N 1
ATOM 2880 C CA . LEU A 1 363 ? -22.896 -18.695 34.906 1.00 21.95 363 LEU A CA 1
ATOM 2881 C C . LEU A 1 363 ? -22.017 -18.525 36.154 1.00 21.95 363 LEU A C 1
ATOM 2883 O O . LEU A 1 363 ? -22.419 -18.903 37.253 1.00 21.95 363 LEU A O 1
ATOM 2887 N N . ILE A 1 364 ? -20.863 -17.873 36.008 1.00 22.39 364 ILE A N 1
ATOM 2888 C CA . ILE A 1 364 ? -20.130 -17.312 37.147 1.00 22.39 364 ILE A CA 1
ATOM 2889 C C . ILE A 1 364 ? -20.859 -16.037 37.586 1.00 22.39 364 ILE A C 1
ATOM 2891 O O . ILE A 1 364 ? -20.782 -14.990 36.944 1.00 22.39 364 ILE A O 1
ATOM 2895 N N . VAL A 1 365 ? -21.600 -16.153 38.685 1.00 21.28 365 VAL A N 1
ATOM 2896 C CA . VAL A 1 365 ? -22.197 -15.038 39.425 1.00 21.28 365 VAL A CA 1
ATOM 2897 C C . VAL A 1 365 ? -21.090 -14.354 40.230 1.00 21.28 365 VAL A C 1
ATOM 2899 O O . VAL A 1 365 ? -20.475 -14.978 41.090 1.00 21.28 365 VAL A O 1
ATOM 2902 N N . VAL A 1 366 ? -20.835 -13.073 39.962 1.00 23.78 366 VAL A N 1
ATOM 2903 C CA . VAL A 1 366 ? -19.968 -12.223 40.795 1.00 23.78 366 VAL A CA 1
ATOM 2904 C C . VAL A 1 366 ? -20.856 -11.486 41.800 1.00 23.78 366 VAL A C 1
ATOM 2906 O O . VAL A 1 366 ? -21.764 -10.755 41.404 1.00 23.78 366 VAL A O 1
ATOM 2909 N N . GLU A 1 367 ? -20.629 -11.700 43.098 1.00 21.62 367 GLU A N 1
ATOM 2910 C CA . GLU A 1 367 ? -21.358 -11.023 44.179 1.00 21.62 367 GLU A CA 1
ATOM 2911 C C . GLU A 1 367 ? -21.076 -9.504 44.209 1.00 21.62 367 GLU A C 1
ATOM 2913 O O . GLU A 1 367 ? -19.929 -9.085 44.026 1.00 21.62 367 GLU A O 1
ATOM 2918 N N . PRO A 1 368 ? -22.081 -8.650 44.489 1.00 27.97 368 PRO A N 1
ATOM 2919 C CA . PRO A 1 368 ? -21.871 -7.216 44.642 1.00 27.97 368 PRO A CA 1
ATOM 2920 C C . PRO A 1 368 ? -21.323 -6.871 46.035 1.00 27.97 368 PRO A C 1
ATOM 2922 O O . PRO A 1 368 ? -21.925 -7.179 47.067 1.00 27.97 368 PRO A O 1
ATOM 2925 N N . ALA A 1 369 ? -20.193 -6.164 46.062 1.00 27.69 369 ALA A N 1
ATOM 2926 C CA . ALA A 1 369 ? -19.648 -5.553 47.269 1.00 27.69 369 ALA A CA 1
ATOM 2927 C C . ALA A 1 369 ? -20.601 -4.477 47.835 1.00 27.69 369 ALA A C 1
ATOM 2929 O O . ALA A 1 369 ? -21.271 -3.751 47.100 1.00 27.69 369 ALA A O 1
ATOM 2930 N N . LYS A 1 370 ? -20.661 -4.393 49.169 1.00 25.84 370 LYS A N 1
ATOM 2931 C CA . LYS A 1 370 ? -21.542 -3.510 49.954 1.00 25.84 370 LYS A CA 1
ATOM 2932 C C . LYS A 1 370 ? -21.372 -2.023 49.596 1.00 25.84 370 LYS A C 1
ATOM 2934 O O . LYS A 1 370 ? -20.251 -1.534 49.499 1.00 25.84 370 LYS A O 1
ATOM 2939 N N . MET A 1 371 ? -22.495 -1.302 49.493 1.00 29.34 371 MET A N 1
ATOM 2940 C CA . MET A 1 371 ? -22.542 0.153 49.303 1.00 29.34 371 MET A CA 1
ATOM 2941 C C . MET A 1 371 ? -22.078 0.909 50.556 1.00 29.34 371 MET A C 1
ATOM 2943 O O . MET A 1 371 ? -22.778 0.953 51.567 1.00 29.34 371 MET A O 1
ATOM 2947 N N . GLY A 1 372 ? -20.926 1.556 50.433 1.00 29.30 372 GLY A N 1
ATOM 2948 C CA . GLY A 1 372 ? -20.591 2.830 51.067 1.00 29.30 372 GLY A CA 1
ATOM 2949 C C . GLY A 1 372 ? -20.083 3.766 49.966 1.00 29.30 372 GLY A C 1
ATOM 2950 O O . GLY A 1 372 ? -19.722 3.281 48.891 1.00 29.30 372 GLY A O 1
ATOM 2951 N N . GLU A 1 373 ? -20.109 5.082 50.193 1.00 31.59 373 GLU A N 1
ATOM 2952 C CA . GLU A 1 373 ? -19.664 6.096 49.223 1.00 31.59 373 GLU A CA 1
ATOM 2953 C C . GLU A 1 373 ? -18.375 5.677 48.505 1.00 31.59 373 GLU A C 1
ATOM 2955 O O . GLU A 1 373 ? -17.384 5.302 49.135 1.00 31.59 373 GLU A O 1
ATOM 2960 N N . THR A 1 374 ? -18.412 5.689 47.170 1.00 34.28 374 THR A N 1
ATOM 2961 C CA . THR A 1 374 ? -17.328 5.177 46.332 1.00 34.28 374 THR A CA 1
ATOM 2962 C C . THR A 1 374 ? -16.071 6.026 46.543 1.00 34.28 374 THR A C 1
ATOM 2964 O O . THR A 1 374 ? -16.084 7.214 46.211 1.00 34.28 374 THR A O 1
ATOM 2967 N N . PRO A 1 375 ? -14.975 5.458 47.083 1.00 35.91 375 PRO A N 1
ATOM 2968 C CA . PRO A 1 375 ? -13.782 6.231 47.392 1.00 35.91 375 PRO A CA 1
ATOM 2969 C C . PRO A 1 375 ? -13.188 6.867 46.125 1.00 35.91 375 PRO A C 1
ATOM 2971 O O . PRO A 1 375 ? -13.237 6.246 45.057 1.00 35.91 375 PRO A O 1
ATOM 2974 N N . PRO A 1 376 ? -12.527 8.036 46.217 1.00 38.75 376 PRO A N 1
ATOM 2975 C CA . PRO A 1 376 ? -11.850 8.678 45.084 1.00 38.75 376 PRO A CA 1
ATOM 2976 C C . PRO A 1 376 ? -10.885 7.753 44.322 1.00 38.75 376 PRO A C 1
ATOM 2978 O O . PRO A 1 376 ? -10.681 7.917 43.122 1.00 38.75 376 PRO A O 1
ATOM 2981 N N . ALA A 1 377 ? -10.330 6.740 44.997 1.00 38.97 377 ALA A N 1
ATOM 2982 C CA . ALA A 1 377 ? -9.482 5.709 44.403 1.00 38.97 377 ALA A CA 1
ATOM 2983 C C . ALA A 1 377 ? -10.247 4.727 43.494 1.00 38.97 377 ALA A C 1
ATOM 2985 O O . ALA A 1 377 ? -9.713 4.312 42.468 1.00 38.97 377 ALA A O 1
ATOM 2986 N N . GLU A 1 378 ? -11.496 4.387 43.821 1.00 37.66 378 GLU A N 1
ATOM 2987 C CA . GLU A 1 378 ? -12.339 3.515 42.995 1.00 37.66 378 GLU A CA 1
ATOM 2988 C C . GLU A 1 378 ? -12.916 4.301 41.805 1.00 37.66 378 GLU A C 1
ATOM 2990 O O . GLU A 1 378 ? -12.991 3.770 40.702 1.00 37.66 378 GLU A O 1
ATOM 2995 N N . ILE A 1 379 ? -13.178 5.606 41.971 1.00 37.72 379 ILE A N 1
ATOM 2996 C CA . ILE A 1 379 ? -13.446 6.531 40.854 1.00 37.72 379 ILE A CA 1
ATOM 2997 C C . ILE A 1 379 ? -12.209 6.631 39.950 1.00 37.72 379 ILE A C 1
ATOM 2999 O O . ILE A 1 379 ? -12.323 6.496 38.737 1.00 37.72 379 ILE A O 1
ATOM 3003 N N . ALA A 1 380 ? -11.004 6.784 40.506 1.00 41.56 380 ALA A N 1
ATOM 3004 C CA . ALA A 1 380 ? -9.765 6.796 39.725 1.00 41.56 380 ALA A CA 1
ATOM 3005 C C . ALA A 1 380 ? -9.509 5.458 39.009 1.00 41.56 380 ALA A C 1
ATOM 3007 O O . ALA A 1 380 ? -9.017 5.449 37.881 1.00 41.56 380 ALA A O 1
ATOM 3008 N N . LYS A 1 381 ? -9.885 4.333 39.623 1.00 40.06 381 LYS A N 1
ATOM 3009 C CA . LYS A 1 381 ? -9.822 2.992 39.032 1.00 40.06 381 LYS A CA 1
ATOM 3010 C C . LYS A 1 381 ? -10.847 2.823 37.914 1.00 40.06 381 LYS A C 1
ATOM 3012 O O . LYS A 1 381 ? -10.457 2.392 36.840 1.00 40.06 381 LYS A O 1
ATOM 3017 N N . GLN A 1 382 ? -12.086 3.275 38.091 1.00 35.72 382 GLN A N 1
ATOM 3018 C CA . GLN A 1 382 ? -13.100 3.327 37.032 1.00 35.72 382 GLN A CA 1
ATOM 3019 C C . GLN A 1 382 ? -12.704 4.286 35.903 1.00 35.72 382 GLN A C 1
ATOM 3021 O O . GLN A 1 382 ? -12.935 3.977 34.744 1.00 35.72 382 GLN A O 1
ATOM 3026 N N . HIS A 1 383 ? -12.038 5.405 36.196 1.00 38.50 383 HIS A N 1
ATOM 3027 C CA . HIS A 1 383 ? -11.455 6.305 35.196 1.00 38.50 383 HIS A CA 1
ATOM 3028 C C . HIS A 1 383 ? -10.267 5.665 34.466 1.00 38.50 383 HIS A C 1
ATOM 3030 O O . HIS A 1 383 ? -10.112 5.862 33.264 1.00 38.50 383 HIS A O 1
ATOM 3036 N N . LYS A 1 384 ? -9.436 4.883 35.163 1.00 41.00 384 LYS A N 1
ATOM 3037 C CA . LYS A 1 384 ? -8.326 4.117 34.581 1.00 41.00 384 LYS A CA 1
ATOM 3038 C C . LYS A 1 384 ? -8.841 2.955 33.736 1.00 41.00 384 LYS A C 1
ATOM 3040 O O . LYS A 1 384 ? -8.270 2.671 32.693 1.00 41.00 384 LYS A O 1
ATOM 3045 N N . GLU A 1 385 ? -9.939 2.334 34.143 1.00 36.16 385 GLU A N 1
ATOM 3046 C CA . GLU A 1 385 ? -10.614 1.244 33.445 1.00 36.16 385 GLU A CA 1
ATOM 3047 C C . GLU A 1 385 ? -11.435 1.760 32.261 1.00 36.16 385 GLU A C 1
ATOM 3049 O O . GLU A 1 385 ? -11.382 1.168 31.195 1.00 36.16 385 GLU A O 1
ATOM 3054 N N . ALA A 1 386 ? -12.074 2.926 32.373 1.00 32.22 386 ALA A N 1
ATOM 3055 C CA . ALA A 1 386 ? -12.727 3.630 31.272 1.00 32.22 386 ALA A CA 1
ATOM 3056 C C . ALA A 1 386 ? -11.711 4.192 30.266 1.00 32.22 386 ALA A C 1
ATOM 3058 O O . ALA A 1 386 ? -11.949 4.090 29.067 1.00 32.22 386 ALA A O 1
ATOM 3059 N N . ARG A 1 387 ? -10.553 4.708 30.716 1.00 36.78 387 ARG A N 1
ATOM 3060 C CA . ARG A 1 387 ? -9.411 5.029 29.836 1.00 36.78 387 ARG A CA 1
ATOM 3061 C C . ARG A 1 387 ? -8.910 3.769 29.143 1.00 36.78 387 ARG A C 1
ATOM 3063 O O . ARG A 1 387 ? -8.867 3.747 27.923 1.00 36.78 387 ARG A O 1
ATOM 3070 N N . ARG A 1 388 ? -8.698 2.679 29.887 1.00 36.59 388 ARG A N 1
ATOM 3071 C CA . ARG A 1 388 ? -8.336 1.369 29.331 1.00 36.59 388 ARG A CA 1
ATOM 3072 C C . ARG A 1 388 ? -9.395 0.850 28.353 1.00 36.59 388 ARG A C 1
ATOM 3074 O O . ARG A 1 388 ? -9.013 0.265 27.357 1.00 36.59 388 ARG A O 1
ATOM 3081 N N . LEU A 1 389 ? -10.694 1.067 28.563 1.00 32.19 389 LEU A N 1
ATOM 3082 C CA . LEU A 1 389 ? -11.790 0.623 27.681 1.00 32.19 389 LEU A CA 1
ATOM 3083 C C . LEU A 1 389 ? -11.949 1.506 26.431 1.00 32.19 389 LEU A C 1
ATOM 3085 O O . LEU A 1 389 ? -12.216 0.978 25.353 1.00 32.19 389 LEU A O 1
ATOM 3089 N N . VAL A 1 390 ? -11.729 2.820 26.547 1.00 33.12 390 VAL A N 1
ATOM 3090 C CA . VAL A 1 390 ? -11.651 3.760 25.411 1.00 33.12 390 VAL A CA 1
ATOM 3091 C C . VAL A 1 390 ? -10.376 3.548 24.591 1.00 33.12 390 VAL A C 1
ATOM 3093 O O . VAL A 1 390 ? -10.387 3.756 23.379 1.00 33.12 390 VAL A O 1
ATOM 3096 N N . GLU A 1 391 ? -9.306 3.070 25.226 1.00 34.25 391 GLU A N 1
ATOM 3097 C CA . GLU A 1 391 ? -8.024 2.751 24.592 1.00 34.25 391 GLU A CA 1
ATOM 3098 C C . GLU A 1 391 ? -7.952 1.310 24.049 1.00 34.25 391 GLU A C 1
ATOM 3100 O O . GLU A 1 391 ? -7.168 1.060 23.138 1.00 34.25 391 GLU A O 1
ATOM 3105 N N . SER A 1 392 ? -8.761 0.358 24.546 1.00 31.34 392 SER A N 1
ATOM 3106 C CA . SER A 1 392 ? -8.595 -1.080 24.234 1.00 31.34 392 SER A CA 1
ATOM 3107 C C . SER A 1 392 ? -9.659 -1.727 23.353 1.00 31.34 392 SER A C 1
ATOM 3109 O O . SER A 1 392 ? -9.467 -2.877 22.964 1.00 31.34 392 SER A O 1
ATOM 3111 N N . GLN A 1 393 ? -10.758 -1.064 22.981 1.00 30.17 393 GLN A N 1
ATOM 3112 C CA . GLN A 1 393 ? -11.754 -1.694 22.105 1.00 30.17 393 GLN A CA 1
ATOM 3113 C C . GLN A 1 393 ? -12.310 -0.723 21.054 1.00 30.17 393 GLN A C 1
ATOM 3115 O O . GLN A 1 393 ? -13.092 0.175 21.348 1.00 30.17 393 GLN A O 1
ATOM 3120 N N . MET A 1 394 ? -11.951 -1.007 19.792 1.00 22.83 394 MET A N 1
ATOM 3121 C CA . MET A 1 394 ? -12.349 -0.359 18.529 1.00 22.83 394 MET A CA 1
ATOM 3122 C C . MET A 1 394 ? -11.526 0.886 18.091 1.00 22.83 394 MET A C 1
ATOM 3124 O O . MET A 1 394 ? -11.098 1.674 18.927 1.00 22.83 394 MET A O 1
ATOM 3128 N N . PRO A 1 395 ? -11.293 1.082 16.768 1.00 26.27 395 PRO A N 1
ATOM 3129 C CA . PRO A 1 395 ? -10.145 1.825 16.217 1.00 26.27 395 PRO A CA 1
ATOM 3130 C C . PRO A 1 395 ? -10.367 3.343 16.175 1.00 26.27 395 PRO A C 1
ATOM 3132 O O . PRO A 1 395 ? -11.048 3.844 15.280 1.00 26.27 395 PRO A O 1
ATOM 3135 N N . CYS A 1 396 ? -9.935 4.108 17.185 1.00 23.11 396 CYS A N 1
ATOM 3136 C CA . CYS A 1 396 ? -10.029 5.578 17.106 1.00 23.11 396 CYS A CA 1
ATOM 3137 C C . CYS A 1 396 ? -8.882 5.994 16.185 1.00 23.11 396 CYS A C 1
ATOM 3139 O O . CYS A 1 396 ? -7.879 5.280 16.130 1.00 23.11 396 CYS A O 1
ATOM 3141 N N . ALA A 1 397 ? -9.025 7.079 15.420 1.00 23.95 397 ALA A N 1
ATOM 3142 C CA . ALA A 1 397 ? -7.918 7.586 14.612 1.00 23.95 397 ALA A CA 1
ATOM 3143 C C . ALA A 1 397 ? -6.615 7.622 15.444 1.00 23.95 397 ALA A C 1
ATOM 3145 O O . ALA A 1 397 ? -6.678 7.954 16.633 1.00 23.95 397 ALA A O 1
ATOM 3146 N N . PRO A 1 398 ? -5.445 7.292 14.863 1.00 25.22 398 PRO A N 1
ATOM 3147 C CA . PRO A 1 398 ? -4.186 7.643 15.499 1.00 25.22 398 PRO A CA 1
ATOM 3148 C C . PRO A 1 398 ? -4.228 9.143 15.786 1.00 25.22 398 PRO A C 1
ATOM 3150 O O . PRO A 1 398 ? -4.587 9.924 14.901 1.00 25.22 398 PRO A O 1
ATOM 3153 N N . ARG A 1 399 ? -3.876 9.557 17.006 1.00 26.66 399 ARG A N 1
ATOM 3154 C CA . ARG A 1 399 ? -3.479 10.949 17.218 1.00 26.66 399 ARG A CA 1
ATOM 3155 C C . ARG A 1 399 ? -2.258 11.166 16.331 1.00 26.66 399 ARG A C 1
ATOM 3157 O O . ARG A 1 399 ? -1.202 10.601 16.599 1.00 26.66 399 ARG A O 1
ATOM 3164 N N . VAL A 1 400 ? -2.422 11.907 15.242 1.00 28.84 400 VAL A N 1
ATOM 3165 C CA . VAL A 1 400 ? -1.284 12.436 14.493 1.00 28.84 400 VAL A CA 1
ATOM 3166 C C . VAL A 1 400 ? -0.482 13.322 15.444 1.00 28.84 400 VAL A C 1
ATOM 3168 O O . VAL A 1 400 ? -1.059 14.104 16.198 1.00 28.84 400 VAL A O 1
ATOM 3171 N N . ASN A 1 401 ? 0.847 13.219 15.405 1.00 29.11 401 ASN A N 1
ATOM 3172 C CA . ASN A 1 401 ? 1.754 14.076 16.182 1.00 29.11 401 ASN A CA 1
ATOM 3173 C C . ASN A 1 401 ? 1.661 15.572 15.797 1.00 29.11 401 ASN A C 1
ATOM 3175 O O . ASN A 1 401 ? 2.325 16.398 16.407 1.00 29.11 401 ASN A O 1
ATOM 3179 N N . HIS A 1 402 ? 0.794 15.928 14.842 1.00 31.75 402 HIS A N 1
ATOM 3180 C CA . HIS A 1 402 ? 0.390 17.297 14.501 1.00 31.75 402 HIS A CA 1
ATOM 3181 C C . HIS A 1 402 ? -1.015 17.655 15.022 1.00 31.75 402 HIS A C 1
ATOM 3183 O O . HIS A 1 402 ? -1.739 18.437 14.418 1.00 31.75 402 HIS A O 1
ATOM 3189 N N . GLY A 1 403 ? -1.426 17.067 16.148 1.00 30.38 403 GLY A N 1
ATOM 3190 C CA . GLY A 1 403 ? -2.710 17.340 16.803 1.00 30.38 403 GLY A CA 1
ATOM 3191 C C . GLY A 1 403 ? -2.807 18.687 17.528 1.00 30.38 403 GLY A C 1
ATOM 3192 O O . GLY A 1 403 ? -3.830 18.951 18.154 1.00 30.38 403 GLY A O 1
ATOM 3193 N N . GLU A 1 404 ? -1.785 19.537 17.459 1.00 29.47 404 GLU A N 1
ATOM 3194 C CA . GLU A 1 404 ? -1.944 20.958 17.750 1.00 29.47 404 GLU A CA 1
ATOM 3195 C C . GLU A 1 404 ? -1.923 21.719 16.434 1.00 29.47 404 GLU A C 1
ATOM 3197 O O . GLU A 1 404 ? -0.882 22.027 15.862 1.00 29.47 404 GLU A O 1
ATOM 3202 N N . VAL A 1 405 ? -3.130 22.001 15.956 1.00 32.03 405 VAL A N 1
ATOM 3203 C CA . VAL A 1 405 ? -3.383 23.114 15.050 1.00 32.03 405 VAL A CA 1
ATOM 3204 C C . VAL A 1 405 ? -2.728 24.364 15.675 1.00 32.03 405 VAL A C 1
ATOM 3206 O O . VAL A 1 405 ? -2.928 24.574 16.880 1.00 32.03 405 VAL A O 1
ATOM 3209 N N . PRO A 1 406 ? -1.930 25.157 14.931 1.00 33.59 406 PRO A N 1
ATOM 3210 C CA . PRO A 1 406 ? -1.339 26.392 15.448 1.00 33.59 406 PRO A CA 1
ATOM 3211 C C . PRO A 1 406 ? -2.406 27.246 16.148 1.00 33.59 406 PRO A C 1
ATOM 3213 O O . PRO A 1 406 ? -3.554 27.264 15.707 1.00 33.59 406 PRO A O 1
ATOM 3216 N N . GLU A 1 407 ? -2.067 27.917 17.253 1.00 36.28 407 GLU A N 1
ATOM 3217 C CA . GLU A 1 407 ? -3.007 28.745 18.042 1.00 36.28 407 GLU A CA 1
ATOM 3218 C C . GLU A 1 407 ? -3.860 29.678 17.164 1.00 36.28 407 GLU A C 1
ATOM 3220 O O . GLU A 1 407 ? -5.067 29.802 17.362 1.00 36.28 407 GLU A O 1
ATOM 3225 N N . GLU A 1 408 ? -3.256 30.228 16.113 1.00 33.56 408 GLU A N 1
ATOM 3226 C CA . GLU A 1 408 ? -3.890 31.092 15.115 1.00 33.56 408 GLU A CA 1
ATOM 3227 C C . GLU A 1 408 ? -5.016 30.430 14.281 1.00 33.56 408 GLU A C 1
ATOM 3229 O O . GLU A 1 408 ? -5.887 31.133 13.779 1.00 33.56 408 GLU A O 1
ATOM 3234 N N . TRP A 1 409 ? -5.062 29.096 14.170 1.00 32.75 409 TRP A N 1
ATOM 3235 C CA . TRP A 1 409 ? -6.098 28.325 13.447 1.00 32.75 409 TRP A CA 1
ATOM 3236 C C . TRP A 1 409 ? -7.136 27.703 14.396 1.00 32.75 409 TRP A C 1
ATOM 3238 O O . TRP A 1 409 ? -8.139 27.142 13.953 1.00 32.75 409 TRP A O 1
ATOM 3248 N N . LYS A 1 410 ? -6.916 27.807 15.715 1.00 36.12 410 LYS A N 1
ATOM 3249 C CA . LYS A 1 410 ? -7.917 27.468 16.739 1.00 36.12 410 LYS A CA 1
ATOM 3250 C C . LYS A 1 410 ? -8.967 28.580 16.906 1.00 36.12 410 LYS A C 1
ATOM 3252 O O . LYS A 1 410 ? -9.942 28.387 17.632 1.00 36.12 410 LYS A O 1
ATOM 3257 N N . LEU A 1 411 ? -8.800 29.719 16.223 1.00 33.56 411 LEU A N 1
ATOM 3258 C CA . LEU A 1 411 ? -9.653 30.902 16.323 1.00 33.56 411 LEU A CA 1
ATOM 3259 C C . LEU A 1 411 ? -10.504 31.137 15.051 1.00 33.56 411 LEU A C 1
ATOM 3261 O O . LEU A 1 411 ? -10.028 31.684 14.064 1.00 33.56 411 LEU A O 1
ATOM 3265 N N . LYS A 1 412 ? -11.809 30.833 15.195 1.00 29.59 412 LYS A N 1
ATOM 3266 C CA . LYS A 1 412 ? -13.009 31.367 14.489 1.00 29.59 412 LYS A CA 1
ATOM 3267 C C . LYS A 1 412 ? -13.306 30.862 13.050 1.00 29.59 412 LYS A C 1
ATOM 3269 O O . LYS A 1 412 ? -12.392 30.554 12.298 1.00 29.59 412 LYS A O 1
ATOM 3274 N N . PRO A 1 413 ? -14.603 30.700 12.677 1.00 29.56 413 PRO A N 1
ATOM 3275 C CA . PRO A 1 413 ? -15.597 31.784 12.647 1.00 29.56 413 PRO A CA 1
ATOM 3276 C C . PRO A 1 413 ? -16.633 31.714 13.777 1.00 29.56 413 PRO A C 1
ATOM 3278 O O . PRO A 1 413 ? -17.380 30.747 13.907 1.00 29.56 413 PRO A O 1
ATOM 3281 N N . THR A 1 414 ? -16.722 32.792 14.554 1.00 33.88 414 THR A N 1
ATOM 3282 C CA . THR A 1 414 ? -17.948 33.184 15.263 1.00 33.88 414 THR A CA 1
ATOM 3283 C C . THR A 1 414 ? -19.032 33.568 14.247 1.00 33.88 414 THR A C 1
ATOM 3285 O O . THR A 1 414 ? -18.711 34.146 13.210 1.00 33.88 414 THR A O 1
ATOM 3288 N N . CYS A 1 415 ? -20.300 33.256 14.537 1.00 25.98 415 CYS A N 1
ATOM 3289 C CA . CYS A 1 415 ? -21.464 33.614 13.707 1.00 25.98 415 CYS A CA 1
ATOM 3290 C C . CYS A 1 415 ? -21.613 35.154 13.531 1.00 25.98 415 CYS A C 1
ATOM 3292 O O . CYS A 1 415 ? -21.053 35.907 14.331 1.00 25.98 415 CYS A O 1
ATOM 3294 N N . PRO A 1 416 ? -22.349 35.636 12.507 1.00 32.94 416 PRO A N 1
ATOM 3295 C CA . PRO A 1 416 ? -22.302 37.020 12.035 1.00 32.94 416 PRO A CA 1
ATOM 3296 C C . PRO A 1 416 ? -23.297 37.988 12.719 1.00 32.94 416 PRO A C 1
ATOM 3298 O O . PRO A 1 416 ? -24.330 37.559 13.229 1.00 32.94 416 PRO A O 1
ATOM 3301 N N . TYR A 1 417 ? -22.990 39.294 12.558 1.00 26.42 417 TYR A N 1
ATOM 3302 C CA . TYR A 1 417 ? -23.823 40.530 12.590 1.00 26.42 417 TYR A CA 1
ATOM 3303 C C . TYR A 1 417 ? -23.739 41.447 13.838 1.00 26.42 417 TYR A C 1
ATOM 3305 O O . TYR A 1 417 ? -23.739 40.939 14.955 1.00 26.42 417 TYR A O 1
ATOM 3313 N N . PRO A 1 418 ? -23.649 42.800 13.668 1.00 26.17 418 PRO A N 1
ATOM 3314 C CA . PRO A 1 418 ? -24.451 43.602 12.728 1.00 26.17 418 PRO A CA 1
ATOM 3315 C C . PRO A 1 418 ? -23.703 44.492 11.707 1.00 26.17 418 PRO A C 1
ATOM 3317 O O . PRO A 1 418 ? -22.633 45.031 11.951 1.00 26.17 418 PRO A O 1
ATOM 3320 N N . SER A 1 419 ? -24.366 44.631 10.554 1.00 32.50 419 SER A N 1
ATOM 3321 C CA . SER A 1 419 ? -24.322 45.675 9.512 1.00 32.50 419 SER A CA 1
ATOM 3322 C C . SER A 1 419 ? -23.303 46.829 9.614 1.00 32.50 419 SER A C 1
ATOM 3324 O O . SER A 1 419 ? -23.622 47.871 10.185 1.00 32.50 419 SER A O 1
ATOM 3326 N N . THR A 1 420 ? -22.186 46.739 8.889 1.00 26.06 420 THR A N 1
ATOM 3327 C CA . THR A 1 420 ? -21.441 47.903 8.359 1.00 26.06 420 THR A CA 1
ATOM 3328 C C . THR A 1 420 ? -20.648 47.510 7.100 1.00 26.06 420 THR A C 1
ATOM 3330 O O . THR A 1 420 ? -20.335 46.330 6.931 1.00 26.06 420 THR A O 1
ATOM 3333 N N . PRO A 1 421 ? -20.376 48.447 6.165 1.00 28.19 421 PRO A N 1
ATOM 3334 C CA . PRO A 1 421 ? -19.748 48.141 4.877 1.00 28.19 421 PRO A CA 1
ATOM 3335 C C . PRO A 1 421 ? -18.275 47.731 5.050 1.00 28.19 421 PRO A C 1
ATOM 3337 O O . PRO A 1 421 ? -17.680 48.050 6.080 1.00 28.19 421 PRO A O 1
ATOM 3340 N N . PRO A 1 422 ? -17.660 47.066 4.054 1.00 32.00 422 PRO A N 1
ATOM 3341 C CA . PRO A 1 422 ? -16.300 46.555 4.182 1.00 32.00 422 PRO A CA 1
ATOM 3342 C C . PRO A 1 422 ? -15.292 47.702 4.346 1.00 32.00 422 PRO A C 1
ATOM 3344 O O . PRO A 1 422 ? -15.202 48.585 3.492 1.00 32.00 422 PRO A O 1
ATOM 3347 N N . ILE A 1 423 ? -14.530 47.680 5.445 1.00 32.59 423 ILE A N 1
ATOM 3348 C CA . ILE A 1 423 ? -13.392 48.577 5.686 1.00 32.59 423 ILE A CA 1
ATOM 3349 C C . ILE A 1 423 ? -12.106 47.886 5.207 1.00 32.59 423 ILE A C 1
ATOM 3351 O O . ILE A 1 423 ? -11.934 46.677 5.329 1.00 32.59 423 ILE A O 1
ATOM 3355 N N . ASN A 1 424 ? -11.243 48.697 4.600 1.00 34.62 424 ASN A N 1
ATOM 3356 C CA . ASN A 1 424 ? -10.021 48.372 3.867 1.00 34.62 424 ASN A CA 1
ATOM 3357 C C . ASN A 1 424 ? -9.005 47.527 4.692 1.00 34.62 424 ASN A C 1
ATOM 3359 O O . ASN A 1 424 ? -8.715 47.927 5.819 1.00 34.62 424 ASN A O 1
ATOM 3363 N N . PRO A 1 425 ? -8.399 46.442 4.152 1.00 37.81 425 PRO A N 1
ATOM 3364 C CA . PRO A 1 425 ? -7.566 45.475 4.901 1.00 37.81 425 PRO A CA 1
ATOM 3365 C C . PRO A 1 425 ? -6.238 45.971 5.511 1.00 37.81 425 PRO A C 1
ATOM 3367 O O . PRO A 1 425 ? -5.429 45.147 5.921 1.00 37.81 425 PRO A O 1
ATOM 3370 N N . ASN A 1 426 ? -5.970 47.279 5.553 1.00 38.62 426 ASN A N 1
ATOM 3371 C CA . ASN A 1 426 ? -4.643 47.827 5.866 1.00 38.62 426 ASN A CA 1
ATOM 3372 C C . ASN A 1 426 ? -4.600 48.817 7.054 1.00 38.62 426 ASN A C 1
ATOM 3374 O O . ASN A 1 426 ? -3.609 49.539 7.179 1.00 38.62 426 ASN A O 1
ATOM 3378 N N . SER A 1 427 ? -5.616 48.900 7.927 1.00 36.50 427 SER A N 1
ATOM 3379 C CA . SER A 1 427 ? -5.531 49.772 9.118 1.00 36.50 427 SER A CA 1
ATOM 3380 C C . SER A 1 427 ? -4.983 49.046 10.353 1.00 36.50 427 SER A C 1
ATOM 3382 O O . SER A 1 427 ? -5.247 47.870 10.595 1.00 36.50 427 SER A O 1
ATOM 3384 N N . GLN A 1 428 ? -4.199 49.776 11.152 1.00 32.41 428 GLN A N 1
ATOM 3385 C CA . GLN A 1 428 ? -3.535 49.317 12.382 1.00 32.41 428 GLN A CA 1
ATOM 3386 C C . GLN A 1 428 ? -4.505 48.954 13.530 1.00 32.41 428 GLN A C 1
ATOM 3388 O O . GLN A 1 428 ? -4.055 48.555 14.604 1.00 32.41 428 GLN A O 1
ATOM 3393 N N . ASP A 1 429 ? -5.817 49.024 13.300 1.00 32.25 429 ASP A N 1
ATOM 3394 C CA . ASP A 1 429 ? -6.858 48.760 14.298 1.00 32.25 429 ASP A CA 1
ATOM 3395 C C . ASP A 1 429 ? -7.029 47.257 14.618 1.00 32.25 429 ASP A C 1
ATOM 3397 O O . ASP A 1 429 ? -7.589 46.902 15.656 1.00 32.25 429 ASP A O 1
ATOM 3401 N N . GLU A 1 430 ? -6.499 46.342 13.789 1.00 32.50 430 GLU A N 1
ATOM 3402 C CA . GLU A 1 430 ? -6.559 44.892 14.062 1.00 32.50 430 GLU A CA 1
ATOM 3403 C C . GLU A 1 430 ? -5.775 44.471 15.317 1.00 32.50 430 GLU A C 1
ATOM 3405 O O . GLU A 1 430 ? -6.120 43.473 15.957 1.00 32.50 430 GLU A O 1
ATOM 3410 N N . VAL A 1 431 ? -4.728 45.209 15.696 1.00 35.09 431 VAL A N 1
ATOM 3411 C CA . VAL A 1 431 ? -3.867 44.820 16.826 1.00 35.09 431 VAL A CA 1
ATOM 3412 C C . VAL A 1 431 ? -4.522 45.155 18.170 1.00 35.09 431 VAL A C 1
ATOM 3414 O O . VAL A 1 431 ? -4.384 44.389 19.124 1.00 35.09 431 VAL A O 1
ATOM 3417 N N . GLU A 1 432 ? -5.306 46.233 18.249 1.00 28.95 432 GLU A N 1
ATOM 3418 C CA . GLU A 1 432 ? -6.041 46.587 19.472 1.00 28.95 432 GLU A CA 1
ATOM 3419 C C . GLU A 1 432 ? -7.319 45.758 19.663 1.00 28.95 432 GLU A C 1
ATOM 3421 O O . GLU A 1 432 ? -7.661 45.419 20.797 1.00 28.95 432 GLU A O 1
ATOM 3426 N N . VAL A 1 433 ? -7.983 45.331 18.579 1.00 34.38 433 VAL A N 1
ATOM 3427 C CA . VAL A 1 433 ? -9.146 44.428 18.670 1.00 34.38 433 VAL A CA 1
ATOM 3428 C C . VAL A 1 433 ? -8.721 42.997 19.029 1.00 34.38 433 VAL A C 1
ATOM 3430 O O . VAL A 1 433 ? -9.409 42.340 19.811 1.00 34.38 433 VAL A O 1
ATOM 3433 N N . ARG A 1 434 ? -7.560 42.516 18.551 1.00 33.25 434 ARG A N 1
ATOM 3434 C CA . ARG A 1 434 ? -7.022 41.188 18.920 1.00 33.25 434 ARG A CA 1
ATOM 3435 C C . ARG A 1 434 ? -6.657 41.064 20.400 1.00 33.25 434 ARG A C 1
ATOM 3437 O O . ARG A 1 434 ? -6.789 39.978 20.954 1.00 33.25 434 ARG A O 1
ATOM 3444 N N . ASN A 1 435 ? -6.259 42.158 21.046 1.00 30.58 435 ASN A N 1
ATOM 3445 C CA . ASN A 1 435 ? -5.845 42.144 22.451 1.00 30.58 435 ASN A CA 1
ATOM 3446 C C . ASN A 1 435 ? -7.006 42.287 23.453 1.00 30.58 435 ASN A C 1
ATOM 3448 O O . ASN A 1 435 ? -6.777 42.150 24.651 1.00 30.58 435 ASN A O 1
ATOM 3452 N N . ASN A 1 436 ? -8.240 42.520 22.985 1.00 28.17 436 ASN A N 1
ATOM 3453 C CA . ASN A 1 436 ? -9.421 42.724 23.837 1.00 28.17 436 ASN A CA 1
ATOM 3454 C C . ASN A 1 436 ? -10.510 41.643 23.699 1.00 28.17 436 ASN A C 1
ATOM 3456 O O . ASN A 1 436 ? -11.591 41.781 24.276 1.00 28.17 436 ASN A O 1
ATOM 3460 N N . ILE A 1 437 ? -10.252 40.541 22.987 1.00 30.02 437 ILE A N 1
ATOM 3461 C CA . ILE A 1 437 ? -11.151 39.380 23.014 1.00 30.02 437 ILE A CA 1
ATOM 3462 C C . ILE A 1 437 ? -10.829 38.576 24.277 1.00 30.02 437 ILE A C 1
ATOM 3464 O O . ILE A 1 437 ? -9.885 37.790 24.315 1.00 30.02 437 ILE A O 1
ATOM 3468 N N . ASN A 1 438 ? -11.608 38.813 25.334 1.00 27.66 438 ASN A N 1
ATOM 3469 C CA . ASN A 1 438 ? -11.572 38.012 26.553 1.00 27.66 438 ASN A CA 1
ATOM 3470 C C . ASN A 1 438 ? -11.667 36.513 26.216 1.00 27.66 438 ASN A C 1
ATOM 3472 O O . ASN A 1 438 ? -12.519 36.087 25.443 1.00 27.66 438 ASN A O 1
ATOM 3476 N N . TYR A 1 439 ? -10.798 35.728 26.849 1.00 33.41 439 TYR A N 1
ATOM 3477 C CA . TYR A 1 439 ? -10.569 34.282 26.708 1.00 33.41 439 TYR A CA 1
ATOM 3478 C C . TYR A 1 439 ? -11.755 33.370 27.130 1.00 33.41 439 TYR A C 1
ATOM 3480 O O . TYR A 1 439 ? -11.555 32.222 27.525 1.00 33.41 439 TYR A O 1
ATOM 3488 N N . ILE A 1 440 ? -12.999 33.848 27.046 1.00 32.16 440 ILE A N 1
ATOM 3489 C CA . ILE A 1 440 ? -14.223 33.157 27.478 1.00 32.16 440 ILE A CA 1
ATOM 3490 C C . ILE A 1 440 ? -15.157 33.025 26.266 1.00 32.16 440 ILE A C 1
ATOM 3492 O O . ILE A 1 440 ? -16.008 33.879 26.090 1.00 32.16 440 ILE A O 1
ATOM 3496 N N . ASP A 1 441 ? -14.992 32.009 25.405 1.00 38.94 441 ASP A N 1
ATOM 3497 C CA . ASP A 1 441 ? -15.944 31.761 24.292 1.00 38.94 441 ASP A CA 1
ATOM 3498 C C . ASP A 1 441 ? -15.900 30.317 23.713 1.00 38.94 441 ASP A C 1
ATOM 3500 O O . ASP A 1 441 ? -16.256 30.069 22.563 1.00 38.94 441 ASP A O 1
ATOM 3504 N N . TRP A 1 442 ? -15.465 29.312 24.488 1.00 45.41 442 TRP A N 1
ATOM 3505 C CA . TRP A 1 442 ? -15.429 27.898 24.038 1.00 45.41 442 TRP A CA 1
ATOM 3506 C C . TRP A 1 442 ? -16.730 27.123 24.304 1.00 45.41 442 TRP A C 1
ATOM 3508 O O . TRP A 1 442 ? -16.943 26.036 23.763 1.00 45.41 442 TRP A O 1
ATOM 3518 N N . CYS A 1 443 ? -17.587 27.689 25.150 1.00 41.91 443 CYS A N 1
ATOM 3519 C CA . CYS A 1 443 ? -18.909 27.203 25.506 1.00 41.91 443 CYS A CA 1
ATOM 3520 C C . CYS A 1 443 ? -19.761 28.462 25.679 1.00 41.91 443 CYS A C 1
ATOM 3522 O O . CYS A 1 443 ? -19.567 29.198 26.646 1.00 41.91 443 CYS A O 1
ATOM 3524 N N . ILE A 1 444 ? -20.649 28.773 24.730 1.00 47.94 444 ILE A N 1
ATOM 3525 C CA . ILE A 1 444 ? -21.582 29.888 24.930 1.00 47.94 444 ILE A CA 1
ATOM 3526 C C . ILE A 1 444 ? -22.532 29.440 26.036 1.00 47.94 444 ILE A C 1
ATOM 3528 O O . ILE A 1 444 ? -23.379 28.567 25.825 1.00 47.94 444 ILE A O 1
ATOM 3532 N N . SER A 1 445 ? -22.379 30.011 27.232 1.00 44.78 445 SER A N 1
ATOM 3533 C CA . SER A 1 445 ? -23.338 29.792 28.302 1.00 44.78 445 SER A CA 1
ATOM 3534 C C . SER A 1 445 ? -24.652 30.485 27.934 1.00 44.78 445 SER A C 1
ATOM 3536 O O . SER A 1 445 ? -24.768 31.708 27.969 1.00 44.78 445 SER A O 1
ATOM 3538 N N . SER A 1 446 ? -25.644 29.653 27.619 1.00 50.56 446 SER A N 1
ATOM 3539 C CA . SER A 1 446 ? -27.082 29.922 27.556 1.00 50.56 446 SER A CA 1
ATOM 3540 C C . SER A 1 446 ? -27.594 30.869 26.456 1.00 50.56 446 SER A C 1
ATOM 3542 O O . SER A 1 446 ? -27.705 32.076 26.642 1.00 50.56 446 SER A O 1
ATOM 3544 N N . ARG A 1 447 ? -28.136 30.286 25.373 1.00 56.41 447 ARG A N 1
ATOM 3545 C CA . ARG A 1 447 ? -29.178 30.923 24.532 1.00 56.41 447 ARG A CA 1
ATOM 3546 C C . ARG A 1 447 ? -30.552 30.983 25.241 1.00 56.41 447 ARG A C 1
ATOM 3548 O O . ARG A 1 447 ? -31.594 30.945 24.597 1.00 56.41 447 ARG A O 1
ATOM 3555 N N . GLY A 1 448 ? -30.559 31.042 26.573 1.00 57.72 448 GLY A N 1
ATOM 3556 C CA . GLY A 1 448 ? -31.748 30.859 27.406 1.00 57.72 448 GLY A CA 1
ATOM 3557 C C . GLY A 1 448 ? -32.185 29.396 27.561 1.00 57.72 448 GLY A C 1
ATOM 3558 O O . GLY A 1 448 ? -31.514 28.464 27.109 1.00 57.72 448 GLY A O 1
ATOM 3559 N N . GLN A 1 449 ? -33.307 29.202 28.257 1.00 70.06 449 GLN A N 1
ATOM 3560 C CA . GLN A 1 449 ? -33.954 27.907 28.454 1.00 70.06 449 GLN A CA 1
ATOM 3561 C C . GLN A 1 449 ? -35.014 27.707 27.365 1.00 70.06 449 GLN A C 1
ATOM 3563 O O . GLN A 1 449 ? -35.939 28.507 27.243 1.00 70.06 449 GLN A O 1
ATOM 3568 N N . ILE A 1 450 ? -34.873 26.650 26.569 1.00 82.94 450 ILE A N 1
ATOM 3569 C CA . ILE A 1 450 ? -35.828 26.277 25.523 1.00 82.94 450 ILE A CA 1
ATOM 3570 C C . ILE A 1 450 ? -36.915 25.383 26.123 1.00 82.94 450 ILE A C 1
ATOM 3572 O O . ILE A 1 450 ? -36.629 24.514 26.951 1.00 82.94 450 ILE A O 1
ATOM 3576 N N . ASP A 1 451 ? -38.160 25.561 25.676 1.00 83.69 451 ASP A N 1
ATOM 3577 C CA . ASP A 1 451 ? -39.245 24.643 26.015 1.00 83.69 451 ASP A CA 1
ATOM 3578 C C . ASP A 1 451 ? -39.005 23.258 25.392 1.00 83.69 451 ASP A C 1
ATOM 3580 O O . ASP A 1 451 ? -39.123 23.049 24.184 1.00 83.69 451 ASP A O 1
ATOM 3584 N N . VAL A 1 452 ? -38.675 22.294 26.248 1.00 87.19 452 VAL A N 1
ATOM 3585 C CA . VAL A 1 452 ? -38.487 20.885 25.880 1.00 87.19 452 VAL A CA 1
ATOM 3586 C C . VAL A 1 452 ? -39.734 20.037 26.150 1.00 87.19 452 VAL A C 1
ATOM 3588 O O . VAL A 1 452 ? -39.725 18.833 25.897 1.00 87.19 452 VAL A O 1
ATOM 3591 N N . SER A 1 453 ? -40.835 20.631 26.618 1.00 84.12 453 SER A N 1
ATOM 3592 C CA . SER A 1 453 ? -42.079 19.916 26.934 1.00 84.12 453 SER A CA 1
ATOM 3593 C C . SER A 1 453 ? -42.633 19.085 25.767 1.00 84.12 453 SER A C 1
ATOM 3595 O O . SER A 1 453 ? -43.063 17.957 26.020 1.00 84.12 453 SER A O 1
ATOM 3597 N N . PRO A 1 454 ? -42.593 19.538 24.492 1.00 85.50 454 PRO A N 1
ATOM 3598 C CA . PRO A 1 454 ? -43.080 18.737 23.366 1.00 85.50 454 PRO A CA 1
ATOM 3599 C C . PRO A 1 454 ? -42.331 17.410 23.202 1.00 85.50 454 PRO A C 1
ATOM 3601 O O . PRO A 1 454 ? -42.943 16.360 23.000 1.00 85.50 454 PRO A O 1
ATOM 3604 N N . ILE A 1 455 ? -41.003 17.442 23.333 1.00 86.06 455 ILE A N 1
ATOM 3605 C CA . ILE A 1 455 ? -40.164 16.253 23.186 1.00 86.06 455 ILE A CA 1
ATOM 3606 C C . ILE A 1 455 ? -40.205 15.380 24.451 1.00 86.06 455 ILE A C 1
ATOM 3608 O O . ILE A 1 455 ? -40.231 14.158 24.337 1.00 86.06 455 ILE A O 1
ATOM 3612 N N . VAL A 1 456 ? -40.330 15.975 25.647 1.00 85.44 456 VAL A N 1
ATOM 3613 C CA . VAL A 1 456 ? -40.576 15.247 26.909 1.00 85.44 456 VAL A CA 1
ATOM 3614 C C . VAL A 1 456 ? -41.904 14.491 26.848 1.00 85.44 456 VAL A C 1
ATOM 3616 O O . VAL A 1 456 ? -41.955 13.313 27.207 1.00 85.44 456 VAL A O 1
ATOM 3619 N N . LYS A 1 457 ? -42.964 15.134 26.344 1.00 82.94 457 LYS A N 1
ATOM 3620 C CA . LYS A 1 457 ? -44.279 14.520 26.144 1.00 82.94 457 LYS A CA 1
ATOM 3621 C C . LYS A 1 457 ? -44.197 13.346 25.172 1.00 82.94 457 LYS A C 1
ATOM 3623 O O . LYS A 1 457 ? -44.654 12.259 25.504 1.00 82.94 457 LYS A O 1
ATOM 3628 N N . LEU A 1 458 ? -43.531 13.522 24.028 1.00 81.62 458 LEU A N 1
ATOM 3629 C CA . LEU A 1 458 ? -43.326 12.452 23.046 1.00 81.62 458 LEU A CA 1
ATOM 3630 C C . LEU A 1 458 ? -42.554 11.256 23.636 1.00 81.62 458 LEU A C 1
ATOM 3632 O O . LEU A 1 458 ? -42.928 10.106 23.414 1.00 81.62 458 LEU A O 1
ATOM 3636 N N . ILE A 1 459 ? -41.507 11.523 24.426 1.00 79.69 459 ILE A N 1
ATOM 3637 C CA . ILE A 1 459 ? -40.696 10.499 25.109 1.00 79.69 459 ILE A CA 1
ATOM 3638 C C . ILE A 1 459 ? -41.458 9.806 26.247 1.00 79.69 459 ILE A C 1
ATOM 3640 O O . ILE A 1 459 ? -41.073 8.696 26.611 1.00 79.69 459 ILE A O 1
ATOM 3644 N N . SER A 1 460 ? -42.506 10.423 26.801 1.00 74.25 460 SER A N 1
ATOM 3645 C CA . SER A 1 460 ? -43.283 9.883 27.929 1.00 74.25 460 SER A CA 1
ATOM 3646 C C . SER A 1 460 ? -44.558 9.156 27.492 1.00 74.25 460 SER A C 1
ATOM 3648 O O . SER A 1 460 ? -44.901 8.132 28.073 1.00 74.25 460 SER A O 1
ATOM 3650 N N . GLU A 1 461 ? -45.252 9.665 26.472 1.00 69.75 461 GLU A N 1
ATOM 3651 C CA . GLU A 1 461 ? -46.544 9.148 25.991 1.00 69.75 461 GLU A CA 1
ATOM 3652 C C . GLU A 1 461 ? -46.402 8.177 24.805 1.00 69.75 461 GLU A C 1
ATOM 3654 O O . GLU A 1 461 ? -47.274 7.341 24.577 1.00 69.75 461 GLU A O 1
ATOM 3659 N N . GLY A 1 462 ? -45.289 8.244 24.067 1.00 64.12 462 GLY A N 1
ATOM 3660 C CA . GLY A 1 462 ? -45.013 7.389 22.915 1.00 64.12 462 GLY A CA 1
ATOM 3661 C C . GLY A 1 462 ? -45.754 7.835 21.656 1.00 64.12 462 GLY A C 1
ATOM 3662 O O . GLY A 1 462 ? -46.405 8.879 21.609 1.00 64.12 462 GLY A O 1
ATOM 3663 N N . VAL A 1 463 ? -45.633 7.047 20.588 1.00 58.59 463 VAL A N 1
ATOM 3664 C CA . VAL A 1 463 ? -46.373 7.297 19.341 1.00 58.59 463 VAL A CA 1
ATOM 3665 C C . VAL A 1 463 ? -47.756 6.663 19.472 1.00 58.59 463 VAL A C 1
ATOM 3667 O O . VAL A 1 463 ? -47.853 5.444 19.581 1.00 58.59 463 VAL A O 1
ATOM 3670 N N . ASN A 1 464 ? -48.824 7.469 19.444 1.00 51.78 464 ASN A N 1
ATOM 3671 C CA . ASN A 1 464 ? -50.210 6.976 19.475 1.00 51.78 464 ASN A CA 1
ATOM 3672 C C . ASN A 1 464 ? -50.475 5.973 18.328 1.00 51.78 464 ASN A C 1
ATOM 3674 O O . ASN A 1 464 ? -50.620 6.385 17.168 1.00 51.78 464 ASN A O 1
ATOM 3678 N N . GLU A 1 465 ? -50.591 4.679 18.634 1.00 46.44 465 GLU A N 1
ATOM 3679 C CA . GLU A 1 465 ? -51.093 3.652 17.708 1.00 46.44 465 GLU A CA 1
ATOM 3680 C C . GLU A 1 465 ? -52.636 3.636 17.712 1.00 46.44 465 GLU A C 1
ATOM 3682 O O . GLU A 1 465 ? -53.244 3.690 18.782 1.00 46.44 465 GLU A O 1
ATOM 3687 N N . PRO A 1 466 ? -53.318 3.561 16.553 1.00 33.62 466 PRO A N 1
ATOM 3688 C CA . PRO A 1 466 ? -54.714 3.145 16.529 1.00 33.62 466 PRO A CA 1
ATOM 3689 C C . PRO A 1 466 ? -54.802 1.639 16.819 1.00 33.62 466 PRO A C 1
ATOM 3691 O O . PRO A 1 466 ? -53.998 0.860 16.311 1.00 33.62 466 PRO A O 1
ATOM 3694 N N . ALA A 1 467 ? -55.785 1.241 17.631 1.00 28.47 467 ALA A N 1
ATOM 3695 C CA . ALA A 1 467 ? -55.999 -0.143 18.049 1.00 28.47 467 ALA A CA 1
ATOM 3696 C C . ALA A 1 467 ? -56.017 -1.126 16.856 1.00 28.47 467 ALA A C 1
ATOM 3698 O O . ALA A 1 467 ? -56.627 -0.818 15.825 1.00 28.47 467 ALA A O 1
ATOM 3699 N N . PRO A 1 468 ? -55.403 -2.319 16.978 1.00 34.31 468 PRO A N 1
ATOM 3700 C CA . PRO A 1 468 ? -55.489 -3.332 15.937 1.00 34.31 468 PRO A CA 1
ATOM 3701 C C . PRO A 1 468 ? -56.943 -3.795 15.772 1.00 34.31 468 PRO A C 1
ATOM 3703 O O . PRO A 1 468 ? -57.630 -4.107 16.746 1.00 34.31 468 PRO A O 1
ATOM 3706 N N . LEU A 1 469 ? -57.412 -3.835 14.522 1.00 32.34 469 LEU A N 1
ATOM 3707 C CA . LEU A 1 469 ? -58.714 -4.399 14.161 1.00 32.34 469 LEU A CA 1
ATOM 3708 C C . LEU A 1 469 ? -58.796 -5.872 14.613 1.00 32.34 469 LEU A C 1
ATOM 3710 O O . LEU A 1 469 ? -57.799 -6.593 14.505 1.00 32.34 469 LEU A O 1
ATOM 3714 N N . PRO A 1 470 ? -59.959 -6.342 15.104 1.00 31.83 470 PRO A N 1
ATOM 3715 C CA . PRO A 1 470 ? -60.089 -7.694 15.634 1.00 31.83 470 PRO A CA 1
ATOM 3716 C C . PRO A 1 470 ? -59.854 -8.746 14.535 1.00 31.83 470 PRO A C 1
ATOM 3718 O O . PRO A 1 470 ? -60.267 -8.541 13.387 1.00 31.83 470 PRO A O 1
ATOM 3721 N N . PRO A 1 471 ? -59.209 -9.882 14.858 1.00 34.84 471 PRO A N 1
ATOM 3722 C CA . PRO A 1 471 ? -58.930 -10.921 13.879 1.00 34.84 471 PRO A CA 1
ATOM 3723 C C . PRO A 1 471 ? -60.226 -11.616 13.447 1.00 34.84 471 PRO A C 1
ATOM 3725 O O . PRO A 1 471 ? -61.063 -11.987 14.272 1.00 34.84 471 PRO A O 1
ATOM 3728 N N . LYS A 1 472 ? -60.377 -11.802 12.132 1.00 32.31 472 LYS A N 1
ATOM 3729 C CA . LYS A 1 472 ? -61.435 -12.625 11.539 1.00 32.31 472 LYS A CA 1
ATOM 3730 C C . LYS A 1 472 ? -61.216 -14.100 11.890 1.00 32.31 472 LYS A C 1
ATOM 3732 O O . LYS A 1 472 ? -60.092 -14.597 11.856 1.00 32.31 472 LYS A O 1
ATOM 3737 N N . SER A 1 473 ? -62.313 -14.772 12.217 1.00 33.41 473 SER A N 1
ATOM 3738 C CA . SER A 1 473 ? -62.428 -16.213 12.436 1.00 33.41 473 SER A CA 1
ATOM 3739 C C . SER A 1 473 ? -62.110 -17.020 11.173 1.00 33.41 473 SER A C 1
ATOM 3741 O O . SER A 1 473 ? -62.596 -16.660 10.107 1.00 33.41 473 SER A O 1
ATOM 3743 N N . GLU A 1 474 ? -61.370 -18.124 11.299 1.00 31.02 474 GLU A N 1
ATOM 3744 C CA . GLU A 1 474 ? -61.867 -19.507 11.129 1.00 31.02 474 GLU A CA 1
ATOM 3745 C C . GLU A 1 474 ? -60.723 -20.525 10.941 1.00 31.02 474 GLU A C 1
ATOM 3747 O O . GLU A 1 474 ? -59.795 -20.317 10.171 1.00 31.02 474 GLU A O 1
ATOM 3752 N N . ASN A 1 475 ? -60.853 -21.621 11.698 1.00 30.73 475 ASN A N 1
ATOM 3753 C CA . ASN A 1 475 ? -60.619 -23.028 11.344 1.00 30.73 475 ASN A CA 1
ATOM 3754 C C . ASN A 1 475 ? -59.338 -23.422 10.584 1.00 30.73 475 ASN A C 1
ATOM 3756 O O . ASN A 1 475 ? -59.252 -23.288 9.374 1.00 30.73 475 ASN A O 1
ATOM 3760 N N . ASP A 1 476 ? -58.398 -24.074 11.280 1.00 30.94 476 ASP A N 1
ATOM 3761 C CA . ASP A 1 476 ? -58.321 -25.546 11.247 1.00 30.94 476 ASP A CA 1
ATOM 3762 C C . ASP A 1 476 ? -57.238 -26.113 12.191 1.00 30.94 476 ASP A C 1
ATOM 3764 O O . ASP A 1 476 ? -56.119 -25.615 12.299 1.00 30.94 476 ASP A O 1
ATOM 3768 N N . LYS A 1 477 ? -57.597 -27.190 12.900 1.00 29.28 477 LYS A N 1
ATOM 3769 C CA . LYS A 1 477 ? -56.704 -28.115 13.632 1.00 29.28 477 LYS A CA 1
ATOM 3770 C C . LYS A 1 477 ? -56.688 -29.445 12.865 1.00 29.28 477 LYS A C 1
ATOM 3772 O O . LYS A 1 477 ? -57.729 -29.804 12.323 1.00 29.28 477 LYS A O 1
ATOM 3777 N N . PRO A 1 478 ? -55.601 -30.243 12.908 1.00 35.19 478 PRO A N 1
ATOM 3778 C CA . PRO A 1 478 ? -55.476 -31.316 13.927 1.00 35.19 478 PRO A CA 1
ATOM 3779 C C . PRO A 1 478 ? -54.021 -31.511 14.440 1.00 35.19 478 PRO A C 1
ATOM 3781 O O . PRO A 1 478 ? -53.066 -31.358 13.696 1.00 35.19 478 PRO A O 1
ATOM 3784 N N . LYS A 1 479 ? -53.758 -31.620 15.755 1.00 30.38 479 LYS A N 1
ATOM 3785 C CA . LYS A 1 479 ? -53.740 -32.808 16.662 1.00 30.38 479 LYS A CA 1
ATOM 3786 C C . LYS A 1 479 ? -52.662 -33.886 16.396 1.00 30.38 479 LYS A C 1
ATOM 3788 O O . LYS A 1 479 ? -52.806 -34.671 15.472 1.00 30.38 479 LYS A O 1
ATOM 3793 N N . ASN A 1 480 ? -51.693 -33.983 17.324 1.00 28.39 480 ASN A N 1
ATOM 3794 C CA . ASN A 1 480 ? -51.180 -35.171 18.065 1.00 28.39 480 ASN A CA 1
ATOM 3795 C C . ASN A 1 480 ? -49.824 -34.782 18.715 1.00 28.39 480 ASN A C 1
ATOM 3797 O O . ASN A 1 480 ? -49.015 -34.162 18.047 1.00 28.39 480 ASN A O 1
ATOM 3801 N N . GLY A 1 481 ? -49.443 -35.030 19.973 1.00 27.09 481 GLY A N 1
ATOM 3802 C CA . GLY A 1 481 ? -50.010 -35.766 21.103 1.00 27.09 481 GLY A CA 1
ATOM 3803 C C . GLY A 1 481 ? -48.969 -36.744 21.676 1.00 27.09 481 GLY A C 1
ATOM 3804 O O . GLY A 1 481 ? -48.774 -37.758 21.035 1.00 27.09 481 GLY A O 1
ATOM 3805 N N . THR A 1 482 ? -48.357 -36.458 22.848 1.00 26.86 482 THR A N 1
ATOM 3806 C CA . THR A 1 482 ? -47.947 -37.408 23.938 1.00 26.86 482 THR A CA 1
ATOM 3807 C C . THR A 1 482 ? -47.175 -36.676 25.067 1.00 26.86 482 THR A C 1
ATOM 3809 O O . THR A 1 482 ? -46.151 -36.065 24.795 1.00 26.86 482 THR A O 1
ATOM 3812 N N . LYS A 1 483 ? -47.760 -36.524 26.278 1.00 28.34 483 LYS A N 1
ATOM 3813 C CA . LYS A 1 483 ? -47.505 -37.249 27.569 1.00 28.34 483 LYS A CA 1
ATOM 3814 C C . LYS A 1 483 ? -46.168 -36.895 28.280 1.00 28.34 483 LYS A C 1
ATOM 3816 O O . LYS A 1 483 ? -45.121 -37.271 27.790 1.00 28.34 483 LYS A O 1
ATOM 3821 N N . THR A 1 484 ? -46.105 -36.021 29.304 1.00 23.95 484 THR A N 1
ATOM 3822 C CA . THR A 1 484 ? -46.420 -36.096 30.773 1.00 23.95 484 THR A CA 1
ATOM 3823 C C . THR A 1 484 ? -45.301 -36.577 31.735 1.00 23.95 484 THR A C 1
ATOM 3825 O O . THR A 1 484 ? -45.118 -37.781 31.854 1.00 23.95 484 THR A O 1
ATOM 3828 N N . LYS A 1 485 ? -44.790 -35.615 32.552 1.00 23.69 485 LYS A N 1
ATOM 3829 C CA . LYS A 1 485 ? -44.510 -35.602 34.033 1.00 23.69 485 LYS A CA 1
ATOM 3830 C C . LYS A 1 485 ? -43.354 -36.459 34.639 1.00 23.69 485 LYS A C 1
ATOM 3832 O O . LYS A 1 485 ? -43.019 -37.468 34.039 1.00 23.69 485 LYS A O 1
ATOM 3837 N N . PRO A 1 486 ? -42.879 -36.221 35.902 1.00 32.44 486 PRO A N 1
ATOM 3838 C CA . PRO A 1 486 ? -42.842 -35.015 36.768 1.00 32.44 486 PRO A CA 1
ATOM 3839 C C . PRO A 1 486 ? -41.514 -34.797 37.585 1.00 32.44 486 PRO A C 1
ATOM 3841 O O . PRO A 1 486 ? -40.567 -35.568 37.520 1.00 32.44 486 PRO A O 1
ATOM 3844 N N . ALA A 1 487 ? -41.519 -33.723 38.388 1.00 27.95 487 ALA A N 1
ATOM 3845 C CA . ALA A 1 487 ? -40.534 -33.145 39.324 1.00 27.95 487 ALA A CA 1
ATOM 3846 C C . ALA A 1 487 ? -39.686 -34.038 40.272 1.00 27.95 487 ALA A C 1
ATOM 3848 O O . ALA A 1 487 ? -40.150 -35.059 40.777 1.00 27.95 487 ALA A O 1
ATOM 3849 N N . LYS A 1 488 ? -38.535 -33.483 40.709 1.00 25.80 488 LYS A N 1
ATOM 3850 C CA . LYS A 1 488 ? -37.970 -33.650 42.068 1.00 25.80 488 LYS A CA 1
ATOM 3851 C C . LYS A 1 488 ? -37.545 -32.298 42.673 1.00 25.80 488 LYS A C 1
ATOM 3853 O O . LYS A 1 488 ? -36.981 -31.451 41.994 1.00 25.80 488 LYS A O 1
ATOM 3858 N N . LYS A 1 489 ? -37.905 -32.131 43.951 1.00 26.00 489 LYS A N 1
ATOM 3859 C CA . LYS A 1 489 ? -37.718 -30.988 44.869 1.00 26.00 489 LYS A CA 1
ATOM 3860 C C . LYS A 1 489 ? -36.375 -31.056 45.625 1.00 26.00 489 LYS A C 1
ATOM 3862 O O . LYS A 1 489 ? -35.812 -32.140 45.725 1.00 26.00 489 LYS A O 1
ATOM 3867 N N . MET A 1 490 ? -36.087 -29.940 46.323 1.00 21.59 490 MET A N 1
ATOM 3868 C CA . MET A 1 490 ? -35.181 -29.705 47.478 1.00 21.59 490 MET A CA 1
ATOM 3869 C C . MET A 1 490 ? -33.763 -29.240 47.099 1.00 21.59 490 MET A C 1
ATOM 3871 O O . MET A 1 490 ? -33.150 -29.849 46.242 1.00 21.59 490 MET A O 1
ATOM 3875 N N . PHE A 1 491 ? -33.177 -28.171 47.656 1.00 23.33 491 PHE A N 1
ATOM 3876 C CA . PHE A 1 491 ? -33.370 -27.454 48.930 1.00 23.33 491 PHE A CA 1
ATOM 3877 C C . PHE A 1 491 ? -33.381 -25.922 48.736 1.00 23.33 491 PHE A C 1
ATOM 3879 O O . PHE A 1 491 ? -32.776 -25.407 47.803 1.00 23.33 491 PHE A O 1
ATOM 3886 N N . GLY A 1 492 ? -34.079 -25.200 49.619 1.00 24.14 492 GLY A N 1
ATOM 3887 C CA . GLY A 1 492 ? -34.181 -23.740 49.592 1.00 24.14 492 GLY A CA 1
ATOM 3888 C C . GLY A 1 492 ? -33.133 -23.021 50.443 1.00 24.14 492 GLY A C 1
ATOM 3889 O O . GLY A 1 492 ? -32.695 -23.551 51.459 1.00 24.14 492 GLY A O 1
ATOM 3890 N N . VAL A 1 493 ? -32.837 -21.776 50.061 1.00 21.89 493 VAL A N 1
ATOM 3891 C CA . VAL A 1 493 ? -32.413 -20.694 50.961 1.00 21.89 493 VAL A CA 1
ATOM 3892 C C . VAL A 1 493 ? -33.111 -19.408 50.503 1.00 21.89 493 VAL A C 1
ATOM 3894 O O . VAL A 1 493 ? -33.149 -19.087 49.318 1.00 21.89 493 VAL A O 1
ATOM 3897 N N . THR A 1 494 ? -33.728 -18.718 51.455 1.00 25.89 494 THR A N 1
ATOM 3898 C CA . THR A 1 494 ? -34.489 -17.474 51.311 1.00 25.89 494 THR A CA 1
ATOM 3899 C C . THR A 1 494 ? -33.599 -16.337 50.791 1.00 25.89 494 THR A C 1
ATOM 3901 O O . THR A 1 494 ? -32.603 -16.006 51.429 1.00 25.89 494 THR A O 1
ATOM 3904 N N . VAL A 1 495 ? -33.964 -15.707 49.668 1.00 24.34 495 VAL A N 1
ATOM 3905 C CA . VAL A 1 495 ? -33.298 -14.495 49.156 1.00 24.34 495 VAL A CA 1
ATOM 3906 C C . VAL A 1 495 ? -34.094 -13.270 49.601 1.00 24.34 495 VAL A C 1
ATOM 3908 O O . VAL A 1 495 ? -35.258 -13.110 49.236 1.00 24.34 495 VAL A O 1
ATOM 3911 N N . ASN A 1 496 ? -33.466 -12.407 50.400 1.00 25.50 496 ASN A N 1
ATOM 3912 C CA . ASN A 1 496 ? -33.987 -11.079 50.714 1.00 25.50 496 ASN A CA 1
ATOM 3913 C C . ASN A 1 496 ? -33.865 -10.160 49.485 1.00 25.50 496 ASN A C 1
ATOM 3915 O O . ASN A 1 496 ? -32.815 -10.088 48.851 1.00 25.50 496 ASN A O 1
ATOM 3919 N N . ASN A 1 497 ? -34.957 -9.456 49.182 1.00 27.73 497 ASN A N 1
ATOM 3920 C CA . ASN A 1 497 ? -35.141 -8.527 48.064 1.00 27.73 497 ASN A CA 1
ATOM 3921 C C . ASN A 1 497 ? -34.020 -7.475 47.915 1.00 27.73 497 ASN A C 1
ATOM 3923 O O . ASN A 1 497 ? -33.825 -6.645 48.804 1.00 27.73 497 ASN A O 1
ATOM 3927 N N . ALA A 1 498 ? -33.386 -7.420 46.737 1.00 29.61 498 ALA A N 1
ATOM 3928 C CA . ALA A 1 498 ? -32.652 -6.250 46.249 1.00 29.61 498 ALA A CA 1
ATOM 3929 C C . ALA A 1 498 ? -33.621 -5.290 45.525 1.00 29.61 498 ALA A C 1
ATOM 3931 O O . ALA A 1 498 ? -34.468 -5.725 44.745 1.00 29.61 498 ALA A O 1
ATOM 3932 N N . LYS A 1 499 ? -33.526 -3.981 45.793 1.00 32.84 499 LYS A N 1
ATOM 3933 C CA . LYS A 1 499 ? -34.351 -2.943 45.147 1.00 32.84 499 LYS A CA 1
ATOM 3934 C C . LYS A 1 499 ? -34.028 -2.852 43.647 1.00 32.84 499 LYS A C 1
ATOM 3936 O O . LYS A 1 499 ? -32.880 -2.622 43.283 1.00 32.84 499 LYS A O 1
ATOM 3941 N N . ALA A 1 500 ? -35.048 -2.989 42.800 1.00 34.09 500 ALA A N 1
ATOM 3942 C CA . ALA A 1 500 ? -34.970 -2.780 41.355 1.00 34.09 500 ALA A CA 1
ATOM 3943 C C . ALA A 1 500 ? -34.706 -1.300 41.009 1.00 34.09 500 ALA A C 1
ATOM 3945 O O . ALA A 1 500 ? -35.324 -0.409 41.597 1.00 34.09 500 ALA A O 1
ATOM 3946 N N . SER A 1 501 ? -33.817 -1.037 40.047 1.00 40.25 501 SER A N 1
ATOM 3947 C CA . SER A 1 501 ? -33.667 0.280 39.413 1.00 40.25 501 SER A CA 1
ATOM 3948 C C . SER A 1 501 ? -34.946 0.654 38.651 1.00 40.25 501 SER A C 1
ATOM 3950 O O . SER A 1 501 ? -35.633 -0.215 38.106 1.00 40.25 501 SER A O 1
ATOM 3952 N N . LYS A 1 502 ? -35.305 1.945 38.617 1.00 45.31 502 LYS A N 1
ATOM 3953 C CA . LYS A 1 502 ? -36.493 2.397 37.877 1.00 45.31 502 LYS A CA 1
ATOM 3954 C C . LYS A 1 502 ? -36.257 2.289 36.355 1.00 45.31 502 LYS A C 1
ATOM 3956 O O . LYS A 1 502 ? -35.192 2.693 35.885 1.00 45.31 502 LYS A O 1
ATOM 3961 N N . PRO A 1 503 ? -37.225 1.774 35.571 1.00 53.78 503 PRO A N 1
ATOM 3962 C CA . PRO A 1 503 ? -37.128 1.725 34.112 1.00 53.78 503 PRO A CA 1
ATOM 3963 C C . PRO A 1 503 ? -37.126 3.133 33.488 1.00 53.78 503 PRO A C 1
ATOM 3965 O O . PRO A 1 503 ? -37.669 4.075 34.063 1.00 53.78 503 PRO A O 1
ATOM 3968 N N . ILE A 1 504 ? -36.531 3.262 32.292 1.00 56.94 504 ILE A N 1
ATOM 3969 C CA . ILE A 1 504 ? -36.646 4.450 31.417 1.00 56.94 504 ILE A CA 1
ATOM 3970 C C . ILE A 1 504 ? -38.137 4.822 31.290 1.00 56.94 504 ILE A C 1
ATOM 3972 O O . ILE A 1 504 ? -38.945 3.893 31.181 1.00 56.94 504 ILE A O 1
ATOM 3976 N N . PRO A 1 505 ? -38.519 6.119 31.273 1.00 53.75 505 PRO A N 1
ATOM 3977 C CA . PRO A 1 505 ? -39.898 6.536 31.022 1.00 53.75 505 PRO A CA 1
ATOM 3978 C C . PRO A 1 505 ? -40.525 5.744 29.865 1.00 53.75 505 PRO A C 1
ATOM 3980 O O . PRO A 1 505 ? -39.914 5.557 28.811 1.00 53.75 505 PRO A O 1
ATOM 3983 N N . SER A 1 506 ? -41.704 5.185 30.127 1.00 54.25 506 SER A N 1
ATOM 3984 C CA . SER A 1 506 ? -42.296 4.054 29.415 1.00 54.25 506 SER A CA 1
ATOM 3985 C C . SER A 1 506 ? -42.785 4.399 28.004 1.00 54.25 506 SER A C 1
ATOM 3987 O O . SER A 1 506 ? -43.980 4.611 27.809 1.00 54.25 506 SER A O 1
ATOM 3989 N N . THR A 1 507 ? -41.900 4.390 27.001 1.00 58.34 507 THR A N 1
ATOM 3990 C CA . THR A 1 507 ? -42.314 4.490 25.588 1.00 58.34 507 THR A CA 1
ATOM 3991 C C . THR A 1 507 ? -41.826 3.362 24.695 1.00 58.34 507 THR A C 1
ATOM 3993 O O . THR A 1 507 ? -40.710 2.855 24.810 1.00 58.34 507 THR A O 1
ATOM 3996 N N . ASN A 1 508 ? -42.690 3.007 23.739 1.00 63.62 508 ASN A N 1
ATOM 3997 C CA . ASN A 1 508 ? -42.425 2.092 22.627 1.00 63.62 508 ASN A CA 1
ATOM 3998 C C . ASN A 1 508 ? -41.288 2.566 21.696 1.00 63.62 508 ASN A C 1
ATOM 4000 O O . ASN A 1 508 ? -40.772 1.754 20.933 1.00 63.62 508 ASN A O 1
ATOM 4004 N N . LEU A 1 509 ? -40.873 3.837 21.785 1.00 68.44 509 LEU A N 1
ATOM 4005 C CA . LEU A 1 509 ? -39.789 4.447 21.002 1.00 68.44 509 LEU A CA 1
ATOM 4006 C C . LEU A 1 509 ? -38.412 3.815 21.256 1.00 68.44 509 LEU A C 1
ATOM 4008 O O . LEU A 1 509 ? -37.599 3.725 20.341 1.00 68.44 509 LEU A O 1
ATOM 4012 N N . TRP A 1 510 ? -38.147 3.363 22.485 1.00 70.56 510 TRP A N 1
ATOM 4013 C CA . TRP A 1 510 ? -36.872 2.736 22.869 1.00 70.56 510 TRP A CA 1
ATOM 4014 C C . TRP A 1 510 ? -36.886 1.205 22.740 1.00 70.56 510 TRP A C 1
ATOM 4016 O O . TRP A 1 510 ? -35.956 0.541 23.207 1.00 70.56 510 TRP A O 1
ATOM 4026 N N . ASN A 1 511 ? -37.949 0.637 22.156 1.00 68.56 511 ASN A N 1
ATOM 4027 C CA . ASN A 1 511 ? -38.047 -0.787 21.859 1.00 68.56 511 ASN A CA 1
ATOM 4028 C C . ASN A 1 511 ? -37.390 -1.077 20.502 1.00 68.56 511 ASN A C 1
ATOM 4030 O O . ASN A 1 511 ? -37.882 -0.654 19.456 1.00 68.56 511 ASN A O 1
ATOM 4034 N N . GLU A 1 512 ? -36.298 -1.838 20.524 1.00 63.16 512 GLU A N 1
ATOM 4035 C CA . GLU A 1 512 ? -35.503 -2.190 19.342 1.00 63.16 512 GLU A CA 1
ATOM 4036 C C . GLU A 1 512 ? -36.311 -2.933 18.268 1.00 63.16 512 GLU A C 1
ATOM 4038 O O . GLU A 1 512 ? -36.091 -2.712 17.078 1.00 63.16 512 GLU A O 1
ATOM 4043 N N . GLN A 1 513 ? -37.293 -3.755 18.659 1.00 61.12 513 GLN A N 1
ATOM 4044 C CA . GLN A 1 513 ? -38.149 -4.478 17.710 1.00 61.12 513 GLN A CA 1
ATOM 4045 C C . GLN A 1 513 ? -39.075 -3.531 16.937 1.00 61.12 513 GLN A C 1
ATOM 4047 O O . GLN A 1 513 ? -39.300 -3.721 15.743 1.00 61.12 513 GLN A O 1
ATOM 4052 N N . ASN A 1 514 ? -39.568 -2.482 17.597 1.00 62.22 514 ASN A N 1
ATOM 4053 C CA . ASN A 1 514 ? -40.405 -1.464 16.961 1.00 62.22 514 ASN A CA 1
ATOM 4054 C C . ASN A 1 514 ? -39.555 -0.513 16.105 1.00 62.22 514 ASN A C 1
ATOM 4056 O O . ASN A 1 514 ? -39.941 -0.168 14.990 1.00 62.22 514 ASN A O 1
ATOM 4060 N N . ALA A 1 515 ? -38.358 -0.153 16.581 1.00 62.28 515 ALA A N 1
ATOM 4061 C CA . ALA A 1 515 ? -37.403 0.650 15.823 1.00 62.28 515 ALA A CA 1
ATOM 4062 C C . ALA A 1 515 ? -36.952 -0.042 14.525 1.00 62.28 515 ALA A C 1
ATOM 4064 O O . ALA A 1 515 ? -36.856 0.613 13.495 1.00 62.28 515 ALA A O 1
ATOM 4065 N N . ALA A 1 516 ? -36.730 -1.359 14.534 1.00 61.91 516 ALA A N 1
ATOM 4066 C CA . ALA A 1 516 ? -36.345 -2.102 13.330 1.00 61.91 516 ALA A CA 1
ATOM 4067 C C . ALA A 1 516 ? -37.478 -2.224 12.293 1.00 61.91 516 ALA A C 1
ATOM 4069 O O . ALA A 1 516 ? -37.207 -2.375 11.103 1.00 61.91 516 ALA A O 1
ATOM 4070 N N . LYS A 1 517 ? -38.741 -2.171 12.735 1.00 65.69 517 LYS A N 1
ATOM 4071 C CA . LYS A 1 517 ? -39.919 -2.296 11.869 1.00 65.69 517 LYS A CA 1
ATOM 4072 C C . LYS A 1 517 ? -40.273 -0.981 11.171 1.00 65.69 517 LYS A C 1
ATOM 4074 O O . LYS A 1 517 ? -40.566 -0.987 9.979 1.00 65.69 517 LYS A O 1
ATOM 4079 N N . ASP A 1 518 ? -40.211 0.130 11.905 1.00 67.94 518 ASP A N 1
ATOM 4080 C CA . ASP A 1 518 ? -40.679 1.441 11.433 1.00 67.94 518 ASP A CA 1
ATOM 4081 C C . ASP A 1 518 ? -39.534 2.446 11.171 1.00 67.94 518 ASP A C 1
ATOM 4083 O O . ASP A 1 518 ? -39.790 3.587 10.782 1.00 67.94 518 ASP A O 1
ATOM 4087 N N . ASN A 1 519 ? -38.275 2.047 11.390 1.00 75.00 519 ASN A N 1
ATOM 4088 C CA . ASN A 1 519 ? -37.061 2.837 11.150 1.00 75.00 519 ASN A CA 1
ATOM 4089 C C . ASN A 1 519 ? -35.931 1.972 10.553 1.00 75.00 519 ASN A C 1
ATOM 4091 O O . ASN A 1 519 ? -36.170 0.891 10.021 1.00 75.00 519 ASN A O 1
ATOM 4095 N N . VAL A 1 520 ? -34.693 2.467 10.618 1.00 68.69 520 VAL A N 1
ATOM 4096 C CA . VAL A 1 520 ? -33.474 1.795 10.150 1.00 68.69 520 VAL A CA 1
ATOM 4097 C C . VAL A 1 520 ? -32.701 1.228 11.340 1.00 68.69 520 VAL A C 1
ATOM 4099 O O . VAL A 1 520 ? -32.450 1.942 12.314 1.00 68.69 520 VAL A O 1
ATOM 4102 N N . SER A 1 521 ? -32.276 -0.034 11.248 1.00 63.88 521 SER A N 1
ATOM 4103 C CA . SER A 1 521 ? -31.397 -0.639 12.254 1.00 63.88 521 SER A CA 1
ATOM 4104 C C . SER A 1 521 ? -29.943 -0.253 11.981 1.00 63.88 521 SER A C 1
ATOM 4106 O O . SER A 1 521 ? -29.441 -0.444 10.871 1.00 63.88 521 SER A O 1
ATOM 4108 N N . ILE A 1 522 ? -29.259 0.300 12.987 1.00 64.00 522 ILE A N 1
ATOM 4109 C CA . ILE A 1 522 ? -27.840 0.670 12.907 1.00 64.00 522 ILE A CA 1
ATOM 4110 C C . ILE A 1 522 ? -27.074 -0.105 13.976 1.00 64.00 522 ILE A C 1
ATOM 4112 O O . ILE A 1 522 ? -27.200 0.195 15.161 1.00 64.00 522 ILE A O 1
ATOM 4116 N N . THR A 1 523 ? -26.227 -1.050 13.572 1.00 55.03 523 THR A N 1
ATOM 4117 C CA . THR A 1 523 ? -25.349 -1.781 14.503 1.00 55.03 523 THR A CA 1
ATOM 4118 C C . THR A 1 523 ? -24.098 -0.958 14.823 1.00 55.03 523 THR A C 1
ATOM 4120 O O . THR A 1 523 ? -23.374 -0.572 13.900 1.00 55.03 523 THR A O 1
ATOM 4123 N N . ARG A 1 524 ? -23.825 -0.679 16.113 1.00 54.28 524 ARG A N 1
ATOM 4124 C CA . ARG A 1 524 ? -22.738 0.222 16.553 1.00 54.28 524 ARG A CA 1
ATOM 4125 C C . ARG A 1 524 ? -21.840 -0.425 17.614 1.00 54.28 524 ARG A C 1
ATOM 4127 O O . ARG A 1 524 ? -22.199 -0.493 18.783 1.00 54.28 524 ARG A O 1
ATOM 4134 N N . PRO A 1 525 ? -20.589 -0.778 17.301 1.00 38.84 525 PRO A N 1
ATOM 4135 C CA . PRO A 1 525 ? -19.859 -1.684 18.187 1.00 38.84 525 PRO A CA 1
ATOM 4136 C C . PRO A 1 525 ? -19.339 -1.117 19.528 1.00 38.84 525 PRO A C 1
ATOM 4138 O O . PRO A 1 525 ? -18.858 -1.887 20.360 1.00 38.84 525 PRO A O 1
ATOM 4141 N N . SER A 1 526 ? -19.339 0.208 19.730 1.00 39.12 526 SER A N 1
ATOM 4142 C CA . SER A 1 526 ? -18.694 0.853 20.891 1.00 39.12 526 SER A CA 1
ATOM 4143 C C . SER A 1 526 ? -19.647 1.476 21.916 1.00 39.12 526 SER A C 1
ATOM 4145 O O . SER A 1 526 ? -19.248 1.635 23.062 1.00 39.12 526 SER A O 1
ATOM 4147 N N . HIS A 1 527 ? -20.887 1.811 21.546 1.00 46.22 527 HIS A N 1
ATOM 4148 C CA . HIS A 1 527 ? -21.842 2.471 22.455 1.00 46.22 527 HIS A CA 1
ATOM 4149 C C . HIS A 1 527 ? -22.820 1.490 23.108 1.00 46.22 527 HIS A C 1
ATOM 4151 O O . HIS A 1 527 ? -23.208 1.692 24.259 1.00 46.22 527 HIS A O 1
ATOM 4157 N N . ASP A 1 528 ? -23.137 0.397 22.415 1.00 50.59 528 ASP A N 1
ATOM 4158 C CA . ASP A 1 528 ? -24.065 -0.632 22.891 1.00 50.59 528 ASP A CA 1
ATOM 4159 C C . ASP A 1 528 ? -23.515 -1.335 24.152 1.00 50.59 528 ASP A C 1
ATOM 4161 O O . ASP A 1 528 ? -24.268 -1.747 25.030 1.00 50.59 528 ASP A O 1
ATOM 4165 N N . LYS A 1 529 ? -22.181 -1.358 24.320 1.00 49.16 529 LYS A N 1
ATOM 4166 C CA . LYS A 1 529 ? -21.485 -1.912 25.499 1.00 49.16 529 LYS A CA 1
ATOM 4167 C C . LYS A 1 529 ? -21.703 -1.135 26.800 1.00 49.16 529 LYS A C 1
ATOM 4169 O O . LYS A 1 529 ? -21.551 -1.716 27.868 1.00 49.16 529 LYS A O 1
ATOM 4174 N N . TRP A 1 530 ? -22.038 0.156 26.733 1.00 50.06 530 TRP A N 1
ATOM 4175 C CA . TRP A 1 530 ? -22.294 0.993 27.917 1.00 50.06 530 TRP A CA 1
ATOM 4176 C C . TRP A 1 530 ? -23.788 1.137 28.236 1.00 50.06 530 TRP A C 1
ATOM 4178 O O . TRP A 1 530 ? -24.156 1.905 29.123 1.00 50.06 530 TRP A O 1
ATOM 4188 N N . GLY A 1 531 ? -24.661 0.431 27.506 1.00 61.97 531 GLY A N 1
ATOM 4189 C CA . GLY A 1 531 ? -26.112 0.483 27.705 1.00 61.97 531 GLY A CA 1
ATOM 4190 C C . GLY A 1 531 ? -26.755 1.828 27.339 1.00 61.97 531 GLY A C 1
ATOM 4191 O O . GLY A 1 531 ? -27.895 2.085 27.729 1.00 61.97 531 GLY A O 1
ATOM 4192 N N . ILE A 1 532 ? -26.041 2.698 26.611 1.00 72.00 532 ILE A N 1
ATOM 4193 C CA . ILE A 1 532 ? -26.560 3.988 26.139 1.00 72.00 532 ILE A CA 1
ATOM 4194 C C . ILE A 1 532 ? -27.533 3.726 24.998 1.00 72.00 532 ILE A C 1
ATOM 4196 O O . ILE A 1 532 ? -27.131 3.244 23.940 1.00 72.00 532 ILE A O 1
ATOM 4200 N N . LYS A 1 533 ? -28.796 4.114 25.172 1.00 78.56 533 LYS A N 1
ATOM 4201 C CA . LYS A 1 533 ? -29.790 3.994 24.101 1.00 78.56 533 LYS A CA 1
ATOM 4202 C C . LYS A 1 533 ? -29.783 5.248 23.235 1.00 78.56 533 LYS A C 1
ATOM 4204 O O . LYS A 1 533 ? -29.671 6.358 23.759 1.00 78.56 533 LYS A O 1
ATOM 4209 N N . LYS A 1 534 ? -29.914 5.097 21.914 1.00 78.19 534 LYS A N 1
ATOM 4210 C CA . LYS A 1 534 ? -29.970 6.228 20.973 1.00 78.19 534 LYS A CA 1
ATOM 4211 C C . LYS A 1 534 ? -31.154 6.116 20.018 1.00 78.19 534 LYS A C 1
ATOM 4213 O O . LYS A 1 534 ? -31.410 5.043 19.486 1.00 78.19 534 LYS A O 1
ATOM 4218 N N . ILE A 1 535 ? -31.810 7.242 19.755 1.00 81.31 535 ILE A N 1
ATOM 4219 C CA . ILE A 1 535 ? -32.744 7.410 18.637 1.00 81.31 535 ILE A CA 1
ATOM 4220 C C . ILE A 1 535 ? -32.079 8.356 17.649 1.00 81.31 535 ILE A C 1
ATOM 4222 O O . ILE A 1 535 ? -31.803 9.507 17.979 1.00 81.31 535 ILE A O 1
ATOM 4226 N N . VAL A 1 536 ? -31.786 7.867 16.450 1.00 82.50 536 VAL A N 1
ATOM 4227 C CA . VAL A 1 536 ? -31.077 8.632 15.421 1.00 82.50 536 VAL A CA 1
ATOM 4228 C C . VAL A 1 536 ? -32.090 9.138 14.403 1.00 82.50 536 VAL A C 1
ATOM 4230 O O . VAL A 1 536 ? -32.941 8.380 13.948 1.00 82.50 536 VAL A O 1
ATOM 4233 N N . LEU A 1 537 ? -32.009 10.422 14.073 1.00 85.06 537 LEU A N 1
ATOM 4234 C CA . LEU A 1 537 ? -32.935 11.108 13.170 1.00 85.06 537 LEU A CA 1
ATOM 4235 C C . LEU A 1 537 ? -32.235 11.510 11.872 1.00 85.06 537 LEU A C 1
ATOM 4237 O O . LEU A 1 537 ? -32.774 11.330 10.781 1.00 85.06 537 LEU A O 1
ATOM 4241 N N . MET A 1 538 ? -30.991 11.973 11.993 1.00 87.25 538 MET A N 1
ATOM 4242 C CA . MET A 1 538 ? -30.095 12.267 10.877 1.00 87.25 538 MET A CA 1
ATOM 4243 C C . MET A 1 538 ? -28.649 11.952 11.259 1.00 87.25 538 MET A C 1
ATOM 4245 O O . MET A 1 538 ? -28.263 12.105 12.423 1.00 87.25 538 MET A O 1
ATOM 4249 N N . PHE A 1 539 ? -27.832 11.561 10.286 1.00 83.81 539 PHE A N 1
ATOM 4250 C CA . PHE A 1 539 ? -26.379 11.447 10.449 1.00 83.81 539 PHE A CA 1
ATOM 4251 C C . PHE A 1 539 ? -25.655 11.611 9.108 1.00 83.81 539 PHE A C 1
ATOM 4253 O O . PHE A 1 539 ? -26.230 11.367 8.053 1.00 83.81 539 PHE A O 1
ATOM 4260 N N . CYS A 1 540 ? -24.377 11.969 9.143 1.00 79.56 540 CYS A N 1
ATOM 4261 C CA . CYS A 1 540 ? -23.504 12.040 7.977 1.00 79.56 540 CYS A CA 1
ATOM 4262 C C . CYS A 1 540 ? -22.469 10.912 7.964 1.00 79.56 540 CYS A C 1
ATOM 4264 O O . CYS A 1 540 ? -22.226 10.277 8.997 1.00 79.56 540 CYS A O 1
ATOM 4266 N N . ASP A 1 541 ? -21.854 10.680 6.804 1.00 69.50 541 ASP A N 1
ATOM 4267 C CA . ASP A 1 541 ? -20.580 9.962 6.743 1.00 69.50 541 ASP A CA 1
ATOM 4268 C C . ASP A 1 541 ? -19.432 10.799 7.337 1.00 69.50 541 ASP A C 1
ATOM 4270 O O . ASP A 1 541 ? -19.585 11.982 7.659 1.00 69.50 541 ASP A O 1
ATOM 4274 N N . ASP A 1 542 ? -18.272 10.167 7.510 1.00 62.56 542 ASP A N 1
ATOM 4275 C CA . ASP A 1 542 ? -17.129 10.785 8.181 1.00 62.56 542 ASP A CA 1
ATOM 4276 C C . ASP A 1 542 ? -16.541 11.988 7.433 1.00 62.56 542 ASP A C 1
ATOM 4278 O O . ASP A 1 542 ? -15.853 12.797 8.054 1.00 62.56 542 ASP A O 1
ATOM 4282 N N . PHE A 1 543 ? -16.823 12.113 6.135 1.00 63.66 543 PHE A N 1
ATOM 4283 C CA . PHE A 1 543 ? -16.221 13.072 5.206 1.00 63.66 543 PHE A CA 1
ATOM 4284 C C . PHE A 1 543 ? -17.191 14.184 4.774 1.00 63.66 543 PHE A C 1
ATOM 4286 O O . PHE A 1 543 ? -16.840 15.030 3.950 1.00 63.66 543 PHE A O 1
ATOM 4293 N N . LEU A 1 544 ? -18.422 14.184 5.304 1.00 69.94 544 LEU A N 1
ATOM 4294 C CA . LEU A 1 544 ? -19.523 15.040 4.846 1.00 69.94 544 LEU A CA 1
ATOM 4295 C C . LEU A 1 544 ? -19.745 14.961 3.327 1.00 69.94 544 LEU A C 1
ATOM 4297 O O . LEU A 1 544 ? -20.097 15.957 2.694 1.00 69.94 544 LEU A O 1
ATOM 4301 N N . HIS A 1 545 ? -19.544 13.794 2.712 1.00 69.56 545 HIS A N 1
ATOM 4302 C CA . HIS A 1 545 ? -19.952 13.590 1.320 1.00 69.56 545 HIS A CA 1
ATOM 4303 C C . HIS A 1 545 ? -21.446 13.323 1.240 1.00 69.56 545 HIS A C 1
ATOM 4305 O O . HIS A 1 545 ? -22.119 13.871 0.373 1.00 69.56 545 HIS A O 1
ATOM 4311 N N . THR A 1 546 ? -21.967 12.520 2.164 1.00 73.75 546 THR A N 1
ATOM 4312 C CA . THR A 1 546 ? -23.373 12.140 2.216 1.00 73.75 546 THR A CA 1
ATOM 4313 C C . THR A 1 546 ? -23.952 12.357 3.608 1.00 73.75 546 THR A C 1
ATOM 4315 O O . THR A 1 546 ? -23.375 11.974 4.627 1.00 73.75 546 THR A O 1
ATOM 4318 N N . THR A 1 547 ? -25.142 12.946 3.643 1.00 83.44 547 THR A N 1
ATOM 4319 C CA . THR A 1 547 ? -26.004 13.023 4.824 1.00 83.44 547 THR A CA 1
ATOM 4320 C C . THR A 1 547 ? -27.217 12.129 4.617 1.00 83.44 547 THR A C 1
ATOM 4322 O O . THR A 1 547 ? -27.789 12.084 3.528 1.00 83.44 547 THR A O 1
ATOM 4325 N N . TYR A 1 548 ? -27.595 11.405 5.662 1.00 85.00 548 TYR A N 1
ATOM 4326 C CA . TYR A 1 548 ? -28.654 10.413 5.646 1.00 85.00 548 TYR A CA 1
ATOM 4327 C C . TYR A 1 548 ? -29.794 10.846 6.564 1.00 85.00 548 TYR A C 1
ATOM 4329 O O . TYR A 1 548 ? -29.578 11.115 7.753 1.00 85.00 548 TYR A O 1
ATOM 4337 N N . THR A 1 549 ? -31.010 10.875 6.026 1.00 87.94 549 THR A N 1
ATOM 4338 C CA . THR A 1 549 ? -32.235 11.133 6.789 1.00 87.94 549 THR A CA 1
ATOM 4339 C C . THR A 1 549 ? -32.921 9.808 7.089 1.00 87.94 549 THR A C 1
ATOM 4341 O O . THR A 1 549 ? -33.269 9.063 6.167 1.00 87.94 549 THR A O 1
ATOM 4344 N N . LEU A 1 550 ? -33.156 9.507 8.366 1.00 87.44 550 LEU A N 1
ATOM 4345 C CA . LEU A 1 550 ? -33.890 8.300 8.744 1.00 87.44 550 LEU A CA 1
ATOM 4346 C C . LEU A 1 550 ? -35.408 8.490 8.600 1.00 87.44 550 LEU A C 1
ATOM 4348 O O . LEU A 1 550 ? -35.896 9.609 8.779 1.00 87.44 550 LEU A O 1
ATOM 4352 N N . PRO A 1 551 ? -36.173 7.401 8.378 1.00 84.38 551 PRO A N 1
ATOM 4353 C CA . PRO A 1 551 ? -37.632 7.420 8.339 1.00 84.38 551 PRO A CA 1
ATOM 4354 C C . PRO A 1 551 ? -38.270 8.194 9.495 1.00 84.38 551 PRO A C 1
ATOM 4356 O O . PRO A 1 551 ? -39.202 8.960 9.271 1.00 84.38 551 PRO A O 1
ATOM 4359 N N . TRP A 1 552 ? -37.748 8.075 10.718 1.00 83.44 552 TRP A N 1
ATOM 4360 C CA . TRP A 1 552 ? -38.275 8.786 11.892 1.00 83.44 552 TRP A CA 1
ATOM 4361 C C . TRP A 1 552 ? -38.030 10.303 11.917 1.00 83.44 552 TRP A C 1
ATOM 4363 O O . TRP A 1 552 ? -38.407 10.962 12.882 1.00 83.44 552 TRP A O 1
ATOM 4373 N N . TYR A 1 553 ? -37.435 10.875 10.873 1.00 84.44 553 TYR A N 1
ATOM 4374 C CA . TYR A 1 553 ? -37.309 12.322 10.677 1.00 84.44 553 TYR A CA 1
ATOM 4375 C C . TYR A 1 553 ? -37.804 12.790 9.298 1.00 84.44 553 TYR A C 1
ATOM 4377 O O . TYR A 1 553 ? -37.786 13.983 8.986 1.00 84.44 553 TYR A O 1
ATOM 4385 N N . GLN A 1 554 ? -38.266 11.856 8.464 1.00 83.56 554 GLN A N 1
ATOM 4386 C CA . GLN A 1 554 ? -38.880 12.153 7.176 1.00 83.56 554 GLN A CA 1
ATOM 4387 C C . GLN A 1 554 ? -40.349 12.541 7.379 1.00 83.56 554 GLN A C 1
ATOM 4389 O O . GLN A 1 554 ? -41.098 11.883 8.100 1.00 83.56 554 GLN A O 1
ATOM 4394 N N . GLU A 1 555 ? -40.808 13.577 6.682 1.00 72.88 555 GLU A N 1
ATOM 4395 C CA . GLU A 1 555 ? -42.195 14.064 6.772 1.00 72.88 555 GLU A CA 1
ATOM 4396 C C . GLU A 1 555 ? -43.217 13.097 6.139 1.00 72.88 555 GLU A C 1
ATOM 4398 O O . GLU A 1 555 ? -44.427 13.298 6.250 1.00 72.88 555 GLU A O 1
ATOM 4403 N N . GLY A 1 556 ? -42.745 12.024 5.496 1.00 67.06 556 GLY A N 1
ATOM 4404 C CA . GLY A 1 556 ? -43.563 11.037 4.792 1.00 67.06 556 GLY A CA 1
ATOM 4405 C C . GLY A 1 556 ? -44.312 10.034 5.680 1.00 67.06 556 GLY A C 1
ATOM 4406 O O . GLY A 1 556 ? -45.264 9.423 5.202 1.00 67.06 556 GLY A O 1
ATOM 4407 N N . ASN A 1 557 ? -43.952 9.864 6.961 1.00 69.38 557 ASN A N 1
ATOM 4408 C CA . ASN A 1 557 ? -44.629 8.924 7.871 1.00 69.38 557 ASN A CA 1
ATOM 4409 C C . ASN A 1 557 ? -45.047 9.576 9.209 1.00 69.38 557 ASN A C 1
ATOM 4411 O O . ASN A 1 557 ? -44.560 10.641 9.588 1.00 69.38 557 ASN A O 1
ATOM 4415 N N . LYS A 1 558 ? -46.008 8.960 9.919 1.00 70.75 558 LYS A N 1
ATOM 4416 C CA . LYS A 1 558 ? -46.654 9.536 11.119 1.00 70.75 558 LYS A CA 1
ATOM 4417 C C . LYS A 1 558 ? -45.655 9.830 12.246 1.00 70.75 558 LYS A C 1
ATOM 4419 O O . LYS A 1 558 ? -45.703 10.915 12.822 1.00 70.75 558 LYS A O 1
ATOM 4424 N N . THR A 1 559 ? -44.754 8.891 12.526 1.00 72.69 559 THR A N 1
ATOM 4425 C CA . THR A 1 559 ? -43.710 9.023 13.554 1.00 72.69 559 THR A CA 1
ATOM 4426 C C . THR A 1 559 ? -42.736 10.149 13.213 1.00 72.69 559 THR A C 1
ATOM 4428 O O . THR A 1 559 ? -42.430 10.976 14.068 1.00 72.69 559 THR A O 1
ATOM 4431 N N . GLY A 1 560 ? -42.323 10.246 11.947 1.00 77.94 560 GLY A N 1
ATOM 4432 C CA . GLY A 1 560 ? -41.458 11.305 11.442 1.00 77.94 560 GLY A CA 1
ATOM 4433 C C . GLY A 1 560 ? -42.082 12.692 11.547 1.00 77.94 560 GLY A C 1
ATOM 4434 O O . GLY A 1 560 ? -41.423 13.615 12.018 1.00 77.94 560 GLY A O 1
ATOM 4435 N N . LYS A 1 561 ? -43.379 12.836 11.241 1.00 79.69 561 LYS A N 1
ATOM 4436 C CA . LYS A 1 561 ? -44.112 14.099 11.450 1.00 79.69 561 LYS A CA 1
ATOM 4437 C C . LYS A 1 561 ? -44.137 14.526 12.918 1.00 79.69 561 LYS A C 1
ATOM 4439 O O . LYS A 1 561 ? -43.931 15.699 13.212 1.00 79.69 561 LYS A O 1
ATOM 4444 N N . GLN A 1 562 ? -44.378 13.591 13.838 1.00 81.69 562 GLN A N 1
ATOM 4445 C CA . GLN A 1 562 ? -44.413 13.884 15.276 1.00 81.69 562 GLN A CA 1
ATOM 4446 C C . GLN A 1 562 ? -43.030 14.242 15.829 1.00 81.69 562 GLN A C 1
ATOM 4448 O O . GLN A 1 562 ? -42.909 15.192 16.597 1.00 81.69 562 GLN A O 1
ATOM 4453 N N . MET A 1 563 ? -41.986 13.527 15.407 1.00 85.12 563 MET A N 1
ATOM 4454 C CA . MET A 1 563 ? -40.612 13.812 15.817 1.00 85.12 563 MET A CA 1
ATOM 4455 C C . MET A 1 563 ? -40.115 15.144 15.247 1.00 85.12 563 MET A C 1
ATOM 4457 O O . MET A 1 563 ? -39.509 15.937 15.964 1.00 85.12 563 MET A O 1
ATOM 4461 N N . HIS A 1 564 ? -40.418 15.428 13.978 1.00 84.81 564 HIS A N 1
ATOM 4462 C CA . HIS A 1 564 ? -40.114 16.713 13.361 1.00 84.81 564 HIS A CA 1
ATOM 4463 C C . HIS A 1 564 ? -40.816 17.857 14.104 1.00 84.81 564 HIS A C 1
ATOM 4465 O O . HIS A 1 564 ? -40.148 18.798 14.517 1.00 84.81 564 HIS A O 1
ATOM 4471 N N . ALA A 1 565 ? -42.117 17.732 14.392 1.00 85.25 565 ALA A N 1
ATOM 4472 C CA . ALA A 1 565 ? -42.868 18.729 15.159 1.00 85.25 565 ALA A CA 1
ATOM 4473 C C . ALA A 1 565 ? -42.334 18.940 16.590 1.00 85.25 565 ALA A C 1
ATOM 4475 O O . ALA A 1 565 ? -42.455 20.037 17.126 1.00 85.25 565 ALA A O 1
ATOM 4476 N N . ALA A 1 566 ? -41.735 17.916 17.207 1.00 86.00 566 ALA A N 1
ATOM 4477 C CA . ALA A 1 566 ? -41.134 18.022 18.536 1.00 86.00 566 ALA A CA 1
ATOM 4478 C C . ALA A 1 566 ? -39.735 18.668 18.528 1.00 86.00 566 ALA A C 1
ATOM 4480 O O . ALA A 1 566 ? -39.364 19.322 19.500 1.00 86.00 566 ALA A O 1
ATOM 4481 N N . VAL A 1 567 ? -38.953 18.487 17.457 1.00 87.75 567 VAL A N 1
ATOM 4482 C CA . VAL A 1 567 ? -37.578 19.014 17.334 1.00 87.75 567 VAL A CA 1
ATOM 4483 C C . VAL A 1 567 ? -37.546 20.406 16.691 1.00 87.75 567 VAL A C 1
ATOM 4485 O O . VAL A 1 567 ? -36.681 21.208 17.033 1.00 87.75 567 VAL A O 1
ATOM 4488 N N . GLN A 1 568 ? -38.484 20.717 15.791 1.00 86.81 568 GLN A N 1
ATOM 4489 C CA . GLN A 1 568 ? -38.502 21.970 15.028 1.00 86.81 568 GLN A CA 1
ATOM 4490 C C . GLN A 1 568 ? -38.483 23.240 15.903 1.00 86.81 568 GLN A C 1
ATOM 4492 O O . GLN A 1 568 ? -37.652 24.100 15.624 1.00 86.81 568 GLN A O 1
ATOM 4497 N N . PRO A 1 569 ? -39.251 23.348 17.010 1.00 84.31 569 PRO A N 1
ATOM 4498 C CA . PRO A 1 569 ? -39.201 24.534 17.873 1.00 84.31 569 PRO A CA 1
ATOM 4499 C C . PRO A 1 569 ? -37.813 24.796 18.475 1.00 84.31 569 PRO A C 1
ATOM 4501 O O . PRO A 1 569 ? -37.419 25.943 18.674 1.00 84.31 569 PRO A O 1
ATOM 4504 N N . ILE A 1 570 ? -37.048 23.729 18.739 1.00 85.00 570 ILE A N 1
ATOM 4505 C CA . ILE A 1 570 ? -35.674 23.832 19.238 1.00 85.00 570 ILE A CA 1
ATOM 4506 C C . ILE A 1 570 ? -34.770 24.383 18.128 1.00 85.00 570 ILE A C 1
ATOM 4508 O O . ILE A 1 570 ? -33.974 25.280 18.382 1.00 85.00 570 ILE A O 1
ATOM 4512 N N . LEU A 1 571 ? -34.909 23.896 16.892 1.00 85.25 571 LEU A N 1
ATOM 4513 C CA . LEU A 1 571 ? -34.134 24.382 15.744 1.00 85.25 571 LEU A CA 1
ATOM 4514 C C . LEU A 1 571 ? -34.426 25.849 15.421 1.00 85.25 571 LEU A C 1
ATOM 4516 O O . LEU A 1 571 ? -33.488 26.613 15.194 1.00 85.25 571 LEU A O 1
ATOM 4520 N N . ASP A 1 572 ? -35.699 26.244 15.473 1.00 83.88 572 ASP A N 1
ATOM 4521 C CA . ASP A 1 572 ? -36.138 27.622 15.245 1.00 83.88 572 ASP A CA 1
ATOM 4522 C C . ASP A 1 572 ? -35.537 28.568 16.292 1.00 83.88 572 ASP A C 1
ATOM 4524 O O . ASP A 1 572 ? -34.987 29.612 15.946 1.00 83.88 572 ASP A O 1
ATOM 4528 N N . CYS A 1 573 ? -35.543 28.166 17.569 1.00 81.38 573 CYS A N 1
ATOM 4529 C CA . CYS A 1 573 ? -34.915 28.932 18.648 1.00 81.38 573 CYS A CA 1
ATOM 4530 C C . CYS A 1 573 ? -33.385 29.035 18.496 1.00 81.38 573 CYS A C 1
ATOM 4532 O O . CYS A 1 573 ? -32.777 30.022 18.913 1.00 81.38 573 CYS A O 1
ATOM 4534 N N . LEU A 1 574 ? -32.745 28.023 17.903 1.00 79.56 574 LEU A N 1
ATOM 4535 C CA . LEU A 1 574 ? -31.309 28.025 17.615 1.00 79.56 574 LEU A CA 1
ATOM 4536 C C . LEU A 1 574 ? -30.961 28.745 16.300 1.00 79.56 574 LEU A C 1
ATOM 4538 O O . LEU A 1 574 ? -29.779 28.957 16.025 1.00 79.56 574 LEU A O 1
ATOM 4542 N N . GLY A 1 575 ? -31.948 29.126 15.485 1.00 81.19 575 GLY A N 1
ATOM 4543 C CA . GLY A 1 575 ? -31.715 29.683 14.152 1.00 81.19 575 GLY A CA 1
ATOM 4544 C C . GLY A 1 575 ? -31.021 28.704 13.195 1.00 81.19 575 GLY A C 1
ATOM 4545 O O . GLY A 1 575 ? -30.330 29.137 12.277 1.00 81.19 575 GLY A O 1
ATOM 4546 N N . ILE A 1 576 ? -31.164 27.393 13.419 1.00 84.38 576 ILE A N 1
ATOM 4547 C CA . ILE A 1 576 ? -30.530 26.346 12.606 1.00 84.38 576 ILE A CA 1
ATOM 4548 C C . ILE A 1 576 ? -31.554 25.807 11.610 1.00 84.38 576 ILE A C 1
ATOM 4550 O O . ILE A 1 576 ? -32.571 25.232 11.993 1.00 84.38 576 ILE A O 1
ATOM 4554 N N . GLN A 1 577 ? -31.267 25.918 10.314 1.00 84.75 577 GLN A N 1
ATOM 4555 C CA . GLN A 1 577 ? -32.122 25.328 9.287 1.00 84.75 577 GLN A CA 1
ATOM 4556 C C . GLN A 1 577 ? -31.897 23.811 9.164 1.00 84.75 577 GLN A C 1
ATOM 4558 O O . GLN A 1 577 ? -30.785 23.304 9.318 1.00 84.75 577 GLN A O 1
ATOM 4563 N N . LYS A 1 578 ? -32.935 23.059 8.773 1.00 83.62 578 LYS A N 1
ATOM 4564 C CA . LYS A 1 578 ? -32.843 21.605 8.496 1.00 83.62 578 LYS A CA 1
ATOM 4565 C C . LYS A 1 578 ? -31.787 21.258 7.430 1.00 83.62 578 LYS A C 1
ATOM 4567 O O . LYS A 1 578 ? -31.168 20.193 7.469 1.00 83.62 578 LYS A O 1
ATOM 4572 N N . SER A 1 579 ? -31.553 22.169 6.487 1.00 84.38 579 SER A N 1
ATOM 4573 C CA . SER A 1 579 ? -30.502 22.093 5.461 1.00 84.38 579 SER A CA 1
ATOM 4574 C C . SER A 1 579 ? -29.079 22.218 6.022 1.00 84.38 579 SER A C 1
ATOM 4576 O O . SER A 1 579 ? -28.130 21.830 5.347 1.00 84.38 579 SER A O 1
ATOM 4578 N N . GLN A 1 580 ? -28.911 22.711 7.247 1.00 86.56 580 GLN A N 1
ATOM 4579 C CA . GLN A 1 580 ? -27.617 22.829 7.921 1.00 86.56 580 GLN A CA 1
ATOM 4580 C C . GLN A 1 580 ? -27.313 21.634 8.822 1.00 86.56 580 GLN A C 1
ATOM 4582 O O . GLN A 1 580 ? -26.149 21.373 9.122 1.00 86.56 580 GLN A O 1
ATOM 4587 N N . LEU A 1 581 ? -28.338 20.886 9.238 1.00 88.31 581 LEU A N 1
ATOM 4588 C CA . LEU A 1 581 ? -28.167 19.692 10.059 1.00 88.31 581 LEU A CA 1
ATOM 4589 C C . LEU A 1 581 ? -27.454 18.586 9.282 1.00 88.31 581 LEU A C 1
ATOM 4591 O O . LEU A 1 581 ? -27.865 18.212 8.177 1.00 88.31 581 LEU A O 1
ATOM 4595 N N . VAL A 1 582 ? -26.422 18.034 9.916 1.00 86.50 582 VAL A N 1
ATOM 4596 C CA . VAL A 1 582 ? -25.686 16.848 9.456 1.00 86.50 582 VAL A CA 1
ATOM 4597 C C . VAL A 1 582 ? -25.771 15.703 10.465 1.00 86.50 582 VAL A C 1
ATOM 4599 O O . VAL A 1 582 ? -25.614 14.542 10.089 1.00 86.50 582 VAL A O 1
ATOM 4602 N N . ARG A 1 583 ? -26.104 15.995 11.730 1.00 88.69 583 ARG A N 1
ATOM 4603 C CA . ARG A 1 583 ? -26.474 14.992 12.735 1.00 88.69 583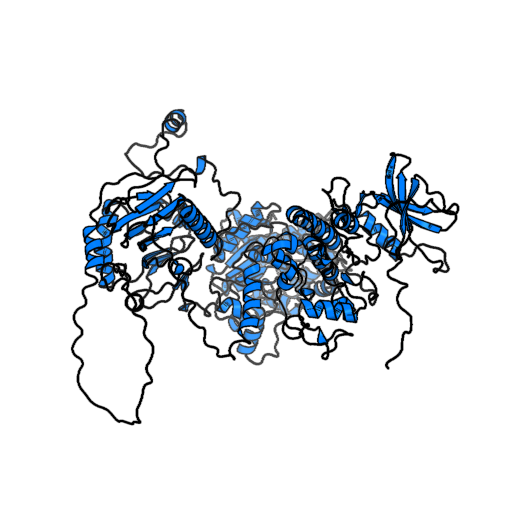 ARG A CA 1
ATOM 4604 C C . ARG A 1 583 ? -27.597 15.488 13.635 1.00 88.69 583 ARG A C 1
ATOM 4606 O O . ARG A 1 583 ? -27.601 16.638 14.057 1.00 88.69 583 ARG A O 1
ATOM 4613 N N . CYS A 1 584 ? -28.519 14.591 13.969 1.00 89.94 584 CYS A N 1
ATOM 4614 C CA . CYS A 1 584 ? -29.574 14.826 14.949 1.00 89.94 584 CYS A CA 1
ATOM 4615 C C . CYS A 1 584 ? -29.925 13.500 15.634 1.00 89.94 584 CYS A C 1
ATOM 4617 O O . CYS A 1 584 ? -30.271 12.526 14.956 1.00 89.94 584 CYS A O 1
ATOM 4619 N N . LEU A 1 585 ? -29.796 13.429 16.962 1.00 89.38 585 LEU A N 1
ATOM 4620 C CA . LEU A 1 585 ? -30.126 12.229 17.736 1.00 89.38 585 LEU A CA 1
ATOM 4621 C C . LEU A 1 585 ? -30.533 12.536 19.181 1.00 89.38 585 LEU A C 1
ATOM 4623 O O . LEU A 1 585 ? -30.093 13.521 19.766 1.00 89.38 585 LEU A O 1
ATOM 4627 N N . LEU A 1 586 ? -31.315 11.638 19.777 1.00 87.81 586 LEU A N 1
ATOM 4628 C CA . LEU A 1 586 ? -31.575 11.579 21.215 1.00 87.81 586 LEU A CA 1
ATOM 4629 C C . LEU A 1 586 ? -30.712 10.486 21.841 1.00 87.81 586 LEU A C 1
ATOM 4631 O O . LEU A 1 586 ? -30.675 9.365 21.336 1.00 87.81 586 LEU A O 1
ATOM 4635 N N . ALA A 1 587 ? -30.046 10.790 22.951 1.00 87.38 587 ALA A N 1
ATOM 4636 C CA . ALA A 1 587 ? -29.217 9.846 23.694 1.00 87.38 587 ALA A CA 1
ATOM 4637 C C . ALA A 1 587 ? -29.702 9.723 25.142 1.00 87.38 587 ALA A C 1
ATOM 4639 O O . ALA A 1 587 ? -29.755 10.722 25.859 1.00 87.38 587 ALA A O 1
ATOM 4640 N N . ALA A 1 588 ? -30.014 8.498 25.569 1.00 86.38 588 ALA A N 1
ATOM 4641 C CA . ALA A 1 588 ? -30.401 8.161 26.933 1.00 86.38 588 ALA A CA 1
ATOM 4642 C C . ALA A 1 588 ? -29.235 7.476 27.666 1.00 86.38 588 ALA A C 1
ATOM 4644 O O . ALA A 1 588 ? -28.829 6.369 27.305 1.00 86.38 588 ALA A O 1
ATOM 4645 N N . LEU A 1 589 ? -28.695 8.139 28.691 1.00 82.81 589 LEU A N 1
ATOM 4646 C CA . LEU A 1 589 ? -27.592 7.641 29.515 1.00 82.81 589 LEU A CA 1
ATOM 4647 C C . LEU A 1 589 ? -28.145 6.992 30.802 1.00 82.81 589 LEU A C 1
ATOM 4649 O O . LEU A 1 589 ? -28.844 7.683 31.553 1.00 82.81 589 LEU A O 1
ATOM 4653 N N . PRO A 1 590 ? -27.845 5.708 31.076 1.00 82.19 590 PRO A N 1
ATOM 4654 C CA . PRO A 1 590 ? -28.274 5.023 32.300 1.00 82.19 590 PRO A CA 1
ATOM 4655 C C . PRO A 1 590 ? -27.685 5.600 33.603 1.00 82.19 590 PRO A C 1
ATOM 4657 O O . PRO A 1 590 ? -26.661 6.292 33.565 1.00 82.19 590 PRO A O 1
ATOM 4660 N N . PRO A 1 591 ? -28.321 5.311 34.758 1.00 81.06 591 PRO A N 1
ATOM 4661 C CA . PRO A 1 591 ? -27.776 5.567 36.096 1.00 81.06 591 PRO A CA 1
ATOM 4662 C C . PRO A 1 591 ? -26.376 4.972 36.285 1.00 81.06 591 PRO A C 1
ATOM 4664 O O . PRO A 1 591 ? -26.111 3.856 35.837 1.00 81.06 591 PRO A O 1
ATOM 4667 N N . GLY A 1 592 ? -25.484 5.693 36.963 1.00 75.19 592 GLY A N 1
ATOM 4668 C CA . GLY A 1 592 ? -24.148 5.219 37.346 1.00 75.19 592 GLY A CA 1
ATOM 4669 C C . GLY A 1 592 ? -23.108 5.145 36.220 1.00 75.19 592 GLY A C 1
ATOM 4670 O O . GLY A 1 592 ? -21.956 4.802 36.482 1.00 75.19 592 GLY A O 1
ATOM 4671 N N . VAL A 1 593 ? -23.465 5.470 34.972 1.00 77.69 593 VAL A N 1
ATOM 4672 C CA . VAL A 1 593 ? -22.530 5.398 33.839 1.00 77.69 593 VAL A CA 1
ATOM 4673 C C . VAL A 1 593 ? -21.735 6.692 33.678 1.00 77.69 593 VAL A C 1
ATOM 4675 O O . VAL A 1 593 ? -22.280 7.799 33.666 1.00 77.69 593 VAL A O 1
ATOM 4678 N N . THR A 1 594 ? -20.422 6.526 33.503 1.00 73.94 594 THR A N 1
ATOM 4679 C CA . THR A 1 594 ? -19.473 7.600 33.201 1.00 73.94 594 THR A CA 1
ATOM 4680 C C . THR A 1 594 ? -18.874 7.405 31.816 1.00 73.94 594 THR A C 1
ATOM 4682 O O . THR A 1 594 ? -18.256 6.382 31.531 1.00 73.94 594 THR A O 1
ATOM 4685 N N . ILE A 1 595 ? -19.019 8.423 30.972 1.00 72.38 595 ILE A N 1
ATOM 4686 C CA . ILE A 1 595 ? -18.289 8.568 29.719 1.00 72.38 595 ILE A CA 1
ATOM 4687 C C . ILE A 1 595 ? -17.022 9.384 30.021 1.00 72.38 595 ILE A C 1
ATOM 4689 O O . ILE A 1 595 ? -17.131 10.538 30.459 1.00 72.38 595 ILE A O 1
ATOM 4693 N N . PRO A 1 596 ? -15.823 8.810 29.822 1.00 70.75 596 PRO A N 1
ATOM 4694 C CA . PRO A 1 596 ? -14.566 9.481 30.131 1.00 70.75 596 PRO A CA 1
ATOM 4695 C C . PRO A 1 596 ? -14.292 10.640 29.162 1.00 70.75 596 PRO A C 1
ATOM 4697 O O . PRO A 1 596 ? -15.009 10.847 28.182 1.00 70.75 596 PRO A O 1
ATOM 4700 N N . VAL A 1 597 ? -13.228 11.396 29.440 1.00 70.00 597 VAL A N 1
ATOM 4701 C CA . VAL A 1 597 ? -12.808 12.532 28.610 1.00 70.00 597 VAL A CA 1
ATOM 4702 C C . VAL A 1 597 ? -12.510 12.069 27.186 1.00 70.00 597 VAL A C 1
ATOM 4704 O O . VAL A 1 597 ? -11.609 11.263 26.959 1.00 70.00 597 VAL A O 1
ATOM 4707 N N . HIS A 1 598 ? -13.250 12.606 26.225 1.00 63.47 598 HIS A N 1
ATOM 4708 C CA . HIS A 1 598 ? -13.096 12.329 24.801 1.00 63.47 598 HIS A CA 1
ATOM 4709 C C . HIS A 1 598 ? -13.462 13.569 23.978 1.00 63.47 598 HIS A C 1
ATOM 4711 O O . HIS A 1 598 ? -13.933 14.559 24.519 1.00 63.47 598 HIS A O 1
ATOM 4717 N N . HIS A 1 599 ? -13.211 13.532 22.677 1.00 64.00 599 HIS A N 1
ATOM 4718 C CA . HIS A 1 599 ? -13.756 14.472 21.694 1.00 64.00 599 HIS A CA 1
ATOM 4719 C C . HIS A 1 599 ? -14.273 13.642 20.520 1.00 64.00 599 HIS A C 1
ATOM 4721 O O . HIS A 1 599 ? -13.943 12.453 20.405 1.00 64.00 599 HIS A O 1
ATOM 4727 N N . ASP A 1 600 ? -15.089 14.239 19.660 1.00 63.25 600 ASP A N 1
ATOM 4728 C CA . ASP A 1 600 ? -15.545 13.553 18.462 1.00 63.25 600 ASP A CA 1
ATOM 4729 C C . ASP A 1 600 ? -14.398 13.329 17.485 1.00 63.25 600 ASP A C 1
ATOM 4731 O O . ASP A 1 600 ? -13.475 14.128 17.365 1.00 63.25 600 ASP A O 1
ATOM 4735 N N . THR A 1 601 ? -14.464 12.211 16.771 1.00 52.19 601 THR A N 1
ATOM 4736 C CA . THR A 1 601 ? -13.455 11.834 15.779 1.00 52.19 601 THR A CA 1
ATOM 4737 C C . THR A 1 601 ? -14.130 11.686 14.417 1.00 52.19 601 THR A C 1
ATOM 4739 O O . THR A 1 601 ? -15.273 11.232 14.340 1.00 52.19 601 THR A O 1
ATOM 4742 N N . GLY A 1 602 ? -13.448 12.124 13.358 1.00 54.31 602 GLY A N 1
ATOM 4743 C CA . GLY A 1 602 ? -13.957 12.140 11.982 1.00 54.31 602 GLY A CA 1
ATOM 4744 C C . GLY A 1 602 ? -13.643 13.463 11.283 1.00 54.31 602 GLY A C 1
ATOM 4745 O O . GLY A 1 602 ? -13.431 14.479 11.940 1.00 54.31 602 GLY A O 1
ATOM 4746 N N . GLU A 1 603 ? -13.586 13.467 9.954 1.00 56.41 603 GLU A N 1
ATOM 4747 C CA . GLU A 1 603 ? -13.230 14.668 9.189 1.00 56.41 603 GLU A CA 1
ATOM 4748 C C . GLU A 1 603 ? -14.308 15.759 9.296 1.00 56.41 603 GLU A C 1
ATOM 4750 O O . GLU A 1 603 ? -13.994 16.939 9.408 1.00 56.41 603 GLU A O 1
ATOM 4755 N N . TRP A 1 604 ? -15.577 15.361 9.373 1.00 67.50 604 TRP A N 1
ATOM 4756 C CA . TRP A 1 604 ? -16.739 16.229 9.580 1.00 67.50 604 TRP A CA 1
ATOM 4757 C C . TRP A 1 604 ? -16.653 17.129 10.833 1.00 67.50 604 TRP A C 1
ATOM 4759 O O . TRP A 1 604 ? -17.265 18.199 10.871 1.00 67.50 604 TRP A O 1
ATOM 4769 N N . VAL A 1 605 ? -15.874 16.730 11.847 1.00 65.88 605 VAL A N 1
ATOM 4770 C CA . VAL A 1 605 ? -15.717 17.439 13.132 1.00 65.88 605 VAL A CA 1
ATOM 4771 C C . VAL A 1 605 ? -15.205 18.865 12.942 1.00 65.88 605 VAL A C 1
ATOM 4773 O O . VAL A 1 605 ? -15.656 19.774 13.628 1.00 65.88 605 VAL A O 1
ATOM 4776 N N . ARG A 1 606 ? -14.299 19.090 11.982 1.00 66.12 606 ARG A N 1
ATOM 4777 C CA . ARG A 1 606 ? -13.702 20.418 11.749 1.00 66.12 606 ARG A CA 1
ATOM 4778 C C . ARG A 1 606 ? -14.629 21.412 11.058 1.00 66.12 606 ARG A C 1
ATOM 4780 O O . ARG A 1 606 ? -14.318 22.594 11.017 1.00 66.12 606 ARG A O 1
ATOM 4787 N N . TYR A 1 607 ? -15.740 20.932 10.510 1.00 70.62 607 TYR A N 1
ATOM 4788 C CA . TYR A 1 607 ? -16.681 21.742 9.740 1.00 70.62 607 TYR A CA 1
ATOM 4789 C C . TYR A 1 607 ? -17.994 22.002 10.482 1.00 70.62 607 TYR A C 1
ATOM 4791 O O . TYR A 1 607 ? -18.862 22.694 9.953 1.00 70.62 607 TYR A O 1
ATOM 4799 N N . THR A 1 608 ? -18.169 21.424 11.674 1.00 76.50 608 THR A N 1
ATOM 4800 C CA . THR A 1 608 ? -19.461 21.370 12.362 1.00 76.50 608 THR A CA 1
ATOM 4801 C C . THR A 1 608 ? -19.412 21.952 13.765 1.00 76.50 608 THR A C 1
ATOM 4803 O O . THR A 1 608 ? -18.426 21.817 14.488 1.00 76.50 608 THR A O 1
ATOM 4806 N N . HIS A 1 609 ? -20.534 22.533 14.169 1.00 77.44 609 HIS A N 1
ATOM 4807 C CA . HIS A 1 609 ? -20.813 22.945 15.538 1.00 77.44 609 HIS A CA 1
ATOM 4808 C C . HIS A 1 609 ? -21.735 21.926 16.193 1.00 77.44 609 HIS A C 1
ATOM 4810 O O . HIS A 1 609 ? -22.625 21.385 15.527 1.00 77.44 609 HIS A O 1
ATOM 4816 N N . ARG A 1 610 ? -21.552 21.694 17.494 1.00 82.75 610 ARG A N 1
ATOM 4817 C CA . ARG A 1 610 ? -22.396 20.787 18.265 1.00 82.75 610 ARG A CA 1
ATOM 4818 C C . ARG A 1 610 ? -23.247 21.507 19.266 1.00 82.75 610 ARG A C 1
ATOM 4820 O O . ARG A 1 610 ? -22.767 22.350 20.010 1.00 82.75 610 ARG A O 1
ATOM 4827 N N . VAL A 1 611 ? -24.494 21.073 19.353 1.00 83.81 611 VAL A N 1
ATOM 4828 C CA . VAL A 1 611 ? -25.426 21.524 20.371 1.00 83.81 611 VAL A CA 1
ATOM 4829 C C . VAL A 1 611 ? -25.901 20.340 21.199 1.00 83.81 611 VAL A C 1
ATOM 4831 O O . VAL A 1 611 ? -26.377 19.339 20.661 1.00 83.81 611 VAL A O 1
ATOM 4834 N N . HIS A 1 612 ? -25.799 20.469 22.517 1.00 85.88 612 HIS A N 1
ATOM 4835 C CA . HIS A 1 612 ? -26.454 19.599 23.484 1.00 85.88 612 HIS A CA 1
ATOM 4836 C C . HIS A 1 612 ? -27.620 20.339 24.136 1.00 85.88 612 HIS A C 1
ATOM 4838 O O . HIS A 1 612 ? -27.446 21.437 24.657 1.00 85.88 612 HIS A O 1
ATOM 4844 N N . VAL A 1 613 ? -28.783 19.691 24.184 1.00 88.00 613 VAL A N 1
ATOM 4845 C CA . VAL A 1 613 ? -29.949 20.168 24.937 1.00 88.00 613 VAL A CA 1
ATOM 4846 C C . VAL A 1 613 ? -30.387 19.059 25.901 1.00 88.00 613 VAL A C 1
ATOM 4848 O O . VAL A 1 613 ? -30.803 17.990 25.439 1.00 88.00 613 VAL A O 1
ATOM 4851 N N . PRO A 1 614 ? -30.269 19.232 27.231 1.00 89.50 614 PRO A N 1
ATOM 4852 C CA . PRO A 1 614 ? -30.822 18.296 28.198 1.00 89.50 614 PRO A CA 1
ATOM 4853 C C . PRO A 1 614 ? -32.342 18.296 28.097 1.00 89.50 614 PRO A C 1
ATOM 4855 O O . PRO A 1 614 ? -32.981 19.340 28.201 1.00 89.50 614 PRO A O 1
ATOM 4858 N N . ILE A 1 615 ? -32.919 17.118 27.895 1.00 89.69 615 ILE A N 1
ATOM 4859 C CA . ILE A 1 615 ? -34.364 16.942 27.738 1.00 89.69 615 ILE A CA 1
ATOM 4860 C C . ILE A 1 615 ? -34.970 16.407 29.033 1.00 89.69 615 ILE A C 1
ATOM 4862 O O . ILE A 1 615 ? -35.895 16.994 29.579 1.00 89.69 615 ILE A O 1
ATOM 4866 N N . ILE A 1 616 ? -34.411 15.310 29.551 1.00 87.69 616 ILE A N 1
ATOM 4867 C CA . ILE A 1 616 ? -34.821 14.699 30.819 1.00 87.69 616 ILE A CA 1
ATOM 4868 C C . ILE A 1 616 ? -33.582 14.617 31.699 1.00 87.69 616 ILE A C 1
ATOM 4870 O O . ILE A 1 616 ? -32.672 13.844 31.405 1.00 87.69 616 ILE A O 1
ATOM 4874 N N . VAL A 1 617 ? -33.538 15.421 32.759 1.00 84.88 617 VAL A N 1
ATOM 4875 C CA . VAL A 1 617 ? -32.487 15.386 33.784 1.00 84.88 617 VAL A CA 1
ATOM 4876 C C . VAL A 1 617 ? -33.166 15.523 35.148 1.00 84.88 617 VAL A C 1
ATOM 4878 O O . VAL A 1 617 ? -33.429 16.646 35.571 1.00 84.88 617 VAL A O 1
ATOM 4881 N N . PRO A 1 618 ? -33.505 14.400 35.810 1.00 79.44 618 PRO A N 1
ATOM 4882 C CA . PRO A 1 618 ? -34.299 14.419 37.042 1.00 79.44 618 PRO A CA 1
ATOM 4883 C C . PRO A 1 618 ? -33.630 15.177 38.192 1.00 79.44 618 PRO A C 1
ATOM 4885 O O . PRO A 1 618 ? -34.305 15.851 38.963 1.00 79.44 618 PRO A O 1
ATOM 4888 N N . ASP A 1 619 ? -32.300 15.097 38.278 1.00 81.38 619 ASP A N 1
ATOM 4889 C CA . ASP A 1 619 ? -31.494 15.848 39.236 1.00 81.38 619 ASP A CA 1
ATOM 4890 C C . ASP A 1 619 ? -30.223 16.383 38.547 1.00 81.38 619 ASP A C 1
ATOM 4892 O O . ASP A 1 619 ? -29.247 15.641 38.384 1.00 81.38 619 ASP A O 1
ATOM 4896 N N . PRO A 1 620 ? -30.211 17.661 38.118 1.00 80.06 620 PRO A N 1
ATOM 4897 C CA . PRO A 1 620 ? -29.055 18.274 37.461 1.00 80.06 620 PRO A CA 1
ATOM 4898 C C . PRO A 1 620 ? -27.793 18.295 38.328 1.00 80.06 620 PRO A C 1
ATOM 4900 O O . PRO A 1 620 ? -26.683 18.296 37.797 1.00 80.06 620 PRO A O 1
ATOM 4903 N N . THR A 1 621 ? -27.930 18.266 39.660 1.00 78.56 621 THR A N 1
ATOM 4904 C CA . THR A 1 621 ? -26.774 18.291 40.569 1.00 78.56 621 THR A CA 1
ATOM 4905 C C . THR A 1 621 ? -25.972 16.992 40.511 1.00 78.56 621 THR A C 1
ATOM 4907 O O . THR A 1 621 ? -24.750 17.021 40.687 1.00 78.56 621 THR A O 1
ATOM 4910 N N . LYS A 1 622 ? -26.646 15.884 40.169 1.00 80.19 622 LYS A N 1
ATOM 4911 C CA . LYS A 1 622 ? -26.086 14.538 39.983 1.00 80.19 622 LYS A CA 1
ATOM 4912 C C . LYS A 1 622 ? -25.638 14.251 38.543 1.00 80.19 622 LYS A C 1
ATOM 4914 O O . LYS A 1 622 ? -25.332 13.111 38.192 1.00 80.19 622 LYS A O 1
ATOM 4919 N N . VAL A 1 623 ? -25.580 15.272 37.689 1.00 80.88 623 VAL A N 1
ATOM 4920 C CA . VAL A 1 623 ? -24.989 15.163 36.352 1.00 80.88 623 VAL A CA 1
ATOM 4921 C C . VAL A 1 623 ? -23.715 15.989 36.306 1.00 80.88 623 VAL A C 1
ATOM 4923 O O . VAL A 1 623 ? -23.745 17.217 36.336 1.00 80.88 623 VAL A O 1
ATOM 4926 N N . LEU A 1 624 ? -22.577 15.304 36.203 1.00 81.19 624 LEU A N 1
ATOM 4927 C CA . LEU A 1 624 ? -21.280 15.948 36.042 1.00 81.19 624 LEU A CA 1
ATOM 4928 C C . LEU A 1 624 ? -20.914 15.969 34.559 1.00 81.19 624 LEU A C 1
ATOM 4930 O O . LEU A 1 624 ? -20.211 15.080 34.076 1.00 81.19 624 LEU A O 1
ATOM 4934 N N . PHE A 1 625 ? -21.406 16.972 33.835 1.00 82.44 625 PHE A N 1
ATOM 4935 C CA . PHE A 1 625 ? -20.958 17.261 32.474 1.00 82.44 625 PHE A CA 1
ATOM 4936 C C . PHE A 1 625 ? -19.807 18.260 32.525 1.00 82.44 625 PHE A C 1
ATOM 4938 O O . PHE A 1 625 ? -19.898 19.280 33.209 1.00 82.44 625 PHE A O 1
ATOM 4945 N N . ARG A 1 626 ? -18.709 17.950 31.836 1.00 80.88 626 ARG A N 1
ATOM 4946 C CA . ARG A 1 626 ? -17.528 18.810 31.773 1.00 80.88 626 ARG A CA 1
ATOM 4947 C C . ARG A 1 626 ? -17.050 18.978 30.343 1.00 80.88 626 ARG A C 1
ATOM 4949 O O . ARG A 1 626 ? -17.019 17.985 29.617 1.00 80.88 626 ARG A O 1
ATOM 4956 N N . CYS A 1 627 ? -16.623 20.179 29.966 1.00 75.69 627 CYS A N 1
ATOM 4957 C CA . CYS A 1 627 ? -16.059 20.458 28.647 1.00 75.69 627 CYS A CA 1
ATOM 4958 C C . CYS A 1 627 ? -14.912 21.472 28.691 1.00 75.69 627 CYS A C 1
ATOM 4960 O O . CYS A 1 627 ? -14.840 22.285 29.605 1.00 75.69 627 CYS A O 1
ATOM 4962 N N . GLY A 1 628 ? -14.021 21.419 27.702 1.00 66.44 628 GLY A N 1
ATOM 4963 C CA . GLY A 1 628 ? -12.874 22.321 27.596 1.00 66.44 628 GLY A CA 1
ATOM 4964 C C . GLY A 1 628 ? -11.949 21.968 26.424 1.00 66.44 628 GLY A C 1
ATOM 4965 O O . GLY A 1 628 ? -12.077 20.889 25.836 1.00 66.44 628 GLY A O 1
ATOM 4966 N N . PRO A 1 629 ? -11.009 22.853 26.054 1.00 57.66 629 PRO A N 1
ATOM 4967 C CA . PRO A 1 629 ? -10.098 22.629 24.927 1.00 57.66 629 PRO A CA 1
ATOM 4968 C C . PRO A 1 629 ? -9.072 21.522 25.211 1.00 57.66 629 PRO A C 1
ATOM 4970 O O . PRO A 1 629 ? -8.659 20.788 24.312 1.00 57.66 629 PRO A O 1
ATOM 4973 N N . THR A 1 630 ? -8.676 21.351 26.472 1.00 64.06 630 THR A N 1
ATOM 4974 C CA . THR A 1 630 ? -7.734 20.317 26.910 1.00 64.06 630 THR A CA 1
ATOM 4975 C C . THR A 1 630 ? -8.306 19.516 28.072 1.00 64.06 630 THR A C 1
ATOM 4977 O O . THR A 1 630 ? -9.334 19.845 28.653 1.00 64.06 630 THR A O 1
ATOM 4980 N N . GLU A 1 631 ? -7.645 18.413 28.418 1.00 70.62 631 GLU A N 1
ATOM 4981 C CA . GLU A 1 631 ? -8.094 17.579 29.538 1.00 70.62 631 GLU A CA 1
ATOM 4982 C C . GLU A 1 631 ? -7.845 18.261 30.890 1.00 70.62 631 GLU A C 1
ATOM 4984 O O . GLU A 1 631 ? -8.575 18.005 31.843 1.00 70.62 631 GLU A O 1
ATOM 4989 N N . GLN A 1 632 ? -6.852 19.156 30.959 1.00 68.06 632 GLN A N 1
ATOM 4990 C CA . GLN A 1 632 ? -6.561 19.937 32.161 1.00 68.06 632 GLN A CA 1
ATOM 4991 C C . GLN A 1 632 ? -7.494 21.147 32.341 1.00 68.06 632 GLN A C 1
ATOM 4993 O O . GLN A 1 632 ? -7.593 21.655 33.450 1.00 68.06 632 GLN A O 1
ATOM 4998 N N . SER A 1 633 ? -8.179 21.595 31.283 1.00 68.56 633 SER A N 1
ATOM 4999 C CA . SER A 1 633 ? -9.033 22.800 31.268 1.00 68.56 633 SER A CA 1
ATOM 5000 C C . SER A 1 633 ? -10.534 22.482 31.223 1.00 68.56 633 SER A C 1
ATOM 5002 O O . SER A 1 633 ? -11.332 23.281 30.749 1.00 68.56 633 SER A O 1
ATOM 5004 N N . LEU A 1 634 ? -10.934 21.289 31.674 1.00 72.00 634 LEU A N 1
ATOM 5005 C CA . LEU A 1 634 ? -12.338 20.880 31.690 1.00 72.00 634 LEU A CA 1
ATOM 5006 C C . LEU A 1 634 ? -13.119 21.594 32.799 1.00 72.00 634 LEU A C 1
ATOM 5008 O O . LEU A 1 634 ? -12.892 21.340 33.983 1.00 72.00 634 LEU A O 1
ATOM 5012 N N . GLU A 1 635 ? -14.116 22.380 32.413 1.00 76.44 635 GLU A N 1
ATOM 5013 C CA . GLU A 1 635 ? -15.015 23.085 33.326 1.00 76.44 635 GLU A CA 1
ATOM 5014 C C . GLU A 1 635 ? -16.377 22.396 33.408 1.00 76.44 635 GLU A C 1
ATOM 5016 O O . GLU A 1 635 ? -16.824 21.762 32.450 1.00 76.44 635 GLU A O 1
ATOM 5021 N N . ARG A 1 636 ? -17.035 22.481 34.571 1.00 79.62 636 ARG A N 1
ATOM 5022 C CA . ARG A 1 636 ? -18.377 21.917 34.781 1.00 79.62 636 ARG A CA 1
ATOM 5023 C C . ARG A 1 636 ? -19.422 22.779 34.081 1.00 79.62 636 ARG A C 1
ATOM 5025 O O . ARG A 1 636 ? -19.405 23.996 34.209 1.00 79.62 636 ARG A O 1
ATOM 5032 N N . VAL A 1 637 ? -20.382 22.119 33.442 1.00 76.44 637 VAL A N 1
ATOM 5033 C CA . VAL A 1 637 ? -21.553 22.755 32.838 1.00 76.44 637 VAL A CA 1
ATOM 5034 C C . VAL A 1 637 ? -22.826 22.172 33.447 1.00 76.44 637 VAL A C 1
ATOM 5036 O O . VAL A 1 637 ? -23.014 20.952 33.482 1.00 76.44 637 VAL A O 1
ATOM 5039 N N . ASP A 1 638 ? -23.714 23.046 33.916 1.00 74.94 638 ASP A N 1
ATOM 5040 C CA . ASP A 1 638 ? -24.947 22.642 34.590 1.00 74.94 638 ASP A CA 1
ATOM 5041 C C . ASP A 1 638 ? -26.024 22.203 33.597 1.00 74.94 638 ASP A C 1
ATOM 5043 O O . ASP A 1 638 ? -26.601 23.013 32.877 1.00 74.94 638 ASP A O 1
ATOM 5047 N N . CYS A 1 639 ? -26.332 20.904 33.589 1.00 77.69 639 CYS A N 1
ATOM 5048 C CA . CYS A 1 639 ? -27.279 20.267 32.669 1.00 77.69 639 CYS A CA 1
ATOM 5049 C C . CYS A 1 639 ? -28.754 20.431 33.083 1.00 77.69 639 CYS A C 1
ATOM 5051 O O . CYS A 1 639 ? -29.475 19.440 33.216 1.00 77.69 639 CYS A O 1
ATOM 5053 N N . THR A 1 640 ? -29.222 21.660 33.287 1.00 84.00 640 THR A N 1
ATOM 5054 C CA . THR A 1 640 ? -30.648 21.919 33.554 1.00 84.00 640 THR A CA 1
ATOM 5055 C C . THR A 1 640 ? -31.496 21.615 32.307 1.00 84.00 640 THR A C 1
ATOM 5057 O O . THR A 1 640 ? -31.095 21.991 31.202 1.00 84.00 640 THR A O 1
ATOM 5060 N N . PRO A 1 641 ? -32.665 20.953 32.432 1.00 87.00 641 PRO A N 1
ATOM 5061 C CA . PRO A 1 641 ? -33.564 20.713 31.303 1.00 87.00 641 PRO A CA 1
ATOM 5062 C C . PRO A 1 641 ? -33.883 21.986 30.510 1.00 87.00 641 PRO A C 1
ATOM 5064 O O . PRO A 1 641 ? -34.243 23.014 31.085 1.00 87.00 641 PRO A O 1
ATOM 5067 N N . GLY A 1 642 ? -33.744 21.909 29.187 1.00 82.00 642 GLY A N 1
ATOM 5068 C CA . GLY A 1 642 ? -33.961 23.022 28.263 1.00 82.00 642 GLY A CA 1
ATOM 5069 C C . GLY A 1 642 ? -32.775 23.971 28.082 1.00 82.00 642 GLY A C 1
ATOM 5070 O O . GLY A 1 642 ? -32.816 24.799 27.177 1.00 82.00 642 GLY A O 1
ATOM 5071 N N . HIS A 1 643 ? -31.702 23.863 28.871 1.00 83.50 643 HIS A N 1
ATOM 5072 C CA . HIS A 1 643 ? -30.495 24.654 28.618 1.00 83.50 643 HIS A CA 1
ATOM 5073 C C . HIS A 1 643 ? -29.785 24.220 27.333 1.00 83.50 643 HIS A C 1
ATOM 5075 O O . HIS A 1 643 ? -29.702 23.040 27.011 1.00 83.50 643 HIS A O 1
ATOM 5081 N N . VAL A 1 644 ? -29.239 25.189 26.607 1.00 78.44 644 VAL A N 1
ATOM 5082 C CA . VAL A 1 644 ? -28.489 24.947 25.373 1.00 78.44 644 VAL A CA 1
ATOM 5083 C C . VAL A 1 644 ? -27.002 25.071 25.648 1.00 78.44 644 VAL A C 1
ATOM 5085 O O . VAL A 1 644 ? -26.551 26.114 26.123 1.00 78.44 644 VAL A O 1
ATOM 5088 N N . PHE A 1 645 ? -26.249 24.037 25.277 1.00 76.75 645 PHE A N 1
ATOM 5089 C CA . PHE A 1 645 ? -24.789 24.067 25.260 1.00 76.75 645 PHE A CA 1
ATOM 5090 C C . PHE A 1 645 ? -24.312 23.934 23.832 1.00 76.75 645 PHE A C 1
ATOM 5092 O O . PHE A 1 645 ? -24.471 22.880 23.216 1.00 76.75 645 PHE A O 1
ATOM 5099 N N . GLU A 1 646 ? -23.741 25.010 23.316 1.00 75.88 646 GLU A N 1
ATOM 5100 C CA . GLU A 1 646 ? -23.092 25.015 22.018 1.00 75.88 646 GLU A CA 1
ATOM 5101 C C . GLU A 1 646 ? -21.585 24.856 22.214 1.00 75.88 646 GLU A C 1
ATOM 5103 O O . GLU A 1 646 ? -20.960 25.587 22.981 1.00 75.88 646 GLU A O 1
ATOM 5108 N N . MET A 1 647 ? -21.021 23.858 21.545 1.00 71.50 647 MET A N 1
ATOM 5109 C CA . MET A 1 647 ? -19.643 23.420 21.689 1.00 71.50 647 MET A CA 1
ATOM 5110 C C . MET A 1 647 ? -18.992 23.330 20.312 1.00 71.50 647 MET A C 1
ATOM 5112 O O . MET A 1 647 ? -19.604 22.890 19.334 1.00 71.50 647 MET A O 1
ATOM 5116 N N . ASN A 1 648 ? -17.709 23.673 20.243 1.00 67.06 648 ASN A N 1
ATOM 5117 C CA . ASN A 1 648 ? -16.877 23.257 19.121 1.00 67.06 648 ASN A CA 1
ATOM 5118 C C . ASN A 1 648 ? -16.708 21.727 19.183 1.00 67.06 648 ASN A C 1
ATOM 5120 O O . ASN A 1 648 ? -16.358 21.194 20.236 1.00 67.06 648 ASN A O 1
ATOM 5124 N N . ASN A 1 649 ? -16.929 21.013 18.075 1.00 64.12 649 ASN A N 1
ATOM 5125 C CA . ASN A 1 649 ? -16.805 19.550 18.025 1.00 64.12 649 ASN A CA 1
ATOM 5126 C C . ASN A 1 649 ? -15.379 19.024 18.283 1.00 64.12 649 ASN A C 1
ATOM 5128 O O . ASN A 1 649 ? -15.192 17.831 18.523 1.00 64.12 649 ASN A O 1
ATOM 5132 N N . GLN A 1 650 ? -14.375 19.904 18.289 1.00 60.72 650 GLN A N 1
ATOM 5133 C CA . GLN A 1 650 ? -13.006 19.593 18.712 1.00 60.72 650 GLN A CA 1
ATOM 5134 C C . GLN A 1 650 ? -12.802 19.682 20.236 1.00 60.72 650 GLN A C 1
ATOM 5136 O O . GLN A 1 650 ? -11.766 19.247 20.741 1.00 60.72 650 GLN A O 1
ATOM 5141 N N . ALA A 1 651 ? -13.767 20.226 20.986 1.00 64.19 651 ALA A N 1
ATOM 5142 C CA . ALA A 1 651 ? -13.672 20.351 22.434 1.00 64.19 651 ALA A CA 1
ATOM 5143 C C . ALA A 1 651 ? -13.725 18.976 23.113 1.00 64.19 651 ALA A C 1
ATOM 5145 O O . ALA A 1 651 ? -14.563 18.116 22.810 1.00 64.19 651 ALA A O 1
ATOM 5146 N N . LYS A 1 652 ? -12.843 18.782 24.095 1.00 70.31 652 LYS A N 1
ATOM 5147 C CA . LYS A 1 652 ? -12.905 17.612 24.962 1.00 70.31 652 LYS A CA 1
ATOM 5148 C C . LYS A 1 652 ? -14.096 17.742 25.897 1.00 70.31 652 LYS A C 1
ATOM 5150 O O . LYS A 1 652 ? -14.378 18.816 26.422 1.00 70.31 652 LYS A O 1
ATOM 5155 N N . HIS A 1 653 ? -14.766 16.629 26.144 1.00 74.56 653 HIS A N 1
ATOM 5156 C CA . HIS A 1 653 ? -15.878 16.554 27.067 1.00 74.56 653 HIS A CA 1
ATOM 5157 C C . HIS A 1 653 ? -15.949 15.205 27.780 1.00 74.56 653 HIS A C 1
ATOM 5159 O O . HIS A 1 653 ? -15.453 14.183 27.305 1.00 74.56 653 HIS A O 1
ATOM 5165 N N . ALA A 1 654 ? -16.552 15.218 28.961 1.00 79.50 654 ALA A N 1
ATOM 5166 C CA . ALA A 1 654 ? -16.819 14.046 29.781 1.00 79.50 654 ALA A CA 1
ATOM 5167 C C . ALA A 1 654 ? -18.188 14.191 30.435 1.00 79.50 654 ALA A C 1
ATOM 5169 O O . ALA A 1 654 ? -18.620 15.302 30.747 1.00 79.50 654 ALA A O 1
ATOM 5170 N N . VAL A 1 655 ? -18.858 13.068 30.684 1.00 81.94 655 VAL A N 1
ATOM 5171 C CA . VAL A 1 655 ? -20.144 13.085 31.380 1.00 81.94 655 VAL A CA 1
ATOM 5172 C C . VAL A 1 655 ? -20.282 11.911 32.329 1.00 81.94 655 VAL A C 1
ATOM 5174 O O . VAL A 1 655 ? -20.114 10.765 31.929 1.00 81.94 655 VAL A O 1
ATOM 5177 N N . SER A 1 656 ? -20.650 12.194 33.574 1.00 80.69 656 SER A N 1
ATOM 5178 C CA . SER A 1 656 ? -21.030 11.180 34.558 1.00 80.69 656 SER A CA 1
ATOM 5179 C C . SER A 1 656 ? -22.478 11.389 34.978 1.00 80.69 656 SER A C 1
ATOM 5181 O O . SER A 1 656 ? -22.842 12.488 35.400 1.00 80.69 656 SER A O 1
ATOM 5183 N N . ASN A 1 657 ? -23.298 10.342 34.869 1.00 85.06 657 ASN A N 1
ATOM 5184 C CA . ASN A 1 657 ? -24.623 10.310 35.483 1.00 85.06 657 ASN A CA 1
ATOM 5185 C C . ASN A 1 657 ? -24.519 9.614 36.843 1.00 85.06 657 ASN A C 1
ATOM 5187 O O . ASN A 1 657 ? -24.501 8.387 36.903 1.00 85.06 657 ASN A O 1
ATOM 5191 N N . THR A 1 658 ? -24.425 10.383 37.925 1.00 82.94 658 THR A N 1
ATOM 5192 C CA . THR A 1 658 ? -24.350 9.845 39.293 1.00 82.94 658 THR A CA 1
ATOM 5193 C C . THR A 1 658 ? -25.727 9.736 39.957 1.00 82.94 658 THR A C 1
ATOM 5195 O O . THR A 1 658 ? -25.818 9.401 41.136 1.00 82.94 658 THR A O 1
ATOM 5198 N N . GLY A 1 659 ? -26.802 10.023 39.213 1.00 77.69 659 GLY A N 1
ATOM 5199 C CA . GLY A 1 659 ? -28.185 9.877 39.659 1.00 77.69 659 GLY A CA 1
ATOM 5200 C C . GLY A 1 659 ? -28.727 8.454 39.542 1.00 77.69 659 GLY A C 1
ATOM 5201 O O . GLY A 1 659 ? -28.115 7.586 38.922 1.00 77.69 659 GLY A O 1
ATOM 5202 N N . ASP A 1 660 ? -29.918 8.249 40.110 1.00 79.44 660 ASP A N 1
ATOM 5203 C CA . ASP A 1 660 ? -30.611 6.951 40.176 1.00 79.44 660 ASP A CA 1
ATOM 5204 C C . ASP A 1 660 ? -31.568 6.711 38.988 1.00 79.44 660 ASP A C 1
ATOM 5206 O O . ASP A 1 660 ? -32.215 5.666 38.894 1.00 79.44 660 ASP A O 1
ATOM 5210 N N . GLU A 1 661 ? -31.673 7.683 38.076 1.00 80.75 661 GLU A N 1
ATOM 5211 C CA . GLU A 1 661 ? -32.577 7.673 36.922 1.00 80.75 661 GLU A CA 1
ATOM 5212 C C . GLU A 1 661 ? -31.822 7.957 35.609 1.00 80.75 661 GLU A C 1
ATOM 5214 O O . GLU A 1 661 ? -30.695 8.466 35.593 1.00 80.75 661 GLU A O 1
ATOM 5219 N N . PHE A 1 662 ? -32.429 7.581 34.480 1.00 83.06 662 PHE A N 1
ATOM 5220 C CA . PHE A 1 662 ? -31.875 7.881 33.160 1.00 83.06 662 PHE A CA 1
ATOM 5221 C C . PHE A 1 662 ? -31.920 9.383 32.881 1.00 83.06 662 PHE A C 1
ATOM 5223 O O . PHE A 1 662 ? -32.899 10.052 33.209 1.00 83.06 662 PHE A O 1
ATOM 5230 N N . ARG A 1 663 ? -30.906 9.883 32.169 1.00 86.56 663 ARG A N 1
ATOM 5231 C CA . ARG A 1 663 ? -30.953 11.216 31.554 1.00 86.56 663 ARG A CA 1
ATOM 5232 C C . ARG A 1 663 ? -31.027 11.129 30.041 1.00 86.56 663 ARG A C 1
ATOM 5234 O O . ARG A 1 663 ? -30.370 10.277 29.447 1.00 86.56 663 ARG A O 1
ATOM 5241 N N . VAL A 1 664 ? -31.771 12.034 29.416 1.00 88.12 664 VAL A N 1
ATOM 5242 C CA . VAL A 1 664 ? -31.927 12.108 27.958 1.00 88.12 664 VAL A CA 1
ATOM 5243 C C . VAL A 1 664 ? -31.465 13.465 27.453 1.00 88.12 664 VAL A C 1
ATOM 5245 O O . VAL A 1 664 ? -31.889 14.492 27.977 1.00 88.12 664 VAL A O 1
ATOM 5248 N N . HIS A 1 665 ? -30.601 13.471 26.441 1.00 89.88 665 HIS A N 1
ATOM 5249 C CA . HIS A 1 665 ? -30.138 14.679 25.756 1.00 89.88 665 HIS A CA 1
ATOM 5250 C C . HIS A 1 665 ? -30.458 14.602 24.264 1.00 89.88 665 HIS A C 1
ATOM 5252 O O . HIS A 1 665 ? -30.279 13.551 23.647 1.00 89.88 665 HIS A O 1
ATOM 5258 N N . LEU A 1 666 ? -30.869 15.728 23.686 1.00 90.50 666 LEU A N 1
ATOM 5259 C CA . LEU A 1 666 ? -30.854 15.957 22.247 1.00 90.50 666 LEU A CA 1
ATOM 5260 C C . LEU A 1 666 ? -29.458 16.449 21.856 1.00 90.50 666 LEU A C 1
ATOM 5262 O O . LEU A 1 666 ? -28.903 17.331 22.513 1.00 90.50 666 LEU A O 1
ATOM 5266 N N . ILE A 1 667 ? -28.889 15.850 20.814 1.00 89.50 667 ILE A N 1
ATOM 5267 C CA . ILE A 1 667 ? -27.569 16.181 20.275 1.00 89.50 667 ILE A CA 1
ATOM 5268 C C . ILE A 1 667 ? -27.730 16.526 18.796 1.00 89.50 667 ILE A C 1
ATOM 5270 O O . ILE A 1 667 ? -28.274 15.727 18.025 1.00 89.50 667 ILE A O 1
ATOM 5274 N N . LEU A 1 668 ? -27.247 17.706 18.415 1.00 89.06 668 LEU A N 1
ATOM 5275 C CA . LEU A 1 668 ? -27.289 18.237 17.055 1.00 89.06 668 LEU A CA 1
ATOM 5276 C C . LEU A 1 668 ? -25.866 18.554 16.592 1.00 89.06 668 LEU A C 1
ATOM 5278 O O . LEU A 1 668 ? -25.114 19.153 17.353 1.00 89.06 668 LEU A O 1
ATOM 5282 N N . ASP A 1 669 ? -25.529 18.206 15.350 1.00 88.44 669 ASP A N 1
ATOM 5283 C CA . ASP A 1 669 ? -24.352 18.739 14.658 1.00 88.44 669 ASP A CA 1
ATOM 5284 C C . ASP A 1 669 ? -24.813 19.470 13.389 1.00 88.44 669 ASP A C 1
ATOM 5286 O O . ASP A 1 669 ? -25.593 18.916 12.600 1.00 88.44 669 ASP A O 1
ATOM 5290 N N . TYR A 1 670 ? -24.337 20.700 13.182 1.00 86.44 670 TYR A N 1
ATOM 5291 C CA . TYR A 1 670 ? -24.712 21.534 12.036 1.00 86.44 670 TYR A CA 1
ATOM 5292 C C . TYR A 1 670 ? -23.506 22.228 11.391 1.00 86.44 670 TYR A C 1
ATOM 5294 O O . TYR A 1 670 ? -22.490 22.451 12.047 1.00 86.44 670 TYR A O 1
ATOM 5302 N N . VAL A 1 671 ? -23.618 22.552 10.100 1.00 83.81 671 VAL A N 1
ATOM 5303 C CA . VAL A 1 671 ? -22.605 23.297 9.329 1.00 83.81 671 VAL A CA 1
ATOM 5304 C C . VAL A 1 671 ? -23.087 24.713 8.995 1.00 83.81 671 VAL A C 1
ATOM 5306 O O . VAL A 1 671 ? -24.288 24.967 8.845 1.00 83.81 671 VAL A O 1
ATOM 5309 N N . ASN A 1 672 ? -22.147 25.643 8.835 1.00 78.94 672 ASN A N 1
ATOM 5310 C CA . ASN A 1 672 ? -22.457 27.001 8.385 1.00 78.94 672 ASN A CA 1
ATOM 5311 C C . ASN A 1 672 ? -22.864 27.018 6.897 1.00 78.94 672 ASN A C 1
ATOM 5313 O O . ASN A 1 672 ? -22.363 26.195 6.130 1.00 78.94 672 ASN A O 1
ATOM 5317 N N . PRO A 1 673 ? -23.727 27.952 6.449 1.00 76.44 673 PRO A N 1
ATOM 5318 C CA . PRO A 1 673 ? -24.178 28.002 5.054 1.00 76.44 673 PRO A CA 1
ATOM 5319 C C . PRO A 1 673 ? -23.032 28.127 4.037 1.00 76.44 673 PRO A C 1
ATOM 5321 O O . PRO A 1 673 ? -23.053 27.452 3.009 1.00 76.44 673 PRO A O 1
ATOM 5324 N N . SER A 1 674 ? -21.983 28.885 4.378 1.00 71.88 674 SER A N 1
ATOM 5325 C CA . SER A 1 674 ? -20.775 29.068 3.557 1.00 71.88 674 SER A CA 1
ATOM 5326 C C . SER A 1 674 ? -20.034 27.764 3.241 1.00 71.88 674 SER A C 1
ATOM 5328 O O . SER A 1 674 ? -19.347 27.668 2.226 1.00 71.88 674 SER A O 1
ATOM 5330 N N . PHE A 1 675 ? -20.193 26.721 4.065 1.00 76.44 675 PHE A N 1
ATOM 5331 C CA . PHE A 1 675 ? -19.604 25.409 3.795 1.00 76.44 675 PHE A CA 1
ATOM 5332 C C . PHE A 1 675 ? -20.178 24.773 2.522 1.00 76.44 675 PHE A C 1
ATOM 5334 O O . PHE A 1 675 ? -19.438 24.182 1.734 1.00 76.44 675 PHE A O 1
ATOM 5341 N N . PHE A 1 676 ? -21.490 24.898 2.301 1.00 74.00 676 PHE A N 1
ATOM 5342 C CA . PHE A 1 676 ? -22.133 24.332 1.116 1.00 74.00 676 PHE A CA 1
ATOM 5343 C C . PHE A 1 676 ? -21.770 25.100 -0.156 1.00 74.00 676 PHE A C 1
ATOM 5345 O O . PHE A 1 676 ? -21.641 24.479 -1.210 1.00 74.00 676 PHE A O 1
ATOM 5352 N N . GLU A 1 677 ? -21.569 26.415 -0.056 1.00 72.19 677 GLU A N 1
ATOM 5353 C CA . GLU A 1 677 ? -21.105 27.255 -1.165 1.00 72.19 677 GLU A CA 1
ATOM 5354 C C . GLU A 1 677 ? -19.682 26.868 -1.582 1.00 72.19 677 GLU A C 1
ATOM 5356 O O . GLU A 1 677 ? -19.481 26.475 -2.729 1.00 72.19 677 GLU A O 1
ATOM 5361 N N . MET A 1 678 ? -18.743 26.802 -0.631 1.00 75.12 678 MET A N 1
ATOM 5362 C CA . MET A 1 678 ? -17.373 26.324 -0.871 1.00 75.12 678 MET A CA 1
ATOM 5363 C C . MET A 1 678 ? -17.352 24.931 -1.521 1.00 75.12 678 MET A C 1
ATOM 5365 O O . MET A 1 678 ? -16.606 24.681 -2.465 1.00 75.12 678 MET A O 1
ATOM 5369 N N . ARG A 1 679 ? -18.168 23.991 -1.028 1.00 69.25 679 ARG A N 1
ATOM 5370 C CA . ARG A 1 679 ? -18.232 22.630 -1.587 1.00 69.25 679 ARG A CA 1
ATOM 5371 C C . ARG A 1 679 ? -18.792 22.611 -3.006 1.00 69.25 679 ARG A C 1
ATOM 5373 O O . ARG A 1 679 ? -18.382 21.773 -3.803 1.00 69.25 679 ARG A O 1
ATOM 5380 N N . LYS A 1 680 ? -19.707 23.523 -3.331 1.00 67.75 680 LYS A N 1
ATOM 5381 C CA . LYS A 1 680 ? -20.249 23.683 -4.682 1.00 67.75 680 LYS A CA 1
ATOM 5382 C C . LYS A 1 680 ? -19.213 24.286 -5.635 1.00 67.75 680 LYS A C 1
ATOM 5384 O O . LYS A 1 680 ? -19.098 23.799 -6.752 1.00 67.75 680 LYS A O 1
ATOM 5389 N N . GLU A 1 681 ? -18.440 25.273 -5.187 1.00 63.16 681 GLU A N 1
ATOM 53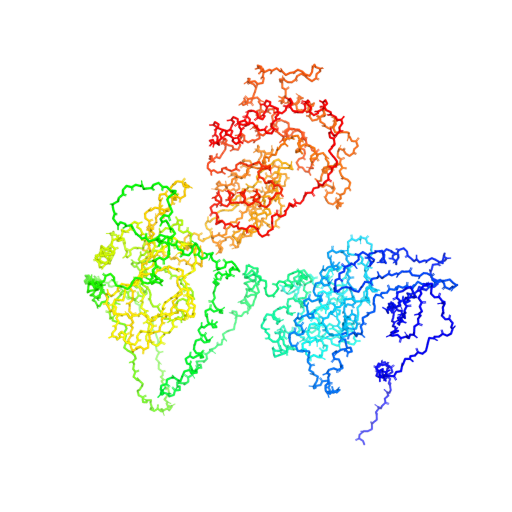90 C CA . GLU A 1 681 ? -17.322 25.858 -5.948 1.00 63.16 681 GLU A CA 1
ATOM 5391 C C . GLU A 1 681 ? -16.208 24.838 -6.213 1.00 63.16 681 GLU A C 1
ATOM 5393 O O . GLU A 1 681 ? -15.653 24.791 -7.304 1.00 63.16 681 GLU A O 1
ATOM 5398 N N . GLN A 1 682 ? -15.946 23.946 -5.255 1.00 54.66 682 GLN A N 1
ATOM 5399 C CA . GLN A 1 682 ? -15.026 22.809 -5.405 1.00 54.66 682 GLN A CA 1
ATOM 5400 C C . GLN A 1 682 ? -15.622 21.632 -6.197 1.00 54.66 682 GLN A C 1
ATOM 5402 O O . GLN A 1 682 ? -15.054 20.545 -6.191 1.00 54.66 682 GLN A O 1
ATOM 5407 N N . ASN A 1 683 ? -16.792 21.807 -6.821 1.00 50.41 683 ASN A N 1
ATOM 5408 C CA . ASN A 1 683 ? -17.507 20.775 -7.574 1.00 50.41 683 ASN A CA 1
ATOM 5409 C C . ASN A 1 683 ? -17.746 19.460 -6.787 1.00 50.41 683 ASN A C 1
ATOM 5411 O O . ASN A 1 683 ? -17.861 18.377 -7.358 1.00 50.41 683 ASN A O 1
ATOM 5415 N N . CYS A 1 684 ? -17.849 19.553 -5.456 1.00 52.91 684 CYS A N 1
ATOM 5416 C CA . CYS A 1 684 ? -17.990 18.434 -4.521 1.00 52.91 684 CYS A CA 1
ATOM 5417 C C . CYS A 1 684 ? -19.211 18.628 -3.590 1.00 52.91 684 CYS A C 1
ATOM 5419 O O . CYS A 1 684 ? -19.062 18.756 -2.366 1.00 52.91 684 CYS A O 1
ATOM 5421 N N . PRO A 1 685 ? -20.446 18.690 -4.125 1.00 73.19 685 PRO A N 1
ATOM 5422 C CA . PRO A 1 685 ? -21.632 18.972 -3.322 1.00 73.19 685 PRO A CA 1
ATOM 5423 C C . PRO A 1 685 ? -21.927 17.853 -2.312 1.00 73.19 685 PRO A C 1
ATOM 5425 O O . PRO A 1 685 ? -21.743 16.668 -2.587 1.00 73.19 685 PRO A O 1
ATOM 5428 N N . VAL A 1 686 ? -22.447 18.228 -1.140 1.00 74.75 686 VAL A N 1
ATOM 5429 C CA . VAL A 1 686 ? -22.908 17.260 -0.133 1.00 74.75 686 VAL A CA 1
ATOM 5430 C C . VAL A 1 686 ? -24.200 16.601 -0.615 1.00 74.75 686 VAL A C 1
ATOM 5432 O O . VAL A 1 686 ? -25.231 17.258 -0.768 1.00 74.75 686 VAL A O 1
ATOM 5435 N N . ARG A 1 687 ? -24.168 15.285 -0.819 1.00 77.62 687 ARG A N 1
ATOM 5436 C CA . ARG A 1 687 ? -25.333 14.481 -1.186 1.00 77.62 687 ARG A CA 1
ATOM 5437 C C . ARG A 1 687 ? -26.257 14.298 0.021 1.00 77.62 687 ARG A C 1
ATOM 5439 O O . ARG A 1 687 ? -25.807 14.074 1.144 1.00 77.62 687 ARG A O 1
ATOM 5446 N N . ARG A 1 688 ? -27.570 14.343 -0.203 1.00 83.62 688 ARG A N 1
ATOM 5447 C CA . ARG A 1 688 ? -28.585 13.977 0.798 1.00 83.62 688 ARG A CA 1
ATOM 5448 C C . ARG A 1 688 ? -29.305 12.710 0.353 1.00 83.62 688 ARG A C 1
ATOM 5450 O O . ARG A 1 688 ? -29.668 12.599 -0.816 1.00 83.62 688 ARG A O 1
ATOM 5457 N N . VAL A 1 689 ? -29.460 11.749 1.257 1.00 84.19 689 VAL A N 1
ATOM 5458 C CA . VAL A 1 689 ? -30.073 10.445 0.980 1.00 84.19 689 VAL A CA 1
ATOM 5459 C C . VAL A 1 689 ? -31.122 10.139 2.042 1.00 84.19 689 VAL A C 1
ATOM 5461 O O . VAL A 1 689 ? -30.819 10.092 3.231 1.00 84.19 689 VAL A O 1
ATOM 5464 N N . ASP A 1 690 ? -32.347 9.879 1.605 1.00 86.00 690 ASP A N 1
ATOM 5465 C CA . ASP A 1 690 ? -33.416 9.398 2.474 1.00 86.00 690 ASP A CA 1
ATOM 5466 C C . ASP A 1 690 ? -33.384 7.865 2.521 1.00 86.00 690 ASP A C 1
ATOM 5468 O O . ASP A 1 690 ? -33.333 7.196 1.487 1.00 86.00 690 ASP A O 1
ATOM 5472 N N . LEU A 1 691 ? -33.367 7.306 3.730 1.00 83.12 691 LEU A N 1
ATOM 5473 C CA . LEU A 1 691 ? -33.329 5.861 3.958 1.00 83.12 691 LEU A CA 1
ATOM 5474 C C . LEU A 1 691 ? -34.739 5.269 4.033 1.00 83.12 691 LEU A C 1
ATOM 5476 O O . LEU A 1 691 ? -35.671 5.945 4.471 1.00 83.12 691 LEU A O 1
ATOM 5480 N N . SER A 1 692 ? -34.887 3.992 3.675 1.00 80.31 692 SER A N 1
ATOM 5481 C CA . SER A 1 692 ? -36.169 3.277 3.770 1.00 80.31 692 SER A CA 1
ATOM 5482 C C . SER A 1 692 ? -36.309 2.507 5.096 1.00 80.31 692 SER A C 1
ATOM 5484 O O . SER A 1 692 ? -35.303 2.038 5.637 1.00 80.31 692 SER A O 1
ATOM 5486 N N . PRO A 1 693 ? -37.533 2.331 5.638 1.00 77.38 693 PRO A N 1
ATOM 5487 C CA . PRO A 1 693 ? -37.768 1.465 6.798 1.00 77.38 693 PRO A CA 1
ATOM 5488 C C . PRO A 1 693 ? -37.264 0.032 6.571 1.00 77.38 693 PRO A C 1
ATOM 5490 O O . PRO A 1 693 ? -37.407 -0.511 5.476 1.00 77.38 693 PRO A O 1
ATOM 5493 N N . GLY A 1 694 ? -36.688 -0.585 7.605 1.00 68.12 694 GLY A N 1
ATOM 5494 C CA . GLY A 1 694 ? -36.175 -1.958 7.564 1.00 68.12 694 GLY A CA 1
ATOM 5495 C C . GLY A 1 694 ? -34.786 -2.122 6.935 1.00 68.12 694 GLY A C 1
ATOM 5496 O O . GLY A 1 694 ? -34.254 -3.232 6.931 1.00 68.12 694 GLY A O 1
ATOM 5497 N N . GLU A 1 695 ? -34.162 -1.049 6.433 1.00 71.19 695 GLU A N 1
ATOM 5498 C CA . GLU A 1 695 ? -32.756 -1.111 6.028 1.00 71.19 695 GLU A CA 1
ATOM 5499 C C . GLU A 1 695 ? -31.852 -1.426 7.231 1.00 71.19 695 GLU A C 1
ATOM 5501 O O . GLU A 1 695 ? -32.072 -0.957 8.353 1.00 71.19 695 GLU A O 1
ATOM 5506 N N . VAL A 1 696 ? -30.808 -2.220 6.982 1.00 65.31 696 VAL A N 1
ATOM 5507 C CA . VAL A 1 696 ? -29.757 -2.510 7.961 1.00 65.31 696 VAL A CA 1
ATOM 5508 C C . VAL A 1 696 ? -28.490 -1.798 7.516 1.00 65.31 696 VAL A C 1
ATOM 5510 O O . VAL A 1 696 ? -27.978 -2.033 6.416 1.00 65.31 696 VAL A O 1
ATOM 5513 N N . LEU A 1 697 ? -28.000 -0.913 8.377 1.00 64.06 697 LEU A N 1
ATOM 5514 C CA . LEU A 1 697 ? -26.785 -0.148 8.151 1.00 64.06 697 LEU A CA 1
ATOM 5515 C C . LEU A 1 697 ? -25.682 -0.617 9.086 1.00 64.06 697 LEU A C 1
ATOM 5517 O O . LEU A 1 697 ? -25.851 -0.659 10.308 1.00 64.06 697 LEU A O 1
ATOM 5521 N N . THR A 1 698 ? -24.514 -0.870 8.507 1.00 57.16 698 THR A N 1
ATOM 5522 C CA . THR A 1 698 ? -23.296 -1.129 9.263 1.00 57.16 698 THR A CA 1
ATOM 5523 C C . THR A 1 698 ? -22.470 0.148 9.273 1.00 57.16 698 THR A C 1
ATOM 5525 O O . THR A 1 698 ? -21.798 0.484 8.298 1.00 57.16 698 THR A O 1
ATOM 5528 N N . GLN A 1 699 ? -22.524 0.888 10.381 1.00 50.38 699 GLN A N 1
ATOM 5529 C CA . GLN A 1 699 ? -21.647 2.039 10.568 1.00 50.38 699 GLN A CA 1
ATOM 5530 C C . GLN A 1 699 ? -20.247 1.541 10.940 1.00 50.38 699 GLN A C 1
ATOM 5532 O O . GLN A 1 699 ? -20.017 1.066 12.056 1.00 50.38 699 GLN A O 1
ATOM 5537 N N . THR A 1 700 ? -19.297 1.663 10.013 1.00 45.94 700 THR A N 1
ATOM 5538 C CA . THR A 1 700 ? -17.875 1.562 10.344 1.00 45.94 700 THR A CA 1
ATOM 5539 C C . THR A 1 700 ? -17.406 2.907 10.903 1.00 45.94 700 THR A C 1
ATOM 5541 O O . THR A 1 700 ? -18.116 3.909 10.850 1.00 45.94 700 THR A O 1
ATOM 5544 N N . ARG A 1 701 ? -16.199 2.971 11.469 1.00 37.09 701 ARG A N 1
ATOM 5545 C CA . ARG A 1 701 ? -15.671 4.231 12.017 1.00 37.09 701 ARG A CA 1
ATOM 5546 C C . ARG A 1 701 ? -15.292 5.277 10.958 1.00 37.09 701 ARG A C 1
ATOM 5548 O O . ARG A 1 701 ? -14.699 6.256 11.369 1.00 37.09 701 ARG A O 1
ATOM 5555 N N . ARG A 1 702 ? -15.527 5.027 9.653 1.00 43.09 702 ARG A N 1
ATOM 5556 C CA . ARG A 1 702 ? -15.183 5.932 8.529 1.00 43.09 702 ARG A CA 1
ATOM 5557 C C . ARG A 1 702 ? -16.137 5.891 7.321 1.00 43.09 702 ARG A C 1
ATOM 5559 O O . ARG A 1 702 ? -16.025 6.729 6.434 1.00 43.09 702 ARG A O 1
ATOM 5566 N N . SER A 1 703 ? -17.050 4.922 7.250 1.00 42.69 703 SER A N 1
ATOM 5567 C CA . SER A 1 703 ? -18.059 4.786 6.190 1.00 42.69 703 SER A CA 1
ATOM 5568 C C . SER A 1 703 ? -19.331 4.159 6.753 1.00 42.69 703 SER A C 1
ATOM 5570 O O . SER A 1 703 ? -19.343 3.610 7.860 1.00 42.69 703 SER A O 1
ATOM 5572 N N . ILE A 1 704 ? -20.412 4.226 5.986 1.00 56.44 704 ILE A N 1
ATOM 5573 C CA . ILE A 1 704 ? -21.663 3.558 6.323 1.00 56.44 704 ILE A CA 1
ATOM 5574 C C . ILE A 1 704 ? -21.985 2.637 5.169 1.00 56.44 704 ILE A C 1
ATOM 5576 O O . ILE A 1 704 ? -22.304 3.091 4.075 1.00 56.44 704 ILE A O 1
ATOM 5580 N N . ASP A 1 705 ? -21.851 1.346 5.436 1.00 54.62 705 ASP A N 1
ATOM 5581 C CA . ASP A 1 705 ? -22.057 0.316 4.437 1.00 54.62 705 ASP A CA 1
ATOM 5582 C C . ASP A 1 705 ? -23.503 -0.176 4.584 1.00 54.62 705 ASP A C 1
ATOM 5584 O O . ASP A 1 705 ? -23.927 -0.626 5.658 1.00 54.62 705 ASP A O 1
ATOM 5588 N N . ARG A 1 706 ? -24.294 -0.061 3.515 1.00 60.69 706 ARG A N 1
ATOM 5589 C CA . ARG A 1 706 ? -25.653 -0.618 3.476 1.00 60.69 706 ARG A CA 1
ATOM 5590 C C . ARG A 1 706 ? -25.533 -2.125 3.269 1.00 60.69 706 ARG A C 1
ATOM 5592 O O . ARG A 1 706 ? -24.813 -2.559 2.376 1.00 60.69 706 ARG A O 1
ATOM 5599 N N . VAL A 1 707 ? -26.250 -2.949 4.039 1.00 53.75 707 VAL A N 1
ATOM 5600 C CA . VAL A 1 707 ? -26.178 -4.424 3.892 1.00 53.75 707 VAL A CA 1
ATOM 5601 C C . VAL A 1 707 ? -26.565 -4.889 2.478 1.00 53.75 707 VAL A C 1
ATOM 5603 O O . VAL A 1 707 ? -26.020 -5.870 1.982 1.00 53.75 707 VAL A O 1
ATOM 5606 N N . LEU A 1 708 ? -27.424 -4.137 1.782 1.00 49.97 708 LEU A N 1
ATOM 5607 C CA . LEU A 1 708 ? -27.784 -4.373 0.376 1.00 49.97 708 LEU A CA 1
ATOM 5608 C C . LEU A 1 708 ? -26.611 -4.188 -0.613 1.00 49.97 708 LEU A C 1
ATOM 5610 O O . LEU A 1 708 ? -26.705 -4.619 -1.759 1.00 49.97 708 LEU A O 1
ATOM 5614 N N . GLU A 1 709 ? -25.511 -3.555 -0.197 1.00 47.31 709 GLU A N 1
ATOM 5615 C CA . GLU A 1 709 ? -24.320 -3.299 -1.021 1.00 47.31 709 GLU A CA 1
ATOM 5616 C C . GLU A 1 709 ? -23.204 -4.341 -0.804 1.00 47.31 709 GLU A C 1
ATOM 5618 O O . GLU A 1 709 ? -22.199 -4.352 -1.523 1.00 47.31 709 GLU A O 1
ATOM 5623 N N . ALA A 1 710 ? -23.375 -5.258 0.155 1.00 42.59 710 ALA A N 1
ATOM 5624 C CA . ALA A 1 710 ? -22.425 -6.334 0.411 1.00 42.59 710 ALA A CA 1
ATOM 5625 C C . ALA A 1 710 ? -22.414 -7.351 -0.742 1.00 42.59 710 ALA A C 1
ATOM 5627 O O . ALA A 1 710 ? -23.422 -7.980 -1.058 1.00 42.59 710 ALA A O 1
ATOM 5628 N N . GLY A 1 711 ? -21.258 -7.507 -1.395 1.00 47.34 711 GLY A N 1
ATOM 5629 C CA . GLY A 1 711 ? -21.077 -8.436 -2.515 1.00 47.34 711 GLY A CA 1
ATOM 5630 C C . GLY A 1 711 ? -21.633 -7.978 -3.870 1.00 47.34 711 GLY A C 1
ATOM 5631 O O . GLY A 1 711 ? -21.529 -8.739 -4.831 1.00 47.34 711 GLY A O 1
ATOM 5632 N N . THR A 1 712 ? -22.174 -6.759 -3.986 1.00 50.44 712 THR A N 1
ATOM 5633 C CA . THR A 1 712 ? -22.714 -6.230 -5.256 1.00 50.44 712 THR A CA 1
ATOM 5634 C C . THR A 1 712 ? -21.702 -5.410 -6.060 1.00 50.44 712 THR A C 1
ATOM 5636 O O . THR A 1 712 ? -21.859 -5.268 -7.276 1.00 50.44 712 THR A O 1
ATOM 5639 N N . LYS A 1 713 ? -20.633 -4.901 -5.426 1.00 59.81 713 LYS A N 1
ATOM 5640 C CA . LYS A 1 713 ? -19.587 -4.139 -6.123 1.00 59.81 713 LYS A CA 1
ATOM 5641 C C . LYS A 1 713 ? -18.775 -5.031 -7.058 1.00 59.81 713 LYS A C 1
ATOM 5643 O O . LYS A 1 713 ? -18.089 -5.963 -6.639 1.00 59.81 713 LYS A O 1
ATOM 5648 N N . GLN A 1 714 ? -18.826 -4.691 -8.340 1.00 71.38 714 GLN A N 1
ATOM 5649 C CA . GLN A 1 714 ? -18.047 -5.343 -9.383 1.00 71.38 714 GLN A CA 1
ATOM 5650 C C . GLN A 1 714 ? -16.614 -4.789 -9.398 1.00 71.38 714 GLN A C 1
ATOM 5652 O O . GLN A 1 714 ? -16.398 -3.606 -9.134 1.00 71.38 714 GLN A O 1
ATOM 5657 N N . TYR A 1 715 ? -15.636 -5.654 -9.663 1.00 80.31 715 TYR A N 1
ATOM 5658 C CA . TYR A 1 715 ? -14.207 -5.335 -9.718 1.00 80.31 715 TYR A CA 1
ATOM 5659 C C . TYR A 1 715 ? -13.596 -5.847 -11.032 1.00 80.31 715 TYR A C 1
ATOM 5661 O O . TYR A 1 715 ? -14.120 -6.819 -11.584 1.00 80.31 715 TYR A O 1
ATOM 5669 N N . PRO A 1 716 ? -12.509 -5.223 -11.527 1.00 89.00 716 PRO A N 1
ATOM 5670 C CA . PRO A 1 716 ? -11.791 -4.085 -10.932 1.00 89.00 716 PRO A CA 1
ATOM 5671 C C . PRO A 1 716 ? -12.598 -2.781 -10.988 1.00 89.00 716 PRO A C 1
ATOM 5673 O O . PRO A 1 716 ? -13.329 -2.544 -11.944 1.00 89.00 716 PRO A O 1
ATOM 5676 N N . GLN A 1 717 ? -12.495 -1.933 -9.964 1.00 89.25 717 GLN A N 1
ATOM 5677 C CA . GLN A 1 717 ? -13.154 -0.621 -9.953 1.00 89.25 717 GLN A CA 1
ATOM 5678 C C . GLN A 1 717 ? -12.384 0.421 -10.762 1.00 89.25 717 GLN A C 1
ATOM 5680 O O . GLN A 1 717 ? -12.989 1.369 -11.258 1.00 89.25 717 GLN A O 1
ATOM 5685 N N . PHE A 1 718 ? -11.072 0.241 -10.916 1.00 92.75 718 PHE A N 1
ATOM 5686 C CA . PHE A 1 718 ? -10.249 1.125 -11.724 1.00 92.75 718 PHE A CA 1
ATOM 5687 C C . PHE A 1 718 ? -9.179 0.380 -12.519 1.00 92.75 718 PHE A C 1
ATOM 5689 O O . PHE A 1 718 ? -8.730 -0.700 -12.129 1.00 92.75 718 PHE A O 1
ATOM 5696 N N . LEU A 1 719 ? -8.752 0.985 -13.623 1.00 94.06 719 LEU A N 1
ATOM 5697 C CA . LEU A 1 719 ? -7.624 0.547 -14.435 1.00 94.06 719 LEU A CA 1
ATOM 5698 C C . LEU A 1 719 ? -6.719 1.741 -14.730 1.00 94.06 719 LEU A C 1
ATOM 5700 O O . LEU A 1 719 ? -7.200 2.799 -15.129 1.00 94.06 719 LEU A O 1
ATOM 5704 N N . ILE A 1 720 ? -5.413 1.556 -14.557 1.00 94.56 720 ILE A N 1
ATOM 5705 C CA . ILE A 1 720 ? -4.397 2.512 -14.995 1.00 94.56 720 ILE A CA 1
ATOM 5706 C C . ILE A 1 720 ? -3.845 2.027 -16.333 1.00 94.56 720 ILE A C 1
ATOM 5708 O O . ILE A 1 720 ? -3.197 0.982 -16.423 1.00 94.56 720 ILE A O 1
ATOM 5712 N N . LEU A 1 721 ? -4.122 2.801 -17.369 1.00 93.88 721 LEU A N 1
ATOM 5713 C CA . LEU A 1 721 ? -3.669 2.614 -18.734 1.00 93.88 721 LEU A CA 1
ATOM 5714 C C . LEU A 1 721 ? -2.526 3.593 -19.008 1.00 93.88 721 LEU A C 1
ATOM 5716 O O . LEU A 1 721 ? -2.422 4.655 -18.400 1.00 93.88 721 LEU A O 1
ATOM 5720 N N . GLY A 1 722 ? -1.655 3.263 -19.944 1.00 88.00 722 GLY A N 1
ATOM 5721 C CA . GLY A 1 722 ? -0.614 4.180 -20.391 1.00 88.00 722 GLY A CA 1
ATOM 5722 C C . GLY A 1 722 ? 0.311 3.495 -21.370 1.00 88.00 722 GLY A C 1
ATOM 5723 O O . GLY A 1 722 ? 0.264 2.279 -21.519 1.00 88.00 722 GLY A O 1
ATOM 5724 N N . ALA A 1 723 ? 1.175 4.256 -22.028 1.00 84.19 723 ALA A N 1
ATOM 5725 C CA . ALA A 1 723 ? 2.232 3.649 -22.821 1.00 84.19 723 ALA A CA 1
ATOM 5726 C C . ALA A 1 723 ? 3.312 3.047 -21.904 1.00 84.19 723 ALA A C 1
ATOM 5728 O O . ALA A 1 723 ? 3.544 3.495 -20.774 1.00 84.19 723 ALA A O 1
ATOM 5729 N N . GLN A 1 724 ? 4.034 2.038 -22.393 1.00 84.31 724 GLN A N 1
ATOM 5730 C CA . GLN A 1 724 ? 5.216 1.531 -21.699 1.00 84.31 724 GLN A CA 1
ATOM 5731 C C . GLN A 1 724 ? 6.183 2.694 -21.424 1.00 84.31 724 GLN A C 1
ATOM 5733 O O . GLN A 1 724 ? 6.473 3.489 -22.315 1.00 84.31 724 GLN A O 1
ATOM 5738 N N . LYS A 1 725 ? 6.659 2.799 -20.175 1.00 85.56 725 LYS A N 1
ATOM 5739 C CA . LYS A 1 725 ? 7.468 3.924 -19.656 1.00 85.56 725 LYS A CA 1
ATOM 5740 C C . LYS A 1 725 ? 6.736 5.261 -19.450 1.00 85.56 725 LYS A C 1
ATOM 5742 O O . LYS A 1 725 ? 7.418 6.265 -19.250 1.00 85.56 725 LYS A O 1
ATOM 5747 N N . ALA A 1 726 ? 5.403 5.269 -19.381 1.00 83.38 726 ALA A N 1
ATOM 5748 C CA . ALA A 1 726 ? 4.605 6.447 -19.006 1.00 83.38 726 ALA A CA 1
ATOM 5749 C C . ALA A 1 726 ? 4.340 6.598 -17.488 1.00 83.38 726 ALA A C 1
ATOM 5751 O O . ALA A 1 726 ? 3.635 7.503 -17.072 1.00 83.38 726 ALA A O 1
ATOM 5752 N N . GLY A 1 727 ? 4.897 5.727 -16.633 1.00 83.62 727 GLY A N 1
ATOM 5753 C CA . GLY A 1 727 ? 4.775 5.857 -15.168 1.00 83.62 727 GLY A CA 1
ATOM 5754 C C . GLY A 1 727 ? 3.525 5.227 -14.539 1.00 83.62 727 GLY A C 1
ATOM 5755 O O . GLY A 1 727 ? 3.268 5.433 -13.355 1.00 83.62 727 GLY A O 1
ATOM 5756 N N . THR A 1 728 ? 2.797 4.392 -15.286 1.00 86.75 728 THR A N 1
ATOM 5757 C CA . THR A 1 728 ? 1.615 3.640 -14.816 1.00 86.75 728 THR A CA 1
ATOM 5758 C C . THR A 1 728 ? 1.877 2.814 -13.551 1.00 86.75 728 THR A C 1
ATOM 5760 O O . THR A 1 728 ? 1.027 2.735 -12.665 1.00 86.75 728 THR A O 1
ATOM 5763 N N . THR A 1 729 ? 3.065 2.215 -13.435 1.00 85.69 729 THR A N 1
ATOM 5764 C CA . THR A 1 729 ? 3.499 1.483 -12.237 1.00 85.69 729 THR A CA 1
ATOM 5765 C C . THR A 1 729 ? 3.617 2.388 -11.019 1.00 85.69 729 THR A C 1
ATOM 5767 O O . THR A 1 729 ? 3.187 2.000 -9.939 1.00 85.69 729 THR A O 1
ATOM 5770 N N . SER A 1 730 ? 4.237 3.558 -11.169 1.00 86.75 730 SER A N 1
ATOM 5771 C CA . SER A 1 730 ? 4.496 4.453 -10.041 1.00 86.75 730 SER A CA 1
ATOM 5772 C C . SER A 1 730 ? 3.179 4.951 -9.464 1.00 86.75 730 SER A C 1
ATOM 5774 O O . SER A 1 730 ? 2.956 4.810 -8.267 1.00 86.75 730 SER A O 1
ATOM 5776 N N . LEU A 1 731 ? 2.258 5.391 -10.330 1.00 88.00 731 LEU A N 1
ATOM 5777 C CA . LEU A 1 731 ? 0.911 5.768 -9.910 1.00 88.00 731 LEU A CA 1
ATOM 5778 C C . LEU A 1 731 ? 0.181 4.605 -9.220 1.00 88.00 731 LEU A C 1
ATOM 5780 O O . LEU A 1 731 ? -0.410 4.803 -8.163 1.00 88.00 731 LEU A O 1
ATOM 5784 N N . TYR A 1 732 ? 0.264 3.383 -9.761 1.00 90.25 732 TYR A N 1
ATOM 5785 C CA . TYR A 1 732 ? -0.327 2.206 -9.116 1.00 90.25 732 TYR A CA 1
ATOM 5786 C C . TYR A 1 732 ? 0.216 2.003 -7.700 1.00 90.25 732 TYR A C 1
ATOM 5788 O O . TYR A 1 732 ? -0.553 1.791 -6.767 1.00 90.25 732 TYR A O 1
ATOM 5796 N N . GLU A 1 733 ? 1.532 2.081 -7.515 1.00 87.38 733 GLU A N 1
ATOM 5797 C CA . GLU A 1 733 ? 2.152 1.940 -6.197 1.00 87.38 733 GLU A CA 1
ATOM 5798 C C . GLU A 1 733 ? 1.708 3.042 -5.230 1.00 87.38 733 GLU A C 1
ATOM 5800 O O . GLU A 1 733 ? 1.387 2.719 -4.090 1.00 87.38 733 GLU A O 1
ATOM 5805 N N . TYR A 1 734 ? 1.602 4.300 -5.674 1.00 87.69 734 TYR A N 1
ATOM 5806 C CA . TYR A 1 734 ? 1.102 5.400 -4.839 1.00 87.69 734 TYR A CA 1
ATOM 5807 C C . TYR A 1 734 ? -0.357 5.195 -4.417 1.00 87.69 734 TYR A C 1
ATOM 5809 O O . TYR A 1 734 ? -0.673 5.309 -3.234 1.00 87.69 734 TYR A O 1
ATOM 5817 N N . ILE A 1 735 ? -1.242 4.811 -5.345 1.00 86.25 735 ILE A N 1
ATOM 5818 C CA . ILE A 1 735 ? -2.656 4.552 -5.030 1.00 86.25 735 ILE A CA 1
ATOM 5819 C C . ILE A 1 735 ? -2.793 3.394 -4.033 1.00 86.25 735 ILE A C 1
ATOM 5821 O O . ILE A 1 735 ? -3.610 3.453 -3.120 1.00 86.25 735 ILE A O 1
ATOM 5825 N N . ASN A 1 736 ? -1.968 2.353 -4.163 1.00 85.94 736 ASN A N 1
ATOM 5826 C CA . ASN A 1 736 ? -2.009 1.197 -3.268 1.00 85.94 736 ASN A CA 1
ATOM 5827 C C . ASN A 1 736 ? -1.459 1.461 -1.857 1.00 85.94 736 ASN A C 1
ATOM 5829 O O . ASN A 1 736 ? -1.540 0.574 -1.008 1.00 85.94 736 ASN A O 1
ATOM 5833 N N . GLN A 1 737 ? -0.893 2.641 -1.589 1.00 83.00 737 GLN A N 1
ATOM 5834 C CA . GLN A 1 737 ? -0.608 3.065 -0.216 1.00 83.00 737 GLN A CA 1
ATOM 5835 C C . GLN A 1 737 ? -1.899 3.463 0.522 1.00 83.00 737 GLN A C 1
ATOM 5837 O O . GLN A 1 737 ? -1.919 3.482 1.753 1.00 83.00 737 GLN A O 1
ATOM 5842 N N . HIS A 1 738 ? -2.992 3.735 -0.206 1.00 74.50 738 HIS A N 1
ATOM 5843 C CA . HIS A 1 738 ? -4.279 4.080 0.382 1.00 74.50 738 HIS A CA 1
ATOM 5844 C C . HIS A 1 738 ? -4.902 2.864 1.097 1.00 74.50 738 HIS A C 1
ATOM 5846 O O . HIS A 1 738 ? -5.057 1.802 0.491 1.00 74.50 738 HIS A O 1
ATOM 5852 N N . PRO A 1 739 ? -5.366 2.999 2.354 1.00 64.88 739 PRO A N 1
ATOM 5853 C CA . PRO A 1 739 ? -5.844 1.871 3.163 1.00 64.88 739 PRO A CA 1
ATOM 5854 C C . PRO A 1 739 ? -7.111 1.186 2.636 1.00 64.88 739 PRO A C 1
ATOM 5856 O O . PRO A 1 739 ? -7.463 0.104 3.096 1.00 64.88 739 PRO A O 1
ATOM 5859 N N . TRP A 1 740 ? -7.833 1.830 1.720 1.00 68.12 740 TRP A N 1
ATOM 5860 C CA . TRP A 1 740 ? -9.024 1.263 1.072 1.00 68.12 740 TRP A CA 1
ATOM 5861 C C . TRP A 1 740 ? -8.741 0.657 -0.297 1.00 68.12 740 TRP A C 1
ATOM 5863 O O . TRP A 1 740 ? -9.661 0.149 -0.931 1.00 68.12 740 TRP A O 1
ATOM 5873 N N . VAL A 1 741 ? -7.493 0.700 -0.762 1.00 79.62 741 VAL A N 1
ATOM 5874 C CA . VAL A 1 741 ? -7.111 0.090 -2.030 1.00 79.62 741 VAL A CA 1
ATOM 5875 C C . VAL A 1 741 ? -6.409 -1.230 -1.754 1.00 79.62 741 VAL A C 1
ATOM 5877 O O . VAL A 1 741 ? -5.389 -1.297 -1.075 1.00 79.62 741 VAL A O 1
ATOM 5880 N N . VAL A 1 742 ? -6.966 -2.300 -2.305 1.00 82.25 742 VAL A N 1
ATOM 5881 C CA . VAL A 1 742 ? -6.399 -3.642 -2.245 1.00 82.25 742 VAL A CA 1
ATOM 5882 C C . VAL A 1 742 ? -5.655 -3.912 -3.544 1.00 82.25 742 VAL A C 1
ATOM 5884 O O . VAL A 1 742 ? -6.254 -3.902 -4.626 1.00 82.25 742 VAL A O 1
ATOM 5887 N N . LYS A 1 743 ? -4.357 -4.205 -3.429 1.00 85.12 743 LYS A N 1
ATOM 5888 C CA . LYS A 1 743 ? -3.527 -4.644 -4.555 1.00 85.12 743 LYS A CA 1
ATOM 5889 C C . LYS A 1 743 ? -4.114 -5.893 -5.210 1.00 85.12 743 LYS A C 1
ATOM 5891 O O . LYS A 1 743 ? -4.619 -6.789 -4.533 1.00 85.12 743 LYS A O 1
ATOM 5896 N N . ALA A 1 744 ? -3.998 -5.980 -6.530 1.00 82.88 744 ALA A N 1
ATOM 5897 C CA . ALA A 1 744 ? -4.207 -7.245 -7.218 1.00 82.88 744 ALA A CA 1
ATOM 5898 C C . ALA A 1 744 ? -3.160 -8.270 -6.741 1.00 82.88 744 ALA A C 1
ATOM 5900 O O . ALA A 1 744 ? -2.023 -7.916 -6.423 1.00 82.88 744 ALA A O 1
ATOM 5901 N N . LYS A 1 745 ? -3.518 -9.560 -6.735 1.00 80.00 745 LYS A N 1
ATOM 5902 C CA . LYS A 1 745 ? -2.621 -10.668 -6.342 1.00 80.00 745 LYS A CA 1
ATOM 5903 C C . LYS A 1 745 ? -1.364 -10.739 -7.202 1.00 80.00 745 LYS A C 1
ATOM 5905 O O . LYS A 1 745 ? -0.354 -11.309 -6.800 1.00 80.00 745 LYS A O 1
ATOM 5910 N N . ARG A 1 746 ? -1.455 -10.204 -8.417 1.00 78.94 746 ARG A N 1
ATOM 5911 C CA . ARG A 1 746 ? -0.372 -10.117 -9.381 1.00 78.94 746 ARG A CA 1
ATOM 5912 C C . ARG A 1 746 ? -0.358 -8.713 -9.960 1.00 78.94 746 ARG A C 1
ATOM 5914 O O . ARG A 1 746 ? -1.401 -8.204 -10.355 1.00 78.94 746 ARG A O 1
ATOM 5921 N N . ARG A 1 747 ? 0.830 -8.126 -10.044 1.00 73.62 747 ARG A N 1
ATOM 5922 C CA . ARG A 1 747 ? 1.054 -6.871 -10.758 1.00 73.62 747 ARG A CA 1
ATOM 5923 C C . ARG A 1 747 ? 0.982 -7.101 -12.268 1.00 73.62 747 ARG A C 1
ATOM 5925 O O . ARG A 1 747 ? 1.550 -8.090 -12.730 1.00 73.62 747 ARG A O 1
ATOM 5932 N N . GLU A 1 748 ? 0.346 -6.176 -12.993 1.00 80.19 748 GLU A N 1
ATOM 5933 C CA . GLU A 1 748 ? 0.189 -6.224 -14.453 1.00 80.19 748 GLU A CA 1
ATOM 5934 C C . GLU A 1 748 ? -0.421 -7.578 -14.861 1.00 80.19 748 GLU A C 1
ATOM 5936 O O . GLU A 1 748 ? 0.261 -8.503 -15.321 1.00 80.19 748 GLU A O 1
ATOM 5941 N N . THR A 1 749 ? -1.719 -7.756 -14.578 1.00 82.38 749 THR A N 1
ATOM 5942 C CA . THR A 1 749 ? -2.361 -9.079 -14.697 1.00 82.38 749 THR A CA 1
ATOM 5943 C C . THR A 1 749 ? -2.295 -9.627 -16.121 1.00 82.38 749 THR A C 1
ATOM 5945 O O . THR A 1 749 ? -2.105 -10.836 -16.293 1.00 82.38 749 THR A O 1
ATOM 5948 N N . HIS A 1 750 ? -2.374 -8.740 -17.123 1.00 84.06 750 HIS A N 1
ATOM 5949 C CA . HIS A 1 750 ? -2.416 -9.077 -18.551 1.00 84.06 750 HIS A CA 1
ATOM 5950 C C . HIS A 1 750 ? -3.582 -10.018 -18.900 1.00 84.06 750 HIS A C 1
ATOM 5952 O O . HIS A 1 750 ? -3.533 -10.808 -19.837 1.00 84.06 750 HIS A O 1
ATOM 5958 N N . CYS A 1 751 ? -4.656 -9.973 -18.108 1.00 84.81 751 CYS A N 1
ATOM 5959 C CA . CYS A 1 751 ? -5.766 -10.906 -18.257 1.00 84.81 751 CYS A CA 1
ATOM 5960 C C . CYS A 1 751 ? -6.690 -10.586 -19.439 1.00 84.81 751 CYS A C 1
ATOM 5962 O O . CYS A 1 751 ? -7.578 -11.387 -19.695 1.00 84.81 751 CYS A O 1
ATOM 5964 N N . LEU A 1 752 ? -6.507 -9.450 -20.130 1.00 88.19 752 LEU A N 1
ATOM 5965 C CA . LEU A 1 752 ? -7.329 -9.016 -21.273 1.00 88.19 752 LEU A CA 1
ATOM 5966 C C . LEU A 1 752 ? -6.553 -8.894 -22.594 1.00 88.19 752 LEU A C 1
ATOM 5968 O O . LEU A 1 752 ? -7.167 -8.676 -23.635 1.00 88.19 752 LEU A O 1
ATOM 5972 N N . ASP A 1 753 ? -5.230 -9.031 -22.582 1.00 85.31 753 ASP A N 1
ATOM 5973 C CA . ASP A 1 753 ? -4.366 -8.849 -23.752 1.00 85.31 753 ASP A CA 1
ATOM 5974 C C . ASP A 1 753 ? -3.707 -10.179 -24.166 1.00 85.31 753 ASP A C 1
ATOM 5976 O O . ASP A 1 753 ? -4.385 -11.075 -24.669 1.00 85.31 753 ASP A O 1
ATOM 5980 N N . TRP A 1 754 ? -2.401 -10.342 -23.982 1.00 76.62 754 TRP A N 1
ATOM 5981 C CA . TRP A 1 754 ? -1.626 -11.459 -24.513 1.00 76.62 754 TRP A CA 1
ATOM 5982 C C . TRP A 1 754 ? -1.634 -12.702 -23.630 1.00 76.62 754 TRP A C 1
ATOM 5984 O O . TRP A 1 754 ? -1.321 -13.782 -24.121 1.00 76.62 754 TRP A O 1
ATOM 5994 N N . ARG A 1 755 ? -2.006 -12.587 -22.346 1.00 76.25 755 ARG A N 1
ATOM 5995 C CA . ARG A 1 755 ? -2.286 -13.765 -21.498 1.00 76.25 755 ARG A CA 1
ATOM 5996 C C . ARG A 1 755 ? -3.754 -14.166 -21.512 1.00 76.25 755 ARG A C 1
ATOM 5998 O O . ARG A 1 755 ? -4.182 -14.949 -20.666 1.00 76.25 755 ARG A O 1
ATOM 6005 N N . TRP A 1 756 ? -4.524 -13.626 -22.451 1.00 80.31 756 TRP A N 1
ATOM 6006 C CA . TRP A 1 756 ? -5.867 -14.108 -22.706 1.00 80.31 756 TRP A CA 1
ATOM 6007 C C . TRP A 1 756 ? -5.820 -15.597 -23.066 1.00 80.31 756 TRP A C 1
ATOM 6009 O O . TRP A 1 756 ? -5.087 -15.998 -23.966 1.00 80.31 756 TRP A O 1
ATOM 6019 N N . SER A 1 757 ? -6.573 -16.420 -22.336 1.00 72.06 757 SER A N 1
ATOM 6020 C CA . SER A 1 757 ? -6.637 -17.863 -22.572 1.00 72.06 757 SER A CA 1
ATOM 6021 C C . SER A 1 757 ? -7.827 -18.187 -23.468 1.00 72.06 757 SER A C 1
ATOM 6023 O O . SER A 1 757 ? -8.982 -18.051 -23.056 1.00 72.06 757 SER A O 1
ATOM 6025 N N . ASP A 1 758 ? -7.537 -18.650 -24.683 1.00 68.56 758 ASP A N 1
ATOM 6026 C CA . ASP A 1 758 ? -8.555 -19.138 -25.618 1.00 68.56 758 ASP A CA 1
ATOM 6027 C C . ASP A 1 758 ? -9.085 -20.537 -25.245 1.00 68.56 758 ASP A C 1
ATOM 6029 O O . ASP A 1 758 ? -10.129 -20.950 -25.746 1.00 68.56 758 ASP A O 1
ATOM 6033 N N . ASP A 1 759 ? -8.432 -21.233 -24.305 1.00 66.31 759 ASP A N 1
ATOM 6034 C CA . ASP A 1 759 ? -8.854 -22.551 -23.801 1.00 66.31 759 ASP A CA 1
ATOM 6035 C C . ASP A 1 759 ? -10.154 -22.494 -22.978 1.00 66.31 759 ASP A C 1
ATOM 6037 O O . ASP A 1 759 ? -10.839 -23.507 -22.806 1.00 66.31 759 ASP A O 1
ATOM 6041 N N . ALA A 1 760 ? -10.509 -21.314 -22.458 1.00 70.06 760 ALA A N 1
ATOM 6042 C CA . ALA A 1 760 ? -11.762 -21.093 -21.747 1.00 70.06 760 ALA A CA 1
ATOM 6043 C C . ALA A 1 760 ? -12.945 -21.118 -22.731 1.00 70.06 760 ALA A C 1
ATOM 6045 O O . ALA A 1 760 ? -13.072 -20.255 -23.604 1.00 70.06 760 ALA A O 1
ATOM 6046 N N . LYS A 1 761 ? -13.844 -22.095 -22.559 1.00 67.94 761 LYS A N 1
ATOM 6047 C CA . LYS A 1 761 ? -14.943 -22.400 -23.489 1.00 67.94 761 LYS A CA 1
ATOM 6048 C C . LYS A 1 761 ? -16.149 -21.480 -23.319 1.00 67.94 761 LYS A C 1
ATOM 6050 O O . LYS A 1 761 ? -17.001 -21.434 -24.203 1.00 67.94 761 LYS A O 1
ATOM 6055 N N . SER A 1 762 ? -16.252 -20.762 -22.198 1.00 80.94 762 SER A N 1
ATOM 6056 C CA . SER A 1 762 ? -17.361 -19.836 -21.934 1.00 80.94 762 SER A CA 1
ATOM 6057 C C . SER A 1 762 ? -16.914 -18.480 -21.383 1.00 80.94 762 SER A C 1
ATOM 6059 O O . SER A 1 762 ? -15.917 -18.369 -20.666 1.00 80.94 762 SER A O 1
ATOM 6061 N N . THR A 1 763 ? -17.721 -17.446 -21.634 1.00 80.00 763 THR A N 1
ATOM 6062 C CA . THR A 1 763 ? -17.557 -16.099 -21.058 1.00 80.00 763 THR A CA 1
ATOM 6063 C C . THR A 1 763 ? -17.471 -16.120 -19.525 1.00 80.00 763 THR A C 1
ATOM 6065 O O . THR A 1 763 ? -16.696 -15.372 -18.933 1.00 80.00 763 THR A O 1
ATOM 6068 N N . ASN A 1 764 ? -18.183 -17.035 -18.859 1.00 80.81 764 ASN A N 1
ATOM 6069 C CA . ASN A 1 764 ? -18.115 -17.187 -17.402 1.00 80.81 764 ASN A CA 1
ATOM 6070 C C . ASN A 1 764 ? -16.752 -17.703 -16.914 1.00 80.81 764 ASN A C 1
ATOM 6072 O O . ASN A 1 764 ? -16.279 -17.273 -15.861 1.00 80.81 764 ASN A O 1
ATOM 6076 N N . GLU A 1 765 ? -16.106 -18.601 -17.658 1.00 82.38 765 GLU A N 1
ATOM 6077 C CA . GLU A 1 765 ? -14.765 -19.097 -17.325 1.00 82.38 765 GLU A CA 1
ATOM 6078 C C . GLU A 1 765 ? -13.710 -18.004 -17.502 1.00 82.38 765 GLU A C 1
ATOM 6080 O O . GLU A 1 765 ? -12.883 -17.807 -16.611 1.00 82.38 765 GLU A O 1
ATOM 6085 N N . ARG A 1 766 ? -13.800 -17.231 -18.592 1.00 82.75 766 ARG A N 1
ATOM 6086 C CA . ARG A 1 766 ? -12.935 -16.066 -18.850 1.00 82.75 766 ARG A CA 1
ATOM 6087 C C . ARG A 1 766 ? -13.077 -15.019 -17.756 1.00 82.75 766 ARG A C 1
ATOM 6089 O O . ARG A 1 766 ? -12.089 -14.609 -17.149 1.00 82.75 766 ARG A O 1
ATOM 6096 N N . ARG A 1 767 ? -14.317 -14.684 -17.396 1.00 84.69 767 ARG A N 1
ATOM 6097 C CA . ARG A 1 767 ? -14.612 -13.801 -16.267 1.00 84.69 767 ARG A CA 1
ATOM 6098 C C . ARG A 1 767 ? -14.025 -14.335 -14.964 1.00 84.69 767 ARG A C 1
ATOM 6100 O O . ARG A 1 767 ? -13.380 -13.587 -14.236 1.00 84.69 767 ARG A O 1
ATOM 6107 N N . LYS A 1 768 ? -14.209 -15.621 -14.656 1.00 84.44 768 LYS A N 1
ATOM 6108 C CA . LYS A 1 768 ? -13.646 -16.237 -13.445 1.00 84.44 768 LYS A CA 1
ATOM 6109 C C . LYS A 1 768 ? -12.117 -16.158 -13.433 1.00 84.44 768 LYS A C 1
ATOM 6111 O O . LYS A 1 768 ? -11.545 -15.889 -12.379 1.00 84.44 768 LYS A O 1
ATOM 6116 N N . HIS A 1 769 ? -11.471 -16.344 -14.583 1.00 85.19 769 HIS A N 1
ATOM 6117 C CA . HIS A 1 769 ? -10.028 -16.184 -14.731 1.00 85.19 769 HIS A CA 1
ATOM 6118 C C . HIS A 1 769 ? -9.588 -14.740 -14.449 1.00 85.19 769 HIS A C 1
ATOM 6120 O O . HIS A 1 769 ? -8.756 -14.529 -13.566 1.00 85.19 769 HIS A O 1
ATOM 6126 N N . CYS A 1 770 ? -10.200 -13.740 -15.091 1.00 85.12 770 CYS A N 1
ATOM 6127 C CA . CYS A 1 770 ? -9.894 -12.328 -14.841 1.00 85.12 770 CYS A CA 1
ATOM 6128 C C . CYS A 1 770 ? -10.134 -11.936 -13.370 1.00 85.12 770 CYS A C 1
ATOM 6130 O O . CYS A 1 770 ? -9.299 -11.278 -12.753 1.00 85.12 770 CYS A O 1
ATOM 6132 N N . LEU A 1 771 ? -11.235 -12.394 -12.765 1.00 85.25 771 LEU A N 1
ATOM 6133 C CA . LEU A 1 771 ? -11.552 -12.118 -11.359 1.00 85.25 771 LEU A CA 1
ATOM 6134 C C . LEU A 1 771 ? -10.607 -12.829 -10.374 1.00 85.25 771 LEU A C 1
ATOM 6136 O O . LEU A 1 771 ? -10.460 -12.376 -9.238 1.00 85.25 771 LEU A O 1
ATOM 6140 N N . SER A 1 772 ? -9.947 -13.919 -10.787 1.00 86.44 772 SER A N 1
ATOM 6141 C CA . SER A 1 772 ? -9.049 -14.700 -9.923 1.00 86.44 772 SER A CA 1
ATOM 6142 C C . SER A 1 772 ? -7.832 -13.903 -9.443 1.00 86.44 772 SER A C 1
ATOM 6144 O O . SER A 1 772 ? -7.321 -14.178 -8.350 1.00 86.44 772 SER A O 1
ATOM 6146 N N . PHE A 1 773 ? -7.426 -12.881 -10.204 1.00 85.56 773 PHE A N 1
ATOM 6147 C CA . PHE A 1 773 ? -6.329 -11.974 -9.867 1.00 85.56 773 PHE A CA 1
ATOM 6148 C C . PHE A 1 773 ? -6.671 -10.987 -8.744 1.00 85.56 773 PHE A C 1
ATOM 6150 O O . PHE A 1 773 ? -5.771 -10.341 -8.214 1.00 85.56 773 PHE A O 1
ATOM 6157 N N . TYR A 1 774 ? -7.935 -10.904 -8.327 1.00 85.75 774 TYR A N 1
ATOM 6158 C CA . TYR A 1 774 ? -8.389 -10.007 -7.267 1.00 85.75 774 TYR A CA 1
ATOM 6159 C C . TYR A 1 774 ? -8.821 -10.789 -6.017 1.00 85.75 774 TYR A C 1
ATOM 6161 O O . TYR A 1 774 ? -9.122 -11.988 -6.053 1.00 85.75 774 TYR A O 1
ATOM 6169 N N . HIS A 1 775 ? -8.839 -10.116 -4.867 1.00 79.19 775 HIS A N 1
ATOM 6170 C CA . HIS A 1 775 ? -9.232 -10.708 -3.585 1.00 79.19 775 HIS A CA 1
ATOM 6171 C C . HIS A 1 775 ? -10.760 -10.735 -3.426 1.00 79.19 775 HIS A C 1
ATOM 6173 O O . HIS A 1 775 ? -11.318 -10.040 -2.584 1.00 79.19 775 HIS A O 1
ATOM 6179 N N . ALA A 1 776 ? -11.437 -11.557 -4.235 1.00 73.12 776 ALA A N 1
ATOM 6180 C CA . ALA A 1 776 ? -12.900 -11.643 -4.318 1.00 73.12 776 ALA A CA 1
ATOM 6181 C C . ALA A 1 776 ? -13.617 -11.707 -2.957 1.00 73.12 776 ALA A C 1
ATOM 6183 O O . ALA A 1 776 ? -14.631 -11.043 -2.766 1.00 73.12 776 ALA A O 1
ATOM 6184 N N . GLU A 1 777 ? -13.085 -12.478 -2.007 1.00 68.50 777 GLU A N 1
ATOM 6185 C CA . GLU A 1 777 ? -13.692 -12.633 -0.682 1.00 68.50 777 GLU A CA 1
ATOM 6186 C C . GLU A 1 777 ? -13.582 -11.359 0.167 1.00 68.50 777 GLU A C 1
ATOM 6188 O O . GLU A 1 777 ? -14.556 -10.946 0.791 1.00 68.50 777 GLU A O 1
ATOM 6193 N N . ALA A 1 778 ? -12.437 -10.671 0.110 1.00 60.69 778 ALA A N 1
ATOM 6194 C CA . ALA A 1 778 ? -12.253 -9.389 0.786 1.00 60.69 778 ALA A CA 1
ATOM 6195 C C . ALA A 1 778 ? -13.184 -8.314 0.202 1.00 60.69 778 ALA A C 1
ATOM 6197 O O . ALA A 1 778 ? -13.809 -7.569 0.951 1.00 60.69 778 ALA A O 1
ATOM 6198 N N . MET A 1 779 ? -13.342 -8.286 -1.125 1.00 69.25 779 MET A N 1
ATOM 6199 C CA . MET A 1 779 ? -14.232 -7.335 -1.803 1.00 69.25 779 MET A CA 1
ATOM 6200 C C . MET A 1 779 ? -15.714 -7.579 -1.485 1.00 69.25 779 MET A C 1
ATOM 6202 O O . MET A 1 779 ? -16.493 -6.632 -1.418 1.00 69.25 779 MET A O 1
ATOM 6206 N N . LYS A 1 780 ? -16.121 -8.839 -1.276 1.00 64.69 780 LYS A N 1
ATOM 6207 C CA . LYS A 1 780 ? -17.487 -9.175 -0.842 1.00 64.69 780 LYS A CA 1
ATOM 6208 C C . LYS A 1 780 ? -17.751 -8.758 0.600 1.00 64.69 780 LYS A C 1
ATOM 6210 O O . LYS A 1 780 ? -18.846 -8.297 0.905 1.00 64.69 780 LYS A O 1
ATOM 6215 N N . GLN A 1 781 ? -16.758 -8.946 1.466 1.00 55.62 781 GLN A N 1
ATOM 6216 C CA . GLN A 1 781 ? -16.874 -8.701 2.899 1.00 55.62 781 GLN A CA 1
ATOM 6217 C C . GLN A 1 781 ? -16.792 -7.211 3.261 1.00 55.62 781 GLN A C 1
ATOM 6219 O O . GLN A 1 781 ? -17.409 -6.795 4.239 1.00 55.62 781 GLN A O 1
ATOM 6224 N N . TYR A 1 782 ? -16.061 -6.411 2.479 1.00 55.31 782 TYR A N 1
ATOM 6225 C CA . TYR A 1 782 ? -15.818 -4.996 2.760 1.00 55.31 782 TYR A CA 1
ATOM 6226 C C . TYR A 1 782 ? -16.160 -4.128 1.540 1.00 55.31 782 TYR A C 1
ATOM 6228 O O . TYR A 1 782 ? -15.290 -3.849 0.712 1.00 55.31 782 TYR A O 1
ATOM 6236 N N . PRO A 1 783 ? -17.416 -3.661 1.424 1.00 57.00 783 PRO A N 1
ATOM 6237 C CA . PRO A 1 783 ? -17.874 -2.861 0.286 1.00 57.00 783 PRO A CA 1
ATOM 6238 C C . PRO A 1 783 ? -17.126 -1.535 0.116 1.00 57.00 783 PRO A C 1
ATOM 6240 O O . PRO A 1 783 ? -17.117 -0.971 -0.973 1.00 57.00 783 PRO A O 1
ATOM 6243 N N . SER A 1 784 ? -16.497 -1.012 1.167 1.00 59.47 784 SER A N 1
ATOM 6244 C CA . SER A 1 784 ? -15.674 0.204 1.119 1.00 59.47 784 SER A CA 1
ATOM 6245 C C . SER A 1 784 ? -14.324 0.015 0.416 1.00 59.47 784 SER A C 1
ATOM 6247 O O . SER A 1 784 ? -13.711 1.006 0.025 1.00 59.47 784 SER A O 1
ATOM 6249 N N . LEU A 1 785 ? -13.866 -1.226 0.213 1.00 67.06 785 LEU A N 1
ATOM 6250 C CA . LEU A 1 785 ? -12.610 -1.494 -0.482 1.00 67.06 785 LEU A CA 1
ATOM 6251 C C . LEU A 1 785 ? -12.754 -1.318 -1.996 1.00 67.06 785 LEU A C 1
ATOM 6253 O O . LEU A 1 785 ? -13.790 -1.606 -2.599 1.00 67.06 785 LEU A O 1
ATOM 6257 N N . MET A 1 786 ? -11.662 -0.888 -2.614 1.00 79.25 786 MET A N 1
ATOM 6258 C CA . MET A 1 786 ? -11.487 -0.797 -4.055 1.00 79.25 786 MET A CA 1
ATOM 6259 C C . MET A 1 786 ? -10.285 -1.627 -4.475 1.00 79.25 786 MET A C 1
ATOM 6261 O O . MET A 1 786 ? -9.309 -1.767 -3.745 1.00 79.25 786 MET A O 1
ATOM 6265 N N . THR A 1 787 ? -10.338 -2.174 -5.677 1.00 87.94 787 THR A N 1
ATOM 6266 C CA . THR A 1 787 ? -9.205 -2.846 -6.292 1.00 87.94 787 THR A CA 1
ATOM 6267 C C . THR A 1 787 ? -9.149 -2.492 -7.766 1.00 87.94 787 THR A C 1
ATOM 6269 O O . THR A 1 787 ? -10.157 -2.182 -8.406 1.00 87.94 787 THR A O 1
ATOM 6272 N N . GLY A 1 788 ? -7.945 -2.523 -8.305 1.00 90.12 788 GLY A N 1
ATOM 6273 C CA . GLY A 1 788 ? -7.690 -2.172 -9.683 1.00 90.12 788 GLY A CA 1
ATOM 6274 C C . GLY A 1 788 ? -6.388 -2.771 -10.160 1.00 90.12 788 GLY A C 1
ATOM 6275 O O . GLY A 1 788 ? -5.662 -3.430 -9.408 1.00 90.12 788 GLY A O 1
ATOM 6276 N N . ASP A 1 789 ? -6.108 -2.543 -11.430 1.00 90.31 789 ASP A N 1
ATOM 6277 C CA . ASP A 1 789 ? -4.891 -3.010 -12.080 1.00 90.31 789 ASP A CA 1
ATOM 6278 C C . ASP A 1 789 ? -4.230 -1.871 -12.855 1.00 90.31 789 ASP A C 1
ATOM 6280 O O . ASP A 1 789 ? -4.842 -0.839 -13.132 1.00 90.31 789 ASP A O 1
ATOM 6284 N N . SER A 1 790 ? -2.962 -2.061 -13.186 1.00 90.19 790 SER A N 1
ATOM 6285 C CA . SER A 1 790 ? -2.169 -1.143 -13.988 1.00 90.19 790 SER A CA 1
ATOM 6286 C C . SER A 1 790 ? -1.461 -1.939 -15.058 1.00 90.19 790 SER A C 1
ATOM 6288 O O . SER A 1 790 ? -0.806 -2.932 -14.746 1.00 90.19 790 SER A O 1
ATOM 6290 N N . THR A 1 791 ? -1.595 -1.529 -16.317 1.00 85.81 791 THR A N 1
ATOM 6291 C CA . THR A 1 791 ? -0.918 -2.219 -17.411 1.00 85.81 791 THR A CA 1
ATOM 6292 C C . THR A 1 791 ? -0.637 -1.305 -18.604 1.00 85.81 791 THR A C 1
ATOM 6294 O O . THR A 1 791 ? -1.528 -0.605 -19.094 1.00 85.81 791 THR A O 1
ATOM 6297 N N . PRO A 1 792 ? 0.613 -1.302 -19.100 1.00 78.88 792 PRO A N 1
ATOM 6298 C CA . PRO A 1 792 ? 1.010 -0.451 -20.213 1.00 78.88 792 PRO A CA 1
ATOM 6299 C C . PRO A 1 792 ? 0.618 -0.992 -21.603 1.00 78.88 792 PRO A C 1
ATOM 6301 O O . PRO A 1 792 ? 0.846 -0.334 -22.618 1.00 78.88 792 PRO A O 1
ATOM 6304 N N . SER A 1 793 ? 0.101 -2.216 -21.694 1.00 83.62 793 SER A N 1
ATOM 6305 C CA . SER A 1 793 ? -0.256 -2.858 -22.969 1.00 83.62 793 SER A CA 1
ATOM 6306 C C . SER A 1 793 ? -1.713 -2.636 -23.367 1.00 83.62 793 SER A C 1
ATOM 6308 O O . SER A 1 793 ? -2.027 -2.669 -24.552 1.00 83.62 793 SER A O 1
ATOM 6310 N N . TYR A 1 794 ? -2.605 -2.354 -22.414 1.00 90.62 794 TYR A N 1
ATOM 6311 C CA . TYR A 1 794 ? -4.029 -2.192 -22.725 1.00 90.62 794 TYR A CA 1
ATOM 6312 C C . TYR A 1 794 ? -4.303 -0.973 -23.603 1.00 90.62 794 TYR A C 1
ATOM 6314 O O . TYR A 1 794 ? -5.162 -1.036 -24.475 1.00 90.62 794 TYR A O 1
ATOM 6322 N N . LEU A 1 795 ? -3.558 0.120 -23.404 1.00 91.50 795 LEU A N 1
ATOM 6323 C CA . LEU A 1 795 ? -3.752 1.335 -24.191 1.00 91.50 795 LEU A CA 1
ATOM 6324 C C . LEU A 1 795 ? -3.440 1.109 -25.681 1.00 91.50 795 LEU A C 1
ATOM 6326 O O . LEU A 1 795 ? -4.188 1.578 -26.532 1.00 91.50 795 LEU A O 1
ATOM 6330 N N . ILE A 1 796 ? -2.370 0.364 -25.984 1.00 88.88 796 ILE A N 1
ATOM 6331 C CA . ILE A 1 796 ? -1.927 0.102 -27.360 1.00 88.88 796 ILE A CA 1
ATOM 6332 C C . ILE A 1 796 ? -2.749 -0.997 -28.052 1.00 88.88 796 ILE A C 1
ATOM 6334 O O . ILE A 1 796 ? -3.031 -0.874 -29.239 1.00 88.88 796 ILE A O 1
ATOM 6338 N N . ASP A 1 797 ? -3.183 -2.029 -27.317 1.00 87.81 797 ASP A N 1
ATOM 6339 C CA . ASP A 1 797 ? -3.980 -3.161 -27.827 1.00 87.81 797 ASP A CA 1
ATOM 6340 C C . ASP A 1 797 ? -5.490 -2.970 -27.579 1.00 87.81 797 ASP A C 1
ATOM 6342 O O . ASP A 1 797 ? -6.223 -3.898 -27.221 1.00 87.81 797 ASP A O 1
ATOM 6346 N N . TYR A 1 798 ? -5.978 -1.733 -27.733 1.00 90.25 798 TYR A N 1
ATOM 6347 C CA . TYR A 1 798 ? -7.367 -1.384 -27.418 1.00 90.25 798 TYR A CA 1
ATOM 6348 C C . TYR A 1 798 ? -8.378 -2.235 -28.200 1.00 90.25 798 TYR A C 1
ATOM 6350 O O . TYR A 1 798 ? -9.452 -2.541 -27.680 1.00 90.25 798 TYR A O 1
ATOM 6358 N N . TYR A 1 799 ? -8.028 -2.649 -29.424 1.00 87.38 799 TYR A N 1
ATOM 6359 C CA . TYR A 1 799 ? -8.904 -3.404 -30.318 1.00 87.38 799 TYR A CA 1
ATOM 6360 C C . TYR A 1 799 ? -9.313 -4.746 -29.705 1.00 87.38 799 TYR A C 1
ATOM 6362 O O . TYR A 1 799 ? -10.478 -5.130 -29.768 1.00 87.38 799 TYR A O 1
ATOM 6370 N N . ARG A 1 800 ? -8.374 -5.443 -29.054 1.00 88.25 800 ARG A N 1
ATOM 6371 C CA . ARG A 1 800 ? -8.655 -6.712 -28.368 1.00 88.25 800 ARG A CA 1
ATOM 6372 C C . ARG A 1 800 ? -9.166 -6.475 -26.955 1.00 88.25 800 ARG A C 1
ATOM 6374 O O . ARG A 1 800 ? -10.083 -7.161 -26.505 1.00 88.25 800 ARG A O 1
ATOM 6381 N N . VAL A 1 801 ? -8.592 -5.501 -26.254 1.00 91.62 801 VAL A N 1
ATOM 6382 C CA . VAL A 1 801 ? -8.852 -5.289 -24.827 1.00 91.62 801 VAL A CA 1
ATOM 6383 C C . VAL A 1 801 ? -10.242 -4.718 -24.567 1.00 91.62 801 VAL A C 1
ATOM 6385 O O . VAL A 1 801 ? -10.905 -5.192 -23.649 1.00 91.62 801 VAL A O 1
ATOM 6388 N N . ILE A 1 802 ? -10.724 -3.743 -25.346 1.00 93.69 802 ILE A N 1
ATOM 6389 C CA . ILE A 1 802 ? -12.032 -3.111 -25.100 1.00 93.69 802 ILE A CA 1
ATOM 6390 C C . ILE A 1 802 ? -13.185 -4.128 -25.197 1.00 93.69 802 ILE A C 1
ATOM 6392 O O . ILE A 1 802 ? -13.986 -4.186 -24.255 1.00 93.69 802 ILE A O 1
ATOM 6396 N N . PRO A 1 803 ? -13.293 -4.958 -26.259 1.00 91.88 803 PRO A N 1
ATOM 6397 C CA . PRO A 1 803 ? -14.328 -5.988 -26.334 1.00 91.88 803 PRO A CA 1
ATOM 6398 C C . PRO A 1 803 ? -14.243 -6.985 -25.177 1.00 91.88 803 PRO A C 1
ATOM 6400 O O . PRO A 1 803 ? -15.258 -7.277 -24.549 1.00 91.88 803 PRO A O 1
ATOM 6403 N N . ARG A 1 804 ? -13.033 -7.445 -24.834 1.00 92.06 804 ARG A N 1
ATOM 6404 C CA . ARG A 1 804 ? -12.803 -8.395 -23.733 1.00 92.06 804 ARG A CA 1
ATOM 6405 C C . ARG A 1 804 ? -13.128 -7.798 -22.365 1.00 92.06 804 ARG A C 1
ATOM 6407 O O . ARG A 1 804 ? -13.660 -8.491 -21.503 1.00 92.06 804 ARG A O 1
ATOM 6414 N N . LEU A 1 805 ? -12.850 -6.510 -22.160 1.00 91.56 805 LEU A N 1
ATOM 6415 C CA . LEU A 1 805 ? -13.206 -5.784 -20.942 1.00 91.56 805 LEU A CA 1
ATOM 6416 C C . LEU A 1 805 ? -14.730 -5.740 -20.776 1.00 91.56 805 LEU A C 1
ATOM 6418 O O . LEU A 1 805 ? -15.229 -6.070 -19.702 1.00 91.56 805 LEU A O 1
ATOM 6422 N N . LYS A 1 806 ? -15.459 -5.399 -21.847 1.00 90.00 806 LYS A N 1
ATOM 6423 C CA . LYS A 1 806 ? -16.933 -5.378 -21.867 1.00 90.00 806 LYS A CA 1
ATOM 6424 C C . LYS A 1 806 ? -17.548 -6.777 -21.739 1.00 90.00 806 LYS A C 1
ATOM 6426 O O . LYS A 1 806 ? -18.625 -6.914 -21.169 1.00 90.00 806 LYS A O 1
ATOM 6431 N N . GLU A 1 807 ? -16.872 -7.809 -22.245 1.00 88.38 807 GLU A N 1
ATOM 6432 C CA . GLU A 1 807 ? -17.283 -9.212 -22.100 1.00 88.38 807 GLU A CA 1
ATOM 6433 C C . GLU A 1 807 ? -17.115 -9.705 -20.650 1.00 88.38 807 GLU A C 1
ATOM 6435 O O . GLU A 1 807 ? -18.029 -10.298 -20.078 1.00 88.38 807 GLU A O 1
ATOM 6440 N N . CYS A 1 808 ? -15.952 -9.468 -20.037 1.00 85.94 808 CYS A N 1
ATOM 6441 C CA . CYS A 1 808 ? -15.625 -10.009 -18.716 1.00 85.94 808 CYS A CA 1
ATOM 6442 C C . CYS A 1 808 ? -16.239 -9.219 -17.553 1.00 85.94 808 CYS A C 1
ATOM 6444 O O . CYS A 1 808 ? -16.499 -9.799 -16.491 1.00 85.94 808 CYS A O 1
ATOM 6446 N N . PHE A 1 809 ? -16.467 -7.914 -17.719 1.00 85.38 809 PHE A N 1
ATOM 6447 C CA . PHE A 1 809 ? -16.937 -7.028 -16.655 1.00 85.38 809 PHE A CA 1
ATOM 6448 C C . PHE A 1 809 ? -18.208 -6.297 -17.086 1.00 85.38 809 PHE A C 1
ATOM 6450 O O . PHE A 1 809 ? -18.265 -5.681 -18.143 1.00 85.38 809 PHE A O 1
ATOM 6457 N N . HIS A 1 810 ? -19.250 -6.368 -16.253 1.00 79.19 810 HIS A N 1
ATOM 6458 C CA . HIS A 1 810 ? -20.574 -5.820 -16.573 1.00 79.19 810 HIS A CA 1
ATOM 6459 C C . HIS A 1 810 ? -20.750 -4.382 -16.054 1.00 79.19 810 HIS A C 1
ATOM 6461 O O . HIS A 1 810 ? -21.874 -3.911 -15.875 1.00 79.19 810 HIS A O 1
ATOM 6467 N N . HIS A 1 811 ? -19.646 -3.695 -15.770 1.00 82.75 811 HIS A N 1
ATOM 6468 C CA . HIS A 1 811 ? -19.594 -2.314 -15.310 1.00 82.75 811 HIS A CA 1
ATOM 6469 C C . HIS A 1 811 ? -18.439 -1.589 -15.998 1.00 82.75 811 HIS A C 1
ATOM 6471 O O . HIS A 1 811 ? -17.465 -2.211 -16.420 1.00 82.75 811 HIS A O 1
ATOM 6477 N N . ASN A 1 812 ? -18.528 -0.262 -16.074 1.00 85.31 812 ASN A N 1
ATOM 6478 C CA . ASN A 1 812 ? -17.442 0.557 -16.600 1.00 85.31 812 ASN A CA 1
ATOM 6479 C C . ASN A 1 812 ? -16.480 0.913 -15.454 1.00 85.31 812 ASN A C 1
ATOM 6481 O O . ASN A 1 812 ? -16.886 1.654 -14.552 1.00 85.31 812 ASN A O 1
ATOM 6485 N N . PRO A 1 813 ? -15.229 0.417 -15.449 1.00 90.19 813 PRO A N 1
ATOM 6486 C CA . PRO A 1 813 ? -14.242 0.844 -14.464 1.00 90.19 813 PRO A CA 1
ATOM 6487 C C . PRO A 1 813 ? -13.871 2.321 -14.665 1.00 90.19 813 PRO A C 1
ATOM 6489 O O . PRO A 1 813 ? -14.064 2.891 -15.741 1.00 90.19 813 PRO A O 1
ATOM 6492 N N . LYS A 1 814 ? -13.313 2.945 -13.626 1.00 92.75 814 LYS A N 1
ATOM 6493 C CA . LYS A 1 814 ? -12.618 4.231 -13.734 1.00 92.75 814 LYS A CA 1
ATOM 6494 C C . LYS A 1 814 ? -11.284 4.022 -14.462 1.00 92.75 814 LYS A C 1
ATOM 6496 O O . LYS A 1 814 ? -10.485 3.180 -14.061 1.00 92.75 814 LYS A O 1
ATOM 6501 N N . LEU A 1 815 ? -11.050 4.751 -15.543 1.00 95.31 815 LEU A N 1
ATOM 6502 C CA . LEU A 1 815 ? -9.909 4.602 -16.441 1.00 95.31 815 LEU A CA 1
ATOM 6503 C C . LEU A 1 815 ? -8.959 5.787 -16.254 1.00 95.31 815 LEU A C 1
ATOM 6505 O O . LEU A 1 815 ? -9.294 6.923 -16.570 1.00 95.31 815 LEU A O 1
ATOM 6509 N N . MET A 1 816 ? -7.765 5.529 -15.738 1.00 95.88 816 MET A N 1
ATOM 6510 C CA . MET A 1 816 ? -6.720 6.542 -15.602 1.00 95.88 816 MET A CA 1
ATOM 6511 C C . MET A 1 816 ? -5.703 6.359 -16.719 1.00 95.88 816 MET A C 1
ATOM 6513 O O . MET A 1 816 ? -5.109 5.290 -16.803 1.00 95.88 816 MET A O 1
ATOM 6517 N N . ILE A 1 817 ? -5.487 7.362 -17.567 1.00 94.94 817 ILE A N 1
ATOM 6518 C CA . ILE A 1 817 ? -4.512 7.288 -18.661 1.00 94.94 817 ILE A CA 1
ATOM 6519 C C . ILE A 1 817 ? -3.290 8.128 -18.301 1.00 94.94 817 ILE A C 1
ATOM 6521 O O . ILE A 1 817 ? -3.381 9.346 -18.169 1.00 94.94 817 ILE A O 1
ATOM 6525 N N . MET A 1 818 ? -2.141 7.469 -18.182 1.00 93.31 818 MET A N 1
ATOM 6526 C CA . MET A 1 818 ? -0.845 8.115 -18.002 1.00 93.31 818 MET A CA 1
ATOM 6527 C C . MET A 1 818 ? -0.167 8.354 -19.350 1.00 93.31 818 MET A C 1
ATOM 6529 O O . MET A 1 818 ? 0.108 7.403 -20.093 1.00 93.31 818 MET A O 1
ATOM 6533 N N . THR A 1 819 ? 0.161 9.611 -19.632 1.00 93.44 819 THR A N 1
ATOM 6534 C CA . THR A 1 819 ? 0.987 10.031 -20.769 1.00 93.44 819 THR A CA 1
ATOM 6535 C C . THR A 1 819 ? 2.354 10.521 -20.294 1.00 93.44 819 THR A C 1
ATOM 6537 O O . THR A 1 819 ? 2.613 10.663 -19.102 1.00 93.44 819 THR A O 1
ATOM 6540 N N . ARG A 1 820 ? 3.281 10.701 -21.230 1.00 92.69 820 ARG A N 1
ATOM 6541 C CA . ARG A 1 820 ? 4.637 11.208 -20.994 1.00 92.69 820 ARG A CA 1
ATOM 6542 C C . ARG A 1 820 ? 5.145 11.826 -22.284 1.00 92.69 820 ARG A C 1
ATOM 6544 O O . ARG A 1 820 ? 4.800 11.306 -23.348 1.00 92.69 820 ARG A O 1
ATOM 6551 N N . ASP A 1 821 ? 6.018 12.817 -22.173 1.00 93.00 821 ASP A N 1
ATOM 6552 C CA . ASP A 1 821 ? 6.849 13.327 -23.265 1.00 93.00 821 ASP A CA 1
ATOM 6553 C C . ASP A 1 821 ? 7.298 12.163 -24.182 1.00 93.00 821 ASP A C 1
ATOM 6555 O O . ASP A 1 821 ? 8.003 11.249 -23.718 1.00 93.00 821 ASP A O 1
ATOM 6559 N N . PRO A 1 822 ? 6.813 12.100 -25.440 1.00 94.19 822 PRO A N 1
ATOM 6560 C CA . PRO A 1 822 ? 6.959 10.920 -26.283 1.00 94.19 822 PRO A CA 1
ATOM 6561 C C . PRO A 1 822 ? 8.419 10.654 -26.651 1.00 94.19 822 PRO A C 1
ATOM 6563 O O . PRO A 1 822 ? 8.791 9.483 -26.765 1.00 94.19 822 PRO A O 1
ATOM 6566 N N . ILE A 1 823 ? 9.253 11.697 -26.735 1.00 93.75 823 ILE A N 1
ATOM 6567 C CA . ILE A 1 823 ? 10.695 11.591 -26.982 1.00 93.75 823 ILE A CA 1
ATOM 6568 C C . ILE A 1 823 ? 11.381 10.977 -25.758 1.00 93.75 823 ILE A C 1
ATOM 6570 O O . ILE A 1 823 ? 12.018 9.924 -25.857 1.00 93.75 823 ILE A O 1
ATOM 6574 N N . LYS A 1 824 ? 11.181 11.549 -24.562 1.00 91.62 824 LYS A N 1
ATOM 6575 C CA . LYS A 1 824 ? 11.747 11.005 -23.312 1.00 91.62 824 LYS A CA 1
ATOM 6576 C C . LYS A 1 824 ? 11.258 9.587 -23.035 1.00 91.62 824 LYS A C 1
ATOM 6578 O O . LYS A 1 824 ? 12.006 8.767 -22.491 1.00 91.62 824 LYS A O 1
ATOM 6583 N N . ARG A 1 825 ? 10.006 9.276 -23.386 1.00 92.75 825 ARG A N 1
ATOM 6584 C CA . ARG A 1 825 ? 9.447 7.922 -23.293 1.00 92.75 825 ARG A CA 1
ATOM 6585 C C . ARG A 1 825 ? 10.165 6.965 -24.246 1.00 92.75 825 ARG A C 1
ATOM 6587 O O . ARG A 1 825 ? 10.577 5.901 -23.785 1.00 92.75 825 ARG A O 1
ATOM 6594 N N . ALA A 1 826 ? 10.325 7.326 -25.522 1.00 93.69 826 ALA A N 1
ATOM 6595 C CA . ALA A 1 826 ? 11.003 6.507 -26.530 1.00 93.69 826 ALA A CA 1
ATOM 6596 C C . ALA A 1 826 ? 12.448 6.187 -26.117 1.00 93.69 826 ALA A C 1
ATOM 6598 O O . ALA A 1 826 ? 12.855 5.026 -26.119 1.00 93.69 826 ALA A O 1
ATOM 6599 N N . ILE A 1 827 ? 13.182 7.191 -25.633 1.00 92.19 827 ILE A N 1
ATOM 6600 C CA . ILE A 1 827 ? 14.544 7.030 -25.108 1.00 92.19 827 ILE A CA 1
ATOM 6601 C C . ILE A 1 827 ? 14.563 6.095 -23.892 1.00 92.19 827 ILE A C 1
ATOM 6603 O O . ILE A 1 827 ? 15.340 5.144 -23.831 1.00 92.19 827 ILE A O 1
ATOM 6607 N N . SER A 1 828 ? 13.680 6.330 -22.917 1.00 90.44 828 SER A N 1
ATOM 6608 C CA . SER A 1 828 ? 13.588 5.500 -21.708 1.00 90.44 828 SER A CA 1
ATOM 6609 C C . SER A 1 828 ? 13.228 4.043 -22.023 1.00 90.44 828 SER A C 1
ATOM 6611 O O . SER A 1 828 ? 13.604 3.124 -21.287 1.00 90.44 828 SER A O 1
ATOM 6613 N N . HIS A 1 829 ? 12.482 3.826 -23.106 1.00 90.00 829 HIS A N 1
ATOM 6614 C CA . HIS A 1 829 ? 12.165 2.507 -23.637 1.00 90.00 829 HIS A CA 1
ATOM 6615 C C . HIS A 1 829 ? 13.407 1.868 -24.258 1.00 90.00 829 HIS A C 1
ATOM 6617 O O . HIS A 1 829 ? 13.773 0.774 -23.831 1.00 90.00 829 HIS A O 1
ATOM 6623 N N . TYR A 1 830 ? 14.097 2.572 -25.158 1.00 91.88 830 TYR A N 1
ATOM 6624 C CA . TYR A 1 830 ? 15.340 2.109 -25.778 1.00 91.88 830 TYR A CA 1
ATOM 6625 C C . TYR A 1 830 ? 16.369 1.662 -24.736 1.00 91.88 830 TYR A C 1
ATOM 6627 O O . TYR A 1 830 ? 16.765 0.497 -24.723 1.00 91.88 830 TYR A O 1
ATOM 6635 N N . VAL A 1 831 ? 16.695 2.534 -23.776 1.00 89.88 831 VAL A N 1
ATOM 6636 C CA . VAL A 1 831 ? 17.657 2.249 -22.694 1.00 89.88 831 VAL A CA 1
ATOM 6637 C C . VAL A 1 831 ? 17.247 1.031 -21.864 1.00 89.88 831 VAL A C 1
ATOM 6639 O O . VAL A 1 831 ? 18.082 0.265 -21.387 1.00 89.88 831 VAL A O 1
ATOM 6642 N N . MET A 1 832 ? 15.945 0.821 -21.659 1.00 87.81 832 MET A N 1
ATOM 6643 C CA . MET A 1 832 ? 15.469 -0.323 -20.888 1.00 87.81 832 MET A CA 1
ATOM 6644 C C . MET A 1 832 ? 15.706 -1.657 -21.606 1.00 87.81 832 MET A C 1
ATOM 6646 O O . MET A 1 832 ? 16.066 -2.620 -20.925 1.00 87.81 832 MET A O 1
ATOM 6650 N N . VAL A 1 833 ? 15.524 -1.706 -22.927 1.00 87.44 833 VAL A N 1
ATOM 6651 C CA . VAL A 1 833 ? 15.691 -2.921 -23.746 1.00 87.44 833 VAL A CA 1
ATOM 6652 C C . VAL A 1 833 ? 17.172 -3.226 -23.992 1.00 87.44 833 VAL A C 1
ATOM 6654 O O . VAL A 1 833 ? 17.578 -4.389 -23.970 1.00 87.44 833 VAL A O 1
ATOM 6657 N N . THR A 1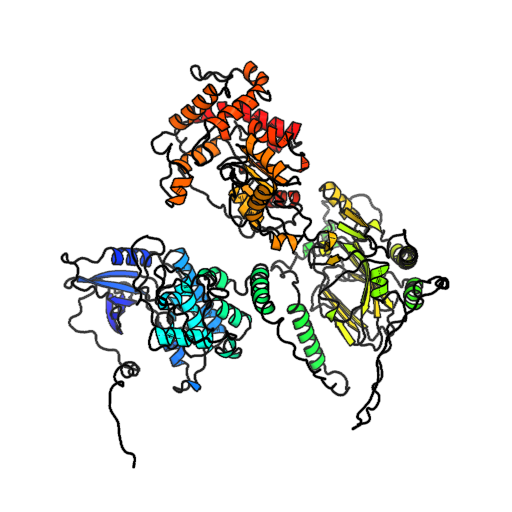 834 ? 17.994 -2.191 -24.189 1.00 87.94 834 THR A N 1
ATOM 6658 C CA . THR A 1 834 ? 19.436 -2.338 -24.442 1.00 87.94 834 THR A CA 1
ATOM 6659 C C . THR A 1 834 ? 20.256 -2.576 -23.172 1.00 87.94 834 THR A C 1
ATOM 6661 O O . THR A 1 834 ? 21.339 -3.157 -23.242 1.00 87.94 834 THR A O 1
ATOM 6664 N N . SER A 1 835 ? 19.732 -2.201 -21.999 1.00 83.12 835 SER A N 1
ATOM 6665 C CA . SER A 1 835 ? 20.377 -2.454 -20.705 1.00 83.12 835 SER A CA 1
ATOM 6666 C C . SER A 1 835 ? 20.608 -3.950 -20.466 1.00 83.12 835 SER A C 1
ATOM 6668 O O . SER A 1 835 ? 19.687 -4.770 -20.527 1.00 83.12 835 SER A O 1
ATOM 6670 N N . LYS A 1 836 ? 21.854 -4.285 -20.115 1.00 80.31 836 LYS A N 1
ATOM 6671 C CA . LYS A 1 836 ? 22.278 -5.636 -19.716 1.00 80.31 836 LYS A CA 1
ATOM 6672 C C . LYS A 1 836 ? 21.991 -5.930 -18.235 1.00 80.31 836 LYS A C 1
ATOM 6674 O O . LYS A 1 836 ? 22.206 -7.051 -17.783 1.00 80.31 836 LYS A O 1
ATOM 6679 N N . ASP A 1 837 ? 21.444 -4.957 -17.504 1.00 76.12 837 ASP A N 1
ATOM 6680 C CA . ASP A 1 837 ? 21.220 -5.036 -16.063 1.00 76.12 837 ASP A CA 1
ATOM 6681 C C . ASP A 1 837 ? 19.818 -5.557 -15.734 1.00 76.12 837 ASP A C 1
ATOM 6683 O O . ASP A 1 837 ? 18.783 -4.931 -16.016 1.00 76.12 837 ASP A O 1
ATOM 6687 N N . GLY A 1 838 ? 19.757 -6.710 -15.078 1.00 68.88 838 GLY A N 1
ATOM 6688 C CA . GLY A 1 838 ? 18.515 -7.296 -14.587 1.00 68.88 838 GLY A CA 1
ATOM 6689 C C . GLY A 1 838 ? 18.659 -8.776 -14.275 1.00 68.88 838 GLY A C 1
ATOM 6690 O O . GLY A 1 838 ? 19.642 -9.411 -14.646 1.00 68.88 838 GLY A O 1
ATOM 6691 N N . THR A 1 839 ? 17.660 -9.336 -13.596 1.00 74.38 839 THR A N 1
ATOM 6692 C CA . THR A 1 839 ? 17.557 -10.796 -13.446 1.00 74.38 839 THR A CA 1
ATOM 6693 C C . THR A 1 839 ? 17.267 -11.451 -14.805 1.00 74.38 839 THR A C 1
ATOM 6695 O O . THR A 1 839 ? 16.762 -10.770 -15.705 1.00 74.38 839 THR A O 1
ATOM 6698 N N . PRO A 1 840 ? 17.527 -12.758 -14.984 1.00 72.56 840 PRO A N 1
ATOM 6699 C CA . PRO A 1 840 ? 17.199 -13.467 -16.222 1.00 72.56 840 PRO A CA 1
ATO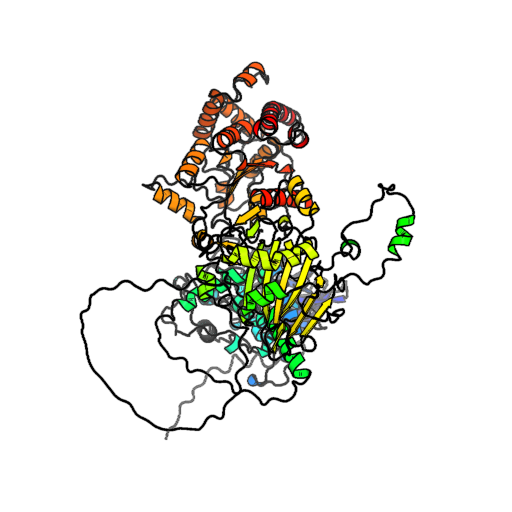M 6700 C C . PRO A 1 840 ? 15.737 -13.287 -16.664 1.00 72.56 840 PRO A C 1
ATOM 6702 O O . PRO A 1 840 ? 15.475 -13.046 -17.840 1.00 72.56 840 PRO A O 1
ATOM 6705 N N . GLU A 1 841 ? 14.785 -13.297 -15.727 1.00 68.38 841 GLU A N 1
ATOM 6706 C CA . GLU A 1 841 ? 13.357 -13.083 -16.000 1.00 68.38 841 GLU A CA 1
ATOM 6707 C C . GLU A 1 841 ? 13.072 -11.649 -16.458 1.00 68.38 841 GLU A C 1
ATOM 6709 O O . GLU A 1 841 ? 12.275 -11.426 -17.368 1.00 68.38 841 GLU A O 1
ATOM 6714 N N . GLN A 1 842 ? 13.742 -10.662 -15.854 1.00 70.12 842 GLN A N 1
ATOM 6715 C CA . GLN A 1 842 ? 13.619 -9.270 -16.276 1.00 70.12 842 GLN A CA 1
ATOM 6716 C C . GLN A 1 842 ? 14.220 -9.061 -17.665 1.00 70.12 842 GLN A C 1
ATOM 6718 O O . GLN A 1 842 ? 13.633 -8.347 -18.466 1.00 70.12 842 GLN A O 1
ATOM 6723 N N . LEU A 1 843 ? 15.371 -9.661 -17.964 1.00 75.06 843 LEU A N 1
ATOM 6724 C CA . LEU A 1 843 ? 16.007 -9.555 -19.277 1.00 75.06 843 LEU A CA 1
ATOM 6725 C C . LEU A 1 843 ? 15.188 -10.263 -20.364 1.00 75.06 843 LEU A C 1
ATOM 6727 O O . LEU A 1 843 ? 15.124 -9.753 -21.479 1.00 75.06 843 LEU A O 1
ATOM 6731 N N . ALA A 1 844 ? 14.527 -11.376 -20.036 1.00 72.31 844 ALA A N 1
ATOM 6732 C CA . ALA A 1 844 ? 13.607 -12.062 -20.940 1.00 72.31 844 ALA A CA 1
ATOM 6733 C C . ALA A 1 844 ? 12.347 -11.225 -21.230 1.00 72.31 844 ALA A C 1
ATOM 6735 O O . ALA A 1 844 ? 11.948 -11.095 -22.383 1.00 72.31 844 ALA A O 1
ATOM 6736 N N . ALA A 1 845 ? 11.751 -10.598 -20.210 1.00 68.88 845 ALA A N 1
ATOM 6737 C CA . ALA A 1 845 ? 10.529 -9.802 -20.366 1.00 68.88 845 ALA A CA 1
ATOM 6738 C C . ALA A 1 845 ? 10.731 -8.480 -21.134 1.00 68.88 845 ALA A C 1
ATOM 6740 O O . ALA A 1 845 ? 9.789 -7.953 -21.721 1.00 68.88 845 ALA A O 1
ATOM 6741 N N . ARG A 1 846 ? 11.944 -7.914 -21.118 1.00 74.25 846 ARG A N 1
ATOM 6742 C CA . ARG A 1 846 ? 12.261 -6.653 -21.814 1.00 74.25 846 ARG A CA 1
ATOM 6743 C C . ARG A 1 846 ? 12.517 -6.830 -23.309 1.00 74.25 846 ARG A C 1
ATOM 6745 O O . ARG A 1 846 ? 12.438 -5.846 -24.033 1.00 74.25 846 ARG A O 1
ATOM 6752 N N . GLY A 1 847 ? 12.807 -8.052 -23.750 1.00 73.38 847 GLY A N 1
ATOM 6753 C CA . GLY A 1 847 ? 13.312 -8.331 -25.090 1.00 73.38 847 GLY A CA 1
ATOM 6754 C C . GLY A 1 847 ? 14.811 -8.061 -25.246 1.00 73.38 847 GLY A C 1
ATOM 6755 O O . GLY A 1 847 ? 15.496 -7.580 -24.335 1.00 73.38 847 GLY A O 1
ATOM 6756 N N . SER A 1 848 ? 15.341 -8.429 -26.408 1.00 79.56 848 SER A N 1
ATOM 6757 C CA . SER A 1 848 ? 16.771 -8.345 -26.743 1.00 79.56 848 SER A CA 1
ATOM 6758 C C . SER A 1 848 ? 17.041 -7.808 -28.149 1.00 79.56 848 SER A C 1
ATOM 6760 O O . SER A 1 848 ? 18.199 -7.647 -28.520 1.00 79.56 848 SER A O 1
ATOM 6762 N N . GLU A 1 849 ? 15.994 -7.497 -28.909 1.00 82.25 849 GLU A N 1
ATOM 6763 C CA . GLU A 1 849 ? 16.014 -7.163 -30.337 1.00 82.25 849 GLU A CA 1
ATOM 6764 C C . GLU A 1 849 ? 16.796 -5.876 -30.654 1.00 82.25 849 GLU A C 1
ATOM 6766 O O . GLU A 1 849 ? 17.197 -5.670 -31.797 1.00 82.25 849 GLU A O 1
ATOM 6771 N N . TRP A 1 850 ? 17.018 -5.004 -29.661 1.00 89.12 850 TRP A N 1
ATOM 6772 C CA . TRP A 1 850 ? 17.707 -3.717 -29.841 1.00 89.12 850 TRP A CA 1
ATOM 6773 C C . TRP A 1 850 ? 19.142 -3.697 -29.304 1.00 89.12 850 TRP A C 1
ATOM 6775 O O . TRP A 1 850 ? 19.822 -2.694 -29.465 1.00 89.12 850 TRP A O 1
ATOM 6785 N N . ARG A 1 851 ? 19.632 -4.764 -28.652 1.00 85.56 851 ARG A N 1
ATOM 6786 C CA . ARG A 1 851 ? 20.935 -4.739 -27.944 1.00 85.56 851 ARG A CA 1
ATOM 6787 C C . ARG A 1 851 ? 22.145 -4.501 -28.850 1.00 85.56 851 ARG A C 1
ATOM 6789 O O . ARG A 1 851 ? 23.186 -4.087 -28.350 1.00 85.56 851 ARG A O 1
ATOM 6796 N N . GLU A 1 852 ? 22.001 -4.778 -30.140 1.00 87.62 852 GLU A N 1
ATOM 6797 C CA . GLU A 1 852 ? 23.040 -4.613 -31.163 1.00 87.62 852 GLU A CA 1
ATOM 6798 C C . GLU A 1 852 ? 22.716 -3.484 -32.151 1.00 87.62 852 GLU A C 1
ATOM 6800 O O . GLU A 1 852 ? 23.409 -3.335 -33.150 1.00 87.62 852 GLU A O 1
ATOM 6805 N N . LYS A 1 853 ? 21.666 -2.697 -31.883 1.00 90.38 853 LYS A N 1
ATOM 6806 C CA . LYS A 1 853 ? 21.224 -1.598 -32.744 1.00 90.38 853 LYS A CA 1
ATOM 6807 C C . LYS A 1 853 ? 21.461 -0.256 -32.071 1.00 90.38 853 LYS A C 1
ATOM 6809 O O . LYS A 1 853 ? 21.313 -0.125 -30.858 1.00 90.38 853 LYS A O 1
ATOM 6814 N N . THR A 1 854 ? 21.783 0.742 -32.875 1.00 91.94 854 THR A N 1
ATOM 6815 C CA . THR A 1 854 ? 21.813 2.150 -32.481 1.00 91.94 854 THR A CA 1
ATOM 6816 C C . THR A 1 854 ? 20.396 2.698 -32.274 1.00 91.94 854 THR A C 1
ATOM 6818 O O . THR A 1 854 ? 19.402 2.101 -32.697 1.00 91.94 854 THR A O 1
ATOM 6821 N N . LEU A 1 855 ? 20.293 3.850 -31.602 1.00 92.69 855 LEU A N 1
ATOM 6822 C CA . LEU A 1 855 ? 19.015 4.533 -31.380 1.00 92.69 855 LEU A CA 1
ATOM 6823 C C . LEU A 1 855 ? 18.349 4.893 -32.719 1.00 92.69 855 LEU A C 1
ATOM 6825 O O . LEU A 1 855 ? 17.149 4.696 -32.885 1.00 92.69 855 LEU A O 1
ATOM 6829 N N . GLU A 1 856 ? 19.150 5.377 -33.665 1.00 92.56 856 GLU A N 1
ATOM 6830 C CA . GLU A 1 856 ? 18.763 5.741 -35.023 1.00 92.56 856 GLU A CA 1
ATOM 6831 C C . GLU A 1 856 ? 18.192 4.548 -35.778 1.00 92.56 856 GLU A C 1
ATOM 6833 O O . GLU A 1 856 ? 17.058 4.623 -36.232 1.00 92.56 856 GLU A O 1
ATOM 6838 N N . GLU A 1 857 ? 18.909 3.421 -35.828 1.00 93.00 857 GLU A N 1
ATOM 6839 C CA . GLU A 1 857 ? 18.434 2.212 -36.517 1.00 93.00 857 GLU A CA 1
ATOM 6840 C C . GLU A 1 857 ? 17.109 1.704 -35.936 1.00 93.00 857 GLU A C 1
ATOM 6842 O O . GLU A 1 857 ? 16.239 1.230 -36.667 1.00 93.00 857 GLU A O 1
ATOM 6847 N N . VAL A 1 858 ? 16.935 1.799 -34.613 1.00 93.56 858 VAL A N 1
ATOM 6848 C CA . VAL A 1 858 ? 15.690 1.411 -33.936 1.00 93.56 858 VAL A CA 1
ATOM 6849 C C . VAL A 1 858 ? 14.539 2.350 -34.309 1.00 93.56 858 VAL A C 1
ATOM 6851 O O . VAL A 1 858 ? 13.423 1.884 -34.546 1.00 93.56 858 VAL A O 1
ATOM 6854 N N . PHE A 1 859 ? 14.787 3.658 -34.369 1.00 94.19 859 PHE A N 1
ATOM 6855 C CA . PHE A 1 859 ? 13.778 4.658 -34.720 1.00 94.19 859 PHE A CA 1
ATOM 6856 C C . PHE A 1 859 ? 13.429 4.632 -36.210 1.00 94.19 859 PHE A C 1
ATOM 6858 O O . PHE A 1 859 ? 12.248 4.627 -36.550 1.00 94.19 859 PHE A O 1
ATOM 6865 N N . GLU A 1 860 ? 14.421 4.532 -37.091 1.00 91.56 860 GLU A N 1
ATOM 6866 C CA . GLU A 1 860 ? 14.233 4.380 -38.536 1.00 91.56 860 GLU A CA 1
ATOM 6867 C C . GLU A 1 860 ? 13.446 3.112 -38.861 1.00 91.56 860 GLU A C 1
ATOM 6869 O O . GLU A 1 860 ? 12.503 3.161 -39.652 1.00 91.56 860 GLU A O 1
ATOM 6874 N N . GLN A 1 861 ? 13.763 1.993 -38.201 1.00 91.50 861 GLN A N 1
ATOM 6875 C CA . GLN A 1 861 ? 13.004 0.758 -38.365 1.00 91.50 861 GLN A CA 1
ATOM 6876 C C . GLN A 1 861 ? 11.536 0.933 -37.953 1.00 91.50 861 GLN A C 1
ATOM 6878 O O . GLN A 1 861 ? 10.641 0.464 -38.657 1.00 91.50 861 GLN A O 1
ATOM 6883 N N . ASP A 1 862 ? 11.272 1.596 -36.824 1.00 93.31 862 ASP A N 1
ATOM 6884 C CA . ASP A 1 862 ? 9.902 1.809 -36.351 1.00 93.31 862 ASP A CA 1
ATOM 6885 C C . ASP A 1 862 ? 9.093 2.683 -37.321 1.00 93.31 862 ASP A C 1
ATOM 6887 O O . ASP A 1 862 ? 7.950 2.377 -37.658 1.00 93.31 862 ASP A O 1
ATOM 6891 N N . VAL A 1 863 ? 9.719 3.741 -37.833 1.00 92.94 863 VAL A N 1
ATOM 6892 C CA . VAL A 1 863 ? 9.129 4.654 -38.820 1.00 92.94 863 VAL A CA 1
ATOM 6893 C C . VAL A 1 863 ? 8.856 3.949 -40.142 1.00 92.94 863 VAL A C 1
ATOM 6895 O O . VAL A 1 863 ? 7.784 4.124 -40.723 1.00 92.94 863 VAL A O 1
ATOM 6898 N N . GLN A 1 864 ? 9.787 3.113 -40.597 1.00 91.69 864 GLN A N 1
ATOM 6899 C CA . GLN A 1 864 ? 9.621 2.326 -41.809 1.00 91.69 864 GLN A CA 1
ATOM 6900 C C . GLN A 1 864 ? 8.457 1.334 -41.676 1.00 91.69 864 GLN A C 1
ATOM 6902 O O . GLN A 1 864 ? 7.616 1.266 -42.570 1.00 91.69 864 GLN A O 1
ATOM 6907 N N . HIS A 1 865 ? 8.336 0.637 -40.542 1.00 93.25 865 HIS A N 1
ATOM 6908 C CA . HIS A 1 865 ? 7.187 -0.234 -40.280 1.00 93.25 865 HIS A CA 1
ATOM 6909 C C . HIS A 1 865 ? 5.863 0.545 -40.254 1.00 93.25 865 HIS A C 1
ATOM 6911 O O . HIS A 1 865 ? 4.890 0.121 -40.874 1.00 93.25 865 HIS A O 1
ATOM 6917 N N . MET A 1 866 ? 5.823 1.709 -39.591 1.00 94.19 866 MET A N 1
ATOM 6918 C CA . MET A 1 866 ? 4.633 2.564 -39.599 1.00 94.19 866 MET A CA 1
ATOM 6919 C C . MET A 1 866 ? 4.259 2.999 -41.027 1.00 94.19 866 MET A C 1
ATOM 6921 O O . MET A 1 866 ? 3.081 3.007 -41.380 1.00 94.19 866 MET A O 1
ATOM 6925 N N . LYS A 1 867 ? 5.237 3.324 -41.880 1.00 92.00 867 LYS A N 1
ATOM 6926 C CA . LYS A 1 867 ? 4.993 3.669 -43.288 1.00 92.00 867 LYS A CA 1
ATOM 6927 C C . LYS A 1 867 ? 4.437 2.486 -44.085 1.00 92.00 867 LYS A C 1
ATOM 6929 O O . LYS A 1 867 ? 3.459 2.664 -44.805 1.00 92.00 867 LYS A O 1
ATOM 6934 N N . GLU A 1 868 ? 5.029 1.301 -43.947 1.00 93.19 868 GLU A N 1
ATOM 6935 C CA . GLU A 1 868 ? 4.595 0.074 -44.635 1.00 93.19 868 GLU A CA 1
ATOM 6936 C C . GLU A 1 868 ? 3.146 -0.303 -44.314 1.00 93.19 868 GLU A C 1
ATOM 6938 O O . GLU A 1 868 ? 2.403 -0.705 -45.207 1.00 93.19 868 GLU A O 1
ATOM 6943 N N . ASP A 1 869 ? 2.729 -0.121 -43.060 1.00 93.69 869 ASP A N 1
ATOM 6944 C CA . ASP A 1 869 ? 1.373 -0.462 -42.619 1.00 93.69 869 ASP A CA 1
ATOM 6945 C C . ASP A 1 869 ? 0.356 0.680 -42.868 1.00 93.69 869 ASP A C 1
ATOM 6947 O O . ASP A 1 869 ? -0.859 0.517 -42.672 1.00 93.69 869 ASP A O 1
ATOM 6951 N N . GLY A 1 870 ? 0.844 1.819 -43.378 1.00 93.38 870 GLY A N 1
ATOM 6952 C CA . GLY A 1 870 ? 0.052 2.968 -43.817 1.00 93.38 870 GLY A CA 1
ATOM 6953 C C . GLY A 1 870 ? -0.270 3.989 -42.725 1.00 93.38 870 GLY A C 1
ATOM 6954 O O . GLY A 1 870 ? -1.208 4.758 -42.897 1.00 93.38 870 GLY A O 1
ATOM 6955 N N . LEU A 1 871 ? 0.468 4.008 -41.611 1.00 93.06 871 LEU A N 1
ATOM 6956 C CA . LEU A 1 871 ? 0.271 4.958 -40.506 1.00 93.06 871 LEU A CA 1
ATOM 6957 C C . LEU A 1 871 ? 0.834 6.356 -40.779 1.00 93.06 871 LEU A C 1
ATOM 6959 O O . LEU A 1 871 ? 0.404 7.310 -40.141 1.00 93.06 871 LEU A O 1
ATOM 6963 N N . LEU A 1 872 ? 1.790 6.487 -41.704 1.00 93.69 872 LEU A N 1
ATOM 6964 C CA . LEU A 1 872 ? 2.481 7.752 -41.991 1.00 93.69 872 LEU A CA 1
ATOM 6965 C C . LEU A 1 872 ? 2.367 8.185 -43.470 1.00 93.69 872 LEU A C 1
ATOM 6967 O O . LEU A 1 872 ? 3.393 8.473 -44.090 1.00 93.69 872 LEU A O 1
ATOM 6971 N N . PRO A 1 873 ? 1.165 8.257 -44.081 1.00 93.25 873 PRO A N 1
ATOM 6972 C CA . PRO A 1 873 ? 1.032 8.629 -45.496 1.00 93.25 873 PRO A CA 1
ATOM 6973 C C . PRO A 1 873 ? 1.430 10.088 -45.786 1.00 93.25 873 PRO A C 1
ATOM 6975 O O . PRO A 1 873 ? 1.670 10.446 -46.934 1.00 93.25 873 PRO A O 1
ATOM 6978 N N . TYR A 1 874 ? 1.510 10.923 -44.749 1.00 92.62 874 TYR A N 1
ATOM 6979 C CA . TYR A 1 874 ? 1.858 12.346 -44.797 1.00 92.62 874 TYR A CA 1
ATOM 6980 C C . TYR A 1 874 ? 3.350 12.630 -44.550 1.00 92.62 874 TYR A C 1
ATOM 6982 O O . TYR A 1 874 ? 3.768 13.784 -44.621 1.00 92.62 874 TYR A O 1
ATOM 6990 N N . TRP A 1 875 ? 4.168 11.612 -44.258 1.00 88.69 875 TRP A N 1
ATOM 6991 C CA . TRP A 1 875 ? 5.618 11.767 -44.103 1.00 88.69 875 TRP A CA 1
ATOM 6992 C C . TRP A 1 875 ? 6.363 11.158 -45.286 1.00 88.69 875 TRP A C 1
ATOM 6994 O O . TRP A 1 875 ? 6.370 9.941 -45.488 1.00 88.69 875 TRP A O 1
ATOM 7004 N N . ASN A 1 876 ? 7.079 11.998 -46.032 1.00 84.44 876 ASN A N 1
ATOM 7005 C CA . ASN A 1 876 ? 8.049 11.516 -47.004 1.00 84.44 876 ASN A CA 1
ATOM 7006 C C . ASN A 1 876 ? 9.409 11.337 -46.318 1.00 84.44 876 ASN A C 1
ATOM 7008 O O . ASN A 1 876 ? 10.081 12.311 -45.988 1.00 84.44 876 ASN A O 1
ATOM 7012 N N . LEU A 1 877 ? 9.805 10.081 -46.102 1.00 77.69 877 LEU A N 1
ATOM 7013 C CA . LEU A 1 877 ? 11.060 9.729 -45.429 1.00 77.69 877 LEU A CA 1
ATOM 7014 C C . LEU A 1 877 ? 12.311 10.008 -46.272 1.00 77.69 877 LEU A C 1
ATOM 7016 O O . LEU A 1 877 ? 13.364 10.276 -45.706 1.00 77.69 877 LEU A O 1
ATOM 7020 N N . GLU A 1 878 ? 12.199 9.974 -47.602 1.00 76.88 878 GLU A N 1
ATOM 7021 C CA . GLU A 1 878 ? 13.330 10.212 -48.510 1.00 76.88 878 GLU A CA 1
ATOM 7022 C C . GLU A 1 878 ? 13.683 11.700 -48.560 1.00 76.88 878 GLU A C 1
ATOM 7024 O O . GLU A 1 878 ? 14.851 12.073 -48.502 1.00 76.88 878 GLU A O 1
ATOM 7029 N N . THR A 1 879 ? 12.666 12.562 -48.611 1.00 79.38 879 THR A N 1
ATOM 7030 C CA . THR A 1 879 ? 12.841 14.022 -48.643 1.00 79.38 879 THR A CA 1
ATOM 7031 C C . THR A 1 879 ? 12.761 14.668 -47.259 1.00 79.38 879 THR A C 1
ATOM 7033 O O . THR A 1 879 ? 12.993 15.869 -47.138 1.00 79.38 879 THR A O 1
ATOM 7036 N N . LYS A 1 880 ? 12.424 13.897 -46.213 1.00 74.81 880 LYS A N 1
ATOM 7037 C CA . LYS A 1 880 ? 12.140 14.362 -44.841 1.00 74.81 880 LYS A CA 1
ATOM 7038 C C . LYS A 1 880 ? 11.101 15.497 -44.787 1.00 74.81 880 LYS A C 1
ATOM 7040 O O . LYS A 1 880 ? 11.193 16.390 -43.947 1.00 74.81 880 LYS A O 1
ATOM 7045 N N . THR A 1 881 ? 10.110 15.473 -45.682 1.00 82.00 881 THR A N 1
ATOM 7046 C CA . THR A 1 881 ? 9.054 16.499 -45.767 1.00 82.00 881 THR A CA 1
ATOM 7047 C C . THR A 1 881 ? 7.722 16.004 -45.205 1.00 82.00 881 THR A C 1
ATOM 7049 O O . THR A 1 881 ? 7.361 14.841 -45.388 1.00 82.00 881 THR A O 1
ATOM 7052 N N . PHE A 1 882 ? 6.976 16.915 -44.576 1.00 89.00 882 PHE A N 1
ATOM 7053 C CA . PHE A 1 882 ? 5.643 16.685 -44.014 1.00 89.00 882 PHE A CA 1
ATOM 7054 C C . PHE A 1 882 ? 4.560 17.323 -44.895 1.00 89.00 882 PHE A C 1
ATOM 7056 O O . PHE A 1 882 ? 4.622 18.523 -45.172 1.00 89.00 882 PHE A O 1
ATOM 7063 N N . ASP A 1 883 ? 3.570 16.536 -45.316 1.00 92.81 883 ASP A N 1
ATOM 7064 C CA . ASP A 1 883 ? 2.402 17.002 -46.067 1.00 92.81 883 ASP A CA 1
ATOM 7065 C C . ASP A 1 883 ? 1.226 17.262 -45.117 1.00 92.81 883 ASP A C 1
ATOM 7067 O O . ASP A 1 883 ? 0.559 16.346 -44.625 1.00 92.81 883 ASP A O 1
ATOM 7071 N N . ARG A 1 884 ? 0.968 18.547 -44.863 1.00 92.31 884 ARG A N 1
ATOM 7072 C CA . ARG A 1 884 ? -0.087 18.982 -43.946 1.00 92.31 884 ARG A CA 1
ATOM 7073 C C . ARG A 1 884 ? -1.490 18.636 -44.448 1.00 92.31 884 ARG A C 1
ATOM 7075 O O . ARG A 1 884 ? -2.341 18.292 -43.634 1.00 92.31 884 ARG A O 1
ATOM 7082 N N . ASP A 1 885 ? -1.742 18.711 -45.751 1.00 93.06 885 ASP A N 1
ATOM 7083 C CA . ASP A 1 885 ? -3.082 18.487 -46.301 1.00 93.06 885 ASP A CA 1
ATOM 7084 C C . ASP A 1 885 ? -3.457 17.004 -46.256 1.00 93.06 885 ASP A C 1
ATOM 7086 O O . ASP A 1 885 ? -4.617 16.657 -46.017 1.00 93.06 885 ASP A O 1
ATOM 7090 N N . VAL A 1 886 ? -2.478 16.118 -46.463 1.00 94.69 886 VAL A N 1
ATOM 7091 C CA . VAL A 1 886 ? -2.660 14.674 -46.271 1.00 94.69 886 VAL A CA 1
ATOM 7092 C C . VAL A 1 886 ? -2.862 14.354 -44.791 1.00 94.69 886 VAL A C 1
ATOM 7094 O O . VAL A 1 886 ? -3.753 13.570 -44.470 1.00 94.69 886 VAL A O 1
ATOM 7097 N N . PHE A 1 887 ? -2.098 14.982 -43.890 1.00 94.38 887 PHE A N 1
ATOM 7098 C CA . PHE A 1 887 ? -2.244 14.786 -42.445 1.00 94.38 887 PHE A CA 1
ATOM 7099 C C . PHE A 1 887 ? -3.651 15.143 -41.955 1.00 94.38 887 PHE A C 1
ATOM 7101 O O . PHE A 1 887 ? -4.315 14.303 -41.360 1.00 94.38 887 PHE A O 1
ATOM 7108 N N . GLU A 1 888 ? -4.145 16.347 -42.256 1.00 92.75 888 GLU A N 1
ATOM 7109 C CA . GLU A 1 888 ? -5.462 16.815 -41.788 1.00 92.75 888 GLU A CA 1
ATOM 7110 C C . GLU A 1 888 ? -6.626 15.968 -42.338 1.00 92.75 888 GLU A C 1
ATOM 7112 O O . GLU A 1 888 ? -7.676 15.876 -41.708 1.00 92.75 888 GLU A O 1
ATOM 7117 N N . LYS A 1 889 ? -6.459 15.327 -43.505 1.00 93.12 889 LYS A N 1
ATOM 7118 C CA . LYS A 1 889 ? -7.456 14.396 -44.068 1.00 93.12 889 LYS A CA 1
ATOM 7119 C C . LYS A 1 889 ? -7.367 12.990 -43.478 1.00 93.12 889 LYS A C 1
ATOM 7121 O O . LYS A 1 889 ? -8.374 12.290 -43.436 1.00 93.12 889 LYS A O 1
ATOM 7126 N N . PHE A 1 890 ? -6.165 12.555 -43.110 1.00 95.31 890 PHE A N 1
ATOM 7127 C CA . PHE A 1 890 ? -5.905 11.201 -42.633 1.00 95.31 890 PHE A CA 1
ATOM 7128 C C . PHE A 1 890 ? -6.125 11.059 -41.127 1.00 95.31 890 PHE A C 1
ATOM 7130 O O . PHE A 1 890 ? -6.658 10.050 -40.680 1.00 95.31 890 PHE A O 1
ATOM 7137 N N . ILE A 1 891 ? -5.735 12.043 -40.327 1.00 92.75 891 ILE A N 1
ATOM 7138 C CA . ILE A 1 891 ? -5.920 11.995 -38.876 1.00 92.75 891 ILE A CA 1
ATOM 7139 C C . ILE A 1 891 ? -7.409 12.018 -38.527 1.00 92.75 891 ILE A C 1
ATOM 7141 O O . ILE A 1 891 ? -8.215 12.649 -39.202 1.00 92.75 891 ILE A O 1
ATOM 7145 N N . ASP A 1 892 ? -7.780 11.277 -37.486 1.00 89.44 892 ASP A N 1
ATOM 7146 C CA . ASP A 1 892 ? -9.156 11.012 -37.054 1.00 89.44 892 ASP A CA 1
ATOM 7147 C C . ASP A 1 892 ? -10.023 10.199 -38.022 1.00 89.44 892 ASP A C 1
ATOM 7149 O O . ASP A 1 892 ? -11.148 9.820 -37.663 1.00 89.44 892 ASP A O 1
ATOM 7153 N N . SER A 1 893 ? -9.494 9.870 -39.199 1.00 93.62 893 SER A N 1
ATOM 7154 C CA . SER A 1 893 ? -10.185 9.074 -40.203 1.00 93.62 893 SER A CA 1
ATOM 7155 C C . SER A 1 893 ? -10.295 7.603 -39.793 1.00 93.62 893 SER A C 1
ATOM 7157 O O . SER A 1 893 ? -9.641 7.121 -38.857 1.00 93.62 893 SER A O 1
ATOM 7159 N N . ARG A 1 894 ? -11.140 6.878 -40.529 1.00 91.88 894 ARG A N 1
ATOM 7160 C CA . ARG A 1 894 ? -11.253 5.424 -40.413 1.00 91.88 894 ARG A CA 1
ATOM 7161 C C . ARG A 1 894 ? -9.993 4.741 -40.947 1.00 91.88 894 ARG A C 1
ATOM 7163 O O . ARG A 1 894 ? -9.586 3.711 -40.424 1.00 91.88 894 ARG A O 1
ATOM 7170 N N . GLU A 1 895 ? -9.366 5.331 -41.954 1.00 94.62 895 GLU A N 1
ATOM 7171 C CA . GLU A 1 895 ? -8.135 4.852 -42.564 1.00 94.62 895 GLU A CA 1
ATOM 7172 C C . GLU A 1 895 ? -6.972 4.846 -41.556 1.00 94.62 895 GLU A C 1
ATOM 7174 O O . GLU A 1 895 ? -6.194 3.892 -41.540 1.00 94.62 895 GLU A O 1
ATOM 7179 N N . GLU A 1 896 ? -6.886 5.847 -40.669 1.00 94.69 896 GLU A N 1
ATOM 7180 C CA . GLU A 1 896 ? -5.913 5.871 -39.562 1.00 94.69 896 GLU A CA 1
ATOM 7181 C C . GLU A 1 896 ? -6.191 4.769 -38.531 1.00 94.69 896 GLU A C 1
ATOM 7183 O O . GLU A 1 896 ? -5.262 4.085 -38.102 1.00 94.69 896 GLU A O 1
ATOM 7188 N N . ASP A 1 897 ? -7.460 4.567 -38.156 1.00 91.94 897 ASP A N 1
ATOM 7189 C CA . ASP A 1 897 ? -7.863 3.492 -37.236 1.00 91.94 897 ASP A CA 1
ATOM 7190 C C . ASP A 1 897 ? -7.470 2.110 -37.797 1.00 91.94 897 ASP A C 1
ATOM 7192 O O . ASP A 1 897 ? -6.853 1.300 -37.103 1.00 91.94 897 ASP A O 1
ATOM 7196 N N . GLU A 1 898 ? -7.757 1.862 -39.078 1.00 93.06 898 GLU A N 1
ATOM 7197 C CA . GLU A 1 898 ? -7.417 0.608 -39.759 1.00 93.06 898 GLU A CA 1
ATOM 7198 C C . GLU A 1 898 ? -5.897 0.430 -39.933 1.00 93.06 898 GLU A C 1
ATOM 7200 O O . GLU A 1 898 ? -5.386 -0.686 -39.810 1.00 93.06 898 GLU A O 1
ATOM 7205 N N . ALA A 1 899 ? -5.152 1.508 -40.203 1.00 94.25 899 ALA A N 1
ATOM 7206 C CA . ALA A 1 899 ? -3.690 1.471 -40.269 1.00 94.25 899 ALA A CA 1
ATOM 7207 C C . ALA A 1 899 ? -3.058 1.156 -38.908 1.00 94.25 899 ALA A C 1
ATOM 7209 O O . ALA A 1 899 ? -2.140 0.336 -38.828 1.00 94.25 899 ALA A O 1
ATOM 7210 N N . TRP A 1 900 ? -3.584 1.742 -37.832 1.00 93.38 900 TRP A N 1
ATOM 7211 C CA . TRP A 1 900 ? -3.139 1.449 -36.473 1.00 93.38 900 TRP A CA 1
ATOM 7212 C C . TRP A 1 900 ? -3.393 -0.006 -36.092 1.00 93.38 900 TRP A C 1
ATOM 7214 O O . TRP A 1 900 ? -2.494 -0.675 -35.582 1.00 93.38 900 TRP A O 1
ATOM 7224 N N . GLU A 1 901 ? -4.587 -0.527 -36.382 1.00 91.06 901 GLU A N 1
ATOM 7225 C CA . GLU A 1 901 ? -4.928 -1.925 -36.118 1.00 91.06 901 GLU A CA 1
ATOM 7226 C C . GLU A 1 901 ? -3.994 -2.887 -36.866 1.00 91.06 901 GLU A C 1
ATOM 7228 O O . GLU A 1 901 ? -3.468 -3.830 -36.265 1.00 91.06 901 GLU A O 1
ATOM 7233 N N . ARG A 1 902 ? -3.710 -2.629 -38.151 1.00 92.19 902 ARG A N 1
ATOM 7234 C CA . ARG A 1 902 ? -2.736 -3.419 -38.924 1.00 92.19 902 ARG A CA 1
ATOM 7235 C C . ARG A 1 902 ? -1.349 -3.384 -38.290 1.00 92.19 902 ARG A C 1
ATOM 7237 O O . ARG A 1 902 ? -0.757 -4.442 -38.084 1.00 92.19 902 ARG A O 1
ATOM 7244 N N . TYR A 1 903 ? -0.853 -2.204 -37.931 1.00 92.38 903 TYR A N 1
ATOM 7245 C CA . TYR A 1 903 ? 0.465 -2.058 -37.315 1.00 92.38 903 TYR A CA 1
ATOM 7246 C C . TYR A 1 903 ? 0.562 -2.805 -35.974 1.00 92.38 903 TYR A C 1
ATOM 7248 O O . TYR A 1 903 ? 1.483 -3.596 -35.761 1.00 92.38 903 TYR A O 1
ATOM 7256 N N . VAL A 1 904 ? -0.423 -2.646 -35.081 1.00 89.00 904 VAL A N 1
ATOM 7257 C CA . VAL A 1 904 ? -0.439 -3.339 -33.780 1.00 89.00 904 VAL A CA 1
ATOM 7258 C C . VAL A 1 904 ? -0.552 -4.855 -33.953 1.00 89.00 904 VAL A C 1
ATOM 7260 O O . VAL A 1 904 ? 0.139 -5.611 -33.275 1.00 89.00 904 VAL A O 1
ATOM 7263 N N . THR A 1 905 ? -1.395 -5.337 -34.864 1.00 85.94 905 THR A N 1
ATOM 7264 C CA . THR A 1 905 ? -1.608 -6.784 -35.029 1.00 85.94 905 THR A CA 1
ATOM 7265 C C . THR A 1 905 ? -0.444 -7.501 -35.708 1.00 85.94 905 THR A C 1
ATOM 7267 O O . THR A 1 905 ? -0.242 -8.686 -35.436 1.00 85.94 905 THR A O 1
ATOM 7270 N N . THR A 1 906 ? 0.327 -6.811 -36.553 1.00 83.94 906 THR A N 1
ATOM 7271 C CA . THR A 1 906 ? 1.414 -7.417 -37.340 1.00 83.94 906 THR A CA 1
ATOM 7272 C C . THR A 1 906 ? 2.810 -7.166 -36.769 1.00 83.94 906 THR A C 1
ATOM 7274 O O . THR A 1 906 ? 3.660 -8.053 -36.851 1.00 83.94 906 THR A O 1
ATOM 7277 N N . ARG A 1 907 ? 3.071 -5.992 -36.177 1.00 85.06 907 ARG A N 1
ATOM 7278 C CA . ARG A 1 907 ? 4.429 -5.559 -35.781 1.00 85.06 907 ARG A CA 1
ATOM 7279 C C . ARG A 1 907 ? 4.702 -5.622 -34.285 1.00 85.06 907 ARG A C 1
ATOM 7281 O O . ARG A 1 907 ? 5.857 -5.515 -33.878 1.00 85.06 907 ARG A O 1
ATOM 7288 N N . ILE A 1 908 ? 3.667 -5.778 -33.462 1.00 80.75 908 ILE A N 1
ATOM 7289 C CA . ILE A 1 908 ? 3.766 -5.694 -32.003 1.00 80.75 908 ILE A CA 1
ATOM 7290 C C . ILE A 1 908 ? 3.543 -7.081 -31.377 1.00 80.75 908 ILE A C 1
ATOM 7292 O O . ILE A 1 908 ? 2.407 -7.465 -31.083 1.00 80.75 908 ILE A O 1
ATOM 7296 N N . PRO A 1 909 ? 4.617 -7.853 -31.124 1.00 69.81 909 PRO A N 1
ATOM 7297 C CA . PRO A 1 909 ? 4.520 -9.101 -30.383 1.00 69.81 909 PRO A CA 1
ATOM 7298 C C . PRO A 1 909 ? 4.266 -8.794 -28.905 1.00 69.81 909 PRO A C 1
ATOM 7300 O O . PRO A 1 909 ? 5.182 -8.523 -28.138 1.00 69.81 909 PRO A O 1
ATOM 7303 N N . LEU A 1 910 ? 3.009 -8.865 -28.474 1.00 64.56 910 LEU A N 1
ATOM 7304 C CA . LEU A 1 910 ? 2.599 -8.489 -27.113 1.00 64.56 910 LEU A CA 1
ATOM 7305 C C . LEU A 1 910 ? 3.284 -9.296 -25.984 1.00 64.56 910 LEU A C 1
ATOM 7307 O O . LEU A 1 910 ? 3.190 -8.918 -24.820 1.00 64.56 910 LEU A O 1
ATOM 7311 N N . SER A 1 911 ? 3.974 -10.393 -26.313 1.00 63.28 911 SER A N 1
ATOM 7312 C CA . SER A 1 911 ? 4.753 -11.215 -25.382 1.00 63.28 911 SER A CA 1
ATOM 7313 C C . SER A 1 911 ? 6.160 -10.683 -25.075 1.00 63.28 911 SER A C 1
ATOM 7315 O O . SER A 1 911 ? 6.768 -11.159 -24.116 1.00 63.28 911 SER A O 1
ATOM 7317 N N . SER A 1 912 ? 6.702 -9.747 -25.869 1.00 63.50 912 SER A N 1
ATOM 7318 C CA . SER A 1 912 ? 7.999 -9.102 -25.601 1.00 63.50 912 SER A CA 1
ATOM 7319 C C . SER A 1 912 ? 7.823 -7.645 -25.156 1.00 63.50 912 SER A C 1
ATOM 7321 O O . SER A 1 912 ? 6.706 -7.128 -25.071 1.00 63.50 912 SER A O 1
ATOM 7323 N N . GLY A 1 913 ? 8.920 -6.979 -24.798 1.00 63.94 913 GLY A N 1
ATOM 7324 C CA . GLY A 1 913 ? 8.914 -5.606 -24.289 1.00 63.94 913 GLY A CA 1
ATOM 7325 C C . GLY A 1 913 ? 9.506 -4.570 -25.246 1.00 63.94 913 GLY A C 1
ATOM 7326 O O . GLY A 1 913 ? 9.715 -3.442 -24.810 1.00 63.94 913 GLY A O 1
ATOM 7327 N N . SER A 1 914 ? 9.807 -4.928 -26.494 1.00 69.31 914 SER A N 1
ATOM 7328 C CA . SER A 1 914 ? 10.859 -4.333 -27.343 1.00 69.31 914 SER A CA 1
ATOM 7329 C C . SER A 1 914 ? 10.378 -4.008 -28.767 1.00 69.31 914 SER A C 1
ATOM 7331 O O . SER A 1 914 ? 10.898 -4.492 -29.769 1.00 69.31 914 SER A O 1
ATOM 7333 N N . TYR A 1 915 ? 9.361 -3.157 -28.867 1.00 82.06 915 TYR A N 1
ATOM 7334 C CA . TYR A 1 915 ? 8.754 -2.723 -30.132 1.00 82.06 915 TYR A CA 1
ATOM 7335 C C . TYR A 1 915 ? 8.068 -1.366 -29.967 1.00 82.06 915 TYR A C 1
ATOM 7337 O O . TYR A 1 915 ? 7.764 -0.941 -28.843 1.00 82.06 915 TYR A O 1
ATOM 7345 N N . ALA A 1 916 ? 7.776 -0.726 -31.101 1.00 87.25 916 ALA A N 1
ATOM 7346 C CA . ALA A 1 916 ? 7.026 0.524 -31.189 1.00 87.25 916 ALA A CA 1
ATOM 7347 C C . ALA A 1 916 ? 7.591 1.677 -30.326 1.00 87.25 916 ALA A C 1
ATOM 7349 O O . ALA A 1 916 ? 6.827 2.327 -29.596 1.00 87.25 916 ALA A O 1
ATOM 7350 N N . PRO A 1 917 ? 8.920 1.925 -30.326 1.00 91.44 917 PRO A N 1
ATOM 7351 C CA . PRO A 1 917 ? 9.528 2.970 -29.515 1.00 91.44 917 PRO A CA 1
ATOM 7352 C C . PRO A 1 917 ? 8.984 4.357 -29.837 1.00 91.44 917 PRO A C 1
ATOM 7354 O O . PRO A 1 917 ? 8.911 5.143 -28.903 1.00 91.44 917 PRO A O 1
ATOM 7357 N N . LEU A 1 918 ? 8.572 4.657 -31.072 1.00 94.25 918 LEU A N 1
ATOM 7358 C CA . LEU A 1 918 ? 7.991 5.936 -31.486 1.00 94.25 918 LEU A CA 1
ATOM 7359 C C . LEU A 1 918 ? 6.467 5.861 -31.586 1.00 94.25 918 LEU A C 1
ATOM 7361 O O . LEU A 1 918 ? 5.799 6.731 -31.027 1.00 94.25 918 LEU A O 1
ATOM 7365 N N . ALA A 1 919 ? 5.910 4.801 -32.186 1.00 93.19 919 ALA A N 1
ATOM 7366 C CA . ALA A 1 919 ? 4.460 4.682 -32.398 1.00 93.19 919 ALA A CA 1
ATOM 7367 C C . ALA A 1 919 ? 3.649 4.787 -31.089 1.00 93.19 919 ALA A C 1
ATOM 7369 O O . ALA A 1 919 ? 2.595 5.415 -31.044 1.00 93.19 919 ALA A O 1
ATOM 7370 N N . ARG A 1 920 ? 4.187 4.282 -29.967 1.00 91.94 920 ARG A N 1
ATOM 7371 C CA . ARG A 1 920 ? 3.602 4.432 -28.615 1.00 91.94 920 ARG A CA 1
ATOM 7372 C C . ARG A 1 920 ? 3.408 5.883 -28.155 1.00 91.94 920 ARG A C 1
ATOM 7374 O O . ARG A 1 920 ? 2.683 6.107 -27.189 1.00 91.94 920 ARG A O 1
ATOM 7381 N N . GLY A 1 921 ? 4.077 6.848 -28.784 1.00 92.88 921 GLY A N 1
ATOM 7382 C CA . GLY A 1 921 ? 3.922 8.282 -28.530 1.00 92.88 921 GLY A CA 1
ATOM 7383 C C . GLY A 1 921 ? 2.743 8.924 -29.266 1.00 92.88 921 GLY A C 1
ATOM 7384 O O . GLY A 1 921 ? 2.405 10.063 -28.967 1.00 92.88 921 GLY A O 1
ATOM 7385 N N . LEU A 1 922 ? 2.089 8.210 -30.188 1.00 94.12 922 LEU A N 1
ATOM 7386 C CA . LEU A 1 922 ? 0.903 8.693 -30.897 1.00 94.12 922 LEU A CA 1
ATOM 7387 C C . LEU A 1 922 ? -0.333 8.540 -29.991 1.00 94.12 922 LEU A C 1
ATOM 7389 O O . LEU A 1 922 ? -1.102 7.586 -30.104 1.00 94.12 922 LEU A O 1
ATOM 7393 N N . TYR A 1 923 ? -0.483 9.425 -29.000 1.00 94.56 923 TYR A N 1
ATOM 7394 C CA . TYR A 1 923 ? -1.511 9.284 -27.957 1.00 94.56 923 TYR A CA 1
ATOM 7395 C C . TYR A 1 923 ? -2.943 9.504 -28.462 1.00 94.56 923 TYR A C 1
ATOM 7397 O O . TYR A 1 923 ? -3.862 8.866 -27.950 1.00 94.56 923 TYR A O 1
ATOM 7405 N N . ALA A 1 924 ? -3.146 10.360 -29.472 1.00 93.62 924 ALA A N 1
ATOM 7406 C CA . ALA A 1 924 ? -4.474 10.652 -30.019 1.00 93.62 924 ALA A CA 1
ATOM 7407 C C . ALA A 1 924 ? -5.172 9.384 -30.547 1.00 93.62 924 ALA A C 1
ATOM 7409 O O . ALA A 1 924 ? -6.227 9.007 -30.037 1.00 93.62 924 ALA A O 1
ATOM 7410 N N . VAL A 1 925 ? -4.533 8.665 -31.478 1.00 93.12 925 VAL A N 1
ATOM 7411 C CA . VAL A 1 925 ? -5.053 7.405 -32.043 1.00 93.12 925 VAL A CA 1
ATOM 7412 C C . VAL A 1 925 ? -5.258 6.322 -30.978 1.00 93.12 925 VAL A C 1
ATOM 7414 O O . VAL A 1 925 ? -6.260 5.610 -31.006 1.00 93.12 925 VAL A O 1
ATOM 7417 N N . GLN A 1 926 ? -4.369 6.245 -29.983 1.00 93.19 926 GLN A N 1
ATOM 7418 C CA . GLN A 1 926 ? -4.482 5.289 -28.878 1.00 93.19 926 GLN A CA 1
ATOM 7419 C C . GLN A 1 926 ? -5.688 5.565 -27.972 1.00 93.19 926 GLN A C 1
ATOM 7421 O O . GLN A 1 926 ? -6.415 4.640 -27.619 1.00 93.19 926 GLN A O 1
ATOM 7426 N N . CYS A 1 927 ? -5.916 6.820 -27.578 1.00 94.00 927 CYS A N 1
ATOM 7427 C CA . CYS A 1 927 ? -6.980 7.186 -26.638 1.00 94.00 927 CYS A CA 1
ATOM 7428 C C . CYS A 1 927 ? -8.360 7.275 -27.301 1.00 94.00 927 CYS A C 1
ATOM 7430 O O . CYS A 1 927 ? -9.367 6.979 -26.657 1.00 94.00 927 CYS A O 1
ATOM 7432 N N . ARG A 1 928 ? -8.428 7.648 -28.583 1.00 92.94 928 ARG A N 1
ATOM 7433 C CA . ARG A 1 928 ? -9.679 7.904 -29.315 1.00 92.94 928 ARG A CA 1
ATOM 7434 C C . ARG A 1 928 ? -10.690 6.761 -29.204 1.00 92.94 928 ARG A C 1
ATOM 7436 O O . ARG A 1 928 ? -11.859 6.996 -28.908 1.00 92.94 928 ARG A O 1
ATOM 7443 N N . GLN A 1 929 ? -10.254 5.514 -29.373 1.00 92.25 929 GLN A N 1
ATOM 7444 C CA . GLN A 1 929 ? -11.157 4.357 -29.311 1.00 92.25 929 GLN A CA 1
ATOM 7445 C C . GLN A 1 929 ? -11.648 4.049 -27.891 1.00 92.25 929 GLN A C 1
ATOM 7447 O O . GLN A 1 929 ? -12.783 3.597 -27.713 1.00 92.25 929 GLN A O 1
ATOM 7452 N N . TRP A 1 930 ? -10.854 4.368 -26.866 1.00 94.38 930 TRP A N 1
ATOM 7453 C CA . TRP A 1 930 ? -11.301 4.315 -25.475 1.00 94.38 930 TRP A CA 1
ATOM 7454 C C . TRP A 1 930 ? -12.376 5.367 -25.200 1.00 94.38 930 TRP A C 1
ATOM 7456 O O . TRP A 1 930 ? -13.438 5.019 -24.683 1.00 94.38 930 TRP A O 1
ATOM 7466 N N . LEU A 1 931 ? -12.142 6.617 -25.607 1.00 92.88 931 LEU A N 1
ATOM 7467 C CA . LEU A 1 931 ? -13.081 7.729 -25.416 1.00 92.88 931 LEU A CA 1
ATOM 7468 C C . LEU A 1 931 ? -14.404 7.526 -26.173 1.00 92.88 931 LEU A C 1
ATOM 7470 O O . LEU A 1 931 ? -15.461 7.906 -25.683 1.00 92.88 931 LEU A O 1
ATOM 7474 N N . ARG A 1 932 ? -14.371 6.861 -27.336 1.00 92.44 932 ARG A N 1
ATOM 7475 C CA . ARG A 1 932 ? -15.580 6.434 -28.069 1.00 92.44 932 ARG A CA 1
ATOM 7476 C C . ARG A 1 932 ? -16.324 5.284 -27.379 1.00 92.44 932 ARG A C 1
ATOM 7478 O O . ARG A 1 932 ? -17.523 5.113 -27.581 1.00 92.44 932 ARG A O 1
ATOM 7485 N N . SER A 1 933 ? -15.621 4.471 -26.589 1.00 93.50 933 SER A N 1
ATOM 7486 C CA . SER A 1 933 ? -16.150 3.227 -26.021 1.00 93.50 933 SER A CA 1
ATOM 7487 C C . SER A 1 933 ? -16.722 3.357 -24.612 1.00 93.50 933 SER A C 1
ATOM 7489 O O . SER A 1 933 ? -17.496 2.474 -24.222 1.00 93.50 933 SER A O 1
ATOM 7491 N N . PHE A 1 934 ? -16.341 4.396 -23.864 1.00 92.56 934 PHE A N 1
ATOM 7492 C CA . PHE A 1 934 ? -16.725 4.621 -22.468 1.00 92.56 934 PHE A CA 1
ATOM 7493 C C . PHE A 1 934 ? -17.131 6.087 -22.224 1.00 92.56 934 PHE A C 1
ATOM 7495 O O . PHE A 1 934 ? -16.662 6.970 -22.936 1.00 92.56 934 PHE A O 1
ATOM 7502 N N . PRO A 1 935 ? -17.979 6.374 -21.216 1.00 88.69 935 PRO A N 1
ATOM 7503 C CA . PRO A 1 935 ? -18.362 7.747 -20.873 1.00 88.69 935 PRO A CA 1
ATOM 7504 C C . PRO A 1 935 ? -17.162 8.613 -20.471 1.00 88.69 935 PRO A C 1
ATOM 7506 O O . PRO A 1 935 ? -16.228 8.117 -19.845 1.00 88.69 935 PRO A O 1
ATOM 7509 N N . LYS A 1 936 ? -17.212 9.921 -20.748 1.00 85.06 936 LYS A N 1
ATOM 7510 C CA . LYS A 1 936 ? -16.118 10.857 -20.422 1.00 85.06 936 LYS A CA 1
ATOM 7511 C C . LYS A 1 936 ? -15.803 10.910 -18.922 1.00 85.06 936 LYS A C 1
ATOM 7513 O O . LYS A 1 936 ? -14.638 10.849 -18.548 1.00 85.06 936 LYS A O 1
ATOM 7518 N N . ASP A 1 937 ? -16.826 10.866 -18.065 1.00 83.56 937 ASP A N 1
ATOM 7519 C CA . ASP A 1 937 ? -16.689 10.866 -16.595 1.00 83.56 937 ASP A CA 1
ATOM 7520 C C . ASP A 1 937 ? -15.981 9.615 -16.032 1.00 83.56 937 ASP A C 1
ATOM 7522 O O . ASP A 1 937 ? -15.685 9.519 -14.833 1.00 83.56 937 ASP A O 1
ATOM 7526 N N . ASN A 1 938 ? -15.727 8.613 -16.880 1.00 89.12 938 ASN A N 1
ATOM 7527 C CA . ASN A 1 938 ? -14.924 7.447 -16.544 1.00 89.12 938 ASN A CA 1
ATOM 7528 C C . ASN A 1 938 ? -13.432 7.655 -16.795 1.00 89.12 938 ASN A C 1
ATOM 7530 O O . ASN A 1 938 ? -12.694 6.719 -16.506 1.00 89.12 938 ASN A O 1
ATOM 7534 N N . PHE A 1 939 ? -12.973 8.813 -17.275 1.00 93.81 939 PHE A N 1
ATOM 7535 C CA . PHE A 1 939 ? -11.565 9.050 -17.591 1.00 93.81 939 PHE A CA 1
ATOM 7536 C C . PHE A 1 939 ? -10.900 10.093 -16.696 1.00 93.81 939 PHE A C 1
ATOM 7538 O O . PHE A 1 939 ? -11.467 11.141 -16.404 1.00 93.81 939 PHE A O 1
ATOM 7545 N N . LEU A 1 940 ? -9.652 9.811 -16.325 1.00 93.62 940 LEU A N 1
ATOM 7546 C CA . LEU A 1 940 ? -8.705 10.779 -15.780 1.00 93.62 940 LEU A CA 1
ATOM 7547 C C . LEU A 1 940 ? -7.386 10.648 -16.544 1.00 93.62 940 LEU A C 1
ATOM 7549 O O . LEU A 1 940 ? -6.668 9.662 -16.400 1.00 93.62 940 LEU A O 1
ATOM 7553 N N . ILE A 1 941 ? -7.075 11.636 -17.374 1.00 93.19 941 ILE A N 1
ATOM 7554 C CA . ILE A 1 941 ? -5.856 11.695 -18.186 1.00 93.19 941 ILE A CA 1
ATOM 7555 C C . ILE A 1 941 ? -4.855 12.635 -17.507 1.00 93.19 941 ILE A C 1
ATOM 7557 O O . ILE A 1 941 ? -5.222 13.739 -17.095 1.00 93.19 941 ILE A O 1
ATOM 7561 N N . MET A 1 942 ? -3.615 12.170 -17.340 1.00 91.81 942 MET A N 1
ATOM 7562 C CA . MET A 1 942 ? -2.551 12.850 -16.590 1.00 91.81 942 MET A CA 1
ATOM 7563 C C . MET A 1 942 ? -1.200 12.679 -17.282 1.00 91.81 942 MET A C 1
ATOM 7565 O O . MET A 1 942 ? -0.960 11.660 -17.939 1.00 91.81 942 MET A O 1
ATOM 7569 N N . LYS A 1 943 ? -0.298 13.644 -17.089 1.00 90.19 943 LYS A N 1
ATOM 7570 C CA . LYS A 1 943 ? 1.072 13.604 -17.607 1.00 90.19 943 LYS A CA 1
ATOM 7571 C C . LYS A 1 943 ? 2.003 13.080 -16.514 1.00 90.19 943 LYS A C 1
ATOM 7573 O O . LYS A 1 943 ? 1.865 13.419 -15.342 1.00 90.19 943 LYS A O 1
ATOM 7578 N N . LEU A 1 944 ? 2.991 12.260 -16.870 1.00 89.12 944 LEU A N 1
ATOM 7579 C CA . LEU A 1 944 ? 4.034 11.841 -15.929 1.00 89.12 944 LEU A CA 1
ATOM 7580 C C . LEU A 1 944 ? 4.786 13.054 -15.370 1.00 89.12 944 LEU A C 1
ATOM 7582 O O . LEU A 1 944 ? 5.233 13.025 -14.228 1.00 89.12 944 LEU A O 1
ATOM 7586 N N . GLU A 1 945 ? 4.915 14.106 -16.172 1.00 87.25 945 GLU A N 1
ATOM 7587 C CA . GLU A 1 945 ? 5.539 15.369 -15.794 1.00 87.25 945 GLU A CA 1
ATOM 7588 C C . GLU A 1 945 ? 4.788 16.100 -14.665 1.00 87.25 945 GLU A C 1
ATOM 7590 O O . GLU A 1 945 ? 5.430 16.829 -13.913 1.00 87.25 945 GLU A O 1
ATOM 7595 N N . ASP A 1 946 ? 3.486 15.839 -14.480 1.00 83.81 946 ASP A N 1
ATOM 7596 C CA . ASP A 1 946 ? 2.697 16.379 -13.358 1.00 83.81 946 ASP A CA 1
ATOM 7597 C C . ASP A 1 946 ? 3.160 15.788 -12.010 1.00 83.81 946 ASP A C 1
ATOM 7599 O O . ASP A 1 946 ? 2.985 16.389 -10.951 1.00 83.81 946 ASP A O 1
ATOM 7603 N N . MET A 1 947 ? 3.800 14.612 -12.040 1.00 81.12 947 MET A N 1
ATOM 7604 C CA . MET A 1 947 ? 4.509 14.020 -10.903 1.00 81.12 947 MET A CA 1
ATOM 7605 C C . MET A 1 947 ? 5.966 14.500 -10.901 1.00 81.12 947 MET A C 1
ATOM 7607 O O . MET A 1 947 ? 6.895 13.703 -11.087 1.00 81.12 947 MET A O 1
ATOM 7611 N N . SER A 1 948 ? 6.165 15.813 -10.730 1.00 63.91 948 SER A N 1
ATOM 7612 C CA . SER A 1 948 ? 7.490 16.428 -10.593 1.00 63.91 948 SER A CA 1
ATOM 7613 C C . SER A 1 948 ? 8.335 15.713 -9.531 1.00 63.91 948 SER A C 1
ATOM 7615 O O . SER A 1 948 ? 7.830 15.017 -8.653 1.00 63.91 948 SER A O 1
ATOM 7617 N N . SER A 1 949 ? 9.661 15.841 -9.615 1.00 56.44 949 SER A N 1
ATOM 7618 C CA . SER A 1 949 ? 10.604 15.147 -8.721 1.00 56.44 949 SER A CA 1
ATOM 7619 C C . SER A 1 949 ? 10.534 15.571 -7.245 1.00 56.44 949 SER A C 1
ATOM 7621 O O . SER A 1 949 ? 11.306 15.053 -6.441 1.00 56.44 949 SER A O 1
ATOM 7623 N N . ASP A 1 950 ? 9.643 16.493 -6.882 1.00 63.38 950 ASP A N 1
ATOM 7624 C CA . ASP A 1 950 ? 9.367 16.900 -5.511 1.00 63.38 950 ASP A CA 1
ATOM 7625 C C . ASP A 1 950 ? 8.094 16.231 -4.958 1.00 63.38 950 ASP A C 1
ATOM 7627 O O . ASP A 1 950 ? 7.153 15.885 -5.672 1.00 63.38 950 ASP A O 1
ATOM 7631 N N . SER A 1 951 ? 8.044 16.047 -3.638 1.00 68.50 951 SER A N 1
ATOM 7632 C CA . SER A 1 951 ? 6.930 15.368 -2.959 1.00 68.50 951 SER A CA 1
ATOM 7633 C C . SER A 1 951 ? 5.571 16.055 -3.160 1.00 68.50 951 SER A C 1
ATOM 7635 O O . SER A 1 951 ? 4.531 15.406 -3.036 1.00 68.50 951 SER A O 1
ATOM 7637 N N . LYS A 1 952 ? 5.560 17.349 -3.507 1.00 75.56 952 LYS A N 1
ATOM 7638 C CA . LYS A 1 952 ? 4.341 18.135 -3.735 1.00 75.56 952 LYS A CA 1
ATOM 7639 C C . LYS A 1 952 ? 3.631 17.764 -5.039 1.00 75.56 952 LYS A C 1
ATOM 7641 O O . LYS A 1 952 ? 2.413 17.593 -5.009 1.00 75.56 952 LYS A O 1
ATOM 7646 N N . GLY A 1 953 ? 4.356 17.600 -6.151 1.00 77.44 953 GLY A N 1
ATOM 7647 C CA . GLY A 1 953 ? 3.756 17.207 -7.433 1.00 77.44 953 GLY A CA 1
ATOM 7648 C C . GLY A 1 953 ? 3.116 15.822 -7.367 1.00 77.44 953 GLY A C 1
ATOM 7649 O O . GLY A 1 953 ? 1.952 15.642 -7.729 1.00 77.44 953 GLY A O 1
ATOM 7650 N N . VAL A 1 954 ? 3.828 14.856 -6.773 1.00 82.94 954 VAL A N 1
ATOM 7651 C CA . VAL A 1 954 ? 3.298 13.502 -6.538 1.00 82.94 954 VAL A CA 1
ATOM 7652 C C . VAL A 1 954 ? 2.023 13.548 -5.688 1.00 82.94 954 VAL A C 1
ATOM 7654 O O . VAL A 1 954 ? 1.019 12.934 -6.050 1.00 82.94 954 VAL A O 1
ATOM 7657 N N . GLN A 1 955 ? 2.020 14.312 -4.591 1.00 84.19 955 GLN A N 1
ATOM 7658 C CA . GLN A 1 955 ? 0.842 14.447 -3.732 1.00 84.19 955 GLN A CA 1
ATOM 7659 C C . GLN A 1 955 ? -0.348 15.097 -4.459 1.00 84.19 955 GLN A C 1
ATOM 7661 O O . GLN A 1 955 ? -1.490 14.699 -4.228 1.00 84.19 955 GLN A O 1
ATOM 7666 N N . CYS A 1 956 ? -0.108 16.063 -5.352 1.00 81.62 956 CYS A N 1
ATOM 7667 C CA . CYS A 1 956 ? -1.153 16.687 -6.166 1.00 81.62 956 CYS A CA 1
ATOM 7668 C C . CYS A 1 956 ? -1.839 15.662 -7.085 1.00 81.62 956 CYS A C 1
ATOM 7670 O O . CYS A 1 956 ? -3.064 15.515 -7.058 1.00 81.62 956 CYS A O 1
ATOM 7672 N N . VAL A 1 957 ? -1.045 14.881 -7.825 1.00 84.56 957 VAL A N 1
ATOM 7673 C CA . VAL A 1 957 ? -1.546 13.821 -8.715 1.00 84.56 957 VAL A CA 1
ATOM 7674 C C . VAL A 1 957 ? -2.294 12.740 -7.935 1.00 84.56 957 VAL A C 1
ATOM 7676 O O . VAL A 1 957 ? -3.366 12.295 -8.357 1.00 84.56 957 VAL A O 1
ATOM 7679 N N . VAL A 1 958 ? -1.784 12.351 -6.762 1.00 84.75 958 VAL A N 1
ATOM 7680 C CA . VAL A 1 958 ? -2.474 11.412 -5.868 1.00 84.75 958 VAL A CA 1
ATOM 7681 C C . VAL A 1 958 ? -3.809 11.983 -5.403 1.00 84.75 958 VAL A C 1
ATOM 7683 O O . VAL A 1 958 ? -4.811 11.285 -5.496 1.00 84.75 958 VAL A O 1
ATOM 7686 N N . ASN A 1 959 ? -3.868 13.242 -4.967 1.00 79.69 959 ASN A N 1
ATOM 7687 C CA . ASN A 1 959 ? -5.116 13.865 -4.520 1.00 79.69 959 ASN A CA 1
ATOM 7688 C C . ASN A 1 959 ? -6.176 13.884 -5.628 1.00 79.69 959 ASN A C 1
ATOM 7690 O O . ASN A 1 959 ? -7.310 13.472 -5.383 1.00 79.69 959 ASN A O 1
ATOM 7694 N N . ARG A 1 960 ? -5.790 14.283 -6.847 1.00 81.62 960 ARG A N 1
ATOM 7695 C CA . ARG A 1 960 ? -6.668 14.265 -8.028 1.00 81.62 960 ARG A CA 1
ATOM 7696 C C . ARG A 1 960 ? -7.161 12.852 -8.343 1.00 81.62 960 ARG A C 1
ATOM 7698 O O . ARG A 1 960 ? -8.324 12.644 -8.682 1.00 81.62 960 ARG A O 1
ATOM 7705 N N . THR A 1 961 ? -6.284 11.864 -8.188 1.00 87.88 961 THR A N 1
ATOM 7706 C CA . THR A 1 961 ? -6.625 10.454 -8.380 1.00 87.88 961 THR A CA 1
ATOM 7707 C C . THR A 1 961 ? -7.598 9.946 -7.318 1.00 87.88 961 THR A C 1
ATOM 7709 O O . THR A 1 961 ? -8.568 9.269 -7.656 1.00 87.88 961 THR A O 1
ATOM 7712 N N . MET A 1 962 ? -7.375 10.276 -6.043 1.00 81.44 962 MET A N 1
ATOM 7713 C CA . MET A 1 962 ? -8.275 9.880 -4.958 1.00 81.44 962 MET A CA 1
ATOM 7714 C C . MET A 1 962 ? -9.662 10.478 -5.170 1.00 81.44 962 MET A C 1
ATOM 7716 O O . MET A 1 962 ? -10.645 9.748 -5.126 1.00 81.44 962 MET A O 1
ATOM 7720 N N . GLU A 1 963 ? -9.744 11.759 -5.520 1.00 77.31 963 GLU A N 1
ATOM 7721 C CA . GLU A 1 963 ? -11.005 12.421 -5.856 1.00 77.31 963 GLU A CA 1
ATOM 7722 C C . GLU A 1 963 ? -11.741 11.723 -7.008 1.00 77.31 963 GLU A C 1
ATOM 7724 O O . GLU A 1 963 ? -12.913 11.361 -6.877 1.00 77.31 963 GLU A O 1
ATOM 7729 N N . PHE A 1 964 ? -11.038 11.432 -8.104 1.00 82.31 964 PHE A N 1
ATOM 7730 C CA . PHE A 1 964 ? -11.604 10.727 -9.253 1.00 82.31 964 PHE A CA 1
ATOM 7731 C C . PHE A 1 964 ? -12.110 9.313 -8.920 1.00 82.31 964 PHE A C 1
ATOM 7733 O O . PHE A 1 964 ? -13.126 8.858 -9.461 1.00 82.31 964 PHE A O 1
ATOM 7740 N N . LEU A 1 965 ? -11.423 8.619 -8.010 1.00 80.88 965 LEU A N 1
ATOM 7741 C CA . LEU A 1 965 ? -11.827 7.314 -7.484 1.00 80.88 965 LEU A CA 1
ATOM 7742 C C . LEU A 1 965 ? -12.876 7.409 -6.370 1.00 80.88 965 LEU A C 1
ATOM 7744 O O . LEU A 1 965 ? -13.348 6.373 -5.903 1.00 80.88 965 LEU A O 1
ATOM 7748 N N . SER A 1 966 ? -13.258 8.622 -5.960 1.00 69.44 966 SER A N 1
ATOM 7749 C CA . SER A 1 966 ? -14.114 8.870 -4.794 1.00 69.44 966 SER A CA 1
ATOM 7750 C C . SER A 1 966 ? -13.547 8.255 -3.506 1.00 69.44 966 SER A C 1
ATOM 7752 O O . SER A 1 966 ? -14.282 7.777 -2.641 1.00 69.44 966 SER A O 1
ATOM 7754 N N . LEU A 1 967 ? -12.219 8.254 -3.401 1.00 63.72 967 LEU A N 1
ATOM 7755 C CA . LEU A 1 967 ? -11.458 7.905 -2.214 1.00 63.72 967 LEU A CA 1
ATOM 7756 C C . LEU A 1 967 ? -11.133 9.171 -1.402 1.00 63.72 967 LEU A C 1
ATOM 7758 O O . LEU A 1 967 ? -10.952 10.249 -1.976 1.00 63.72 967 LEU A O 1
ATOM 7762 N N . PRO A 1 968 ? -11.023 9.057 -0.069 1.00 52.56 968 PRO A N 1
ATOM 7763 C CA . PRO A 1 968 ? -10.559 10.141 0.781 1.00 52.56 968 PRO A CA 1
ATOM 7764 C C . PRO A 1 968 ? -9.196 10.680 0.355 1.00 52.56 968 PRO A C 1
ATOM 7766 O O . PRO A 1 968 ? -8.338 9.938 -0.132 1.00 52.56 968 PRO A O 1
ATOM 7769 N N . ARG A 1 969 ? -8.957 11.968 0.627 1.00 58.75 969 ARG A N 1
ATOM 7770 C CA . ARG A 1 969 ? -7.603 12.519 0.519 1.00 58.75 969 ARG A CA 1
ATOM 7771 C C . ARG A 1 969 ? -6.671 11.743 1.442 1.00 58.75 969 ARG A C 1
ATOM 7773 O O . ARG A 1 969 ? -6.996 11.462 2.596 1.00 58.75 969 ARG A O 1
ATOM 7780 N N . PHE A 1 970 ? -5.505 11.409 0.913 1.00 64.19 970 PHE A N 1
ATOM 7781 C CA . PHE A 1 970 ? -4.528 10.580 1.589 1.00 64.19 970 PHE A CA 1
ATOM 7782 C C . PHE A 1 970 ? -3.142 11.143 1.341 1.00 64.19 970 PHE A C 1
ATOM 7784 O O . PHE A 1 970 ? -2.698 11.239 0.197 1.00 64.19 970 PHE A O 1
ATOM 7791 N N . GLU A 1 971 ? -2.476 11.521 2.426 1.00 73.00 971 GLU A N 1
ATOM 7792 C CA . GLU A 1 971 ? -1.073 11.904 2.380 1.00 73.00 971 GLU A CA 1
ATOM 7793 C C . GLU A 1 971 ? -0.233 10.645 2.218 1.00 73.00 971 GLU A C 1
ATOM 7795 O O . GLU A 1 971 ? -0.276 9.752 3.067 1.00 73.00 971 GLU A O 1
ATOM 7800 N N . ILE A 1 972 ? 0.496 10.560 1.107 1.00 72.75 972 ILE A N 1
ATOM 7801 C CA . ILE A 1 972 ? 1.344 9.406 0.823 1.00 72.75 972 ILE A CA 1
ATOM 7802 C C . ILE A 1 972 ? 2.589 9.453 1.718 1.00 72.75 972 ILE A C 1
ATOM 7804 O O . ILE A 1 972 ? 3.368 10.402 1.627 1.00 72.75 972 ILE A O 1
ATOM 7808 N N . PRO A 1 973 ? 2.820 8.432 2.568 1.00 67.94 973 PRO A N 1
ATOM 7809 C CA . PRO A 1 973 ? 3.999 8.391 3.432 1.00 67.94 973 PRO A CA 1
ATOM 7810 C C . PRO A 1 973 ? 5.315 8.320 2.651 1.00 67.94 973 PRO A C 1
ATOM 7812 O O . PRO A 1 973 ? 6.344 8.792 3.126 1.00 67.94 973 PRO A O 1
ATOM 7815 N N . ASP A 1 974 ? 5.281 7.701 1.469 1.00 73.44 974 ASP A N 1
ATOM 7816 C CA . ASP A 1 974 ? 6.435 7.486 0.606 1.00 73.44 974 ASP A CA 1
ATOM 7817 C C . ASP A 1 974 ? 6.150 8.042 -0.795 1.00 73.44 974 ASP A C 1
ATOM 7819 O O . ASP A 1 974 ? 5.505 7.398 -1.633 1.00 73.44 974 ASP A O 1
ATOM 7823 N N . ALA A 1 975 ? 6.641 9.261 -1.022 1.00 72.31 975 ALA A N 1
ATOM 7824 C CA . ALA A 1 975 ? 6.613 9.949 -2.308 1.00 72.31 975 ALA A CA 1
ATOM 7825 C C . ALA A 1 975 ? 7.891 9.723 -3.133 1.00 72.31 975 ALA A C 1
ATOM 7827 O O . ALA A 1 975 ? 8.085 10.388 -4.150 1.00 72.31 975 ALA A O 1
ATOM 7828 N N . GLU A 1 976 ? 8.781 8.809 -2.725 1.00 69.38 976 GLU A N 1
ATOM 7829 C CA . GLU A 1 976 ? 10.012 8.579 -3.474 1.00 69.38 976 GLU A CA 1
ATOM 7830 C C . GLU A 1 976 ? 9.705 8.046 -4.873 1.00 69.38 976 GLU A C 1
ATOM 7832 O O . GLU A 1 976 ? 8.810 7.217 -5.099 1.00 69.38 976 GLU A O 1
ATOM 7837 N N . LYS A 1 977 ? 10.505 8.497 -5.839 1.00 66.06 977 LYS A N 1
ATOM 7838 C CA . LYS A 1 977 ? 10.412 8.047 -7.221 1.00 66.06 977 LYS A CA 1
ATOM 7839 C C . LYS A 1 977 ? 10.777 6.565 -7.295 1.00 66.06 977 LYS A C 1
ATOM 7841 O O . LYS A 1 977 ? 11.935 6.181 -7.161 1.00 66.06 977 LYS A O 1
ATOM 7846 N N . LYS A 1 978 ? 9.785 5.705 -7.525 1.00 62.59 978 LYS A N 1
ATOM 7847 C CA . LYS A 1 978 ? 10.017 4.263 -7.680 1.00 62.59 978 LYS A CA 1
ATOM 7848 C C . LYS A 1 978 ? 10.468 3.944 -9.108 1.00 62.59 978 LYS A C 1
ATOM 7850 O O . LYS A 1 978 ? 9.911 4.461 -10.074 1.00 62.59 978 LYS A O 1
ATOM 7855 N N . ASN A 1 979 ? 11.442 3.040 -9.243 1.00 59.59 979 ASN A N 1
ATOM 7856 C CA . ASN A 1 979 ? 11.990 2.569 -10.525 1.00 59.59 979 ASN A CA 1
ATOM 7857 C C . ASN A 1 979 ? 12.634 3.662 -11.408 1.00 59.59 979 ASN A C 1
ATOM 7859 O O . ASN A 1 979 ? 12.604 3.549 -12.639 1.00 59.59 979 ASN A O 1
ATOM 7863 N N . SER A 1 980 ? 13.219 4.709 -10.816 1.00 58.75 980 SER A N 1
ATOM 7864 C CA . SER A 1 980 ? 14.073 5.644 -11.553 1.00 58.75 980 SER A CA 1
ATOM 7865 C C . SER A 1 980 ? 15.366 4.953 -11.991 1.00 58.75 980 SER A C 1
ATOM 7867 O O . SER A 1 980 ? 15.975 4.192 -11.243 1.00 58.75 980 SER A O 1
ATOM 7869 N N . ARG A 1 981 ? 15.769 5.201 -13.237 1.00 64.12 981 ARG A N 1
ATOM 7870 C CA . ARG A 1 981 ? 17.104 4.878 -13.738 1.00 64.12 981 ARG A CA 1
ATOM 7871 C C . ARG A 1 981 ? 17.736 6.175 -14.183 1.00 64.12 981 ARG A C 1
ATOM 7873 O O . ARG A 1 981 ? 17.105 6.907 -14.944 1.00 64.12 981 ARG A O 1
ATOM 7880 N N . GLU A 1 982 ? 18.943 6.421 -13.714 1.00 65.62 982 GLU A N 1
ATOM 7881 C CA . GLU A 1 982 ? 19.802 7.447 -14.279 1.00 65.62 982 GLU A CA 1
ATOM 7882 C C . GLU A 1 982 ? 20.574 6.814 -15.430 1.00 65.62 982 GLU A C 1
ATOM 7884 O O . GLU A 1 982 ? 21.083 5.698 -15.321 1.00 65.62 982 GLU A O 1
ATOM 7889 N N . TYR A 1 983 ? 20.551 7.485 -16.571 1.00 77.88 983 TYR A N 1
ATOM 7890 C CA . TYR A 1 983 ? 21.271 7.089 -17.767 1.00 77.88 983 TYR A CA 1
ATOM 7891 C C . TYR A 1 983 ? 21.715 8.357 -18.484 1.00 77.88 983 TYR A C 1
ATOM 7893 O O . TYR A 1 983 ? 21.008 9.368 -18.447 1.00 77.88 983 TYR A O 1
ATOM 7901 N N . GLU A 1 984 ? 22.877 8.296 -19.126 1.00 78.69 984 GLU A N 1
ATOM 7902 C CA . GLU A 1 984 ? 23.320 9.354 -20.029 1.00 78.69 984 GLU A CA 1
ATOM 7903 C C . GLU A 1 984 ? 22.314 9.490 -21.170 1.00 78.69 984 GLU A C 1
ATOM 7905 O O . GLU A 1 984 ? 21.863 8.481 -21.717 1.00 78.69 984 GLU A O 1
ATOM 7910 N N . ASP A 1 985 ? 21.929 10.727 -21.495 1.00 82.38 985 ASP A N 1
ATOM 7911 C CA . ASP A 1 985 ? 20.972 11.002 -22.564 1.00 82.38 985 ASP A CA 1
ATOM 7912 C C . ASP A 1 985 ? 21.528 10.471 -23.900 1.00 82.38 985 ASP A C 1
ATOM 7914 O O . ASP A 1 985 ? 22.503 11.029 -24.405 1.00 82.38 985 ASP A O 1
ATOM 7918 N N . PRO A 1 986 ? 20.927 9.430 -24.510 1.00 87.25 986 PRO A N 1
ATOM 7919 C CA . PRO A 1 986 ? 21.384 8.887 -25.787 1.00 87.25 986 PRO A CA 1
ATOM 7920 C C . PRO A 1 986 ? 21.264 9.875 -26.955 1.00 87.25 986 PRO A C 1
ATOM 7922 O O . PRO A 1 986 ? 21.796 9.596 -28.028 1.00 87.25 986 PRO A O 1
ATOM 7925 N N . LEU A 1 987 ? 20.559 11.000 -26.766 1.00 87.50 987 LEU A N 1
ATOM 7926 C CA . LEU A 1 987 ? 20.516 12.122 -27.706 1.00 87.50 987 LEU A CA 1
ATOM 7927 C C . LEU A 1 987 ? 21.612 13.173 -27.464 1.00 87.50 987 LEU A C 1
ATOM 7929 O O . LEU A 1 987 ? 21.644 14.175 -28.178 1.00 87.50 987 LEU A O 1
ATOM 7933 N N . SER A 1 988 ? 22.484 13.003 -26.467 1.00 87.56 988 SER A N 1
ATOM 7934 C CA . SER A 1 988 ? 23.582 13.942 -26.225 1.00 87.56 988 SER A CA 1
ATOM 7935 C C . SER A 1 988 ? 24.505 14.007 -27.448 1.00 87.56 988 SER A C 1
ATOM 7937 O O . SER A 1 988 ? 25.002 12.980 -27.910 1.00 87.56 988 SER A O 1
ATOM 7939 N N . GLY A 1 989 ? 24.691 15.209 -28.005 1.00 84.94 989 GLY A N 1
ATOM 7940 C CA . GLY A 1 989 ? 25.463 15.431 -29.234 1.00 84.94 989 GLY A CA 1
ATOM 7941 C C . GLY A 1 989 ? 24.754 15.030 -30.537 1.00 84.94 989 GLY A C 1
ATOM 7942 O O . GLY A 1 989 ? 25.414 14.954 -31.571 1.00 84.94 989 GLY A O 1
ATOM 7943 N N . LYS A 1 990 ? 23.437 14.764 -30.509 1.00 89.31 990 LYS A N 1
ATOM 7944 C CA . LYS A 1 990 ? 22.614 14.377 -31.674 1.00 89.31 990 LYS A CA 1
ATOM 7945 C C . LYS A 1 990 ? 21.479 15.374 -31.935 1.00 89.31 990 LYS A C 1
ATOM 7947 O O . LYS A 1 990 ? 20.304 14.999 -31.973 1.00 89.31 990 LYS A O 1
ATOM 7952 N N . ASP A 1 991 ? 21.828 16.646 -32.101 1.00 89.00 991 ASP A N 1
ATOM 7953 C CA . ASP A 1 991 ? 20.852 17.739 -32.209 1.00 89.00 991 ASP A CA 1
ATOM 7954 C C . ASP A 1 991 ? 19.922 17.585 -33.427 1.00 89.00 991 ASP A C 1
ATOM 7956 O O . ASP A 1 991 ? 18.713 17.748 -33.296 1.00 89.00 991 ASP A O 1
ATOM 7960 N N . GLU A 1 992 ? 20.436 17.133 -34.576 1.00 89.50 992 GLU A N 1
ATOM 7961 C CA . GLU A 1 992 ? 19.614 16.889 -35.776 1.00 89.50 992 GLU A CA 1
ATOM 7962 C C . GLU A 1 992 ? 18.533 15.817 -35.559 1.00 89.50 992 GLU A C 1
ATOM 7964 O O . GLU A 1 992 ? 17.407 15.945 -36.046 1.00 89.50 992 GLU A O 1
ATOM 7969 N N . LEU A 1 993 ? 18.856 14.750 -34.817 1.00 90.69 993 LEU A N 1
ATOM 7970 C CA . LEU A 1 993 ? 17.893 13.696 -34.491 1.00 90.69 993 LEU A CA 1
ATOM 7971 C C . LEU A 1 993 ? 16.837 14.210 -33.510 1.00 90.69 993 LEU A C 1
ATOM 7973 O O . LEU A 1 993 ? 15.663 13.868 -33.645 1.00 90.69 993 LEU A O 1
ATOM 7977 N N . ARG A 1 994 ? 17.240 15.040 -32.541 1.00 92.50 994 ARG A N 1
ATOM 7978 C CA . ARG A 1 994 ? 16.321 15.691 -31.601 1.00 92.50 994 ARG A CA 1
ATOM 7979 C C . ARG A 1 994 ? 15.333 16.594 -32.339 1.00 92.50 994 ARG A C 1
ATOM 7981 O O . ARG A 1 994 ? 14.132 16.393 -32.187 1.00 92.50 994 ARG A O 1
ATOM 7988 N N . GLU A 1 995 ? 15.824 17.488 -33.197 1.00 91.38 995 GLU A N 1
ATOM 7989 C CA . GLU A 1 995 ? 14.975 18.367 -34.012 1.00 91.38 995 GLU A CA 1
ATOM 7990 C C . GLU A 1 995 ? 14.017 17.572 -34.908 1.00 91.38 995 GLU A C 1
ATOM 7992 O O . GLU A 1 995 ? 12.849 17.931 -35.068 1.00 91.38 995 GLU A O 1
ATOM 7997 N N . TRP A 1 996 ? 14.487 16.468 -35.499 1.00 91.00 996 TRP A N 1
ATOM 7998 C CA . TRP A 1 996 ? 13.634 15.607 -36.312 1.00 91.00 996 TRP A CA 1
ATOM 7999 C C . TRP A 1 996 ? 12.517 14.953 -35.483 1.00 91.00 996 TRP A C 1
ATOM 8001 O O . TRP A 1 996 ? 11.370 14.930 -35.927 1.00 91.00 996 TRP A O 1
ATOM 8011 N N . LEU A 1 997 ? 12.821 14.468 -34.273 1.00 92.81 997 LEU A N 1
ATOM 8012 C CA . LEU A 1 997 ? 11.832 13.874 -33.366 1.00 92.81 997 LEU A CA 1
ATOM 8013 C C . LEU A 1 997 ? 10.797 14.898 -32.882 1.00 92.81 997 LEU A C 1
ATOM 8015 O O . LEU A 1 997 ? 9.610 14.578 -32.818 1.00 92.81 997 LEU A O 1
ATOM 8019 N N . GLU A 1 998 ? 11.226 16.121 -32.570 1.00 93.19 998 GLU A N 1
ATOM 8020 C CA . GLU A 1 998 ? 10.335 17.227 -32.194 1.00 93.19 998 GLU A CA 1
ATOM 8021 C C . GLU A 1 998 ? 9.372 17.547 -33.344 1.00 93.19 998 GLU A C 1
ATOM 8023 O O . GLU A 1 998 ? 8.154 17.503 -33.161 1.00 93.19 998 GLU A O 1
ATOM 8028 N N . ARG A 1 999 ? 9.891 17.706 -34.571 1.00 90.94 999 ARG A N 1
ATOM 8029 C CA . ARG A 1 999 ? 9.067 17.898 -35.780 1.00 90.94 999 ARG A CA 1
ATOM 8030 C C . ARG A 1 999 ? 8.136 16.720 -36.059 1.00 90.94 999 ARG A C 1
ATOM 8032 O O . ARG A 1 999 ? 7.019 16.932 -36.527 1.00 90.94 999 ARG A O 1
ATOM 8039 N N . PHE A 1 1000 ? 8.579 15.493 -35.785 1.00 91.81 1000 PHE A N 1
ATOM 8040 C CA . PHE A 1 1000 ? 7.769 14.289 -35.946 1.00 91.81 1000 PHE A CA 1
ATOM 8041 C C . PHE A 1 1000 ? 6.564 14.286 -34.995 1.00 91.81 1000 PHE A C 1
ATOM 8043 O O . PHE A 1 1000 ? 5.442 14.048 -35.441 1.00 91.81 1000 PHE A O 1
ATOM 8050 N N . PHE A 1 1001 ? 6.760 14.578 -33.703 1.00 93.69 1001 PHE A N 1
ATOM 8051 C CA . PHE A 1 1001 ? 5.686 14.529 -32.702 1.00 93.69 1001 PHE A CA 1
ATOM 8052 C C . PHE A 1 1001 ? 4.831 15.799 -32.623 1.00 93.69 1001 PHE A C 1
ATOM 8054 O O . PHE A 1 1001 ? 3.672 15.696 -32.221 1.00 93.69 1001 PHE A O 1
ATOM 8061 N N . ALA A 1 1002 ? 5.339 16.970 -33.015 1.00 92.31 1002 ALA A N 1
ATOM 8062 C CA . ALA A 1 1002 ? 4.622 18.248 -32.935 1.00 92.31 1002 ALA A CA 1
ATOM 8063 C C . ALA A 1 1002 ? 3.178 18.214 -33.494 1.00 92.31 1002 ALA A C 1
ATOM 8065 O O . ALA A 1 1002 ? 2.251 18.547 -32.746 1.00 92.31 1002 ALA A O 1
ATOM 8066 N N . PRO A 1 1003 ? 2.910 17.764 -34.742 1.00 92.00 1003 PRO A N 1
ATOM 8067 C CA . PRO A 1 1003 ? 1.542 17.749 -35.272 1.00 92.00 1003 PRO A CA 1
ATOM 8068 C C . PRO A 1 1003 ? 0.629 16.766 -34.518 1.00 92.00 1003 PRO A C 1
ATOM 8070 O O . PRO A 1 1003 ? -0.549 17.050 -34.289 1.00 92.00 1003 PRO A O 1
ATOM 8073 N N . HIS A 1 1004 ? 1.175 15.641 -34.053 1.00 93.00 1004 HIS A N 1
ATOM 8074 C CA . HIS A 1 1004 ? 0.446 14.646 -33.264 1.00 93.00 1004 HIS A CA 1
ATOM 8075 C C . HIS A 1 1004 ? 0.105 15.136 -31.855 1.00 93.00 1004 HIS A C 1
ATOM 8077 O O . HIS A 1 1004 ? -1.010 14.918 -31.377 1.00 93.00 1004 HIS A O 1
ATOM 8083 N N . ASN A 1 1005 ? 1.035 15.831 -31.203 1.00 93.38 1005 ASN A N 1
ATOM 8084 C CA . ASN A 1 1005 ? 0.830 16.406 -29.879 1.00 93.38 1005 ASN A CA 1
ATOM 8085 C C . ASN A 1 1005 ? -0.171 17.549 -29.920 1.00 93.38 1005 ASN A C 1
ATOM 8087 O O . ASN A 1 1005 ? -1.045 17.604 -29.061 1.00 93.38 1005 ASN A O 1
ATOM 8091 N N . LYS A 1 1006 ? -0.116 18.397 -30.953 1.00 91.06 1006 LYS A N 1
ATOM 8092 C CA . LYS A 1 1006 ? -1.122 19.439 -31.176 1.00 91.06 1006 LYS A CA 1
ATOM 8093 C C . LYS A 1 1006 ? -2.519 18.845 -31.351 1.00 91.06 1006 LYS A C 1
ATOM 8095 O O . LYS A 1 1006 ? -3.487 19.348 -30.785 1.00 91.06 1006 LYS A O 1
ATOM 8100 N N . ARG A 1 1007 ? -2.642 17.736 -32.088 1.00 91.56 1007 ARG A N 1
ATOM 8101 C CA . ARG A 1 1007 ? -3.926 17.034 -32.203 1.00 91.56 1007 ARG A CA 1
ATOM 8102 C C . ARG A 1 1007 ? -4.386 16.449 -30.867 1.00 91.56 1007 ARG A C 1
ATOM 8104 O O . ARG A 1 1007 ? -5.569 16.549 -30.537 1.00 91.56 1007 ARG A O 1
ATOM 8111 N N . PHE A 1 1008 ? -3.473 15.842 -30.111 1.00 93.94 1008 PHE A N 1
ATOM 8112 C CA . PHE A 1 1008 ? -3.773 15.282 -28.796 1.00 93.94 1008 PHE A CA 1
ATOM 8113 C C . PHE A 1 1008 ? -4.210 16.366 -27.800 1.00 93.94 1008 PHE A C 1
ATOM 8115 O O . PHE A 1 1008 ? -5.221 16.180 -27.132 1.00 93.94 1008 PHE A O 1
ATOM 8122 N N . ALA A 1 1009 ? -3.530 17.516 -27.773 1.00 92.56 1009 ALA A N 1
ATOM 8123 C CA . ALA A 1 1009 ? -3.913 18.705 -27.009 1.00 92.56 1009 ALA A CA 1
ATOM 8124 C C . ALA A 1 1009 ? -5.350 19.131 -27.318 1.00 92.56 1009 ALA A C 1
ATOM 8126 O O . ALA A 1 1009 ? -6.190 19.201 -26.423 1.00 92.56 1009 ALA A O 1
ATOM 8127 N N . LYS A 1 1010 ? -5.660 19.287 -28.610 1.00 91.69 1010 LYS A N 1
ATOM 8128 C CA . LYS A 1 1010 ? -7.005 19.620 -29.082 1.00 91.69 1010 LYS A CA 1
ATOM 8129 C C . LYS A 1 1010 ? -8.052 18.601 -28.623 1.00 91.69 1010 LYS A C 1
ATOM 8131 O O . LYS A 1 1010 ? -9.137 18.983 -28.216 1.00 91.69 1010 LYS A O 1
ATOM 8136 N N . MET A 1 1011 ? -7.733 17.305 -28.641 1.00 92.75 1011 MET A N 1
ATOM 8137 C CA . MET A 1 1011 ? -8.631 16.263 -28.121 1.00 92.75 1011 MET A CA 1
ATOM 8138 C C . MET A 1 1011 ? -8.883 16.425 -26.612 1.00 92.75 1011 MET A C 1
ATOM 8140 O O . MET A 1 1011 ? -9.994 16.194 -26.145 1.00 92.75 1011 MET A O 1
ATOM 8144 N N . MET A 1 1012 ? -7.879 16.826 -25.832 1.00 92.88 1012 MET A N 1
ATOM 8145 C CA . MET A 1 1012 ? -8.039 17.035 -24.388 1.00 92.88 1012 MET A CA 1
ATOM 8146 C C . MET A 1 1012 ? -8.873 18.281 -24.072 1.00 92.88 1012 MET A C 1
ATOM 8148 O O . MET A 1 1012 ? -9.735 18.229 -23.197 1.00 92.88 1012 MET A O 1
ATOM 8152 N N . ILE A 1 1013 ? -8.668 19.365 -24.815 1.00 91.31 1013 ILE A N 1
ATOM 8153 C CA . ILE A 1 1013 ? -9.390 20.627 -24.622 1.00 91.31 1013 ILE A CA 1
ATOM 8154 C C . ILE A 1 1013 ? -10.821 20.502 -25.165 1.00 91.31 1013 ILE A C 1
ATOM 8156 O O . ILE A 1 1013 ? -11.783 20.542 -24.399 1.00 91.31 1013 ILE A O 1
ATOM 8160 N N . ASP A 1 1014 ? -10.973 20.238 -26.465 1.00 88.88 1014 ASP A N 1
ATOM 8161 C CA . ASP A 1 1014 ? -12.271 20.274 -27.151 1.00 88.88 1014 ASP A CA 1
ATOM 8162 C C . ASP A 1 1014 ? -13.173 19.095 -26.761 1.00 88.88 1014 ASP A C 1
ATOM 8164 O O . ASP A 1 1014 ? -14.388 19.246 -26.609 1.00 88.88 1014 ASP A O 1
ATOM 8168 N N . GLU A 1 1015 ? -12.604 17.889 -26.635 1.00 87.12 1015 GLU A N 1
ATOM 8169 C CA . GLU A 1 1015 ? -13.399 16.679 -26.402 1.00 87.12 1015 GLU A CA 1
ATOM 8170 C C . GLU A 1 1015 ? -13.495 16.330 -24.915 1.00 87.12 1015 GLU A C 1
ATOM 8172 O O . GLU A 1 1015 ? -14.558 15.888 -24.477 1.00 87.12 1015 GLU A O 1
ATOM 8177 N N . MET A 1 1016 ? -12.438 16.526 -24.124 1.00 88.25 1016 MET A N 1
ATOM 8178 C CA . MET A 1 1016 ? -12.432 16.165 -22.700 1.00 88.25 1016 MET A CA 1
ATOM 8179 C C . MET A 1 1016 ? -12.679 17.343 -21.747 1.00 88.25 1016 MET A C 1
ATOM 8181 O O . MET A 1 1016 ? -12.942 17.093 -20.571 1.00 88.25 1016 MET A O 1
ATOM 8185 N N . GLY A 1 1017 ? -12.665 18.588 -22.234 1.00 85.81 1017 GLY A N 1
ATOM 8186 C CA . GLY A 1 1017 ? -12.950 19.777 -21.428 1.00 85.81 1017 GLY A CA 1
ATOM 8187 C C . GLY A 1 1017 ? -11.851 20.118 -20.423 1.00 85.81 1017 GLY A C 1
ATOM 8188 O O . GLY A 1 1017 ? -12.153 20.630 -19.349 1.00 85.81 1017 GLY A O 1
ATOM 8189 N N . TYR A 1 1018 ? -10.597 19.776 -20.724 1.00 86.50 1018 TYR A N 1
ATOM 8190 C CA . TYR A 1 1018 ? -9.459 20.225 -19.924 1.00 86.50 1018 TYR A CA 1
ATOM 8191 C C . TYR A 1 1018 ? -9.137 21.697 -20.200 1.00 86.50 1018 TYR A C 1
ATOM 8193 O O . TYR A 1 1018 ? -9.350 22.180 -21.310 1.00 86.50 1018 TYR A O 1
ATOM 8201 N N . GLU A 1 1019 ? -8.581 22.379 -19.196 1.00 82.94 1019 GLU A N 1
ATOM 8202 C CA . GLU A 1 1019 ? -8.159 23.777 -19.308 1.00 82.94 1019 GLU A CA 1
ATOM 8203 C C . GLU A 1 1019 ? -7.088 23.953 -20.393 1.00 82.94 1019 GLU A C 1
ATOM 8205 O O . GLU A 1 1019 ? -6.124 23.184 -20.469 1.00 82.94 1019 GLU A O 1
ATOM 8210 N N . GLU A 1 1020 ? -7.257 24.986 -21.219 1.00 83.38 1020 GLU A N 1
ATOM 8211 C CA . GLU A 1 1020 ? -6.367 25.301 -22.341 1.00 83.38 1020 GLU A CA 1
ATOM 8212 C C . GLU A 1 1020 ? -4.933 25.556 -21.851 1.00 83.38 1020 GLU A C 1
ATOM 8214 O O . GLU A 1 1020 ? -3.987 24.995 -22.395 1.00 83.38 1020 GLU A O 1
ATOM 8219 N N . GLU A 1 1021 ? -4.762 26.272 -20.737 1.00 80.31 1021 GLU A N 1
ATOM 8220 C CA . GLU A 1 1021 ? -3.448 26.576 -20.145 1.00 80.31 1021 GLU A CA 1
ATOM 8221 C C . GLU A 1 1021 ? -2.629 25.319 -19.785 1.00 80.31 1021 GLU A C 1
ATOM 8223 O O . GLU A 1 1021 ? -1.399 25.330 -19.870 1.00 80.31 1021 GLU A O 1
ATOM 8228 N N . ASP A 1 1022 ? -3.294 24.212 -19.437 1.00 76.81 1022 ASP A N 1
ATOM 8229 C CA . ASP A 1 1022 ? -2.644 22.956 -19.048 1.00 76.81 1022 ASP A CA 1
ATOM 8230 C C . ASP A 1 1022 ? -2.223 22.090 -20.256 1.00 76.81 1022 ASP A C 1
ATOM 8232 O O . ASP A 1 1022 ? -1.415 21.157 -20.097 1.00 76.81 1022 ASP A O 1
ATOM 8236 N N . TRP A 1 1023 ? -2.781 22.350 -21.450 1.00 84.19 1023 TRP A N 1
ATOM 8237 C CA . TRP A 1 1023 ? -2.685 21.459 -22.616 1.00 84.19 1023 TRP A CA 1
ATOM 8238 C C . TRP A 1 1023 ? -2.341 22.136 -23.953 1.00 84.19 1023 TRP A C 1
ATOM 8240 O O . TRP A 1 1023 ? -1.901 21.428 -24.850 1.00 84.19 1023 TRP A O 1
ATOM 8250 N N . ASP A 1 1024 ? -2.459 23.454 -24.124 1.00 70.62 1024 ASP A N 1
ATOM 8251 C CA . ASP A 1 1024 ? -2.264 24.144 -25.419 1.00 70.62 1024 ASP A CA 1
ATOM 8252 C C . ASP A 1 1024 ? -0.806 24.094 -25.935 1.00 70.62 1024 ASP A C 1
ATOM 8254 O O . ASP A 1 1024 ? -0.533 24.236 -27.126 1.00 70.62 1024 ASP A O 1
ATOM 8258 N N . ASN A 1 1025 ? 0.152 23.765 -25.060 1.00 69.00 1025 ASN A N 1
ATOM 8259 C CA . ASN A 1 1025 ? 1.566 23.618 -25.405 1.00 69.00 1025 ASN A CA 1
ATOM 8260 C C . ASN A 1 1025 ? 2.194 22.348 -24.792 1.00 69.00 1025 ASN A C 1
ATOM 8262 O O . ASN A 1 1025 ? 3.030 22.406 -23.884 1.00 69.00 1025 ASN A O 1
ATOM 8266 N N . LEU A 1 1026 ? 1.769 21.163 -25.257 1.00 78.19 1026 LEU A N 1
ATOM 8267 C CA . LEU A 1 1026 ? 2.341 19.896 -24.779 1.00 78.19 1026 LEU A CA 1
ATOM 8268 C C . LEU A 1 1026 ? 3.834 19.770 -25.109 1.00 78.19 1026 LEU A C 1
ATOM 8270 O O . LEU A 1 1026 ? 4.217 19.576 -26.260 1.00 78.19 1026 LEU A O 1
ATOM 8274 N N . TRP A 1 1027 ? 4.646 19.751 -24.049 1.00 85.25 1027 TRP A N 1
ATOM 8275 C CA . TRP A 1 1027 ? 6.074 19.412 -24.050 1.00 85.25 1027 TRP A CA 1
ATOM 8276 C C . TRP A 1 1027 ? 6.989 20.328 -24.895 1.00 85.25 1027 TRP A C 1
ATOM 8278 O O . TRP A 1 1027 ? 8.156 19.983 -25.061 1.00 85.25 1027 TRP A O 1
ATOM 8288 N N . ASN A 1 1028 ? 6.518 21.519 -25.302 1.00 74.19 1028 ASN A N 1
ATOM 8289 C CA . ASN A 1 1028 ? 7.287 22.576 -25.987 1.00 74.19 1028 ASN A CA 1
ATOM 8290 C C . ASN A 1 1028 ? 8.019 22.111 -27.267 1.00 74.19 1028 ASN A C 1
ATOM 8292 O O . ASN A 1 1028 ? 9.228 22.322 -27.378 1.00 74.19 1028 ASN A O 1
ATOM 8296 N N . TYR A 1 1029 ? 7.311 21.465 -28.201 1.00 75.44 1029 TYR A N 1
ATOM 8297 C CA . TYR A 1 1029 ? 7.850 21.056 -29.513 1.00 75.44 1029 TYR A CA 1
ATOM 8298 C C . TYR A 1 1029 ? 7.504 22.017 -30.647 1.00 75.44 1029 TYR A C 1
ATOM 8300 O O . TYR A 1 1029 ? 6.443 22.679 -30.557 1.00 75.44 1029 TYR A O 1
#

Organism: NCBI:txid267567

pLDDT: mean 72.01, std 22.1, range [21.28, 97.81]

InterPro domains:
  IPR000719 Protein kinase domain [PF00069] (37-333)
  IPR000719 Protein kinase domain [PS50011] (37-335)
  IPR000719 Protein kinase domain [SM00220] (37-335)
  IPR000863 Sulfotransferase domain [PF00685] (716-968)
  IPR007803 Aspartyl/asparaginy/proline hydroxylase [PF05118] (546-673)
  IPR008271 Serine/threonine-protein kinase, active site [PS00108] (167-179)
  IPR011009 Protein kinase-like domain superfamily [SSF56112] (34-333)
  IPR017441 Protein kinase, ATP binding site [PS00107] (43-66)
  IPR027417 P-loop containing nucleoside triphosphate hydrolase [G3DSA:3.40.50.300] (699-1024)
  IPR027417 P-loop containing nucleoside triphosphate hydrolase [SSF52540] (710-1016)
  IPR027443 Isopenicillin N synthase-like superfamily [G3DSA:2.60.120.330] (526-687)
  IPR050108 Cyclin-dependent kinase [PTHR24056] (35-333)

Sequence (1029 aa):
MADDMRMDGQDDRDNNQRRTNAAAQAIPDDEPALEGYNRTDLIGQGAYGTVYRGTQRATNRTVAIKRIPYADSTPEGGVPCNVIREISLLRELTHNNVVQLLDVIQATPGGGLYLVFEYVSHDLKTFMDGRQQSDDIRERIGLPQPMVKSFMQQILNGVGYCHTHRVLHRDLKPHNLLISADGSTLKLADFGLARLSGLPNGPYTYEVVTLWYRAPELLLGASRYSAAVDVWSVGCIFAEMATGLPLFPGRSDIDQLIKIFQRRGTPNPNSNWHGVDRLPHFNPEFPKWNERPITDFVPYESLGSNNAADLLTNLLQYDPDRRLVCRQALQHPPPLQQQRFYDLYLLKELLIESTAAKMELELIVVEPAKMGETPPAEIAKQHKEARRLVESQMPCAPRVNHGEVPEEWKLKPTCPYPSTPPINPNSQDEVEVRNNINYIDWCISSRGQIDVSPIVKLISEGVNEPAPLPPKSENDKPKNGTKTKPAKKMFGVTVNNAKASKPIPSTNLWNEQNAAKDNVSITRPSHDKWGIKKIVLMFCDDFLHTTYTLPWYQEGNKTGKQMHAAVQPILDCLGIQKSQLVRCLLAALPPGVTIPVHHDTGEWVRYTHRVHVPIIVPDPTKVLFRCGPTEQSLERVDCTPGHVFEMNNQAKHAVSNTGDEFRVHLILDYVNPSFFEMRKEQNCPVRRVDLSPGEVLTQTRRSIDRVLEAGTKQYPQFLILGAQKAGTTSLYEYINQHPWVVKAKRRETHCLDWRWSDDAKSTNERRKHCLSFYHAEAMKQYPSLMTGDSTPSYLIDYYRVIPRLKECFHHNPKLMIMTRDPIKRAISHYVMVTSKDGTPEQLAARGSEWREKTLEEVFEQDVQHMKEDGLLPYWNLETKTFDRDVFEKFIDSREEDEAWERYVTTRIPLSSGSYAPLARGLYAVQCRQWLRSFPKDNFLIMKLEDMSSDSKGVQCVVNRTMEFLSLPRFEIPDAEKKNSREYEDPLSGKDELREWLERFFAPHNKRFAKMMIDEMGYEEEDWDNLWNY

Secondary structure (DSSP, 8-state):
-----------SSSTTSS--SS-PPPPPTTSPPPTTEEEEEEEEEETTEEEEEEEETTT--EEEEEEE---S-STT----HHHHHHHHHHHH---TTB--EEEEEE-TTT--EEEEEE--SEEHHHHHHTT-S-S-GGG-----HHHHHHHHHHHHHHHHHHHHTTB-----SGGGEEE-TTS--EEE---TT-PBTT----PPPS--S-GGG--HHHHTT-S---THHHHHHHHHHHHHHHHSS-S---SSHHHHHHHHHHHH----TTTT-TTGGGSTT--TTS--PPP--GGGTS-HHHH-SHHHHHHHHHHT-SSTTTSPPHHHHHTPSPPTTSHHHHHHHHHHHHTTSGGG--------PPPPPP-S---HHHHHHHHHHHHHHHHHSS------TT-S--GGGS---PPP----PPPPTT-TTHHHHHTT--S--SEEEEEEE---HHHHHHHHH---PPPPPPPPP--------------------PPPPPPPPPPSS--GGG-HHHHHHHS-EEE-TTTGGGT-EEEEEEEE-TTSSEEEE-GGGSTTSHHHHHHHHHHHHHHHHHT--TTTEEEEEEEEEPTT-EEEEE---SGGGGGEEEEEEEEE-S-GGGEEEEEESSSTTPEEE---TTEEEEEETTSEEEEEE-SSS-EEEEEEEEE-HHHHHHHHHTT-PPEEEEPPTT-EEEE-SS-EEEGGGTTT--S--EEEEE-TTSSHHHHHHHHTTSTTEEPPSSSS--TTTTT--TT--SHHHHHHHHHHTS-HHHHHH-TT-EEEEEESSTTTTHHHHHHHHHHH-SS--EEEEEE--HHHHHHHHHHHHH---S-HHHHHHH-STTTTS-HHHHHHHHHHHHHHTTS-TTEETTTTEE-HHHHHHHTTSHHHHHHHHHHHHHH--TTSS-S-TTGGG-HHHHHHHHHHHS-GGGEEEEEGGGS-SSHHHHHHHHHHHHHHTTPPP---S----TT------TTTT-HHHHHHHHHHHHHHHHHHHHIIIIIT---HHHHTTGGG-